Protein AF-A0A3E2HMZ3-F1 (afdb_monomer_lite)

Organism: Scytalidium lignicola (NCBI:txid5539)

Radius of gyration: 39.3 Å; chains: 1; bounding box: 116×123×116 Å

pLDDT: mean 74.9, std 21.47, range [23.38, 98.56]

Secondary structure (DSSP, 8-state):
--HHHHHHHHHHHTT------PPP-S---HHHHHHHHHHHHHHHHHHHHHHHHHHHHHHHHHHHHHHHHHHHHHHHHHHHHHHHHHHHHHHHHHHHHHHHHHHTPPPPPP----PPPPP----HHHHHHHHHHTTS-S--TT--HHHHHHHHHHHT-----SSS--SS-PPPGGG----S--SSHHHHHHHHHHHHHHHHHHHHHHHHHHHHT--SSHHHHHHHHHHHHHHHHHHHHHHHHHHT---HHHHHHHHHHHHHHHTT-HHHHHHHHHHHHH-S-----S-----TT-HHHHGGG-------GGGSS----SS-HHHHHHH-TT-SS-HHHHHHHHHHHHHTHHHHHHHHHHHTHHHH-TT--HHHHHHHHHHHHTSTT--SS-TTSHHHHHHHTTHHHHHHHHHHHHHHTT-SSHHHHHHHHHTT-SSTTSTT-PPPPEEEEE-TTT--HHHHHHTTTTT-EEPSSHHHHSSTT--EEEEPSSSTTEEEE-TT---TTSHHHHHTSEE---TGGGHHHHHH---GGG-EEEESS-TT-HHHHHHHHHHHHH-SSGGG----EEEEES-HHHHHHHHHHHHHHT-GGGEEEEET--GGGS-TTSGGGTTEEEEEE------TT-TTSS-PPP-------PPP--------------------------------EEEE-TT--EEEE-SHHHHHHHHHHHHHHHHHHHHHHTT-TT--EEEEEES---GGGTHHHHHHHHHSHHHHHHTEEE--GGGS-HHHHT---B--TTTTTT-HHHHHHSEEE-BTSTT-BPSEEEEEEEE-SSS--TTTGGGB-B-TTSPBPB-TTSPBPBTT------------SS-------------

Foldseek 3Di:
DDPVVVVVVVVVVVPPDDDDDDDDPPDDDPVVVVVVVVVVVVVVVVVVVVVVVVVVVVVVVVVVVVVVVVVVVVVVVVVVVVVVVVVVVVVVVVVVVVVCVVVVHDDDDDDDDDDDDDDDQDDLVVLLVLCVVVVHDSDDVPDDSVNSVVVSVVSPQDWDPFLATASQDADDPVLLAFDADDPDPVSLLSPLNSLVNLVSVVLVVLQVVLVVVDDPDPVSVVSVVVSVVVSVVCNVVRVCSRVVPDDPLLVRLSSQLSNCVVVVVNVSNVVSVCCQAPNPDDDDPDDDDDDPPCPVVVVVPPPDDDHRCVPPPPPPPFFDLLCSLVVDPPDPDDSVVVSVLLLQLLLCQVLQLQLCQQLLLCVVPVVDDLVNSSSQLCQQPPNPVHGPDDPPDPSNVSVVVSSVSSVVSSVVSCVVVVQPDPVSVVVCSVLVVVVCVVVPFQAFWFKKAFQQLVDALVVCCVPVLVQADEDPAPSQQSDAPHSHKYQDPQDHRMITHHPPDDCCPPPCNQQQRMDGDFPQNLCQLQQLLDELQLAEEEEQAQFLPPSVSSNLSSHLVNDPHSVPRPYAYEYEHQDQVRLVNNVVNCVSSVVVVRYDYPHNDHSLPDDLPPPVNLGNAEYEAEDKDQLAQPPPSHPSNHNNGHDRDDDDDDDDDDDDDDDDDDDDDDDDDDDPDPPPPPQFDWIQMPVRGTDRHNDPVVVVVVLVVLLVVLLSSLLSLLPNLNYFKYKHKYLDPDLSNALLSVLVNCVDPSCLVQVKDWQWLVNTDPSQSPQDAWADCVSNVNPPRSRSQKHFDHDSDSNSGTTMIMIMMGGDPPPPSPPVLVQFDADPVRHFDADPVGHGHGPPDDDPDDDDDDDDDDDDDDDDDDDDDDD

InterPro domains:
  IPR001678 SAM-dependent methyltransferase RsmB-F/NOP2-type domain [PS51686] (436-812)
  IPR004098 Prp18 [PF02840] (197-313)
  IPR014906 Pre-mRNA processing factor 4 (PRP4)-like [PF08799] (129-155)
  IPR023267 RNA (C5-cytosine) methyltransferase [PR02008] (508-522)
  IPR023267 RNA (C5-cytosine) methyltransferase [PR02008] (538-548)
  IPR023267 RNA (C5-cytosine) methyltransferase [PR02008] (617-629)
  IPR023267 RNA (C5-cytosine) methyltransferase [PR02008] (723-739)
  IPR023267 RNA (C5-cytosine) methyltransferase [PR02008] (794-811)
  IPR023267 RNA (C5-cytosine) methyltransferase [PTHR22807] (322-811)
  IPR029063 S-adenosyl-L-methionine-dependent methyltransferase superfamily [G3DSA:3.40.50.150] (517-816)
  IPR029063 S-adenosyl-L-methionine-dependent methyltransferase superfamily [SSF53335] (425-811)
  IPR036285 PRP4-like superfamily [G3DSA:4.10.280.110] (43-162)
  IPR036285 PRP4-like superfamily [SSF158230] (114-157)
  IPR048889 NSUN5/RCM1, N-terminal domain [PF21153] (337-421)
  IPR049560 SAM-dependent methyltransferase RsmB-F/NOP2-type, catalytic core [PF01189] (526-634)
  IPR049561 NOL1/NOP2/NSUN 5/7, ferredoxin-like domain [PF21148] (445-517)

Structure (mmCIF, N/CA/C/O backbone):
data_AF-A0A3E2HMZ3-F1
#
_entry.id   AF-A0A3E2HMZ3-F1
#
loop_
_atom_site.group_PDB
_atom_site.id
_atom_site.type_symbol
_atom_site.label_atom_id
_atom_site.label_alt_id
_atom_site.label_comp_id
_atom_site.label_asym_id
_atom_site.label_entity_id
_atom_site.label_seq_id
_atom_site.pdbx_PDB_ins_code
_atom_site.Cartn_x
_atom_site.Cartn_y
_atom_site.Cartn_z
_atom_site.occupancy
_atom_site.B_iso_or_equiv
_atom_site.auth_seq_id
_atom_site.auth_comp_id
_atom_site.auth_asym_id
_atom_site.auth_atom_id
_atom_site.pdbx_PDB_model_num
ATOM 1 N N . MET A 1 1 ? 37.370 13.901 -59.005 1.00 48.34 1 MET A N 1
ATOM 2 C CA . MET A 1 1 ? 36.101 13.240 -59.368 1.00 48.34 1 MET A CA 1
ATOM 3 C C . MET A 1 1 ? 35.381 14.142 -60.347 1.00 48.34 1 MET A C 1
ATOM 5 O O . MET A 1 1 ? 35.139 15.293 -60.016 1.00 48.34 1 MET A O 1
ATOM 9 N N . ASP A 1 2 ? 35.164 13.654 -61.565 1.00 56.53 2 ASP A N 1
ATOM 10 C CA . ASP A 1 2 ? 34.620 14.429 -62.680 1.00 56.53 2 ASP A CA 1
ATOM 11 C C . ASP A 1 2 ? 33.086 14.495 -62.596 1.00 56.53 2 ASP A C 1
ATOM 13 O O . ASP A 1 2 ? 32.382 13.501 -62.789 1.00 56.53 2 ASP A O 1
ATOM 17 N N . PHE A 1 3 ? 32.577 15.679 -62.264 1.00 50.09 3 PHE A N 1
ATOM 18 C CA . PHE A 1 3 ? 31.156 15.956 -62.051 1.00 50.09 3 PHE A CA 1
ATOM 19 C C . PHE A 1 3 ? 30.332 15.817 -63.348 1.00 50.09 3 PHE A C 1
ATOM 21 O O . PHE A 1 3 ? 29.139 15.512 -63.298 1.00 50.09 3 PHE A O 1
ATOM 28 N N . ALA A 1 4 ? 30.968 15.955 -64.519 1.00 62.38 4 ALA A N 1
ATOM 29 C CA . ALA A 1 4 ? 30.313 15.787 -65.817 1.00 62.38 4 ALA A CA 1
ATOM 30 C C . ALA A 1 4 ? 30.043 14.305 -66.146 1.00 62.38 4 ALA A C 1
ATOM 32 O O . ALA A 1 4 ? 29.013 13.960 -66.734 1.00 62.38 4 ALA A O 1
ATOM 33 N N . SER A 1 5 ? 30.923 13.407 -65.697 1.00 66.50 5 SER A N 1
ATOM 34 C CA . SER A 1 5 ? 30.760 11.950 -65.815 1.00 66.50 5 SER A CA 1
ATOM 35 C C . SER A 1 5 ? 29.602 11.419 -64.954 1.00 66.50 5 SER A C 1
ATOM 37 O O . SER A 1 5 ? 28.850 10.538 -65.371 1.00 66.50 5 SER A O 1
ATOM 39 N N . LEU A 1 6 ? 29.389 12.010 -63.774 1.00 64.81 6 LEU A N 1
ATOM 40 C CA . LEU A 1 6 ? 28.276 11.651 -62.888 1.00 64.81 6 LEU A CA 1
ATOM 41 C C . LEU A 1 6 ? 26.924 12.161 -63.405 1.00 64.81 6 LEU A C 1
ATOM 43 O O . LEU A 1 6 ? 25.954 11.404 -63.413 1.00 64.81 6 LEU A O 1
ATOM 47 N N . MET A 1 7 ? 26.869 13.390 -63.926 1.00 64.19 7 MET A N 1
ATOM 48 C CA . MET A 1 7 ? 25.637 13.941 -64.508 1.00 64.19 7 MET A CA 1
ATOM 49 C C . MET A 1 7 ? 25.238 13.244 -65.815 1.00 64.19 7 MET A C 1
ATOM 51 O O . MET A 1 7 ? 24.057 13.003 -66.052 1.00 64.19 7 MET A O 1
ATOM 55 N N . SER A 1 8 ? 26.200 12.844 -66.649 1.00 66.56 8 SER A N 1
ATOM 56 C CA . SER A 1 8 ? 25.906 12.066 -67.863 1.00 66.56 8 SER A CA 1
ATOM 57 C C . SER A 1 8 ? 25.425 10.641 -67.554 1.00 66.56 8 SER A C 1
ATOM 59 O O . SER A 1 8 ? 24.572 10.111 -68.275 1.00 66.56 8 SER A O 1
ATOM 61 N N . LYS A 1 9 ? 25.876 10.038 -66.445 1.00 67.12 9 LYS A N 1
ATOM 62 C CA . LYS A 1 9 ? 25.349 8.759 -65.935 1.00 67.12 9 LYS A CA 1
ATOM 63 C C . LYS A 1 9 ? 23.913 8.858 -65.414 1.00 67.12 9 LYS A C 1
ATOM 65 O O . LYS A 1 9 ? 23.125 7.951 -65.658 1.00 67.12 9 LYS A O 1
ATOM 70 N N . GLU A 1 10 ? 23.554 9.953 -64.750 1.00 62.41 10 GLU A N 1
ATOM 71 C CA . GLU A 1 10 ? 22.178 10.200 -64.287 1.00 62.41 10 GLU A CA 1
ATOM 72 C C . GLU A 1 10 ? 21.224 10.504 -65.459 1.00 62.41 10 GLU A C 1
ATOM 74 O O . GLU A 1 10 ? 20.136 9.935 -65.557 1.00 62.41 10 GLU A O 1
ATOM 79 N N . ILE A 1 11 ? 21.665 11.305 -66.437 1.00 59.69 11 ILE A N 1
ATOM 80 C CA . ILE A 1 11 ? 20.851 11.664 -67.613 1.00 59.69 11 ILE A CA 1
ATOM 81 C C . ILE A 1 11 ? 20.638 10.464 -68.556 1.00 59.69 11 ILE A C 1
ATOM 83 O O . ILE A 1 11 ? 19.575 10.340 -69.168 1.00 59.69 11 ILE A O 1
ATOM 87 N N . SER A 1 12 ? 21.611 9.552 -68.664 1.00 52.59 12 SER A N 1
ATOM 88 C CA . SER A 1 12 ? 21.464 8.315 -69.453 1.00 52.59 12 SER A CA 1
ATOM 89 C C . SER A 1 12 ? 20.554 7.283 -68.779 1.00 52.59 12 SER A C 1
ATOM 91 O O . SER A 1 12 ? 19.840 6.562 -69.477 1.00 52.59 12 SER A O 1
ATOM 93 N N . LYS A 1 13 ? 20.474 7.276 -67.441 1.00 54.62 13 LYS A N 1
ATOM 94 C CA . LYS A 1 13 ? 19.505 6.466 -66.683 1.00 54.62 13 LYS A CA 1
ATOM 95 C C . LYS A 1 13 ? 18.061 6.929 -66.895 1.00 54.62 13 LYS A C 1
ATOM 97 O O . LYS A 1 13 ? 17.168 6.095 -67.008 1.00 54.62 13 LYS A O 1
ATOM 102 N N . ALA A 1 14 ? 17.839 8.237 -67.035 1.00 47.16 14 ALA A N 1
ATOM 103 C CA . ALA A 1 14 ? 16.511 8.818 -67.250 1.00 47.16 14 ALA A CA 1
ATOM 104 C C . ALA A 1 14 ? 15.943 8.624 -68.677 1.00 47.16 14 ALA A C 1
ATOM 106 O O . ALA A 1 14 ? 14.769 8.907 -68.906 1.00 47.16 14 ALA A O 1
ATOM 107 N N . LYS A 1 15 ? 16.742 8.145 -69.645 1.00 42.34 15 LYS A N 1
ATOM 108 C CA . LYS A 1 15 ? 16.350 8.038 -71.068 1.00 42.34 15 LYS A CA 1
ATOM 109 C C . LYS A 1 15 ? 16.124 6.617 -71.599 1.00 42.34 15 LYS A C 1
ATOM 111 O O . LYS A 1 15 ? 15.937 6.454 -72.800 1.00 42.34 15 LYS A O 1
ATOM 116 N N . SER A 1 16 ? 16.074 5.596 -70.743 1.00 40.75 16 SER A N 1
ATOM 117 C CA . SER A 1 16 ? 15.786 4.216 -71.172 1.00 40.75 16 SER A CA 1
ATOM 118 C C . SER A 1 16 ? 14.432 3.728 -70.656 1.00 40.75 16 SER A C 1
ATOM 120 O O . SER A 1 16 ? 14.351 2.996 -69.682 1.00 40.75 16 SER A O 1
ATOM 122 N N . ASN A 1 17 ? 13.355 4.172 -71.307 1.00 39.38 17 ASN A N 1
ATOM 123 C CA . ASN A 1 17 ? 12.084 3.441 -71.365 1.00 39.38 17 ASN A CA 1
ATOM 124 C C . ASN A 1 17 ? 11.213 4.018 -72.487 1.00 39.38 17 ASN A C 1
ATOM 126 O O . ASN A 1 17 ? 10.280 4.785 -72.268 1.00 39.38 17 ASN A O 1
ATOM 130 N N . SER A 1 18 ? 11.535 3.640 -73.720 1.00 41.16 18 SER A N 1
ATOM 131 C CA . SER A 1 18 ? 10.601 3.732 -74.838 1.00 41.16 18 SER A CA 1
ATOM 132 C C . SER A 1 18 ? 10.729 2.465 -75.682 1.00 41.16 18 SER A C 1
ATOM 134 O O . SER A 1 18 ? 11.569 2.389 -76.577 1.00 41.16 18 SER A O 1
ATOM 136 N N . ALA A 1 19 ? 9.924 1.456 -75.349 1.00 36.97 19 ALA A N 1
ATOM 137 C CA . ALA A 1 19 ? 9.636 0.304 -76.200 1.00 36.97 19 ALA A CA 1
ATOM 138 C C . ALA A 1 19 ? 8.202 0.453 -76.761 1.00 36.97 19 ALA A C 1
ATOM 140 O O . ALA A 1 19 ? 7.404 1.197 -76.183 1.00 36.97 19 ALA A O 1
ATOM 141 N N . PRO A 1 20 ? 7.898 -0.154 -77.921 1.00 39.44 20 PRO A N 1
ATOM 142 C CA . PRO A 1 20 ? 6.905 0.354 -78.858 1.00 39.44 20 PRO A CA 1
ATOM 143 C C . PRO A 1 20 ? 5.467 0.082 -78.408 1.00 39.44 20 PRO A C 1
ATOM 145 O O . PRO A 1 20 ? 5.147 -0.955 -77.835 1.00 39.44 20 PRO A O 1
ATOM 148 N N . THR A 1 21 ? 4.596 1.039 -78.703 1.00 37.19 21 THR A N 1
ATOM 149 C CA . THR A 1 21 ? 3.154 0.990 -78.479 1.00 37.19 21 THR A CA 1
ATOM 150 C C . THR A 1 21 ? 2.460 0.104 -79.516 1.00 37.19 21 THR A C 1
ATOM 152 O O . THR A 1 21 ? 2.302 0.492 -80.671 1.00 37.19 21 THR A O 1
ATOM 155 N N . GLU A 1 22 ? 1.985 -1.064 -79.083 1.00 38.56 22 GLU A N 1
ATOM 156 C CA . GLU A 1 22 ? 0.895 -1.799 -79.740 1.00 38.56 22 GLU A CA 1
ATOM 157 C C . GLU A 1 22 ? -0.481 -1.277 -79.269 1.00 38.56 22 GLU A C 1
ATOM 159 O O . GLU A 1 22 ? -0.580 -0.662 -78.200 1.00 38.56 22 GLU A O 1
ATOM 164 N N . PRO A 1 23 ? -1.548 -1.422 -80.082 1.00 43.00 23 PRO A N 1
ATOM 165 C CA . PRO A 1 23 ? -2.722 -0.563 -79.997 1.00 43.00 23 PRO A CA 1
ATOM 166 C C . PRO A 1 23 ? -3.567 -0.848 -78.753 1.00 43.00 23 PRO A C 1
ATOM 168 O O . PRO A 1 23 ? -3.879 -1.986 -78.409 1.00 43.00 23 PRO A O 1
ATOM 171 N N . SER A 1 24 ? -3.975 0.231 -78.090 1.00 41.66 24 SER A N 1
ATOM 172 C CA . SER A 1 24 ? -4.767 0.202 -76.869 1.00 41.66 24 SER A CA 1
ATOM 173 C C . SER A 1 24 ? -6.170 -0.365 -77.108 1.00 41.66 24 SER A C 1
ATOM 175 O O . SER A 1 24 ? -6.988 0.194 -77.841 1.00 41.66 24 SER A O 1
ATOM 177 N N . ALA A 1 25 ? -6.490 -1.459 -76.412 1.00 47.75 25 ALA A N 1
ATOM 178 C CA . ALA A 1 25 ? -7.871 -1.869 -76.206 1.00 47.75 25 ALA A CA 1
ATOM 179 C C . ALA A 1 25 ? -8.581 -0.774 -75.391 1.00 47.75 25 ALA A C 1
ATOM 181 O O . ALA A 1 25 ? -8.245 -0.506 -74.237 1.00 47.75 25 ALA A O 1
ATOM 182 N N . LYS A 1 26 ? -9.542 -0.101 -76.026 1.00 51.38 26 LYS A N 1
ATOM 183 C CA . LYS A 1 26 ? -10.114 1.182 -75.591 1.00 51.38 26 LYS A CA 1
ATOM 184 C C . LYS A 1 26 ? -10.999 1.116 -74.332 1.00 51.38 26 LYS A C 1
ATOM 186 O O . LYS A 1 26 ? -11.501 2.154 -73.919 1.00 51.38 26 LYS A O 1
ATOM 191 N N . TYR A 1 27 ? -11.172 -0.046 -73.695 1.00 54.12 27 TYR A N 1
ATOM 192 C CA . TYR A 1 27 ? -11.953 -0.196 -72.458 1.00 54.12 27 TYR A CA 1
ATOM 193 C C . TYR A 1 27 ? -11.435 -1.377 -71.613 1.00 54.12 27 TYR A C 1
ATOM 195 O O . TYR A 1 27 ? -11.623 -2.527 -72.000 1.00 54.12 27 TYR A O 1
ATOM 203 N N . LYS A 1 28 ? -10.819 -1.110 -70.449 1.00 62.56 28 LYS A N 1
ATOM 204 C CA . LYS A 1 28 ? -10.557 -2.124 -69.403 1.00 62.56 28 LYS A CA 1
ATOM 205 C C . LYS A 1 28 ? -11.629 -2.029 -68.313 1.00 62.56 28 LYS A C 1
ATOM 207 O O . LYS A 1 28 ? -11.991 -0.924 -67.898 1.00 62.56 28 LYS A O 1
ATOM 212 N N . LYS A 1 29 ? -12.158 -3.167 -67.850 1.00 66.62 29 LYS A N 1
ATOM 213 C CA . LYS A 1 29 ? -13.166 -3.201 -66.774 1.00 66.62 29 LYS A CA 1
ATOM 214 C C . LYS A 1 29 ? -12.527 -2.772 -65.449 1.00 66.62 29 LYS A C 1
ATOM 216 O O . LYS A 1 29 ? -11.419 -3.190 -65.134 1.00 66.62 29 LYS A O 1
ATOM 221 N N . ARG A 1 30 ? -13.249 -1.989 -64.635 1.00 60.50 30 ARG A N 1
ATOM 222 C CA . ARG A 1 30 ? -12.787 -1.518 -63.308 1.00 60.50 30 ARG A CA 1
ATOM 223 C C . ARG A 1 30 ? -12.239 -2.643 -62.416 1.00 60.50 30 ARG A C 1
ATOM 225 O O . ARG A 1 30 ? -11.246 -2.422 -61.738 1.00 60.50 30 ARG A O 1
ATOM 232 N N . ALA A 1 31 ? -12.831 -3.837 -62.489 1.00 63.88 31 ALA A N 1
ATOM 233 C CA . ALA A 1 31 ? -12.403 -5.008 -61.725 1.00 63.88 31 ALA A CA 1
ATOM 234 C C . ALA A 1 31 ? -10.975 -5.483 -62.064 1.00 63.88 31 ALA A C 1
ATOM 236 O O . ALA A 1 31 ? -10.256 -5.930 -61.180 1.00 63.88 31 ALA A O 1
ATOM 237 N N . GLU A 1 32 ? -10.532 -5.351 -63.317 1.00 66.88 32 GLU A N 1
ATOM 238 C CA . GLU A 1 32 ? -9.192 -5.787 -63.742 1.00 66.88 32 GLU A CA 1
ATOM 239 C C . GLU A 1 32 ? -8.108 -4.798 -63.295 1.00 66.88 32 GLU A C 1
ATOM 241 O O . GLU A 1 32 ? -7.022 -5.204 -62.895 1.00 66.88 32 GLU A O 1
ATOM 246 N N . ILE A 1 33 ? -8.429 -3.499 -63.278 1.00 65.88 33 ILE A N 1
ATOM 247 C CA . ILE A 1 33 ? -7.534 -2.441 -62.779 1.00 65.88 33 ILE A CA 1
ATOM 248 C C . ILE A 1 33 ? -7.359 -2.555 -61.258 1.00 65.88 33 ILE A C 1
ATOM 250 O O . ILE A 1 33 ? -6.277 -2.308 -60.724 1.00 65.88 33 ILE A O 1
ATOM 254 N N . GLU A 1 34 ? -8.422 -2.926 -60.547 1.00 63.19 34 GLU A N 1
ATOM 255 C CA . GLU A 1 34 ? -8.390 -3.116 -59.098 1.00 63.19 34 GLU A CA 1
ATOM 256 C C . GLU A 1 34 ? -7.669 -4.415 -58.709 1.00 63.19 34 GLU A C 1
ATOM 258 O O . GLU A 1 34 ? -6.863 -4.402 -57.778 1.00 63.19 34 GLU A O 1
ATOM 263 N N . ALA A 1 35 ? -7.841 -5.490 -59.488 1.00 72.81 35 ALA A N 1
ATOM 264 C CA . ALA A 1 35 ? -7.084 -6.730 -59.332 1.00 72.81 35 ALA A CA 1
ATOM 265 C C . ALA A 1 35 ? -5.578 -6.539 -59.598 1.00 72.81 35 ALA A C 1
ATOM 267 O O . ALA A 1 35 ? -4.757 -7.031 -58.825 1.00 72.81 35 ALA A O 1
ATOM 268 N N . GLU A 1 36 ? -5.192 -5.770 -60.626 1.00 72.62 36 GLU A N 1
ATOM 269 C CA . GLU A 1 36 ? -3.784 -5.409 -60.867 1.00 72.62 36 GLU A CA 1
ATOM 270 C C . GLU A 1 36 ? -3.202 -4.598 -59.699 1.00 72.62 36 GLU A C 1
ATOM 272 O O . GLU A 1 36 ? -2.075 -4.849 -59.270 1.00 72.62 36 GLU A O 1
ATOM 277 N N . ARG A 1 37 ? -3.977 -3.665 -59.129 1.00 70.75 37 ARG A N 1
ATOM 278 C CA . ARG A 1 37 ? -3.538 -2.847 -57.989 1.00 70.75 37 ARG A CA 1
ATOM 279 C C . ARG A 1 37 ? -3.387 -3.677 -56.705 1.00 70.75 37 ARG A C 1
ATOM 281 O O . ARG A 1 37 ? -2.424 -3.479 -55.966 1.00 70.75 37 ARG A O 1
ATOM 288 N N . GLN A 1 38 ? -4.289 -4.629 -56.457 1.00 65.75 38 GLN A N 1
ATOM 289 C CA . GLN A 1 38 ? -4.195 -5.565 -55.329 1.00 65.75 38 GLN A CA 1
ATOM 290 C C . GLN A 1 38 ? -3.024 -6.541 -55.489 1.00 65.75 38 GLN A C 1
ATOM 292 O O . GLN A 1 38 ? -2.299 -6.790 -54.526 1.00 65.75 38 GLN A O 1
ATOM 297 N N . ALA A 1 39 ? -2.785 -7.045 -56.702 1.00 77.00 39 ALA A N 1
ATOM 298 C CA . ALA A 1 39 ? -1.649 -7.915 -56.988 1.00 77.00 39 ALA A CA 1
ATOM 299 C C . ALA A 1 39 ? -0.314 -7.188 -56.764 1.00 77.00 39 ALA A C 1
ATOM 301 O O . ALA A 1 39 ? 0.566 -7.733 -56.103 1.00 77.00 39 ALA A O 1
ATOM 302 N N . GLN A 1 40 ? -0.196 -5.938 -57.229 1.00 72.19 40 GLN A N 1
ATOM 303 C CA . GLN A 1 40 ? 0.989 -5.101 -57.002 1.00 72.19 40 GLN A CA 1
ATOM 304 C C . GLN A 1 40 ? 1.228 -4.822 -55.511 1.00 72.19 40 GLN A C 1
ATOM 306 O O . GLN A 1 40 ? 2.365 -4.890 -55.041 1.00 72.19 40 GLN A O 1
ATOM 311 N N . TYR A 1 41 ? 0.161 -4.576 -54.746 1.00 71.06 41 TYR A N 1
ATOM 312 C CA . TYR A 1 41 ? 0.246 -4.375 -53.300 1.00 71.06 41 TYR A CA 1
ATOM 313 C C . TYR A 1 41 ? 0.710 -5.640 -52.556 1.00 71.06 41 TYR A C 1
ATOM 315 O O . TYR A 1 41 ? 1.594 -5.571 -51.703 1.00 71.06 41 TYR A O 1
ATOM 323 N N . LEU A 1 42 ? 0.180 -6.811 -52.924 1.00 71.00 42 LEU A N 1
ATOM 324 C CA . LEU A 1 42 ? 0.572 -8.098 -52.338 1.00 71.00 42 LEU A CA 1
ATOM 325 C C . LEU A 1 42 ? 2.017 -8.479 -52.677 1.00 71.00 42 LEU A C 1
ATOM 327 O O . LEU A 1 42 ? 2.726 -9.020 -51.829 1.00 71.00 42 LEU A O 1
ATOM 331 N N . THR A 1 43 ? 2.481 -8.188 -53.896 1.00 73.69 43 THR A N 1
ATOM 332 C CA . THR A 1 43 ? 3.884 -8.417 -54.266 1.00 73.69 43 THR A CA 1
ATOM 333 C C . THR A 1 43 ? 4.836 -7.502 -53.503 1.00 73.69 43 THR A C 1
ATOM 335 O O . THR A 1 43 ? 5.906 -7.953 -53.095 1.00 73.69 43 THR A O 1
ATOM 338 N N . GLU A 1 44 ? 4.437 -6.253 -53.247 1.00 71.62 44 GLU A N 1
ATOM 339 C CA . GLU A 1 44 ? 5.245 -5.312 -52.470 1.00 71.62 44 GLU A CA 1
ATOM 340 C C . GLU A 1 44 ? 5.298 -5.705 -50.987 1.00 71.62 44 GLU A C 1
ATOM 342 O O . GLU A 1 44 ? 6.377 -5.700 -50.396 1.00 71.62 44 GLU A O 1
ATOM 347 N N . GLN A 1 45 ? 4.180 -6.153 -50.401 1.00 66.62 45 GLN A N 1
ATOM 348 C CA . GLN A 1 45 ? 4.176 -6.667 -49.027 1.00 66.62 45 GLN A CA 1
ATOM 349 C C . GLN A 1 45 ? 5.068 -7.900 -48.854 1.00 66.62 45 GLN A C 1
ATOM 351 O O . GLN A 1 45 ? 5.871 -7.935 -47.923 1.00 66.62 45 GLN A O 1
ATOM 356 N N . ARG A 1 46 ? 5.004 -8.876 -49.771 1.00 72.94 46 ARG A N 1
ATOM 357 C CA . ARG A 1 46 ? 5.884 -10.058 -49.709 1.00 72.94 46 ARG A CA 1
ATOM 358 C C . ARG A 1 46 ? 7.361 -9.688 -49.828 1.00 72.94 46 ARG A C 1
ATOM 360 O O . ARG A 1 46 ? 8.199 -10.328 -49.201 1.00 72.94 46 ARG A O 1
ATOM 367 N N . ARG A 1 47 ? 7.689 -8.654 -50.609 1.00 73.06 47 ARG A N 1
ATOM 368 C CA . ARG A 1 47 ? 9.065 -8.160 -50.748 1.00 73.06 47 ARG A CA 1
ATOM 369 C C . ARG A 1 47 ? 9.568 -7.523 -49.450 1.00 73.06 47 ARG A C 1
ATOM 371 O O . ARG A 1 47 ? 10.680 -7.822 -49.025 1.00 73.06 47 ARG A O 1
ATOM 378 N N . ILE A 1 48 ? 8.734 -6.711 -48.801 1.00 70.06 48 ILE A N 1
ATOM 379 C CA . ILE A 1 48 ? 9.042 -6.086 -47.505 1.00 70.06 48 ILE A CA 1
ATOM 380 C C . ILE A 1 48 ? 9.209 -7.149 -46.411 1.00 70.06 48 ILE A C 1
ATOM 382 O O . ILE A 1 48 ? 10.117 -7.059 -45.584 1.00 70.06 48 ILE A O 1
ATOM 386 N N . GLU A 1 49 ? 8.360 -8.175 -46.406 1.00 63.47 49 GLU A N 1
ATOM 387 C CA . GLU A 1 49 ? 8.409 -9.250 -45.415 1.00 63.47 49 GLU A CA 1
ATOM 388 C C . GLU A 1 49 ? 9.640 -10.151 -45.594 1.00 63.47 49 GLU A C 1
ATOM 390 O O . GLU A 1 49 ? 10.312 -10.470 -44.611 1.00 63.47 49 GLU A O 1
ATOM 395 N N . ALA A 1 50 ? 10.013 -10.462 -46.840 1.00 76.75 50 ALA A N 1
ATOM 396 C CA . ALA A 1 50 ? 11.250 -11.176 -47.153 1.00 76.75 50 ALA A CA 1
ATOM 397 C C . ALA A 1 50 ? 12.501 -10.383 -46.728 1.00 76.75 50 ALA A C 1
ATOM 399 O O . ALA A 1 50 ? 13.389 -10.941 -46.086 1.00 76.75 50 ALA A O 1
ATOM 400 N N . GLU A 1 51 ? 12.546 -9.071 -46.989 1.00 74.62 51 GLU A N 1
ATOM 401 C CA . GLU A 1 51 ? 13.661 -8.214 -46.556 1.00 74.62 51 GLU A CA 1
ATOM 402 C C . GLU A 1 51 ? 13.756 -8.133 -45.019 1.00 74.62 51 GLU A C 1
ATOM 404 O O . GLU A 1 51 ? 14.847 -8.087 -44.440 1.00 74.62 51 GLU A O 1
ATOM 409 N N . ARG A 1 52 ? 12.609 -8.160 -44.326 1.00 70.06 52 ARG A N 1
ATOM 410 C CA . ARG A 1 52 ? 12.547 -8.184 -42.859 1.00 70.06 52 ARG A CA 1
ATOM 411 C C . ARG A 1 52 ? 13.056 -9.509 -42.292 1.00 70.06 52 ARG A C 1
ATOM 413 O O . ARG A 1 52 ? 13.814 -9.490 -41.321 1.00 70.06 52 ARG A O 1
ATOM 420 N N . GLN A 1 53 ? 12.678 -10.638 -42.895 1.00 65.75 53 GLN A N 1
ATOM 421 C CA . GLN A 1 53 ? 13.169 -11.956 -42.488 1.00 65.75 53 GLN A CA 1
ATOM 422 C C . GLN A 1 53 ? 14.670 -12.114 -42.742 1.00 65.75 53 GLN A C 1
ATOM 424 O O . GLN A 1 53 ? 15.386 -12.623 -41.878 1.00 65.75 53 GLN A O 1
ATOM 429 N N . GLU A 1 54 ? 15.177 -11.605 -43.865 1.00 75.38 54 GLU A N 1
ATOM 430 C CA . GLU A 1 54 ? 16.606 -11.651 -44.170 1.00 75.38 54 GLU A CA 1
ATOM 431 C C . GLU A 1 54 ? 17.416 -10.824 -43.155 1.00 75.38 54 GLU A C 1
ATOM 433 O O . GLU A 1 54 ? 18.387 -11.324 -42.582 1.00 75.38 54 GLU A O 1
ATOM 438 N N . LYS A 1 55 ? 16.955 -9.615 -42.801 1.00 72.50 55 LYS A N 1
ATOM 439 C CA . LYS A 1 55 ? 17.573 -8.799 -41.737 1.00 72.50 55 LYS A CA 1
ATOM 440 C C . LYS A 1 55 ? 17.538 -9.479 -40.366 1.00 72.50 55 LYS A C 1
ATOM 442 O O . LYS A 1 55 ? 18.519 -9.401 -39.628 1.00 72.50 55 LYS A O 1
ATOM 447 N N . LEU A 1 56 ? 16.448 -10.170 -40.026 1.00 62.59 56 LEU A N 1
ATOM 448 C CA . LEU A 1 56 ? 16.338 -10.929 -38.775 1.00 62.59 56 LEU A CA 1
ATOM 449 C C . LEU A 1 56 ? 17.294 -12.130 -38.743 1.00 62.59 56 LEU A C 1
ATOM 451 O O . LEU A 1 56 ? 17.949 -12.349 -37.725 1.00 62.59 56 LEU A O 1
ATOM 455 N N . SER A 1 57 ? 17.438 -12.863 -39.851 1.00 72.50 57 SER A N 1
ATOM 456 C CA . SER A 1 57 ? 18.402 -13.970 -39.941 1.00 72.50 57 SER A CA 1
ATOM 457 C C . SER A 1 57 ? 19.856 -13.493 -39.858 1.00 72.50 57 SER A C 1
ATOM 459 O O . SER A 1 57 ? 20.670 -14.117 -39.180 1.00 72.50 57 SER A O 1
ATOM 461 N N . GLN A 1 58 ? 20.180 -12.345 -40.466 1.00 71.44 58 GLN A N 1
ATOM 462 C CA . GLN A 1 58 ? 21.517 -11.754 -40.379 1.00 71.44 58 GLN A CA 1
ATOM 463 C C . GLN A 1 58 ? 21.820 -11.241 -38.967 1.00 71.44 58 GLN A C 1
ATOM 465 O O . GLN A 1 58 ? 22.963 -11.336 -38.522 1.00 71.44 58 GLN A O 1
ATOM 470 N N . LYS A 1 59 ? 20.811 -10.727 -38.250 1.00 72.19 59 LYS A N 1
ATOM 471 C CA . LYS A 1 59 ? 20.950 -10.314 -36.849 1.00 72.19 59 LYS A CA 1
ATOM 472 C C . LYS A 1 59 ? 21.204 -11.516 -35.933 1.00 72.19 59 LYS A C 1
ATOM 474 O O . LYS A 1 59 ? 22.183 -11.486 -35.198 1.00 72.19 59 LYS A O 1
ATOM 479 N N . ARG A 1 60 ? 20.413 -12.591 -36.053 1.00 70.69 60 ARG A N 1
ATOM 480 C CA . ARG A 1 60 ? 20.608 -13.825 -35.266 1.00 70.69 60 ARG A CA 1
ATOM 481 C C . ARG A 1 60 ? 21.987 -14.441 -35.483 1.00 70.69 60 ARG A C 1
ATOM 483 O O . ARG A 1 60 ? 22.659 -14.769 -34.518 1.00 70.69 60 ARG A O 1
ATOM 490 N N . LYS A 1 61 ? 22.445 -14.507 -36.738 1.00 77.81 61 LYS A N 1
ATOM 491 C CA . LYS A 1 61 ? 23.773 -15.041 -37.059 1.00 77.81 61 LYS A CA 1
ATOM 492 C C . LYS A 1 61 ? 24.908 -14.221 -36.429 1.00 77.81 61 LYS A C 1
ATOM 494 O O . LYS A 1 61 ? 25.874 -14.790 -35.945 1.00 77.81 61 LYS A O 1
ATOM 499 N N . ARG A 1 62 ? 24.780 -12.887 -36.387 1.00 66.75 62 ARG A N 1
ATOM 500 C CA . ARG A 1 62 ? 25.765 -12.015 -35.718 1.00 66.75 62 ARG A CA 1
ATOM 501 C C . ARG A 1 62 ? 25.751 -12.167 -34.197 1.00 66.75 62 ARG A C 1
ATOM 503 O O . ARG A 1 62 ? 26.815 -12.129 -33.596 1.00 66.75 62 ARG A O 1
ATOM 510 N N . GLU A 1 63 ? 24.574 -12.337 -33.598 1.00 65.56 63 GLU A N 1
ATOM 511 C CA . GLU A 1 63 ? 24.432 -12.564 -32.153 1.00 65.56 63 GLU A CA 1
ATOM 512 C C . GLU A 1 63 ? 25.012 -13.926 -31.734 1.00 65.56 63 GLU A C 1
ATOM 514 O O . GLU A 1 63 ? 25.693 -14.007 -30.715 1.00 65.56 63 GLU A O 1
ATOM 519 N N . GLU A 1 64 ? 24.822 -14.974 -32.543 1.00 70.88 64 GLU A N 1
ATOM 520 C CA . GLU A 1 64 ? 25.436 -16.294 -32.325 1.00 70.88 64 GLU A CA 1
ATOM 521 C C . GLU A 1 64 ? 26.969 -16.246 -32.456 1.00 70.88 64 GLU A C 1
ATOM 523 O O . GLU A 1 64 ? 27.671 -16.711 -31.555 1.00 70.88 64 GLU A O 1
ATOM 528 N N . ASP A 1 65 ? 27.496 -15.610 -33.511 1.00 72.94 65 ASP A N 1
ATOM 529 C CA . ASP A 1 65 ? 28.945 -15.453 -33.720 1.00 72.94 65 ASP A CA 1
ATOM 530 C C . ASP A 1 65 ? 29.609 -14.645 -32.577 1.00 72.94 65 ASP A C 1
ATOM 532 O O . ASP A 1 65 ? 30.732 -14.939 -32.150 1.00 72.94 65 ASP A O 1
ATOM 536 N N . GLU A 1 66 ? 28.923 -13.624 -32.047 1.00 68.19 66 GLU A N 1
ATOM 537 C CA . GLU A 1 66 ? 29.414 -12.788 -30.942 1.00 68.19 66 GLU A CA 1
ATOM 538 C C . GLU A 1 66 ? 29.355 -13.517 -29.587 1.00 68.19 66 GLU A C 1
ATOM 540 O O . GLU A 1 66 ? 30.303 -13.428 -28.797 1.00 68.19 66 GLU A O 1
ATOM 545 N N . ALA A 1 67 ? 28.306 -14.311 -29.343 1.00 69.31 67 ALA A N 1
ATOM 546 C CA . ALA A 1 67 ? 28.187 -15.153 -28.153 1.00 69.31 67 ALA A CA 1
ATOM 547 C C . ALA A 1 67 ? 29.257 -16.259 -28.116 1.00 69.31 67 ALA A C 1
ATOM 549 O O . ALA A 1 67 ? 29.844 -16.527 -27.062 1.00 69.31 67 ALA A O 1
ATOM 550 N N . GLU A 1 68 ? 29.574 -16.871 -29.259 1.00 74.81 68 GLU A N 1
ATOM 551 C CA . GLU A 1 68 ? 30.633 -17.880 -29.345 1.00 74.81 68 GLU A CA 1
ATOM 552 C C . GLU A 1 68 ? 32.025 -17.261 -29.132 1.00 74.81 68 GLU A C 1
ATOM 554 O O . GLU A 1 68 ? 32.836 -17.788 -28.363 1.00 74.81 68 GLU A O 1
ATOM 559 N N . ALA A 1 69 ? 32.278 -16.070 -29.685 1.00 73.12 69 ALA A N 1
ATOM 560 C CA . ALA A 1 69 ? 33.509 -15.326 -29.421 1.00 73.12 69 ALA A CA 1
ATOM 561 C C . ALA A 1 69 ? 33.663 -14.926 -27.938 1.00 73.12 69 ALA A C 1
ATOM 563 O O . ALA A 1 69 ? 34.784 -14.931 -27.414 1.00 73.12 69 ALA A O 1
ATOM 564 N N . ALA A 1 70 ? 32.565 -14.599 -27.248 1.00 68.31 70 ALA A N 1
ATOM 565 C CA . ALA A 1 70 ? 32.568 -14.299 -25.816 1.00 68.31 70 ALA A CA 1
ATOM 566 C C . ALA A 1 70 ? 32.916 -15.537 -24.972 1.00 68.31 70 ALA A C 1
ATOM 568 O O . ALA A 1 70 ? 33.809 -15.458 -24.123 1.00 68.31 70 ALA A O 1
ATOM 569 N N . ARG A 1 71 ? 32.316 -16.698 -25.274 1.00 71.75 71 ARG A N 1
ATOM 570 C CA . ARG A 1 71 ? 32.620 -17.968 -24.589 1.00 71.75 71 ARG A CA 1
ATOM 571 C C . ARG A 1 71 ? 34.088 -18.371 -24.735 1.00 71.75 71 ARG A C 1
ATOM 573 O O . ARG A 1 71 ? 34.723 -18.738 -23.748 1.00 71.75 71 ARG A O 1
ATOM 580 N N . VAL A 1 72 ? 34.663 -18.224 -25.931 1.00 74.25 72 VAL A N 1
ATOM 581 C CA . VAL A 1 72 ? 36.085 -18.529 -26.181 1.00 74.25 72 VAL A CA 1
ATOM 582 C C . VAL A 1 72 ? 37.019 -17.586 -25.406 1.00 74.25 72 VAL A C 1
ATOM 584 O O . VAL A 1 72 ? 38.061 -18.013 -24.898 1.00 74.25 72 VAL A O 1
ATOM 587 N N . ARG A 1 73 ? 36.669 -16.298 -25.272 1.00 69.69 73 ARG A N 1
ATOM 588 C CA . ARG A 1 73 ? 37.452 -15.340 -24.466 1.00 69.69 73 ARG A CA 1
ATOM 589 C C . ARG A 1 73 ? 37.376 -15.653 -22.974 1.00 69.69 73 ARG A C 1
ATOM 591 O O . ARG A 1 73 ? 38.396 -15.549 -22.291 1.00 69.69 73 ARG A O 1
ATOM 598 N N . GLU A 1 74 ? 36.207 -16.048 -22.481 1.00 56.22 74 GLU A N 1
ATOM 599 C CA . GLU A 1 74 ? 35.995 -16.398 -21.076 1.00 56.22 74 GLU A CA 1
ATOM 600 C C . GLU A 1 74 ? 36.744 -17.682 -20.689 1.00 56.22 74 GLU A C 1
ATOM 602 O O . GLU A 1 74 ? 37.443 -17.710 -19.674 1.00 56.22 74 GLU A O 1
ATOM 607 N N . GLU A 1 75 ? 36.723 -18.704 -21.550 1.00 66.56 75 GLU A N 1
ATOM 608 C CA . GLU A 1 75 ? 37.472 -19.949 -21.343 1.00 66.56 75 GLU A CA 1
ATOM 609 C C . GLU A 1 75 ? 38.992 -19.710 -21.345 1.00 66.56 75 GLU A C 1
ATOM 611 O O . GLU A 1 75 ? 39.717 -20.216 -20.481 1.00 66.56 75 GLU A O 1
ATOM 616 N N . LYS A 1 76 ? 39.486 -18.848 -22.245 1.00 67.25 76 LYS A N 1
ATOM 617 C CA . LYS A 1 76 ? 40.901 -18.446 -22.276 1.00 67.25 76 LYS A CA 1
ATOM 618 C C . LYS A 1 76 ? 41.307 -17.667 -21.020 1.00 67.25 76 LYS A C 1
ATOM 620 O O . LYS A 1 76 ? 42.400 -17.887 -20.498 1.00 67.25 76 LYS A O 1
ATOM 625 N N . ARG A 1 77 ? 40.432 -16.789 -20.512 1.00 62.16 77 ARG A N 1
ATOM 626 C CA . ARG A 1 77 ? 40.661 -16.021 -19.276 1.00 62.16 77 ARG A CA 1
ATOM 627 C C . ARG A 1 77 ? 40.684 -16.930 -18.047 1.00 62.16 77 ARG A C 1
ATOM 629 O O . ARG A 1 77 ? 41.565 -16.778 -17.206 1.00 62.16 77 ARG A O 1
ATOM 636 N N . ARG A 1 78 ? 39.777 -17.908 -17.977 1.00 62.47 78 ARG A N 1
ATOM 637 C CA . ARG A 1 78 ? 39.728 -18.907 -16.901 1.00 62.47 78 ARG A CA 1
ATOM 638 C C . ARG A 1 78 ? 40.991 -19.770 -16.871 1.00 62.47 78 ARG A C 1
ATOM 640 O O . ARG A 1 78 ? 41.575 -19.941 -15.807 1.00 62.47 78 ARG A O 1
ATOM 647 N N . ARG A 1 79 ? 41.462 -20.230 -18.035 1.00 69.94 79 ARG A N 1
ATOM 648 C CA . ARG A 1 79 ? 42.685 -21.041 -18.145 1.00 69.94 79 ARG A CA 1
ATOM 649 C C . ARG A 1 79 ? 43.945 -20.271 -17.728 1.00 69.94 79 ARG A C 1
ATOM 651 O O . ARG A 1 79 ? 44.773 -20.813 -17.006 1.00 69.94 79 ARG A O 1
ATOM 658 N N . LEU A 1 80 ? 44.059 -18.998 -18.119 1.00 62.78 80 LEU A N 1
ATOM 659 C CA . LEU A 1 80 ? 45.161 -18.116 -17.701 1.00 62.78 80 LEU A CA 1
ATOM 660 C C . LEU A 1 80 ? 45.127 -17.802 -16.196 1.00 62.78 80 LEU A C 1
ATOM 662 O O . LEU A 1 80 ? 46.178 -17.736 -15.561 1.00 62.78 80 LEU A O 1
ATOM 666 N N . ALA A 1 81 ? 43.935 -17.628 -15.615 1.00 60.78 81 ALA A N 1
ATOM 667 C CA . ALA A 1 81 ? 43.777 -17.394 -14.180 1.00 60.78 81 ALA A CA 1
ATOM 668 C C . ALA A 1 81 ? 44.163 -18.629 -13.349 1.00 60.78 81 ALA A C 1
ATOM 670 O O . ALA A 1 81 ? 44.823 -18.498 -12.320 1.00 60.78 81 ALA A O 1
ATOM 671 N N . GLU A 1 82 ? 43.810 -19.828 -1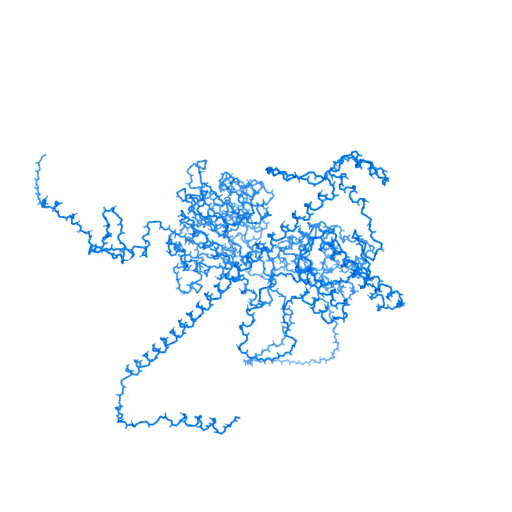3.816 1.00 60.91 82 GLU A N 1
ATOM 672 C CA . GLU A 1 82 ? 44.170 -21.092 -13.167 1.00 60.91 82 GLU A CA 1
ATOM 673 C C . GLU A 1 82 ? 45.685 -21.360 -13.239 1.00 60.91 82 GLU A C 1
ATOM 675 O O . GLU A 1 82 ? 46.301 -21.736 -12.241 1.00 60.91 82 GLU A O 1
ATOM 680 N N . GLU A 1 83 ? 46.315 -21.061 -14.379 1.00 63.22 83 GLU A N 1
ATOM 681 C CA . GLU A 1 83 ? 47.768 -21.171 -14.561 1.00 63.22 83 GLU A CA 1
ATOM 682 C C . GLU A 1 83 ? 48.543 -20.142 -13.712 1.00 63.22 83 GLU A C 1
ATOM 684 O O . GLU A 1 83 ? 49.549 -20.478 -13.084 1.00 63.22 83 GLU A O 1
ATOM 689 N N . SER A 1 84 ? 48.040 -18.906 -13.608 1.00 62.78 84 SER A N 1
ATOM 690 C CA . SER A 1 84 ? 48.622 -17.867 -12.746 1.00 62.78 84 SER A CA 1
ATOM 691 C C . SER A 1 84 ? 48.485 -18.193 -11.260 1.00 62.78 84 SER A C 1
ATOM 693 O O . SER A 1 84 ? 49.409 -17.929 -10.490 1.00 62.78 84 SER A O 1
ATOM 695 N N . ARG A 1 85 ? 47.346 -18.760 -10.843 1.00 63.25 85 ARG A N 1
ATOM 696 C CA . ARG A 1 85 ? 47.113 -19.155 -9.450 1.00 63.25 85 ARG A CA 1
ATOM 697 C C . ARG A 1 85 ? 48.055 -20.282 -9.038 1.00 63.25 85 ARG A C 1
ATOM 699 O O . ARG A 1 85 ? 48.699 -20.182 -8.000 1.00 63.25 85 ARG A O 1
ATOM 706 N N . ARG A 1 86 ? 48.219 -21.290 -9.897 1.00 64.88 86 ARG A N 1
ATOM 707 C CA . ARG A 1 86 ? 49.136 -22.410 -9.655 1.00 64.88 86 ARG A CA 1
ATOM 708 C C . ARG A 1 86 ? 50.595 -21.957 -9.544 1.00 64.88 86 ARG A C 1
ATOM 710 O O . ARG A 1 86 ? 51.313 -22.416 -8.664 1.00 64.88 86 ARG A O 1
ATOM 717 N N . ARG A 1 87 ? 51.017 -21.005 -10.382 1.00 66.56 87 ARG A N 1
ATOM 718 C CA . ARG A 1 87 ? 52.372 -20.436 -10.331 1.00 66.56 87 ARG A CA 1
ATOM 719 C C . ARG A 1 87 ? 52.630 -19.632 -9.052 1.00 66.56 87 ARG A C 1
ATOM 721 O O . ARG A 1 87 ? 53.742 -19.668 -8.534 1.00 66.56 87 ARG A O 1
ATOM 728 N N . ARG A 1 88 ? 51.613 -18.932 -8.539 1.00 64.69 88 ARG A N 1
ATOM 729 C CA . ARG A 1 88 ? 51.690 -18.186 -7.274 1.00 64.69 88 ARG A CA 1
ATOM 730 C C . ARG A 1 88 ? 51.740 -19.123 -6.065 1.00 64.69 88 ARG A C 1
ATOM 732 O O . ARG A 1 88 ? 52.578 -18.925 -5.196 1.00 64.69 88 ARG A O 1
ATOM 739 N N . GLU A 1 89 ? 50.926 -20.178 -6.061 1.00 58.03 89 GLU A N 1
ATOM 740 C CA . GLU A 1 89 ? 50.936 -21.208 -5.010 1.00 58.03 89 GLU A CA 1
ATOM 741 C C . GLU A 1 89 ? 52.275 -21.976 -4.972 1.00 58.03 89 GLU A C 1
ATOM 743 O O . GLU A 1 89 ? 52.778 -22.292 -3.894 1.00 58.03 89 GLU A O 1
ATOM 748 N N . GLU A 1 90 ? 52.906 -22.227 -6.126 1.00 63.88 90 GLU A N 1
ATOM 749 C CA . GLU A 1 90 ? 54.244 -22.837 -6.198 1.00 63.88 90 GLU A CA 1
ATOM 750 C C . GLU A 1 90 ? 55.353 -21.899 -5.685 1.00 63.88 90 GLU A C 1
ATOM 752 O O . GLU A 1 90 ? 56.236 -22.357 -4.958 1.00 63.88 90 GLU A O 1
ATOM 757 N N . GLN A 1 91 ? 55.285 -20.597 -5.995 1.00 60.47 91 GLN A N 1
ATOM 758 C CA . GLN A 1 91 ? 56.231 -19.591 -5.490 1.00 60.47 91 GLN A CA 1
ATOM 759 C C . GLN A 1 91 ? 56.099 -19.379 -3.978 1.00 60.47 91 GLN A C 1
ATOM 761 O O . GLN A 1 91 ? 57.105 -19.412 -3.271 1.00 60.47 91 GLN A O 1
ATOM 766 N N . GLU A 1 92 ? 54.875 -19.247 -3.462 1.00 60.28 92 GLU A N 1
ATOM 767 C CA . GLU A 1 92 ? 54.623 -19.094 -2.023 1.00 60.28 92 GLU A CA 1
ATOM 768 C C . GLU A 1 92 ? 55.069 -20.348 -1.244 1.00 60.28 92 GLU A C 1
ATOM 770 O O . GLU A 1 92 ? 55.699 -20.233 -0.192 1.00 60.28 92 GLU A O 1
ATOM 775 N N . ALA A 1 93 ? 54.869 -21.555 -1.791 1.00 62.75 93 ALA A N 1
ATOM 776 C CA . ALA A 1 93 ? 55.336 -22.800 -1.171 1.00 62.75 93 ALA A CA 1
ATOM 777 C C . ALA A 1 93 ? 56.871 -22.977 -1.195 1.00 62.75 93 ALA A C 1
ATOM 779 O O . ALA A 1 93 ? 57.433 -23.718 -0.376 1.00 62.75 93 ALA A O 1
ATOM 780 N N . GLU A 1 94 ? 57.567 -22.350 -2.145 1.00 65.25 94 GLU A N 1
ATOM 781 C CA . GLU A 1 94 ? 59.031 -22.353 -2.239 1.00 65.25 94 GLU A CA 1
ATOM 782 C C . GLU A 1 94 ? 59.655 -21.288 -1.318 1.00 65.25 94 GLU A C 1
ATOM 784 O O . GLU A 1 94 ? 60.641 -21.558 -0.619 1.00 65.25 94 GLU A O 1
ATOM 789 N N . GLU A 1 95 ? 59.025 -20.116 -1.216 1.00 62.28 95 GLU A N 1
ATOM 790 C CA . GLU A 1 95 ? 59.367 -19.066 -0.253 1.00 62.28 95 GLU A CA 1
ATOM 791 C C . GLU A 1 95 ? 59.132 -19.519 1.193 1.00 62.28 95 GLU A C 1
ATOM 793 O O . GLU A 1 95 ? 59.971 -19.297 2.070 1.00 62.28 95 GLU A O 1
ATOM 798 N N . GLU A 1 96 ? 58.048 -20.247 1.459 1.00 54.94 96 GLU A N 1
ATOM 799 C CA . GLU A 1 96 ? 57.782 -20.785 2.790 1.00 54.94 96 GLU A CA 1
ATOM 800 C C . GLU A 1 96 ? 58.775 -21.898 3.167 1.00 54.94 96 GLU A C 1
ATOM 802 O O . GLU A 1 96 ? 59.288 -21.923 4.293 1.00 54.94 96 GLU A O 1
ATOM 807 N N . ARG A 1 97 ? 59.151 -22.765 2.213 1.00 59.25 97 ARG A N 1
ATOM 808 C CA . ARG A 1 97 ? 60.204 -23.775 2.424 1.00 59.25 97 ARG A CA 1
ATOM 809 C C . ARG A 1 97 ? 61.565 -23.144 2.676 1.00 59.25 97 ARG A C 1
ATOM 811 O O . ARG A 1 97 ? 62.272 -23.562 3.592 1.00 59.25 97 ARG A O 1
ATOM 818 N N . THR A 1 98 ? 61.942 -22.120 1.917 1.00 62.28 98 THR A N 1
ATOM 819 C CA . THR A 1 98 ? 63.214 -21.412 2.131 1.00 62.28 98 THR A CA 1
ATOM 820 C C . THR A 1 98 ? 63.223 -20.634 3.450 1.00 62.28 98 THR A C 1
ATOM 822 O O . THR A 1 98 ? 64.239 -20.648 4.151 1.00 62.28 98 THR A O 1
ATOM 825 N N . ARG A 1 99 ? 62.090 -20.051 3.864 1.00 61.09 99 ARG A N 1
ATOM 826 C CA . ARG A 1 99 ? 61.927 -19.380 5.165 1.00 61.09 99 ARG A CA 1
ATOM 827 C C . ARG A 1 99 ? 62.059 -20.350 6.343 1.00 61.09 99 ARG A C 1
ATOM 829 O O . ARG A 1 99 ? 62.769 -20.035 7.297 1.00 61.09 99 ARG A O 1
ATOM 836 N N . ARG A 1 100 ? 61.467 -21.549 6.266 1.00 54.84 100 ARG A N 1
ATOM 837 C CA . ARG A 1 100 ? 61.592 -22.590 7.309 1.00 54.84 100 ARG A CA 1
ATOM 838 C C . ARG A 1 100 ? 62.997 -23.191 7.382 1.00 54.84 100 ARG A C 1
ATOM 840 O O . ARG A 1 100 ? 63.522 -23.374 8.480 1.00 54.84 100 ARG A O 1
ATOM 847 N N . LYS A 1 101 ? 63.664 -23.372 6.236 1.00 62.03 101 LYS A N 1
ATOM 848 C CA . LYS A 1 101 ? 65.069 -23.818 6.159 1.00 62.03 101 LYS A CA 1
ATOM 849 C C . LYS A 1 101 ? 66.041 -22.803 6.770 1.00 62.03 101 LYS A C 1
ATOM 851 O O . LYS A 1 101 ? 67.033 -23.193 7.378 1.00 62.03 101 LYS A O 1
ATOM 856 N N . ARG A 1 102 ? 65.734 -21.504 6.660 1.00 61.12 102 ARG A N 1
ATOM 857 C CA . ARG A 1 102 ? 66.502 -20.409 7.283 1.00 61.12 102 ARG A CA 1
ATOM 858 C C . ARG A 1 102 ? 66.324 -20.336 8.805 1.00 61.12 102 ARG A C 1
ATOM 860 O O . ARG A 1 102 ? 67.203 -19.817 9.483 1.00 61.12 102 ARG A O 1
ATOM 867 N N . LEU A 1 103 ? 65.209 -20.854 9.322 1.00 51.75 103 LEU A N 1
ATOM 868 C CA . LEU A 1 103 ? 64.850 -20.862 10.746 1.00 51.75 103 LEU A CA 1
ATOM 869 C C . LEU A 1 103 ? 65.129 -22.206 11.449 1.00 51.75 103 LEU A C 1
ATOM 871 O O . LEU A 1 103 ? 64.944 -22.297 12.657 1.00 51.75 103 LEU A O 1
ATOM 875 N N . GLY A 1 104 ? 65.606 -23.229 10.728 1.00 48.28 104 GLY A N 1
ATOM 876 C CA . GLY A 1 104 ? 66.028 -24.509 11.311 1.00 48.28 104 GLY A CA 1
ATOM 877 C C . GLY A 1 104 ? 64.889 -25.406 11.815 1.00 48.28 104 GLY A C 1
ATOM 878 O O . GLY A 1 104 ? 65.122 -26.216 12.709 1.00 48.28 104 GLY A O 1
ATOM 879 N N . LEU A 1 105 ? 63.673 -25.273 11.271 1.00 50.16 105 LEU A N 1
ATOM 880 C CA . LEU A 1 105 ? 62.520 -26.105 11.649 1.00 50.16 105 LEU A CA 1
ATOM 881 C C . LEU A 1 105 ? 62.323 -27.304 10.689 1.00 50.16 105 LEU A C 1
ATOM 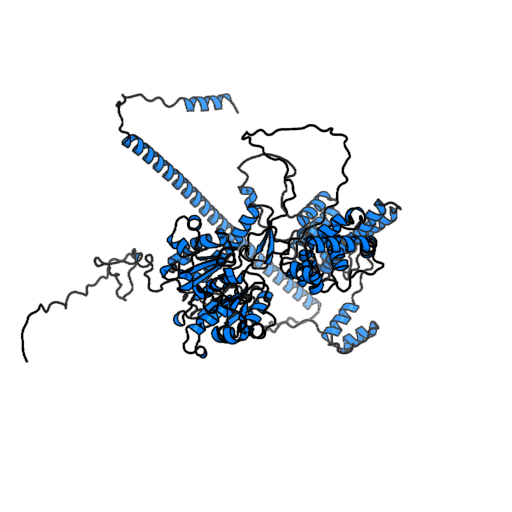883 O O . LEU A 1 105 ? 62.524 -27.131 9.486 1.00 50.16 105 LEU A O 1
ATOM 887 N N . PRO A 1 106 ? 61.906 -28.494 11.181 1.00 49.62 106 PRO A N 1
ATOM 888 C CA . PRO A 1 106 ? 61.633 -29.673 10.345 1.00 49.62 106 PRO A CA 1
ATOM 889 C C . PRO A 1 106 ? 60.406 -29.516 9.427 1.00 49.62 106 PRO A C 1
ATOM 891 O O . PRO A 1 106 ? 59.451 -28.818 9.772 1.00 49.62 106 PRO A O 1
ATOM 894 N N . ASP A 1 107 ? 60.413 -30.212 8.283 1.00 45.66 107 ASP A N 1
ATOM 895 C CA . ASP A 1 107 ? 59.329 -30.175 7.289 1.00 45.66 107 ASP A CA 1
ATOM 896 C C . ASP A 1 107 ? 58.057 -30.895 7.779 1.00 45.66 107 ASP A C 1
ATOM 898 O O . ASP A 1 107 ? 58.110 -31.999 8.323 1.00 45.66 107 ASP A O 1
ATOM 902 N N . LEU A 1 108 ? 56.899 -30.262 7.566 1.00 40.38 108 LEU A N 1
ATOM 903 C CA . LEU A 1 108 ? 55.591 -30.731 8.034 1.00 40.38 108 LEU A CA 1
ATOM 904 C C . LEU A 1 108 ? 54.902 -31.626 6.992 1.00 40.38 108 LEU A C 1
ATOM 906 O O . LEU A 1 108 ? 54.717 -31.230 5.840 1.00 40.38 108 LEU A O 1
ATOM 910 N N . ALA A 1 109 ? 54.492 -32.820 7.427 1.00 37.03 109 ALA A N 1
ATOM 911 C CA . ALA A 1 109 ? 53.597 -33.705 6.689 1.00 37.03 109 ALA A CA 1
ATOM 912 C C . ALA A 1 109 ? 52.151 -33.175 6.719 1.00 37.03 109 ALA A C 1
ATOM 914 O O . ALA A 1 109 ? 51.732 -32.540 7.686 1.00 37.03 109 ALA A O 1
ATOM 915 N N . LYS A 1 110 ? 51.403 -33.432 5.639 1.00 40.69 110 LYS A N 1
ATOM 916 C CA . LYS A 1 110 ? 49.991 -33.053 5.481 1.00 40.69 110 LYS A CA 1
ATOM 917 C C . LYS A 1 110 ? 49.086 -33.951 6.326 1.00 40.69 110 LYS A C 1
ATOM 919 O O . LYS A 1 110 ? 49.083 -35.154 6.094 1.00 40.69 110 LYS A O 1
ATOM 924 N N . GLU A 1 111 ? 48.253 -33.347 7.168 1.00 28.39 111 GLU A N 1
ATOM 925 C CA . GLU A 1 111 ? 47.013 -33.949 7.671 1.00 28.39 111 GLU A CA 1
ATOM 926 C C . GLU A 1 111 ? 45.858 -32.937 7.667 1.00 28.39 111 GLU A C 1
ATOM 928 O O . GLU A 1 111 ? 46.054 -31.733 7.497 1.00 28.39 111 GLU A O 1
ATOM 933 N N . GLU A 1 112 ? 44.658 -33.508 7.730 1.00 25.22 112 GLU A N 1
ATOM 934 C CA . GLU A 1 112 ? 43.361 -33.007 7.291 1.00 25.22 112 GLU A CA 1
ATOM 935 C C . GLU A 1 112 ? 42.754 -31.871 8.132 1.00 25.22 112 GLU A C 1
ATOM 937 O O . GLU A 1 112 ? 43.124 -31.588 9.266 1.00 25.22 112 GLU A O 1
ATOM 942 N N . SER A 1 113 ? 41.776 -31.230 7.496 1.00 34.66 113 SER A N 1
ATOM 943 C CA . SER A 1 113 ? 40.971 -30.079 7.900 1.00 34.66 113 SER A CA 1
ATOM 944 C C . SER A 1 113 ? 40.436 -30.086 9.337 1.00 34.66 113 SER A C 1
ATOM 946 O O . SER A 1 113 ? 39.699 -30.992 9.725 1.00 34.66 113 SER A O 1
ATOM 948 N N . GLN A 1 114 ? 40.663 -28.971 10.040 1.00 23.55 114 GLN A N 1
ATOM 949 C CA . GLN A 1 114 ? 39.863 -28.510 11.177 1.00 23.55 114 GLN A CA 1
ATOM 950 C C . GLN A 1 114 ? 39.520 -27.017 11.044 1.00 23.55 114 GLN A C 1
ATOM 952 O O . GLN A 1 114 ? 40.202 -26.251 10.368 1.00 23.55 114 GLN A O 1
ATOM 957 N N . GLU A 1 115 ? 38.387 -26.684 11.652 1.00 25.50 115 GLU A N 1
ATOM 958 C CA . GLU A 1 115 ? 37.554 -25.487 11.550 1.00 25.50 115 GLU A CA 1
ATOM 959 C C . GLU A 1 115 ? 38.296 -24.154 11.760 1.00 25.50 115 GLU A C 1
ATOM 961 O O . GLU A 1 115 ? 39.176 -24.028 12.610 1.00 25.50 115 GLU A O 1
ATOM 966 N N . VAL A 1 116 ? 37.905 -23.131 10.990 1.00 27.80 116 VAL A N 1
ATOM 967 C CA . VAL A 1 116 ? 38.446 -21.768 11.097 1.00 27.80 116 VAL A CA 1
ATOM 968 C C . VAL A 1 116 ? 37.870 -21.085 12.340 1.00 27.80 116 VAL A C 1
ATOM 970 O O . VAL A 1 116 ? 36.658 -20.906 12.458 1.00 27.80 116 VAL A O 1
ATOM 973 N N . ALA A 1 117 ? 38.771 -20.722 13.251 1.00 28.52 117 ALA A N 1
ATOM 974 C CA . ALA A 1 117 ? 38.518 -20.037 14.509 1.00 28.52 117 ALA A CA 1
ATOM 975 C C . ALA A 1 117 ? 38.112 -18.559 14.335 1.00 28.52 117 ALA A C 1
ATOM 977 O O . ALA A 1 117 ? 38.543 -17.877 13.407 1.00 28.52 117 ALA A O 1
ATOM 978 N N . GLU A 1 118 ? 37.314 -18.070 15.287 1.00 30.56 118 GLU A N 1
ATOM 979 C CA . GLU A 1 118 ? 37.053 -16.652 15.549 1.00 30.56 118 GLU A CA 1
ATOM 980 C C . GLU A 1 118 ? 38.328 -15.953 16.088 1.00 30.56 118 GLU A C 1
ATOM 982 O O . GLU A 1 118 ? 38.809 -16.291 17.168 1.00 30.56 118 GLU A O 1
ATOM 987 N N . GLU A 1 119 ? 38.858 -14.955 15.375 1.00 36.59 119 GLU A N 1
ATOM 988 C CA . GLU A 1 119 ? 39.851 -13.970 15.868 1.00 36.59 119 GLU A CA 1
ATOM 989 C C . GLU A 1 119 ? 39.083 -12.766 16.480 1.00 36.59 119 GLU A C 1
ATOM 991 O O . GLU A 1 119 ? 38.107 -12.304 15.890 1.00 36.59 119 GLU A O 1
ATOM 996 N N . ASP A 1 120 ? 39.341 -12.137 17.635 1.00 46.94 120 ASP A N 1
ATOM 997 C CA . ASP A 1 120 ? 40.416 -12.105 18.636 1.00 46.94 120 ASP A CA 1
ATOM 998 C C . ASP A 1 120 ? 39.812 -11.602 19.975 1.00 46.94 120 ASP A C 1
ATOM 1000 O O . ASP A 1 120 ? 39.314 -10.464 20.034 1.00 46.94 120 ASP A O 1
ATOM 1004 N N . ASP A 1 121 ? 39.891 -12.384 21.060 1.00 55.09 121 ASP A N 1
ATOM 1005 C CA . ASP A 1 121 ? 39.437 -11.999 22.412 1.00 55.09 121 ASP A CA 1
ATOM 1006 C C . ASP A 1 121 ? 40.652 -11.775 23.340 1.00 55.09 121 ASP A C 1
ATOM 1008 O O . ASP A 1 121 ? 41.368 -12.713 23.697 1.00 55.09 121 ASP A O 1
ATOM 1012 N N . ILE A 1 122 ? 40.939 -10.517 23.705 1.00 69.00 122 ILE A N 1
ATOM 1013 C CA . ILE A 1 122 ? 42.029 -10.189 24.645 1.00 69.00 122 ILE A CA 1
ATOM 1014 C C . ILE A 1 122 ? 41.549 -10.549 26.047 1.00 69.00 122 ILE A C 1
ATOM 1016 O O . ILE A 1 122 ? 40.581 -9.959 26.517 1.00 69.00 122 ILE A O 1
ATOM 1020 N N . LYS A 1 123 ? 42.252 -11.449 26.743 1.00 75.12 123 LYS A N 1
ATOM 1021 C CA . LYS A 1 123 ? 41.875 -11.887 28.096 1.00 75.12 123 LYS A CA 1
ATOM 1022 C C . LYS A 1 123 ? 41.726 -10.711 29.065 1.00 75.12 123 LYS A C 1
ATOM 1024 O O . LYS A 1 123 ? 42.477 -9.737 29.026 1.00 75.12 123 LYS A O 1
ATOM 1029 N N . ASP A 1 124 ? 40.763 -10.843 29.975 1.00 73.31 124 ASP A N 1
ATOM 1030 C CA . ASP A 1 124 ? 40.333 -9.767 30.872 1.00 73.31 124 ASP A CA 1
ATOM 1031 C C . ASP A 1 124 ? 41.462 -9.183 31.731 1.00 73.31 124 ASP A C 1
ATOM 1033 O O . ASP A 1 124 ? 41.526 -7.968 31.914 1.00 73.31 124 ASP A O 1
ATOM 1037 N N . ASP A 1 125 ? 42.392 -10.022 32.182 1.00 74.00 125 ASP A N 1
ATOM 1038 C CA . ASP A 1 125 ? 43.525 -9.604 33.011 1.00 74.00 125 ASP A CA 1
ATOM 1039 C C . ASP A 1 125 ? 44.467 -8.649 32.261 1.00 74.00 125 ASP A C 1
ATOM 1041 O O . ASP A 1 125 ? 44.862 -7.606 32.786 1.00 74.00 125 ASP A O 1
ATOM 1045 N N . GLU A 1 126 ? 44.739 -8.940 30.988 1.00 75.06 126 GLU A N 1
ATOM 1046 C CA . GLU A 1 126 ? 45.585 -8.114 30.125 1.00 75.06 126 GLU A CA 1
ATOM 1047 C C . GLU A 1 126 ? 44.874 -6.805 29.736 1.00 75.06 126 GLU A C 1
ATOM 1049 O O . GLU A 1 126 ? 45.477 -5.732 29.657 1.00 75.06 126 GLU A O 1
ATOM 1054 N N . LEU A 1 127 ? 43.554 -6.869 29.543 1.00 76.62 127 LEU A N 1
ATOM 1055 C CA . LEU A 1 127 ? 42.709 -5.708 29.268 1.00 76.62 127 LEU A CA 1
ATOM 1056 C C . LEU A 1 127 ? 42.642 -4.753 30.473 1.00 76.62 127 LEU A C 1
ATOM 1058 O O . LEU A 1 127 ? 42.642 -3.530 30.301 1.00 76.62 127 LEU A O 1
ATOM 1062 N N . PHE A 1 128 ? 42.621 -5.291 31.696 1.00 80.19 128 PHE A N 1
ATOM 1063 C CA . PHE A 1 128 ? 42.653 -4.502 32.926 1.00 80.19 128 PHE A CA 1
ATOM 1064 C C . PHE A 1 128 ? 43.988 -3.799 33.136 1.00 80.19 128 PHE A C 1
ATOM 1066 O O . PHE A 1 128 ? 43.988 -2.627 33.518 1.00 80.19 128 PHE A O 1
ATOM 1073 N N . GLU A 1 129 ? 45.108 -4.474 32.878 1.00 78.25 129 GLU A N 1
ATOM 1074 C CA . GLU A 1 129 ? 46.433 -3.857 32.970 1.00 78.25 129 GLU A CA 1
ATOM 1075 C C . GLU A 1 129 ? 46.575 -2.694 31.987 1.00 78.25 129 GLU A C 1
ATOM 1077 O O . GLU A 1 129 ? 46.989 -1.601 32.381 1.00 78.25 129 GLU A O 1
ATOM 1082 N N . LYS A 1 130 ? 46.137 -2.878 30.736 1.00 73.38 130 LYS A N 1
ATOM 1083 C CA . LYS A 1 130 ? 46.228 -1.832 29.709 1.00 73.38 130 LYS A CA 1
ATOM 1084 C C . LYS A 1 130 ? 45.282 -0.648 29.972 1.00 73.38 130 LYS A C 1
ATOM 1086 O O . LYS A 1 130 ? 45.669 0.495 29.739 1.00 73.38 130 LYS A O 1
ATOM 1091 N N . LEU A 1 131 ? 44.077 -0.875 30.510 1.00 78.31 131 LEU A N 1
ATOM 1092 C CA . LEU A 1 131 ? 43.175 0.212 30.937 1.00 78.31 131 LEU A CA 1
ATOM 1093 C C . LEU A 1 131 ? 43.721 0.978 32.152 1.00 78.31 131 LEU A C 1
ATOM 1095 O O . LEU A 1 131 ? 43.624 2.203 32.198 1.00 78.31 131 LEU A O 1
ATOM 1099 N N . ARG A 1 132 ? 44.350 0.273 33.104 1.00 79.31 132 ARG A N 1
ATOM 1100 C CA . ARG A 1 132 ? 44.983 0.884 34.282 1.00 79.31 132 ARG A CA 1
ATOM 1101 C C . ARG A 1 132 ? 46.207 1.720 33.896 1.00 79.31 132 ARG A C 1
ATOM 1103 O O . ARG A 1 132 ? 46.396 2.795 34.456 1.00 79.31 132 ARG A O 1
ATOM 1110 N N . ALA A 1 133 ? 46.990 1.268 32.914 1.00 74.62 133 ALA A N 1
ATOM 1111 C CA . ALA A 1 133 ? 48.113 2.022 32.355 1.00 74.62 133 ALA A CA 1
ATOM 1112 C C . ALA A 1 133 ? 47.671 3.317 31.645 1.00 74.62 133 ALA A C 1
ATOM 1114 O O . ALA A 1 133 ? 48.396 4.307 31.682 1.00 74.62 133 ALA A O 1
ATOM 1115 N N . MET A 1 134 ? 46.470 3.335 31.055 1.00 68.31 134 MET A N 1
ATOM 1116 C CA . MET A 1 134 ? 45.864 4.529 30.446 1.00 68.31 134 MET A CA 1
ATOM 1117 C C . MET A 1 134 ? 45.114 5.437 31.442 1.00 68.31 134 MET A C 1
ATOM 1119 O O . MET A 1 134 ? 44.523 6.429 31.026 1.00 68.31 134 MET A O 1
ATOM 1123 N N . GLY A 1 135 ? 45.126 5.130 32.747 1.00 69.62 135 GLY A N 1
ATOM 1124 C CA . GLY A 1 135 ? 44.469 5.948 33.778 1.00 69.62 135 GLY A CA 1
ATOM 1125 C C . GLY A 1 135 ? 42.936 5.873 33.779 1.00 69.62 135 GLY A C 1
ATOM 1126 O O . GLY A 1 135 ? 42.281 6.678 34.438 1.00 69.62 135 GLY A O 1
ATOM 1127 N N . GLU A 1 136 ? 42.360 4.903 33.069 1.00 76.75 136 GLU A N 1
ATOM 1128 C CA . GLU A 1 136 ? 40.917 4.723 32.907 1.00 76.75 136 GLU A CA 1
ATOM 1129 C C . GLU A 1 136 ? 40.372 3.648 33.869 1.00 76.75 136 GLU A C 1
ATOM 1131 O O . GLU A 1 136 ? 41.084 2.698 34.218 1.00 76.75 136 GLU A O 1
ATOM 1136 N N . PRO A 1 137 ? 39.097 3.727 34.307 1.00 78.56 137 PRO A N 1
ATOM 1137 C CA . PRO A 1 137 ? 38.511 2.724 35.193 1.00 78.56 137 PRO A CA 1
ATOM 1138 C C . PRO A 1 137 ? 38.562 1.326 34.563 1.00 78.56 137 PRO A C 1
ATOM 1140 O O . PRO A 1 137 ? 38.082 1.118 33.444 1.00 78.56 137 PRO A O 1
ATOM 1143 N N . THR A 1 138 ? 39.099 0.337 35.283 1.00 79.56 138 THR A N 1
ATOM 1144 C CA . THR A 1 138 ? 39.272 -1.031 34.757 1.00 79.56 138 THR A CA 1
ATOM 1145 C C . THR A 1 138 ? 37.939 -1.727 34.465 1.00 79.56 138 THR A C 1
ATOM 1147 O O . THR A 1 138 ? 37.870 -2.562 33.568 1.00 79.56 138 THR A O 1
ATOM 1150 N N . LYS A 1 139 ? 36.855 -1.355 35.160 1.00 78.19 139 LYS A N 1
ATOM 1151 C CA . LYS A 1 139 ? 35.501 -1.883 34.940 1.00 78.19 139 LYS A CA 1
ATOM 1152 C C . LYS A 1 139 ? 34.437 -0.825 35.241 1.00 78.19 139 LYS A C 1
ATOM 1154 O O . LYS A 1 139 ? 34.487 -0.197 36.296 1.00 78.19 139 LYS A O 1
ATOM 1159 N N . LEU A 1 140 ? 33.457 -0.667 34.350 1.00 82.44 140 LEU A N 1
ATOM 1160 C CA . LEU A 1 140 ? 32.249 0.135 34.592 1.00 82.44 140 LEU A CA 1
ATOM 1161 C C . LEU A 1 140 ? 31.086 -0.748 35.092 1.00 82.44 140 LEU A C 1
ATOM 1163 O O . LEU A 1 140 ? 31.049 -1.957 34.842 1.00 82.44 140 LEU A O 1
ATOM 1167 N N . PHE A 1 141 ? 30.133 -0.166 35.829 1.00 59.22 141 PHE A N 1
ATOM 1168 C CA . PHE A 1 141 ? 28.995 -0.910 36.388 1.00 59.22 141 PHE A CA 1
ATOM 1169 C C . PHE A 1 141 ? 28.133 -1.516 35.266 1.00 59.22 141 PHE A C 1
ATOM 1171 O O . PHE A 1 141 ? 27.661 -0.800 34.388 1.00 59.22 141 PHE A O 1
ATOM 1178 N N . GLY A 1 142 ? 27.951 -2.841 35.288 1.00 69.62 142 GLY A N 1
ATOM 1179 C CA . GLY A 1 142 ? 27.204 -3.581 34.262 1.00 69.62 142 GLY A CA 1
ATOM 1180 C C . GLY A 1 142 ? 27.949 -3.830 32.940 1.00 69.62 142 GLY A C 1
ATOM 1181 O O . GLY A 1 142 ? 27.346 -4.348 32.006 1.00 69.62 142 GLY A O 1
ATOM 1182 N N . GLU A 1 143 ? 29.241 -3.492 32.836 1.00 77.38 143 GLU A N 1
ATOM 1183 C CA . GLU A 1 143 ? 30.019 -3.623 31.593 1.00 77.38 143 GLU A CA 1
ATOM 1184 C C . GLU A 1 143 ? 30.496 -5.069 31.339 1.00 77.38 143 GLU A C 1
ATOM 1186 O O . GLU A 1 143 ? 31.283 -5.632 32.114 1.00 77.38 143 GLU A O 1
ATOM 1191 N N . SER A 1 144 ? 30.054 -5.652 30.218 1.00 76.44 144 SER A N 1
ATOM 1192 C CA . SER A 1 144 ? 30.490 -6.971 29.722 1.00 76.44 144 SER A CA 1
ATOM 1193 C C . SER A 1 144 ? 31.903 -6.946 29.115 1.00 76.44 144 SER A C 1
ATOM 1195 O O . SER A 1 144 ? 32.399 -5.889 28.723 1.00 76.44 144 SER A O 1
ATOM 1197 N N . HIS A 1 145 ? 32.547 -8.115 28.986 1.00 74.81 145 HIS A N 1
ATOM 1198 C CA . HIS A 1 145 ? 33.893 -8.257 28.401 1.00 74.81 145 HIS A CA 1
ATOM 1199 C C . HIS A 1 145 ? 34.005 -7.604 27.010 1.00 74.81 145 HIS A C 1
ATOM 1201 O O . HIS A 1 145 ? 34.836 -6.728 26.778 1.00 74.81 145 HIS A O 1
ATOM 1207 N N . LYS A 1 146 ? 33.051 -7.910 26.123 1.00 67.12 146 LYS A N 1
ATOM 1208 C CA . LYS A 1 146 ? 32.969 -7.357 24.762 1.00 67.12 146 LYS A CA 1
ATOM 1209 C C . LYS A 1 146 ? 32.791 -5.832 24.735 1.00 67.12 146 LYS A C 1
ATOM 1211 O O . LYS A 1 146 ? 33.299 -5.160 23.838 1.00 67.12 146 LYS A O 1
ATOM 1216 N N . GLN A 1 147 ? 32.077 -5.262 25.709 1.00 68.94 147 GLN A N 1
ATOM 1217 C CA . GLN A 1 147 ? 31.912 -3.807 25.839 1.00 68.94 147 GLN A CA 1
ATOM 1218 C C . GLN A 1 147 ? 33.196 -3.134 26.340 1.00 68.94 147 GLN A C 1
ATOM 1220 O O . GLN A 1 147 ? 33.581 -2.093 25.808 1.00 68.94 147 GLN A O 1
ATOM 1225 N N . ARG A 1 148 ? 33.901 -3.771 27.277 1.00 80.19 148 ARG A N 1
ATOM 1226 C CA . ARG A 1 148 ? 35.198 -3.317 27.791 1.00 80.19 148 ARG A CA 1
ATOM 1227 C C . ARG A 1 148 ? 36.284 -3.347 26.719 1.00 80.19 148 ARG A C 1
ATOM 1229 O O . ARG A 1 148 ? 37.028 -2.381 26.579 1.00 80.19 148 ARG A O 1
ATOM 1236 N N . LEU A 1 149 ? 36.315 -4.404 25.907 1.00 69.38 149 LEU A N 1
ATOM 1237 C CA . LEU A 1 149 ? 37.226 -4.542 24.770 1.00 69.38 149 LEU A CA 1
ATOM 1238 C C . LEU A 1 149 ? 36.989 -3.433 23.732 1.00 69.38 149 LEU A C 1
ATOM 1240 O O . LEU A 1 149 ? 37.932 -2.814 23.241 1.00 69.38 149 LEU A O 1
ATOM 1244 N N . ARG A 1 150 ? 35.718 -3.111 23.450 1.00 64.94 150 ARG A N 1
ATOM 1245 C CA . ARG A 1 150 ? 35.344 -1.975 22.590 1.00 64.94 150 ARG A CA 1
ATOM 1246 C C . ARG A 1 150 ? 35.764 -0.630 23.180 1.00 64.94 150 ARG A C 1
ATOM 1248 O O . ARG A 1 150 ? 36.249 0.218 22.436 1.00 64.94 150 ARG A O 1
ATOM 1255 N N . ARG A 1 151 ? 35.604 -0.426 24.492 1.00 75.19 151 ARG A N 1
ATOM 1256 C CA . ARG A 1 151 ? 36.040 0.800 25.178 1.00 75.19 151 ARG A CA 1
ATOM 1257 C C . ARG A 1 151 ? 37.556 0.965 25.115 1.00 75.19 151 ARG A C 1
ATOM 1259 O O . ARG A 1 151 ? 38.026 2.029 24.733 1.00 75.19 151 ARG A O 1
ATOM 1266 N N . PHE A 1 152 ? 38.302 -0.094 25.408 1.00 66.19 152 PHE A N 1
ATOM 1267 C CA . PHE A 1 152 ? 39.757 -0.108 25.307 1.00 66.19 152 PHE A CA 1
ATOM 1268 C C . PHE A 1 152 ? 40.247 0.233 23.893 1.00 66.19 152 PHE A C 1
ATOM 1270 O O . PHE A 1 152 ? 41.071 1.129 23.727 1.00 66.19 152 PHE A O 1
ATOM 1277 N N . ARG A 1 153 ? 39.672 -0.404 22.863 1.00 63.91 153 ARG A N 1
ATOM 1278 C CA . ARG A 1 153 ? 39.997 -0.109 21.457 1.00 63.91 153 ARG A CA 1
ATOM 1279 C C . ARG A 1 153 ? 39.677 1.339 21.077 1.00 63.91 153 ARG A C 1
ATOM 1281 O O . ARG A 1 153 ? 40.417 1.935 20.311 1.00 63.91 153 ARG A O 1
ATOM 1288 N N . LYS A 1 154 ? 38.610 1.920 21.634 1.00 58.88 154 LYS A N 1
ATOM 1289 C CA . LYS A 1 154 ? 38.217 3.318 21.394 1.00 58.88 154 LYS A CA 1
ATOM 1290 C C . LYS A 1 154 ? 39.149 4.332 22.072 1.00 58.88 154 LYS A C 1
ATOM 1292 O O . LYS A 1 154 ? 39.323 5.423 21.545 1.00 58.88 154 LYS A O 1
ATOM 1297 N N . LEU A 1 155 ? 39.730 3.975 23.218 1.00 60.50 155 LEU A N 1
ATOM 1298 C CA . LEU A 1 155 ? 40.662 4.819 23.976 1.00 60.50 155 LEU A CA 1
ATOM 1299 C C . LEU A 1 155 ? 42.086 4.811 23.393 1.00 60.50 155 LEU A C 1
ATOM 1301 O O . LEU A 1 155 ? 42.796 5.798 23.530 1.00 60.50 155 LEU A O 1
ATOM 1305 N N . GLY A 1 156 ? 42.490 3.733 22.710 1.00 52.69 156 GLY A N 1
ATOM 1306 C CA . GLY A 1 156 ? 43.814 3.605 22.085 1.00 52.69 156 GLY A CA 1
ATOM 1307 C C . GLY A 1 156 ? 43.989 4.324 20.738 1.00 52.69 156 GLY A C 1
ATOM 1308 O O . GLY A 1 156 ? 45.057 4.227 20.138 1.00 52.69 156 GLY A O 1
ATOM 1309 N N . ILE A 1 157 ? 42.964 5.019 20.236 1.00 56.97 157 ILE A N 1
ATOM 1310 C CA . ILE A 1 157 ? 43.018 5.720 18.948 1.00 56.97 157 ILE A CA 1
ATOM 1311 C C . ILE A 1 157 ? 43.596 7.123 19.160 1.00 56.97 157 ILE A C 1
ATOM 1313 O O . ILE A 1 157 ? 42.899 8.041 19.593 1.00 56.97 157 ILE A O 1
ATOM 1317 N N . VAL A 1 158 ? 44.876 7.300 18.831 1.00 54.28 158 VAL A N 1
ATOM 1318 C CA . VAL A 1 158 ? 45.503 8.624 18.735 1.00 54.28 158 VAL A CA 1
ATOM 1319 C C . VAL A 1 158 ? 44.983 9.299 17.464 1.00 54.28 158 VAL A C 1
ATOM 1321 O O . VAL A 1 158 ? 45.235 8.824 16.360 1.00 54.28 158 VAL A O 1
ATOM 1324 N N . MET A 1 159 ? 44.218 10.382 17.616 1.00 61.88 159 MET A N 1
ATOM 1325 C CA . MET A 1 159 ? 43.738 11.174 16.481 1.00 61.88 159 MET A CA 1
ATOM 1326 C C . MET A 1 159 ? 44.817 12.158 16.028 1.00 61.88 159 MET A C 1
ATOM 1328 O O . MET A 1 159 ? 45.527 12.739 16.849 1.00 61.88 159 MET A O 1
ATOM 1332 N N . THR A 1 160 ? 44.932 12.372 14.723 1.00 71.81 160 THR A N 1
ATOM 1333 C CA . THR A 1 160 ? 45.853 13.366 14.165 1.00 71.81 160 THR A CA 1
ATOM 1334 C C . THR A 1 160 ? 45.373 14.791 14.476 1.00 71.81 160 THR A C 1
ATOM 1336 O O . THR A 1 160 ? 44.174 15.071 14.496 1.00 71.81 160 THR A O 1
ATOM 1339 N N . ASN A 1 161 ? 46.308 15.726 14.680 1.00 66.75 161 ASN A N 1
ATOM 1340 C CA . ASN A 1 161 ? 46.023 17.147 14.949 1.00 66.75 161 ASN A CA 1
ATOM 1341 C C . ASN A 1 161 ? 45.795 17.970 13.656 1.00 66.75 161 ASN A C 1
ATOM 1343 O O . ASN A 1 161 ? 46.120 19.156 13.608 1.00 66.75 161 ASN A O 1
ATOM 1347 N N . GLY A 1 162 ? 45.306 17.335 12.585 1.00 71.75 162 GLY A N 1
ATOM 1348 C CA . GLY A 1 162 ? 45.056 17.978 11.289 1.00 71.75 162 GLY A CA 1
ATOM 1349 C C . GLY A 1 162 ? 43.734 18.764 11.236 1.00 71.75 162 GLY A C 1
ATOM 1350 O O . GLY A 1 162 ? 42.939 18.695 12.174 1.00 71.75 162 GLY A O 1
ATOM 1351 N N . PRO A 1 163 ? 43.445 19.480 10.127 1.00 80.31 163 PRO A N 1
ATOM 1352 C CA . PRO A 1 163 ? 42.213 20.261 9.967 1.00 80.31 163 PRO A CA 1
ATOM 1353 C C . PRO A 1 163 ? 40.933 19.420 10.080 1.00 80.31 163 PRO A C 1
ATOM 1355 O O . PRO A 1 163 ? 39.900 19.933 10.505 1.00 80.31 163 PRO A O 1
ATOM 1358 N N . ILE A 1 164 ? 41.011 18.136 9.715 1.00 84.81 164 ILE A N 1
ATOM 1359 C CA . ILE A 1 164 ? 40.007 17.113 10.012 1.00 84.81 164 ILE A CA 1
ATOM 1360 C C . ILE A 1 164 ? 40.713 16.021 10.831 1.00 84.81 164 ILE A C 1
ATOM 1362 O O . ILE A 1 164 ? 41.585 15.338 10.290 1.00 84.81 164 ILE A O 1
ATOM 1366 N N . PRO A 1 165 ? 40.375 15.843 12.121 1.00 81.19 165 PRO A N 1
ATOM 1367 C CA . PRO A 1 165 ? 40.990 14.812 12.951 1.00 81.19 165 PRO A CA 1
ATOM 1368 C C . PRO A 1 165 ? 40.653 13.409 12.445 1.00 81.19 165 PRO A C 1
ATOM 1370 O O . PRO A 1 165 ? 39.473 13.063 12.325 1.00 81.19 165 PRO A O 1
ATOM 1373 N N . THR A 1 166 ? 41.675 12.582 12.215 1.00 81.12 166 THR A N 1
ATOM 1374 C CA . THR A 1 166 ? 41.506 11.198 11.751 1.00 81.12 166 THR A CA 1
ATOM 1375 C C . THR A 1 166 ? 42.294 10.194 12.585 1.00 81.12 166 THR A C 1
ATOM 1377 O O . THR A 1 166 ? 43.318 10.541 13.169 1.00 81.12 166 THR A O 1
ATOM 1380 N N . SER A 1 167 ? 41.815 8.950 12.656 1.00 79.06 167 SER A N 1
ATOM 1381 C CA . SER A 1 167 ? 42.531 7.817 13.255 1.00 79.06 167 SER A CA 1
ATOM 1382 C C . SER A 1 167 ? 43.534 7.144 12.312 1.00 79.06 167 SER A C 1
ATOM 1384 O O . SER A 1 167 ? 44.200 6.193 12.715 1.00 79.06 167 SER A O 1
ATOM 1386 N N . LEU A 1 168 ? 43.603 7.573 11.048 1.00 82.06 168 LEU A N 1
ATOM 1387 C CA . LEU A 1 168 ? 44.532 7.030 10.059 1.00 82.06 168 LEU A CA 1
ATOM 1388 C C . LEU A 1 168 ? 45.937 7.609 10.249 1.00 82.06 168 LEU A C 1
ATOM 1390 O O . LEU A 1 168 ? 46.111 8.814 10.429 1.00 82.06 168 LEU A O 1
ATOM 1394 N N . GLU A 1 169 ? 46.952 6.751 10.148 1.00 83.25 169 GLU A N 1
ATOM 1395 C CA . GLU A 1 169 ? 48.351 7.176 10.143 1.00 83.25 169 GLU A CA 1
ATOM 1396 C C . GLU A 1 169 ? 48.684 7.845 8.799 1.00 83.25 169 GLU A C 1
ATOM 1398 O O . GLU A 1 169 ? 48.725 7.183 7.756 1.00 83.25 169 GLU A O 1
ATOM 1403 N N . LEU A 1 170 ? 48.901 9.163 8.827 1.00 85.31 170 LEU A N 1
ATOM 1404 C CA . LEU A 1 170 ? 49.216 9.955 7.637 1.00 85.31 170 LEU A CA 1
ATOM 1405 C C . LEU A 1 170 ? 50.590 9.579 7.066 1.00 85.31 170 LEU A C 1
ATOM 1407 O O . LEU A 1 170 ? 51.496 9.190 7.801 1.00 85.31 170 LEU A O 1
ATOM 1411 N N . VAL A 1 171 ? 50.733 9.694 5.749 1.00 88.62 171 VAL A N 1
ATOM 1412 C CA . VAL A 1 171 ? 51.974 9.416 5.015 1.00 88.62 171 VAL A CA 1
ATOM 1413 C C . VAL A 1 171 ? 52.720 10.714 4.697 1.00 88.62 171 VAL A C 1
ATOM 1415 O O . VAL A 1 171 ? 52.122 11.789 4.625 1.00 88.62 171 VAL A O 1
ATOM 1418 N N . GLU A 1 172 ? 54.037 10.620 4.509 1.00 83.62 172 GLU A N 1
ATOM 1419 C CA . GLU A 1 172 ? 54.871 11.762 4.117 1.00 83.62 172 GLU A CA 1
ATOM 1420 C C . GLU A 1 172 ? 54.582 12.212 2.676 1.00 83.62 172 GLU A C 1
ATOM 1422 O O . GLU A 1 172 ? 54.097 11.439 1.854 1.00 83.62 172 GLU A O 1
ATOM 1427 N N . GLU A 1 173 ? 54.929 13.457 2.335 1.00 81.56 173 GLU A N 1
ATOM 1428 C CA . GLU A 1 173 ? 54.632 14.076 1.029 1.00 81.56 173 GLU A CA 1
ATOM 1429 C C . GLU A 1 173 ? 55.132 13.269 -0.173 1.00 81.56 173 GLU A C 1
ATOM 1431 O O . GLU A 1 173 ? 54.416 13.119 -1.163 1.00 81.56 173 GLU A O 1
ATOM 1436 N N . LYS A 1 174 ? 56.318 12.666 -0.054 1.00 81.00 174 LYS A N 1
ATOM 1437 C CA . LYS A 1 174 ? 56.901 11.798 -1.089 1.00 81.00 174 LYS A CA 1
ATOM 1438 C C . LYS A 1 174 ? 56.043 10.558 -1.395 1.00 81.00 174 LYS A C 1
ATOM 1440 O O . LYS A 1 174 ? 56.095 10.048 -2.510 1.00 81.00 174 LYS A O 1
ATOM 1445 N N . ASP A 1 175 ? 55.237 10.127 -0.426 1.00 84.75 175 ASP A N 1
ATOM 1446 C CA . ASP A 1 175 ? 54.425 8.911 -0.456 1.00 84.75 175 ASP A CA 1
ATOM 1447 C C . ASP A 1 175 ? 52.924 9.214 -0.649 1.00 84.75 175 ASP A C 1
ATOM 1449 O O . ASP A 1 175 ? 52.108 8.297 -0.721 1.00 84.75 175 ASP A O 1
ATOM 1453 N N . MET A 1 176 ? 52.525 10.489 -0.779 1.00 86.06 176 MET A N 1
ATOM 1454 C CA . MET A 1 176 ? 51.125 10.889 -1.012 1.00 86.06 176 MET A CA 1
ATOM 1455 C C . MET A 1 176 ? 50.648 10.665 -2.455 1.00 86.06 176 MET A C 1
ATOM 1457 O O . MET A 1 176 ? 49.466 10.858 -2.751 1.00 86.06 176 MET A O 1
ATOM 1461 N N . LYS A 1 177 ? 51.548 10.309 -3.378 1.00 87.44 177 LYS A N 1
ATOM 1462 C CA . LYS A 1 177 ? 51.224 10.192 -4.801 1.00 87.44 177 LYS A CA 1
ATOM 1463 C C . LYS A 1 177 ? 50.333 8.979 -5.074 1.00 87.44 177 LYS A C 1
ATOM 1465 O O . LYS A 1 177 ? 50.688 7.853 -4.733 1.00 87.44 177 LYS A O 1
ATOM 1470 N N . VAL A 1 178 ? 49.201 9.216 -5.734 1.00 87.00 178 VAL A N 1
ATOM 1471 C CA . VAL A 1 178 ? 48.219 8.176 -6.057 1.00 87.00 178 VAL A CA 1
ATOM 1472 C C . VAL A 1 178 ? 48.319 7.796 -7.537 1.00 87.00 178 VAL A C 1
ATOM 1474 O O . VAL A 1 178 ? 48.186 8.652 -8.409 1.00 87.00 178 VAL A O 1
ATOM 1477 N N . ASP A 1 179 ? 48.527 6.507 -7.832 1.00 77.56 179 ASP A N 1
ATOM 1478 C CA . ASP A 1 179 ? 48.743 6.029 -9.207 1.00 77.56 179 ASP A CA 1
ATOM 1479 C C . ASP A 1 179 ? 47.551 5.264 -9.806 1.00 77.56 179 ASP A C 1
ATOM 1481 O O . ASP A 1 179 ? 47.022 5.677 -10.844 1.00 77.56 179 ASP A O 1
ATOM 1485 N N . LYS A 1 180 ? 47.147 4.134 -9.213 1.00 77.12 180 LYS A N 1
ATOM 1486 C CA . LYS A 1 180 ? 46.015 3.299 -9.655 1.00 77.12 180 LYS A CA 1
ATOM 1487 C C . LYS A 1 180 ? 45.309 2.682 -8.449 1.00 77.12 180 LYS A C 1
ATOM 1489 O O . LYS A 1 180 ? 45.914 2.555 -7.390 1.00 77.12 180 LYS A O 1
ATOM 1494 N N . MET A 1 181 ? 44.055 2.281 -8.644 1.00 79.69 181 MET A N 1
ATOM 1495 C CA . MET A 1 181 ? 43.263 1.558 -7.651 1.00 79.69 181 MET A CA 1
ATOM 1496 C C . MET A 1 181 ? 43.896 0.180 -7.354 1.00 79.69 181 MET A C 1
ATOM 1498 O O . MET A 1 181 ? 44.069 -0.602 -8.292 1.00 79.69 181 MET A O 1
ATOM 1502 N N . PRO A 1 182 ? 44.272 -0.123 -6.098 1.00 82.31 182 PRO A N 1
ATOM 1503 C CA . PRO A 1 182 ? 44.775 -1.442 -5.709 1.00 82.31 182 PRO A CA 1
ATOM 1504 C C . PRO A 1 182 ? 43.648 -2.484 -5.649 1.00 82.31 182 PRO A C 1
ATOM 1506 O O . PRO A 1 182 ? 42.544 -2.175 -5.201 1.00 82.31 182 PRO A O 1
ATOM 1509 N N . GLU A 1 183 ? 43.930 -3.721 -6.070 1.00 74.06 183 GLU A N 1
ATOM 1510 C CA . GLU A 1 183 ? 42.975 -4.847 -6.014 1.00 74.06 183 GLU A CA 1
ATOM 1511 C C . GLU A 1 183 ? 43.021 -5.596 -4.665 1.00 74.06 183 GLU A C 1
ATOM 1513 O O . GLU A 1 183 ? 42.125 -6.373 -4.341 1.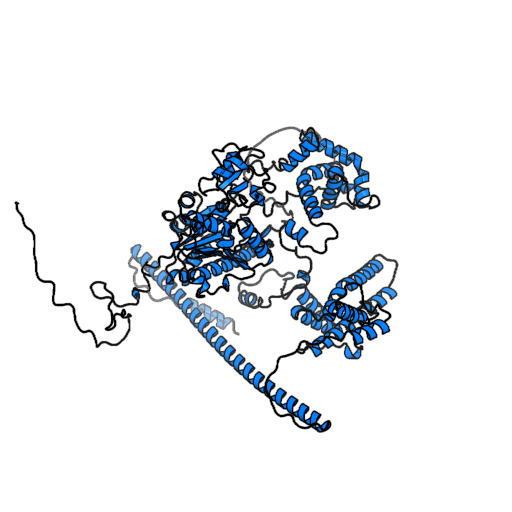00 74.06 183 GLU A O 1
ATOM 1518 N N . ASP A 1 184 ? 44.060 -5.364 -3.861 1.00 82.75 184 ASP A N 1
ATOM 1519 C CA . ASP A 1 184 ? 44.318 -6.025 -2.588 1.00 82.75 184 ASP A CA 1
ATOM 1520 C C . ASP A 1 184 ? 43.869 -5.190 -1.373 1.00 82.75 184 ASP A C 1
ATOM 1522 O O . ASP A 1 184 ? 43.862 -3.957 -1.371 1.00 82.75 184 ASP A O 1
ATOM 1526 N N . VAL A 1 185 ? 43.498 -5.883 -0.292 1.00 78.56 185 VAL A N 1
ATOM 1527 C CA . VAL A 1 185 ? 42.955 -5.258 0.928 1.00 78.56 185 VAL A CA 1
ATOM 1528 C C . VAL A 1 185 ? 43.996 -4.378 1.635 1.00 78.56 185 VAL A C 1
ATOM 1530 O O . VAL A 1 185 ? 43.640 -3.355 2.224 1.00 78.56 185 VAL A O 1
ATOM 1533 N N . GLU A 1 186 ? 45.278 -4.744 1.579 1.00 78.94 186 GLU A N 1
ATOM 1534 C CA . GLU A 1 186 ? 46.371 -3.966 2.177 1.00 78.94 186 GLU A CA 1
ATOM 1535 C C . GLU A 1 186 ? 46.683 -2.709 1.357 1.00 78.94 186 GLU A C 1
ATOM 1537 O O . GLU A 1 186 ? 46.747 -1.612 1.921 1.00 78.94 186 GLU A O 1
ATOM 1542 N N . GLY A 1 187 ? 46.755 -2.831 0.030 1.00 83.31 187 GLY A N 1
ATOM 1543 C CA . GLY A 1 187 ? 46.882 -1.711 -0.895 1.00 83.31 187 GLY A CA 1
ATOM 1544 C C . GLY A 1 187 ? 45.743 -0.701 -0.756 1.00 83.31 187 GLY A C 1
ATOM 1545 O O . GLY A 1 187 ? 45.991 0.503 -0.696 1.00 83.31 187 GLY A O 1
ATOM 1546 N N . ARG A 1 188 ? 44.496 -1.159 -0.594 1.00 86.62 188 ARG A N 1
ATOM 1547 C CA . ARG A 1 188 ? 43.339 -0.272 -0.371 1.00 86.62 188 ARG A CA 1
ATOM 1548 C C . ARG A 1 188 ? 43.427 0.497 0.953 1.00 86.62 188 ARG A C 1
ATOM 1550 O O . ARG A 1 188 ? 43.129 1.690 0.994 1.00 86.62 188 ARG A O 1
ATOM 1557 N N . LYS A 1 189 ? 43.889 -0.148 2.032 1.00 85.50 189 LYS A N 1
ATOM 1558 C CA . LYS A 1 189 ? 44.149 0.532 3.317 1.00 85.50 189 LYS A CA 1
ATOM 1559 C C . LYS A 1 189 ? 45.251 1.582 3.185 1.00 85.50 189 LYS A C 1
ATOM 1561 O O . LYS A 1 189 ? 45.138 2.659 3.768 1.00 85.50 189 LYS A O 1
ATOM 1566 N N . TYR A 1 190 ? 46.298 1.295 2.413 1.00 89.50 190 TYR A N 1
ATOM 1567 C CA . TYR A 1 190 ? 47.359 2.259 2.135 1.00 89.50 190 TYR A CA 1
ATOM 1568 C C . TYR A 1 190 ? 46.852 3.444 1.299 1.00 89.50 190 TYR A C 1
ATOM 1570 O O . TYR A 1 190 ? 47.099 4.592 1.663 1.00 89.50 190 TYR A O 1
ATOM 1578 N N . LEU A 1 191 ? 46.039 3.188 0.271 1.00 89.69 191 LEU A N 1
ATOM 1579 C CA . LEU A 1 191 ? 45.396 4.221 -0.542 1.00 89.69 191 LEU A CA 1
ATOM 1580 C C . LEU A 1 191 ? 44.572 5.200 0.311 1.00 89.69 191 LEU A C 1
ATOM 1582 O O . LEU A 1 191 ? 44.667 6.412 0.126 1.00 89.69 191 LEU A O 1
ATOM 1586 N N . PHE A 1 192 ? 43.806 4.711 1.290 1.00 91.81 192 PHE A N 1
ATOM 1587 C CA . PHE A 1 192 ? 43.059 5.582 2.207 1.00 91.81 192 PHE A CA 1
ATOM 1588 C C . PHE A 1 192 ? 43.959 6.493 3.039 1.00 91.81 192 PHE A C 1
ATOM 1590 O O . PHE A 1 192 ? 43.618 7.657 3.255 1.00 91.81 192 PHE A O 1
ATOM 1597 N N . ARG A 1 193 ? 45.135 6.008 3.453 1.00 91.06 193 ARG A N 1
ATOM 1598 C CA . ARG A 1 193 ? 46.139 6.835 4.134 1.00 91.06 193 ARG A CA 1
ATOM 1599 C C . ARG A 1 193 ? 46.708 7.901 3.197 1.00 91.06 193 ARG A C 1
ATOM 1601 O O . ARG A 1 193 ? 46.846 9.049 3.619 1.00 91.06 193 ARG A O 1
ATOM 1608 N N . GLN A 1 194 ? 46.975 7.566 1.933 1.00 91.69 194 GLN A N 1
ATOM 1609 C CA . GLN A 1 194 ? 47.440 8.525 0.921 1.00 91.69 194 GLN A CA 1
ATOM 1610 C C . GLN A 1 194 ? 46.395 9.622 0.651 1.00 91.69 194 GLN A C 1
ATOM 1612 O O . GLN A 1 194 ? 46.721 10.808 0.711 1.00 91.69 194 GLN A O 1
ATOM 1617 N N . LEU A 1 195 ? 45.126 9.246 0.446 1.00 92.00 195 LEU A N 1
ATOM 1618 C CA . LEU A 1 195 ? 44.019 10.183 0.211 1.00 92.00 195 LEU A CA 1
ATOM 1619 C C . LEU A 1 195 ? 43.765 11.091 1.423 1.00 92.00 195 LEU A C 1
ATOM 1621 O O . LEU A 1 195 ? 43.668 12.310 1.269 1.00 92.00 195 LEU A O 1
ATOM 1625 N N . ALA A 1 196 ? 43.710 10.525 2.634 1.00 90.62 196 ALA A N 1
ATOM 1626 C CA . ALA A 1 196 ? 43.543 11.301 3.862 1.00 90.62 196 ALA A CA 1
ATOM 1627 C C . ALA A 1 196 ? 44.693 12.301 4.068 1.00 90.62 196 ALA A C 1
ATOM 1629 O O . ALA A 1 196 ? 44.450 13.439 4.473 1.00 90.62 196 ALA A O 1
ATOM 1630 N N . SER A 1 197 ? 45.929 11.912 3.740 1.00 90.56 197 SER A N 1
ATOM 1631 C CA . SER A 1 197 ? 47.112 12.782 3.840 1.00 90.56 197 SER A CA 1
ATOM 1632 C C . SER A 1 197 ? 47.074 13.918 2.822 1.00 90.56 197 SER A C 1
ATOM 1634 O O . SER A 1 197 ? 47.267 15.075 3.195 1.00 90.56 197 SER A O 1
ATOM 1636 N N . TYR A 1 198 ? 46.719 13.618 1.570 1.00 92.25 198 TYR A N 1
ATOM 1637 C CA . TYR A 1 198 ? 46.587 14.620 0.516 1.00 92.25 198 TYR A CA 1
ATOM 1638 C C . TYR A 1 198 ? 45.513 15.667 0.842 1.00 92.25 198 TYR A C 1
ATOM 1640 O O . TYR A 1 198 ? 45.783 16.867 0.800 1.00 92.25 198 TYR A O 1
ATOM 1648 N N . PHE A 1 199 ? 44.308 15.244 1.239 1.00 92.44 199 PHE A N 1
ATOM 1649 C CA . PHE A 1 199 ? 43.244 16.188 1.600 1.00 92.44 199 PHE A CA 1
ATOM 1650 C C . PHE A 1 199 ? 43.579 16.996 2.856 1.00 92.44 199 PHE A C 1
ATOM 1652 O O . PHE A 1 199 ? 43.273 18.185 2.917 1.00 92.44 199 PHE A O 1
ATOM 1659 N N . THR A 1 200 ? 44.246 16.383 3.836 1.00 90.44 200 THR A N 1
ATOM 1660 C CA . THR A 1 200 ? 44.737 17.081 5.034 1.00 90.44 200 THR A CA 1
ATOM 1661 C C . THR A 1 200 ? 45.718 18.194 4.663 1.00 90.44 200 THR A C 1
ATOM 1663 O O . THR A 1 200 ? 45.574 19.313 5.156 1.00 90.44 200 THR A O 1
ATOM 1666 N N . MET A 1 201 ? 46.667 17.915 3.763 1.00 91.62 201 MET A N 1
ATOM 1667 C CA . MET A 1 201 ? 47.630 18.895 3.254 1.00 91.62 201 MET A CA 1
ATOM 1668 C C . MET A 1 201 ? 46.926 20.047 2.523 1.00 91.62 201 MET A C 1
ATOM 1670 O O . MET A 1 201 ? 47.119 21.206 2.884 1.00 91.62 201 MET A O 1
ATOM 1674 N N . VAL A 1 202 ? 46.046 19.739 1.563 1.00 90.75 202 VAL A N 1
ATOM 1675 C CA . VAL A 1 202 ? 45.320 20.751 0.773 1.00 90.75 202 VAL A CA 1
ATOM 1676 C C . VAL A 1 202 ? 44.454 21.651 1.662 1.00 90.75 202 VAL A C 1
ATOM 1678 O O . VAL A 1 202 ? 44.449 22.870 1.492 1.00 90.75 202 VAL A O 1
ATOM 1681 N N . LEU A 1 203 ? 43.743 21.082 2.641 1.00 90.25 203 LEU A N 1
ATOM 1682 C CA . LEU A 1 203 ? 42.911 21.856 3.569 1.00 90.25 203 LEU A CA 1
ATOM 1683 C C . LEU A 1 203 ? 43.747 22.755 4.490 1.00 90.25 203 LEU A C 1
ATOM 1685 O O . LEU A 1 203 ? 43.330 23.878 4.778 1.00 90.25 203 LEU A O 1
ATOM 1689 N N . ALA A 1 204 ? 44.913 22.284 4.940 1.00 89.50 204 ALA A N 1
ATOM 1690 C CA . ALA A 1 204 ? 45.824 23.073 5.765 1.00 89.50 204 ALA A CA 1
ATOM 1691 C C . ALA A 1 204 ? 46.437 24.241 4.974 1.00 89.50 204 ALA A C 1
ATOM 1693 O O . ALA A 1 204 ? 46.504 25.364 5.476 1.00 89.50 204 ALA A O 1
ATOM 1694 N N . GLU A 1 205 ? 46.833 24.006 3.720 1.00 89.44 205 GLU A N 1
ATOM 1695 C CA . GLU A 1 205 ? 47.343 25.055 2.833 1.00 89.44 205 GLU A CA 1
ATOM 1696 C C . GLU A 1 205 ? 46.267 26.082 2.474 1.00 89.44 205 GLU A C 1
ATOM 1698 O O . GLU A 1 205 ? 46.539 27.285 2.496 1.00 89.44 205 GLU A O 1
ATOM 1703 N N . TRP A 1 206 ? 45.037 25.636 2.202 1.00 90.88 206 TRP A N 1
ATOM 1704 C CA . TRP A 1 206 ? 43.919 26.531 1.907 1.00 90.88 206 TRP A CA 1
ATOM 1705 C C . TRP A 1 206 ? 43.571 27.424 3.103 1.00 90.88 206 TRP A C 1
ATOM 1707 O O . TRP A 1 206 ? 43.396 28.634 2.946 1.00 90.88 206 TRP A O 1
ATOM 1717 N N . GLU A 1 207 ? 43.542 26.860 4.312 1.00 89.50 207 GLU A N 1
ATOM 1718 C CA . GLU A 1 207 ? 43.346 27.626 5.544 1.00 89.50 207 GLU A CA 1
ATOM 1719 C C . GLU A 1 207 ? 44.474 28.639 5.778 1.00 89.50 207 GLU A C 1
ATOM 1721 O O . GLU A 1 207 ? 44.202 29.810 6.051 1.00 89.50 207 GLU A O 1
ATOM 1726 N N . ALA A 1 208 ? 45.735 28.231 5.605 1.00 89.81 208 ALA A N 1
ATOM 1727 C CA . ALA A 1 208 ? 46.880 29.125 5.747 1.00 89.81 208 ALA A CA 1
ATOM 1728 C C . ALA A 1 208 ? 46.883 30.252 4.697 1.00 89.81 208 ALA A C 1
ATOM 1730 O O . ALA A 1 208 ? 47.273 31.382 5.005 1.00 89.81 208 ALA A O 1
ATOM 1731 N N . ALA A 1 209 ? 46.447 29.973 3.465 1.00 89.50 209 ALA A N 1
ATOM 1732 C CA . ALA A 1 209 ? 46.301 30.972 2.410 1.00 89.50 209 ALA A CA 1
ATOM 1733 C C . ALA A 1 209 ? 45.200 31.992 2.746 1.00 89.50 209 ALA A C 1
ATOM 1735 O O . ALA A 1 209 ? 45.438 33.198 2.671 1.00 89.50 209 ALA A O 1
ATOM 1736 N N . LEU A 1 210 ? 44.033 31.528 3.205 1.00 87.75 210 LEU A N 1
ATOM 1737 C CA . LEU A 1 210 ? 42.932 32.409 3.603 1.00 87.75 210 LEU A CA 1
ATOM 1738 C C . LEU A 1 210 ? 43.263 33.256 4.837 1.00 87.75 210 LEU A C 1
ATOM 1740 O O . LEU A 1 210 ? 42.846 34.412 4.903 1.00 87.75 210 LEU A O 1
ATOM 1744 N N . GLU A 1 211 ? 44.033 32.730 5.793 1.00 85.75 211 GLU A N 1
ATOM 1745 C CA . GLU A 1 211 ? 44.464 33.505 6.963 1.00 85.75 211 GLU A CA 1
ATOM 1746 C C . GLU A 1 211 ? 45.478 34.598 6.575 1.00 85.75 211 GLU A C 1
ATOM 1748 O O . GLU A 1 211 ? 45.423 35.704 7.112 1.00 85.75 211 GLU A O 1
ATOM 1753 N N . LYS A 1 212 ? 46.347 34.350 5.580 1.00 86.19 212 LYS A N 1
ATOM 1754 C CA . LYS A 1 212 ? 47.245 35.377 5.010 1.00 86.19 212 LYS A CA 1
ATOM 1755 C C . LYS A 1 212 ? 46.490 36.462 4.236 1.00 86.19 212 LYS A C 1
ATOM 1757 O O . LYS A 1 212 ? 46.906 37.619 4.244 1.00 86.19 212 LYS A O 1
ATOM 1762 N N . GLU A 1 213 ? 45.391 36.108 3.573 1.00 80.25 213 GLU A N 1
ATOM 1763 C CA . GLU A 1 213 ? 44.560 37.027 2.778 1.00 80.25 213 GLU A CA 1
ATOM 1764 C C . GLU A 1 213 ? 43.394 37.651 3.563 1.00 80.25 213 GLU A C 1
ATOM 1766 O O . GLU A 1 213 ? 42.556 38.364 2.997 1.00 80.25 213 GLU A O 1
ATOM 1771 N N . LYS A 1 214 ? 43.338 37.415 4.876 1.00 80.25 214 LYS A N 1
ATOM 1772 C CA . LYS A 1 214 ? 42.255 37.856 5.752 1.00 80.25 214 LYS A CA 1
ATOM 1773 C C . LYS A 1 214 ? 42.123 39.374 5.753 1.00 80.25 214 LYS A C 1
ATOM 1775 O O . LYS A 1 214 ? 43.007 40.112 6.187 1.00 80.25 214 LYS A O 1
ATOM 1780 N N . ARG A 1 215 ? 40.974 39.853 5.280 1.00 81.00 215 ARG A N 1
ATOM 1781 C CA . ARG A 1 215 ? 40.590 41.271 5.279 1.00 81.00 215 ARG A CA 1
ATOM 1782 C C . ARG A 1 215 ? 39.205 41.402 5.891 1.00 81.00 215 ARG A C 1
ATOM 1784 O O . ARG A 1 215 ? 38.389 40.495 5.773 1.00 81.00 215 ARG A O 1
ATOM 1791 N N . ASP A 1 216 ? 38.892 42.544 6.496 1.00 76.69 216 ASP A N 1
ATOM 1792 C CA . ASP A 1 216 ? 37.550 42.785 7.045 1.00 76.69 216 ASP A CA 1
ATOM 1793 C C . ASP A 1 216 ? 36.551 43.174 5.939 1.00 76.69 216 ASP A C 1
ATOM 1795 O O . ASP A 1 216 ? 36.005 44.273 5.895 1.00 76.69 216 ASP A O 1
ATOM 1799 N N . THR A 1 217 ? 36.354 42.272 4.977 1.00 85.62 217 THR A N 1
ATOM 1800 C CA . THR A 1 217 ? 35.402 42.422 3.873 1.00 85.62 217 THR A CA 1
ATOM 1801 C C . THR A 1 217 ? 34.395 41.281 3.887 1.00 85.62 217 THR A C 1
ATOM 1803 O O . THR A 1 217 ? 34.668 40.180 4.371 1.00 85.62 217 THR A O 1
ATOM 1806 N N . PHE A 1 218 ? 33.211 41.526 3.321 1.00 73.00 218 PHE A N 1
ATOM 1807 C CA . PHE A 1 218 ? 32.185 40.491 3.169 1.00 73.00 218 PHE A CA 1
ATOM 1808 C C . PHE A 1 218 ? 32.696 39.293 2.351 1.00 73.00 218 PHE A C 1
ATOM 1810 O O . PHE A 1 218 ? 32.428 38.153 2.711 1.00 73.00 218 PHE A O 1
ATOM 1817 N N . ALA A 1 219 ? 33.493 39.547 1.307 1.00 73.25 219 ALA A N 1
ATOM 1818 C CA . ALA A 1 219 ? 34.075 38.505 0.464 1.00 73.25 219 ALA A CA 1
ATOM 1819 C C . ALA A 1 219 ? 35.061 37.606 1.230 1.00 73.25 219 ALA A C 1
ATOM 1821 O O . ALA A 1 219 ? 34.989 36.388 1.110 1.00 73.25 219 ALA A O 1
ATOM 1822 N N . SER A 1 220 ? 35.930 38.185 2.068 1.00 78.81 220 SER A N 1
ATOM 1823 C CA . SER A 1 220 ? 36.884 37.413 2.879 1.00 78.81 220 SER A CA 1
ATOM 1824 C C . SER A 1 220 ? 36.170 36.575 3.951 1.00 78.81 220 SER A C 1
ATOM 1826 O O . SER A 1 220 ? 36.502 35.407 4.139 1.00 78.81 220 SER A O 1
ATOM 1828 N N . LYS A 1 221 ? 35.110 37.114 4.576 1.00 79.50 221 LYS A N 1
ATOM 1829 C CA . LYS A 1 221 ? 34.249 36.357 5.507 1.00 79.50 221 LYS A CA 1
ATOM 1830 C C . LYS A 1 221 ? 33.496 35.220 4.809 1.00 79.50 221 LYS A C 1
ATOM 1832 O O . LYS A 1 221 ? 33.418 34.125 5.354 1.00 79.50 221 LYS A O 1
ATOM 1837 N N . ALA A 1 222 ? 32.965 35.459 3.609 1.00 79.06 222 ALA A N 1
ATOM 1838 C CA . ALA A 1 222 ? 32.285 34.434 2.820 1.00 79.06 222 ALA A CA 1
ATOM 1839 C C . ALA A 1 222 ? 33.242 33.308 2.392 1.00 79.06 222 ALA A C 1
ATOM 1841 O O . ALA A 1 222 ? 32.895 32.139 2.536 1.00 79.06 222 ALA A O 1
ATOM 1842 N N . ALA A 1 223 ? 34.456 33.646 1.945 1.00 81.56 223 ALA A N 1
ATOM 1843 C CA . ALA A 1 223 ? 35.483 32.670 1.578 1.00 81.56 223 ALA A CA 1
ATOM 1844 C C . ALA A 1 223 ? 35.926 31.813 2.776 1.00 81.56 223 ALA A C 1
ATOM 1846 O O . ALA A 1 223 ? 36.031 30.594 2.657 1.00 81.56 223 ALA A O 1
ATOM 1847 N N . TYR A 1 224 ? 36.113 32.427 3.950 1.00 85.31 224 TYR A N 1
ATOM 1848 C CA . TYR A 1 224 ? 36.438 31.697 5.178 1.00 85.31 224 TYR A CA 1
ATOM 1849 C C . TYR A 1 224 ? 35.299 30.762 5.610 1.00 85.31 224 TYR A C 1
ATOM 1851 O O . TYR A 1 224 ? 35.538 29.598 5.920 1.00 85.31 224 TYR A O 1
ATOM 1859 N N . ASN A 1 225 ? 34.047 31.231 5.556 1.00 81.75 225 ASN A N 1
ATOM 1860 C CA . ASN A 1 225 ? 32.880 30.398 5.858 1.00 81.75 225 ASN A CA 1
ATOM 1861 C C . ASN A 1 225 ? 32.738 29.217 4.882 1.00 81.75 225 ASN A C 1
ATOM 1863 O O . ASN A 1 225 ? 32.413 28.116 5.317 1.00 81.75 225 ASN A O 1
ATOM 1867 N N . ALA A 1 226 ? 33.015 29.418 3.588 1.00 81.69 226 ALA A N 1
ATOM 1868 C CA . ALA A 1 226 ? 32.998 28.346 2.591 1.00 81.69 226 ALA A CA 1
ATOM 1869 C C . ALA A 1 226 ? 34.072 27.279 2.870 1.00 81.69 226 ALA A C 1
ATOM 1871 O O . ALA A 1 226 ? 33.810 26.086 2.713 1.00 81.69 226 ALA A O 1
ATOM 1872 N N . MET A 1 227 ? 35.257 27.686 3.339 1.00 88.75 227 MET A N 1
ATOM 1873 C CA . MET A 1 227 ? 36.311 26.760 3.768 1.00 88.75 227 MET A CA 1
ATOM 1874 C C . MET A 1 227 ? 35.895 25.952 5.004 1.00 88.75 227 MET A C 1
ATOM 1876 O O . MET A 1 227 ? 36.021 24.727 4.997 1.00 88.75 227 MET A O 1
ATOM 1880 N N . VAL A 1 228 ? 35.326 26.601 6.028 1.00 83.62 228 VAL A N 1
ATOM 1881 C CA . VAL A 1 228 ? 34.817 25.912 7.231 1.00 83.62 228 VAL A CA 1
ATOM 1882 C C . VAL A 1 228 ? 33.727 24.903 6.863 1.00 83.62 228 VAL A C 1
ATOM 1884 O O . VAL A 1 228 ? 33.802 23.744 7.265 1.00 83.62 228 VAL A O 1
ATOM 1887 N N . GLN A 1 229 ? 32.767 25.305 6.028 1.00 82.12 229 GLN A N 1
ATOM 1888 C CA . GLN A 1 229 ? 31.709 24.418 5.545 1.00 82.12 229 GLN A CA 1
ATOM 1889 C C . GLN A 1 229 ? 32.269 23.237 4.734 1.00 82.12 229 GLN A C 1
ATOM 1891 O O . GLN A 1 229 ? 31.798 22.110 4.868 1.00 82.12 229 GLN A O 1
ATOM 1896 N N . SER A 1 230 ? 33.306 23.463 3.923 1.00 83.88 230 SER A N 1
ATOM 1897 C CA . SER A 1 230 ? 33.957 22.396 3.152 1.00 83.88 230 SER A CA 1
ATOM 1898 C C . SER A 1 230 ? 34.636 21.363 4.060 1.00 83.88 230 SER A C 1
ATOM 1900 O O . SER A 1 230 ? 34.519 20.166 3.809 1.00 83.88 230 SER A O 1
ATOM 1902 N N . LYS A 1 231 ? 35.273 21.793 5.161 1.00 84.25 231 LYS A N 1
ATOM 1903 C CA . LYS A 1 231 ? 35.834 20.879 6.174 1.00 84.25 231 LYS A CA 1
ATOM 1904 C C . LYS A 1 231 ? 34.754 20.019 6.836 1.00 84.25 231 LYS A C 1
ATOM 1906 O O . LYS A 1 231 ? 34.929 18.807 6.982 1.00 84.25 231 LYS A O 1
ATOM 1911 N N . GLU A 1 232 ? 33.627 20.627 7.207 1.00 77.62 232 GLU A N 1
ATOM 1912 C CA . GLU A 1 232 ? 32.486 19.906 7.786 1.00 77.62 232 GLU A CA 1
ATOM 1913 C C . GLU A 1 232 ? 31.930 18.867 6.799 1.00 77.62 232 GLU A C 1
ATOM 1915 O O . GLU A 1 232 ? 31.771 17.700 7.159 1.00 77.62 232 GLU A O 1
ATOM 1920 N N . ASN A 1 233 ? 31.746 19.251 5.533 1.00 82.06 233 ASN A N 1
ATOM 1921 C CA . ASN A 1 233 ? 31.236 18.371 4.478 1.00 82.06 233 ASN A CA 1
ATOM 1922 C C . ASN A 1 233 ? 32.192 17.219 4.123 1.00 82.06 233 ASN A C 1
ATOM 1924 O O . ASN A 1 233 ? 31.737 16.150 3.724 1.00 82.06 233 ASN A O 1
ATOM 1928 N N . MET A 1 234 ? 33.507 17.403 4.279 1.00 84.50 234 MET A N 1
ATOM 1929 C CA . MET A 1 234 ? 34.504 16.352 4.032 1.00 84.50 234 MET A CA 1
ATOM 1930 C C . MET A 1 234 ? 34.706 15.404 5.222 1.00 84.50 234 MET A C 1
ATOM 1932 O O . MET A 1 234 ? 35.248 14.312 5.052 1.00 84.50 234 MET A O 1
ATOM 1936 N N . THR A 1 235 ? 34.247 15.763 6.423 1.00 83.88 235 THR A N 1
ATOM 1937 C CA . THR A 1 235 ? 34.421 14.930 7.627 1.00 83.88 235 THR A CA 1
ATOM 1938 C C . THR A 1 235 ? 33.826 13.513 7.482 1.00 83.88 235 THR A C 1
ATOM 1940 O O . THR A 1 235 ? 34.502 12.554 7.864 1.00 83.88 235 THR A O 1
ATOM 1943 N N . PRO A 1 236 ? 32.624 13.307 6.901 1.00 83.69 236 PRO A N 1
ATOM 1944 C CA . PRO A 1 236 ? 32.081 11.968 6.653 1.00 83.69 236 PRO A CA 1
ATOM 1945 C C . PRO A 1 236 ? 32.954 11.100 5.739 1.00 83.69 236 PRO A C 1
ATOM 1947 O O . PRO A 1 236 ? 33.050 9.894 5.960 1.00 83.69 236 PRO A O 1
ATOM 1950 N N . LEU A 1 237 ? 33.627 11.698 4.750 1.00 84.81 237 LEU A N 1
ATOM 1951 C CA . LEU A 1 237 ? 34.528 10.974 3.851 1.00 84.81 237 LEU A CA 1
ATOM 1952 C C . LEU A 1 237 ? 35.735 10.409 4.616 1.00 84.81 237 LEU A C 1
ATOM 1954 O O . LEU A 1 237 ? 36.078 9.243 4.445 1.00 84.81 237 LEU A O 1
ATOM 1958 N N . PHE A 1 238 ? 36.306 11.185 5.542 1.00 84.88 238 PHE A N 1
ATOM 1959 C CA . PHE A 1 238 ? 37.375 10.706 6.425 1.00 84.88 238 PHE A CA 1
ATOM 1960 C C . PHE A 1 238 ? 36.909 9.545 7.318 1.00 84.88 238 PHE A C 1
ATOM 1962 O O . PHE A 1 238 ? 37.645 8.580 7.493 1.00 84.88 238 PHE A O 1
ATOM 1969 N N . ARG A 1 239 ? 35.662 9.562 7.813 1.00 85.25 239 ARG A N 1
ATOM 1970 C CA . ARG A 1 239 ? 35.093 8.422 8.565 1.00 85.25 239 ARG A CA 1
ATOM 1971 C C . ARG A 1 239 ? 34.926 7.166 7.706 1.00 85.25 239 ARG A C 1
ATOM 1973 O O . ARG A 1 239 ? 35.120 6.052 8.199 1.00 85.25 239 ARG A O 1
ATOM 1980 N N . LYS A 1 240 ? 34.593 7.325 6.423 1.00 83.44 240 LYS A N 1
ATOM 1981 C CA . LYS A 1 240 ? 34.546 6.207 5.468 1.00 83.44 240 LYS A CA 1
ATOM 1982 C C . LYS A 1 240 ? 35.941 5.643 5.184 1.00 83.44 240 LYS A C 1
ATOM 1984 O O . LYS A 1 240 ? 36.094 4.428 5.141 1.00 83.44 240 LYS A O 1
ATOM 1989 N N . PHE A 1 241 ? 36.971 6.487 5.104 1.00 87.88 241 PHE A N 1
ATOM 1990 C CA . PHE A 1 241 ? 38.361 6.025 5.006 1.00 87.88 241 PHE A CA 1
ATOM 1991 C C . PHE A 1 241 ? 38.816 5.246 6.252 1.00 87.88 241 PHE A C 1
ATOM 1993 O O . PHE A 1 241 ? 39.495 4.232 6.119 1.00 87.88 241 PHE A O 1
ATOM 2000 N N . GLU A 1 242 ? 38.415 5.673 7.455 1.00 82.12 242 GLU A N 1
ATOM 2001 C CA . GLU A 1 242 ? 38.731 4.977 8.717 1.00 82.12 242 GLU A CA 1
ATOM 2002 C C . GLU A 1 242 ? 38.070 3.596 8.826 1.00 82.12 242 GLU A C 1
ATOM 2004 O O . GLU A 1 242 ? 38.669 2.655 9.343 1.00 82.12 242 GLU A O 1
ATOM 2009 N N . SER A 1 243 ? 36.825 3.480 8.359 1.00 80.88 243 SER A N 1
ATOM 2010 C CA . SER A 1 243 ? 36.044 2.236 8.411 1.00 80.88 243 SER A CA 1
ATOM 2011 C C . SER A 1 243 ? 36.298 1.302 7.226 1.00 80.88 243 SER A C 1
ATOM 2013 O O . SER A 1 243 ? 35.993 0.115 7.318 1.00 80.88 243 SER A O 1
ATOM 2015 N N . GLY A 1 244 ? 36.854 1.821 6.128 1.00 80.38 244 GLY A N 1
ATOM 2016 C CA . GLY A 1 244 ? 37.021 1.102 4.867 1.00 80.38 244 GLY A CA 1
ATOM 2017 C C . GLY A 1 244 ? 35.717 0.883 4.087 1.00 80.38 244 GLY A C 1
ATOM 2018 O O . GLY A 1 244 ? 35.740 0.191 3.072 1.00 80.38 244 GLY A O 1
ATOM 2019 N N . ASP A 1 245 ? 34.605 1.472 4.537 1.00 78.50 245 ASP A N 1
ATOM 2020 C CA . ASP A 1 245 ? 33.259 1.324 3.969 1.00 78.50 245 ASP A CA 1
ATOM 2021 C C . ASP A 1 245 ? 32.975 2.425 2.932 1.00 78.50 245 ASP A C 1
ATOM 2023 O O . ASP A 1 245 ? 32.255 3.403 3.170 1.00 78.50 245 ASP A O 1
ATOM 2027 N N . ILE A 1 246 ? 33.631 2.310 1.776 1.00 81.69 246 ILE A N 1
ATOM 2028 C CA . ILE A 1 246 ? 33.418 3.183 0.617 1.00 81.69 246 ILE A CA 1
ATOM 2029 C C . ILE A 1 246 ? 33.242 2.334 -0.639 1.00 81.69 246 ILE A C 1
ATOM 2031 O O . ILE A 1 246 ? 34.032 1.425 -0.882 1.00 81.69 246 ILE A O 1
ATOM 2035 N N . ASP A 1 247 ? 32.208 2.639 -1.420 1.00 79.62 247 ASP A N 1
ATOM 2036 C CA . ASP A 1 247 ? 31.897 1.942 -2.667 1.00 79.62 247 ASP A CA 1
ATOM 2037 C C . ASP A 1 247 ? 32.925 2.266 -3.761 1.00 79.62 247 ASP A C 1
ATOM 2039 O O . ASP A 1 247 ? 33.395 3.405 -3.875 1.00 79.62 247 ASP A O 1
ATOM 2043 N N . ASP A 1 248 ? 33.256 1.267 -4.579 1.00 78.50 248 ASP A N 1
ATOM 2044 C CA . ASP A 1 248 ? 34.243 1.399 -5.655 1.00 78.50 248 ASP A CA 1
ATOM 2045 C C . ASP A 1 248 ? 33.811 2.423 -6.711 1.00 78.50 248 ASP A C 1
ATOM 2047 O O . ASP A 1 248 ? 34.658 3.150 -7.228 1.00 78.50 248 ASP A O 1
ATOM 2051 N N . GLY A 1 249 ? 32.502 2.575 -6.945 1.00 75.75 249 GLY A N 1
ATOM 2052 C CA . GLY A 1 249 ? 31.945 3.567 -7.864 1.00 75.75 249 GLY A CA 1
ATOM 2053 C C . GLY A 1 249 ? 32.152 5.018 -7.420 1.00 75.75 249 GLY A C 1
ATOM 2054 O O . GLY A 1 249 ? 32.128 5.920 -8.253 1.00 75.75 249 GLY A O 1
ATOM 2055 N N . VAL A 1 250 ? 32.411 5.262 -6.131 1.00 81.12 250 VAL A N 1
ATOM 2056 C CA . VAL A 1 250 ? 32.776 6.591 -5.601 1.00 81.12 250 VAL A CA 1
ATOM 2057 C C . VAL A 1 250 ? 34.289 6.722 -5.451 1.00 81.12 250 VAL A C 1
ATOM 2059 O O . VAL A 1 250 ? 34.858 7.780 -5.724 1.00 81.12 250 VAL A O 1
ATOM 2062 N N . LEU A 1 251 ? 34.956 5.652 -5.018 1.00 85.12 251 LEU A N 1
ATOM 2063 C CA . LEU A 1 251 ? 36.389 5.661 -4.750 1.00 85.12 251 LEU A CA 1
ATOM 2064 C C . LEU A 1 251 ? 37.223 5.831 -6.027 1.00 85.12 251 LEU A C 1
ATOM 2066 O O . LEU A 1 251 ? 38.182 6.601 -6.014 1.00 85.12 251 LEU A O 1
ATOM 2070 N N . GLU A 1 252 ? 36.849 5.178 -7.129 1.00 83.81 252 GLU A N 1
ATOM 2071 C CA . GLU A 1 252 ? 37.578 5.271 -8.400 1.00 83.81 252 GLU A CA 1
ATOM 2072 C C . GLU A 1 252 ? 37.590 6.710 -8.969 1.00 83.81 252 GLU A C 1
ATOM 2074 O O . GLU A 1 252 ? 38.683 7.240 -9.200 1.00 83.81 252 GLU A O 1
ATOM 2079 N N . PRO A 1 253 ? 36.454 7.431 -9.079 1.00 84.50 253 PRO A N 1
ATOM 2080 C CA . PRO A 1 253 ? 36.467 8.841 -9.473 1.00 84.50 253 PRO A CA 1
ATOM 2081 C C . PRO A 1 253 ? 37.243 9.746 -8.509 1.00 84.50 253 PRO A C 1
ATOM 2083 O O . PRO A 1 253 ? 37.936 10.659 -8.953 1.00 84.50 253 PRO A O 1
ATOM 2086 N N . VAL A 1 254 ? 37.172 9.509 -7.193 1.00 88.25 254 VAL A N 1
ATOM 2087 C CA . VAL A 1 254 ? 37.943 10.294 -6.208 1.00 88.25 254 VAL A CA 1
ATOM 2088 C C . VAL A 1 254 ? 39.449 10.127 -6.436 1.00 88.25 254 VAL A C 1
ATOM 2090 O O . VAL A 1 254 ? 40.191 11.112 -6.387 1.00 88.25 254 VAL A O 1
ATOM 2093 N N . VAL A 1 255 ? 39.902 8.909 -6.744 1.00 90.62 255 VAL A N 1
ATOM 2094 C CA . VAL A 1 255 ? 41.295 8.621 -7.111 1.00 90.62 255 VAL A CA 1
ATOM 2095 C C . VAL A 1 255 ? 41.686 9.332 -8.410 1.00 90.62 255 VAL A C 1
ATOM 2097 O O . VAL A 1 255 ? 42.757 9.941 -8.464 1.00 90.62 255 VAL A O 1
ATOM 2100 N N . GLU A 1 256 ? 40.825 9.322 -9.433 1.00 87.75 256 GLU A N 1
ATOM 2101 C CA . GLU A 1 256 ? 41.064 10.050 -10.689 1.00 87.75 256 GLU A CA 1
ATOM 2102 C C . GLU A 1 256 ? 41.221 11.560 -10.465 1.00 87.75 256 GLU A C 1
ATOM 2104 O O . GLU A 1 256 ? 42.162 12.165 -10.986 1.00 87.75 256 GLU A O 1
ATOM 2109 N N . ILE A 1 257 ? 40.335 12.161 -9.662 1.00 90.12 257 ILE A N 1
ATOM 2110 C CA . ILE A 1 257 ? 40.355 13.593 -9.336 1.00 90.12 257 ILE A CA 1
ATOM 2111 C C . ILE A 1 257 ? 41.658 13.957 -8.621 1.00 90.12 257 ILE A C 1
ATOM 2113 O O . ILE A 1 257 ? 42.340 14.901 -9.027 1.00 90.12 257 ILE A O 1
ATOM 2117 N N . VAL A 1 258 ? 42.028 13.201 -7.580 1.00 92.19 258 VAL A N 1
ATOM 2118 C CA . VAL A 1 258 ? 43.248 13.457 -6.799 1.00 92.19 258 VAL A CA 1
ATOM 2119 C C . VAL A 1 258 ? 44.492 13.301 -7.667 1.00 92.19 258 VAL A C 1
ATOM 2121 O O . VAL A 1 258 ? 45.360 14.172 -7.647 1.00 92.19 258 VAL A O 1
ATOM 2124 N N . LYS A 1 259 ? 44.565 12.252 -8.489 1.00 91.88 259 LYS A N 1
ATOM 2125 C CA . LYS A 1 259 ? 45.692 12.041 -9.402 1.00 91.88 259 LYS A CA 1
ATOM 2126 C C . LYS A 1 259 ? 45.826 13.173 -10.421 1.00 91.88 259 LYS A C 1
ATOM 2128 O O . LYS A 1 259 ? 46.916 13.712 -10.611 1.00 91.88 259 LYS A O 1
ATOM 2133 N N . ALA A 1 260 ? 44.725 13.568 -11.059 1.00 88.81 260 ALA A N 1
ATOM 2134 C CA . ALA A 1 260 ? 44.726 14.667 -12.018 1.00 88.81 260 ALA A CA 1
ATOM 2135 C C . ALA A 1 260 ? 45.121 15.999 -11.355 1.00 88.81 260 ALA A C 1
ATOM 2137 O O . ALA A 1 260 ? 45.891 16.768 -11.932 1.00 88.81 260 ALA A O 1
ATOM 2138 N N . ALA A 1 261 ? 44.678 16.246 -10.119 1.00 89.94 261 ALA A N 1
ATOM 2139 C CA . ALA A 1 261 ? 45.083 17.415 -9.342 1.00 89.94 261 ALA A CA 1
ATOM 2140 C C . ALA A 1 261 ? 46.582 17.390 -8.976 1.00 89.94 261 ALA A C 1
ATOM 2142 O O . ALA A 1 261 ? 47.261 18.404 -9.139 1.00 89.94 261 ALA A O 1
ATOM 2143 N N . GLN A 1 262 ? 47.126 16.238 -8.561 1.00 89.19 262 GLN A N 1
ATOM 2144 C CA . GLN A 1 262 ? 48.560 16.050 -8.281 1.00 89.19 262 GLN A CA 1
ATOM 2145 C C . GLN A 1 262 ? 49.433 16.282 -9.528 1.00 89.19 262 GLN A C 1
ATOM 2147 O O . GLN A 1 262 ? 50.519 16.855 -9.436 1.00 89.19 262 GLN A O 1
ATOM 2152 N N . GLU A 1 263 ? 48.939 15.910 -10.710 1.00 91.12 263 GLU A N 1
ATOM 2153 C CA . GLU A 1 263 ? 49.594 16.149 -12.004 1.00 91.12 263 GLU A CA 1
ATOM 2154 C C . GLU A 1 263 ? 49.342 17.562 -12.572 1.00 91.12 263 GLU A C 1
ATOM 2156 O O . GLU A 1 263 ? 49.781 17.870 -13.681 1.00 91.12 263 GLU A O 1
ATOM 2161 N N . ARG A 1 264 ? 48.657 18.439 -11.821 1.00 89.69 264 ARG A N 1
ATOM 2162 C CA . ARG A 1 264 ? 48.261 19.805 -12.224 1.00 89.69 264 ARG A CA 1
ATOM 2163 C C . ARG A 1 264 ? 47.347 19.855 -13.457 1.00 89.69 264 ARG A C 1
ATOM 2165 O O . ARG A 1 264 ? 47.246 20.887 -14.123 1.00 89.69 264 ARG A O 1
ATOM 2172 N N . ARG A 1 265 ? 46.642 18.761 -13.749 1.00 89.25 265 ARG A N 1
ATOM 2173 C CA . ARG A 1 265 ? 45.626 18.643 -14.805 1.00 89.25 265 ARG A CA 1
ATOM 2174 C C . ARG A 1 265 ? 44.240 18.966 -14.246 1.00 89.25 265 ARG A C 1
ATOM 2176 O O . ARG A 1 265 ? 43.370 18.109 -14.137 1.00 89.25 265 ARG A O 1
ATOM 2183 N N . TYR A 1 266 ? 44.026 20.228 -13.879 1.00 83.44 266 TYR A N 1
ATOM 2184 C CA . TYR A 1 266 ? 42.799 20.649 -13.186 1.00 83.44 266 TYR A CA 1
ATOM 2185 C C . TYR A 1 266 ? 41.524 20.521 -14.029 1.00 83.44 266 TYR A C 1
ATOM 2187 O O . TYR A 1 266 ? 40.447 20.342 -13.471 1.00 83.44 266 TYR A O 1
ATOM 2195 N N . VAL A 1 267 ? 41.634 20.581 -15.360 1.00 77.81 267 VAL A N 1
ATOM 2196 C CA . VAL A 1 267 ? 40.493 20.359 -16.265 1.00 77.81 267 VAL A CA 1
ATOM 2197 C C . VAL A 1 267 ? 40.023 18.908 -16.184 1.00 77.81 267 VAL A C 1
ATOM 2199 O O . VAL A 1 267 ? 38.830 18.666 -16.037 1.00 77.81 267 VAL A O 1
ATOM 2202 N N . ASP A 1 268 ? 40.959 17.960 -16.182 1.00 79.31 268 ASP A N 1
ATOM 2203 C CA . ASP A 1 268 ? 40.657 16.531 -16.072 1.00 79.31 268 ASP A CA 1
ATOM 2204 C C . ASP A 1 268 ? 40.161 16.175 -14.662 1.00 79.31 268 ASP A C 1
ATOM 2206 O O . ASP A 1 268 ? 39.259 15.355 -14.503 1.00 79.31 268 ASP A O 1
ATOM 2210 N N . ALA A 1 269 ? 40.692 16.845 -13.632 1.00 83.12 269 ALA A N 1
ATOM 2211 C CA . ALA A 1 269 ? 40.183 16.735 -12.265 1.00 83.12 269 ALA A CA 1
ATOM 2212 C C . ALA A 1 269 ? 38.738 17.256 -12.158 1.00 83.12 269 ALA A C 1
ATOM 2214 O O . ALA A 1 269 ? 37.898 16.634 -11.512 1.00 83.12 269 ALA A O 1
ATOM 2215 N N . ASN A 1 270 ? 38.428 18.372 -12.825 1.00 78.62 270 ASN A N 1
ATOM 2216 C CA . ASN A 1 270 ? 37.073 18.910 -12.881 1.00 78.62 270 ASN A CA 1
ATOM 2217 C C . ASN A 1 270 ? 36.128 18.004 -13.685 1.00 78.62 270 ASN A C 1
ATOM 2219 O O . ASN A 1 270 ? 34.981 17.834 -13.290 1.00 78.62 270 ASN A O 1
ATOM 2223 N N . ASP A 1 271 ? 36.594 17.385 -14.770 1.00 75.25 271 ASP A N 1
ATOM 2224 C CA . ASP A 1 271 ? 35.814 16.397 -15.524 1.00 75.25 271 ASP A CA 1
ATOM 2225 C C . ASP A 1 271 ? 35.490 15.157 -14.675 1.00 75.25 271 ASP A C 1
ATOM 2227 O O . ASP A 1 271 ? 34.342 14.721 -14.629 1.00 75.25 271 ASP A O 1
ATOM 2231 N N . GLY A 1 272 ? 36.463 14.642 -13.914 1.00 76.62 272 GLY A N 1
ATOM 2232 C CA . GLY A 1 272 ? 36.229 13.591 -12.918 1.00 76.62 272 GLY A CA 1
ATOM 2233 C C . GLY A 1 272 ? 35.210 14.008 -11.850 1.00 76.62 272 GLY A C 1
ATOM 2234 O O . GLY A 1 272 ? 34.307 13.238 -11.526 1.00 76.62 272 GLY A O 1
ATOM 2235 N N . TYR A 1 273 ? 35.291 15.250 -11.359 1.00 77.75 273 TYR A N 1
ATOM 2236 C CA . TYR A 1 273 ? 34.315 15.820 -10.424 1.00 77.75 273 TYR A CA 1
ATOM 2237 C C . TYR A 1 273 ? 32.909 15.923 -11.031 1.00 77.75 273 TYR A C 1
ATOM 2239 O O . TYR A 1 273 ? 31.936 15.566 -10.368 1.00 77.75 273 TYR A O 1
ATOM 2247 N N . LEU A 1 274 ? 32.781 16.361 -12.287 1.00 74.69 274 LEU A N 1
ATOM 2248 C CA . LEU A 1 274 ? 31.500 16.440 -12.993 1.00 74.69 274 LEU A CA 1
ATOM 2249 C C . LEU A 1 274 ? 30.920 15.049 -13.257 1.00 74.69 274 LEU A C 1
ATOM 2251 O O . LEU A 1 274 ? 29.729 14.847 -13.038 1.00 74.69 274 LEU A O 1
ATOM 2255 N N . ARG A 1 275 ? 31.750 14.072 -13.643 1.00 71.69 275 ARG A N 1
ATOM 2256 C CA . ARG A 1 275 ? 31.341 12.668 -13.797 1.00 71.69 275 ARG A CA 1
ATOM 2257 C C . ARG A 1 275 ? 30.850 12.075 -12.478 1.00 71.69 275 ARG A C 1
ATOM 2259 O O . ARG A 1 275 ? 29.805 11.434 -12.470 1.00 71.69 275 ARG A O 1
ATOM 2266 N N . LEU A 1 276 ? 31.553 12.332 -11.375 1.00 73.88 276 LEU A N 1
ATOM 2267 C CA . LEU A 1 276 ? 31.143 11.909 -10.034 1.00 73.88 276 LEU A CA 1
ATOM 2268 C C . LEU A 1 276 ? 29.855 12.618 -9.574 1.00 73.88 276 LEU A C 1
ATOM 2270 O O . LEU A 1 276 ? 29.003 12.007 -8.935 1.00 73.88 276 LEU A O 1
ATOM 2274 N N . SER A 1 277 ? 29.691 13.900 -9.902 1.00 62.53 277 SER A N 1
ATOM 2275 C CA . SER A 1 277 ? 28.558 14.715 -9.440 1.00 62.53 277 SER A CA 1
ATOM 2276 C C . SER A 1 277 ? 27.282 14.498 -10.254 1.00 62.53 277 SER A C 1
ATOM 2278 O O . SER A 1 277 ? 26.204 14.451 -9.672 1.00 62.53 277 SER A O 1
ATOM 2280 N N . ILE A 1 278 ? 27.395 14.362 -11.578 1.00 52.75 278 ILE A N 1
ATOM 2281 C CA . ILE A 1 278 ? 26.280 14.433 -12.543 1.00 52.75 278 ILE A CA 1
ATOM 2282 C C . ILE A 1 278 ? 26.114 13.113 -13.331 1.00 52.75 278 ILE A C 1
ATOM 2284 O O . ILE A 1 278 ? 25.068 12.878 -13.930 1.00 52.75 278 ILE A O 1
ATOM 2288 N N . GLY A 1 279 ? 27.107 12.215 -13.316 1.00 57.78 279 GLY A N 1
ATOM 2289 C CA . GLY A 1 279 ? 27.125 10.995 -14.135 1.00 57.78 279 GLY A CA 1
ATOM 2290 C C . GLY A 1 279 ? 27.544 11.242 -15.596 1.00 57.78 279 GLY A C 1
ATOM 2291 O O . GLY A 1 279 ? 27.745 12.377 -16.023 1.00 57.78 279 GLY A O 1
ATOM 2292 N N . LYS A 1 280 ? 27.684 10.174 -16.403 1.00 44.88 280 LYS A N 1
ATOM 22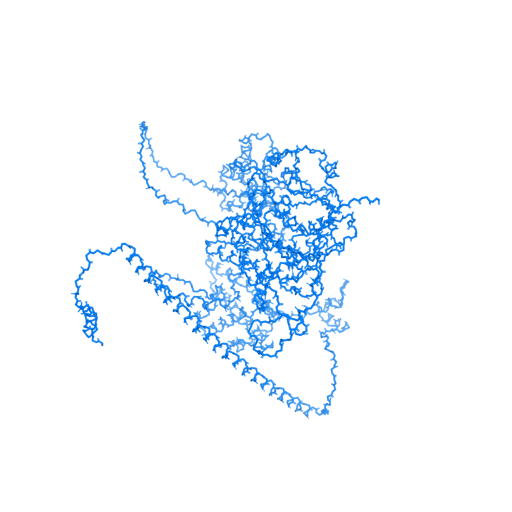93 C CA . LYS A 1 280 ? 28.079 10.228 -17.837 1.00 44.88 280 LYS A CA 1
ATOM 2294 C C . LYS A 1 280 ? 26.950 10.704 -18.777 1.00 44.88 280 LYS A C 1
ATOM 2296 O O . LYS A 1 280 ? 26.830 10.228 -19.904 1.00 44.88 280 LYS A O 1
ATOM 2301 N N . ALA A 1 281 ? 26.108 11.635 -18.339 1.00 40.03 281 ALA A N 1
ATOM 2302 C CA . ALA A 1 281 ? 25.072 12.225 -19.180 1.00 40.03 281 ALA A CA 1
ATOM 2303 C C . ALA A 1 281 ? 25.635 13.446 -19.927 1.00 40.03 281 ALA A C 1
ATOM 2305 O O . ALA A 1 281 ? 25.906 14.485 -19.329 1.00 40.03 281 ALA A O 1
ATOM 2306 N N . ALA A 1 282 ? 25.808 13.343 -21.247 1.00 34.38 282 ALA A N 1
ATOM 2307 C CA . ALA A 1 282 ? 26.117 14.507 -22.074 1.00 34.38 282 ALA A CA 1
ATOM 2308 C C . ALA A 1 282 ? 24.880 15.419 -22.168 1.00 34.38 282 ALA A C 1
ATOM 2310 O O . ALA A 1 282 ? 23.886 15.052 -22.798 1.00 34.38 282 ALA A O 1
ATOM 2311 N N . TRP A 1 283 ? 24.941 16.612 -21.570 1.00 33.50 283 TRP A N 1
ATOM 2312 C CA . TRP A 1 283 ? 23.943 17.666 -21.783 1.00 33.50 283 TRP A CA 1
ATOM 2313 C C . TRP A 1 283 ? 24.361 18.591 -22.936 1.00 33.50 283 TRP A C 1
ATOM 2315 O O . TRP A 1 283 ? 25.529 18.979 -23.020 1.00 33.50 283 TRP A O 1
ATOM 2325 N N . PRO A 1 284 ? 23.433 18.989 -23.826 1.00 30.75 284 PRO A N 1
ATOM 2326 C CA . PRO A 1 284 ? 23.747 19.881 -24.927 1.00 30.75 284 PRO A CA 1
ATOM 2327 C C . PRO A 1 284 ? 23.763 21.328 -24.428 1.00 30.75 284 PRO A C 1
ATOM 2329 O O . PRO A 1 284 ? 22.717 21.933 -24.194 1.00 30.75 284 PRO A O 1
ATOM 2332 N N . ILE A 1 285 ? 24.946 21.930 -24.335 1.00 29.08 285 ILE A N 1
ATOM 2333 C CA . ILE A 1 285 ? 25.046 23.391 -24.333 1.00 29.08 285 ILE A CA 1
ATOM 2334 C C . ILE A 1 285 ? 24.888 23.844 -25.789 1.00 29.08 285 ILE A C 1
ATOM 2336 O O . ILE A 1 285 ? 25.838 23.865 -26.563 1.00 29.08 285 ILE A O 1
ATOM 2340 N N . GLY A 1 286 ? 23.638 24.139 -26.154 1.00 37.16 286 GLY A N 1
ATOM 2341 C CA . GLY A 1 286 ? 23.245 24.998 -27.271 1.00 37.16 286 GLY A CA 1
ATOM 2342 C C . GLY A 1 286 ? 23.767 24.652 -28.667 1.00 37.16 286 GLY A C 1
ATOM 2343 O O . GLY A 1 286 ? 24.656 25.338 -29.150 1.00 37.16 286 GLY A O 1
ATOM 2344 N N . VAL A 1 287 ? 23.113 23.726 -29.381 1.00 27.23 287 VAL A N 1
ATOM 2345 C CA . VAL A 1 287 ? 23.001 23.766 -30.856 1.00 27.23 287 VAL A CA 1
ATOM 2346 C C . VAL A 1 287 ? 21.660 23.151 -31.269 1.00 27.23 287 VAL A C 1
ATOM 2348 O O . VAL A 1 287 ? 21.365 21.998 -30.961 1.00 27.23 287 VAL A O 1
ATOM 2351 N N . THR A 1 288 ? 20.827 23.923 -31.964 1.00 35.75 288 THR A N 1
ATOM 2352 C CA . THR A 1 288 ? 19.615 23.443 -32.633 1.00 35.75 288 THR A CA 1
ATOM 2353 C C . THR A 1 288 ? 19.978 22.712 -33.934 1.00 35.75 288 THR A C 1
ATOM 2355 O O . THR A 1 288 ? 20.743 23.227 -34.740 1.00 35.75 288 THR A O 1
ATOM 2358 N N . MET A 1 289 ? 19.350 21.547 -34.150 1.00 27.81 289 MET A N 1
ATOM 2359 C CA . MET A 1 289 ? 19.269 20.758 -35.398 1.00 27.81 289 MET A CA 1
ATOM 2360 C C . MET A 1 289 ? 20.514 19.996 -35.888 1.00 27.81 289 MET A C 1
ATOM 2362 O O . MET A 1 289 ? 21.354 20.613 -36.523 1.00 27.81 289 MET A O 1
ATOM 2366 N N . VAL A 1 290 ? 20.502 18.646 -35.812 1.00 30.81 290 VAL A N 1
ATOM 2367 C CA . VAL A 1 290 ? 20.871 17.727 -36.927 1.00 30.81 290 VAL A CA 1
ATOM 2368 C C . VAL A 1 290 ? 20.266 16.309 -36.725 1.00 30.81 290 VAL A C 1
ATOM 2370 O O . VAL A 1 290 ? 20.423 15.718 -35.668 1.00 30.81 290 VAL A O 1
ATOM 2373 N N . GLY A 1 291 ? 19.623 15.751 -37.767 1.00 29.08 291 GLY A N 1
ATOM 2374 C CA . GLY A 1 291 ? 19.761 14.344 -38.212 1.00 29.08 291 GLY A CA 1
ATOM 2375 C C . GLY A 1 291 ? 19.101 13.166 -37.460 1.00 29.08 291 GLY A C 1
ATOM 2376 O O . GLY A 1 291 ? 19.568 12.707 -36.431 1.00 29.08 291 GLY A O 1
ATOM 2377 N N . ILE A 1 292 ? 18.132 12.514 -38.114 1.00 32.44 292 ILE A N 1
ATOM 2378 C CA . ILE A 1 292 ? 17.369 11.308 -37.701 1.00 32.44 292 ILE A CA 1
ATOM 2379 C C . ILE A 1 292 ? 18.197 9.999 -37.520 1.00 32.44 292 ILE A C 1
ATOM 2381 O O . ILE A 1 292 ? 17.629 8.970 -37.148 1.00 32.44 292 ILE A O 1
ATOM 2385 N N . HIS A 1 293 ? 19.519 10.001 -37.736 1.00 37.22 293 HIS A N 1
ATOM 2386 C CA . HIS A 1 293 ? 20.341 8.775 -37.821 1.00 37.22 293 HIS A CA 1
ATOM 2387 C C . HIS A 1 293 ? 21.274 8.471 -36.633 1.00 37.22 293 HIS A C 1
ATOM 2389 O O . HIS A 1 293 ? 22.074 7.547 -36.721 1.00 37.22 293 HIS A O 1
ATOM 2395 N N . GLU A 1 294 ? 21.131 9.148 -35.493 1.00 31.58 294 GLU A N 1
ATOM 2396 C CA . GLU A 1 294 ? 21.981 8.908 -34.310 1.00 31.58 294 GLU A CA 1
ATOM 2397 C C . GLU A 1 294 ? 21.241 8.232 -33.135 1.00 31.58 294 GLU A C 1
ATOM 2399 O O . GLU A 1 294 ? 21.607 8.369 -31.971 1.00 31.58 294 GLU A O 1
ATOM 2404 N N . ARG A 1 295 ? 20.172 7.473 -33.420 1.00 38.25 295 ARG A N 1
ATOM 2405 C CA . ARG A 1 295 ? 19.439 6.708 -32.389 1.00 38.25 295 ARG A CA 1
ATOM 2406 C C . ARG A 1 295 ? 20.189 5.464 -31.900 1.00 38.25 295 ARG A C 1
ATOM 2408 O O . ARG A 1 295 ? 20.033 5.083 -30.749 1.00 38.25 295 ARG A O 1
ATOM 2415 N N . SER A 1 296 ? 21.077 4.900 -32.714 1.00 33.44 296 SER A N 1
ATOM 2416 C CA . SER A 1 296 ? 21.779 3.648 -32.394 1.00 33.44 296 SER A CA 1
ATOM 2417 C C . SER A 1 296 ? 22.958 3.816 -31.423 1.00 33.44 296 SER A C 1
ATOM 2419 O O . SER A 1 296 ? 23.400 2.839 -30.826 1.00 33.44 296 SER A O 1
ATOM 2421 N N . ALA A 1 297 ? 23.488 5.037 -31.268 1.00 27.70 297 ALA A N 1
ATOM 2422 C CA . ALA A 1 297 ? 24.578 5.334 -30.330 1.00 27.70 297 ALA A CA 1
ATOM 2423 C C . ALA A 1 297 ? 24.067 5.722 -28.929 1.00 27.70 297 ALA A C 1
ATOM 2425 O O . ALA A 1 297 ? 24.799 5.586 -27.953 1.00 27.70 297 ALA A O 1
ATOM 2426 N N . ARG A 1 298 ? 22.797 6.144 -28.821 1.00 37.34 298 ARG A N 1
ATOM 2427 C CA . ARG A 1 298 ? 22.137 6.502 -27.554 1.00 37.34 298 ARG A CA 1
ATOM 2428 C C . ARG A 1 298 ? 21.731 5.277 -26.727 1.00 37.34 298 ARG A C 1
ATOM 2430 O O . ARG A 1 298 ? 21.821 5.324 -25.508 1.00 37.34 298 ARG A O 1
ATOM 2437 N N . GLU A 1 299 ? 21.374 4.168 -27.375 1.00 34.12 299 GLU A N 1
ATOM 2438 C CA . GLU A 1 299 ? 21.028 2.908 -26.691 1.00 34.12 299 GLU A CA 1
ATOM 2439 C C . GLU A 1 299 ? 22.245 2.175 -26.093 1.00 34.12 299 GLU A C 1
ATOM 2441 O O . GLU A 1 299 ? 22.084 1.395 -25.162 1.00 34.12 299 GLU A O 1
ATOM 2446 N N . LYS A 1 300 ? 23.475 2.445 -26.559 1.00 34.81 300 LYS A N 1
ATOM 2447 C CA . LYS A 1 300 ? 24.700 1.779 -26.061 1.00 34.81 300 LYS A CA 1
ATOM 2448 C C . LYS A 1 300 ? 25.382 2.470 -24.869 1.00 34.81 300 LYS A C 1
ATOM 2450 O O . LYS A 1 300 ? 26.466 2.052 -24.476 1.00 34.81 300 LYS A O 1
ATOM 2455 N N . LEU A 1 301 ? 24.785 3.520 -24.298 1.00 35.31 301 LEU A N 1
ATOM 2456 C CA . LEU A 1 301 ? 25.397 4.326 -23.225 1.00 35.31 301 LEU A CA 1
ATOM 2457 C C . LEU A 1 301 ? 24.716 4.188 -21.851 1.00 35.31 301 LEU A C 1
ATOM 2459 O O . LEU A 1 301 ? 25.131 4.859 -20.911 1.00 35.31 301 LEU A O 1
ATOM 2463 N N . HIS A 1 302 ? 23.724 3.306 -21.705 1.00 36.50 302 HIS A N 1
ATOM 2464 C CA . HIS A 1 302 ? 22.957 3.133 -20.460 1.00 36.50 302 HIS A CA 1
ATOM 2465 C C . HIS A 1 302 ? 23.373 1.924 -19.600 1.00 36.50 302 HIS A C 1
ATOM 2467 O O . HIS A 1 302 ? 22.612 1.489 -18.744 1.00 36.50 302 HIS A O 1
ATOM 2473 N N . GLU A 1 303 ? 24.592 1.404 -19.766 1.00 32.06 303 GLU A N 1
ATOM 2474 C CA . GLU A 1 303 ? 25.096 0.254 -18.994 1.00 32.06 303 GLU A CA 1
ATOM 2475 C C . GLU A 1 303 ? 26.170 0.653 -17.963 1.00 32.06 303 GLU A C 1
ATOM 2477 O O . GLU A 1 303 ? 27.248 0.071 -17.873 1.00 32.06 303 GLU A O 1
ATOM 2482 N N . SER A 1 304 ? 25.891 1.685 -17.166 1.00 33.25 304 SER A N 1
ATOM 2483 C CA . SER A 1 304 ? 26.585 1.886 -15.888 1.00 33.25 304 SER A CA 1
ATOM 2484 C C . SER A 1 304 ? 25.608 2.455 -14.868 1.00 33.25 304 SER A C 1
ATOM 2486 O O . SER A 1 304 ? 25.569 3.653 -14.592 1.00 33.25 304 SER A O 1
ATOM 2488 N N . ASP A 1 305 ? 24.771 1.558 -14.370 1.00 40.91 305 ASP A N 1
ATOM 2489 C CA . ASP A 1 305 ? 23.860 1.770 -13.260 1.00 40.91 305 ASP A CA 1
ATOM 2490 C C . ASP A 1 305 ? 24.683 1.801 -11.958 1.00 40.91 305 ASP A C 1
ATOM 2492 O O . ASP A 1 305 ? 25.182 0.753 -11.539 1.00 40.91 305 ASP A O 1
ATOM 2496 N N . LYS A 1 306 ? 24.926 3.006 -11.402 1.00 39.94 306 LYS A N 1
ATOM 2497 C CA . LYS A 1 306 ? 25.110 3.335 -9.962 1.00 39.94 306 LYS A CA 1
ATOM 2498 C C . LYS A 1 306 ? 25.763 4.714 -9.732 1.00 39.94 306 LYS A C 1
ATOM 2500 O O . LYS A 1 306 ? 26.874 4.965 -10.179 1.00 39.94 306 LYS A O 1
ATOM 2505 N N . GLY A 1 307 ? 25.080 5.541 -8.928 1.00 41.62 307 GLY A N 1
ATOM 2506 C CA . GLY A 1 307 ? 25.657 6.530 -8.001 1.00 41.62 307 GLY A CA 1
ATOM 2507 C C . GLY A 1 307 ? 26.249 7.820 -8.582 1.00 41.62 307 GLY A C 1
ATOM 2508 O O . GLY A 1 307 ? 27.457 7.917 -8.753 1.00 41.62 307 GLY A O 1
ATOM 2509 N N . HIS A 1 308 ? 25.427 8.859 -8.768 1.00 45.38 308 HIS A N 1
ATOM 2510 C CA . HIS A 1 308 ? 25.906 10.245 -8.881 1.00 45.38 308 HIS A CA 1
ATOM 2511 C C . HIS A 1 308 ? 25.799 10.963 -7.521 1.00 45.38 308 HIS A C 1
ATOM 2513 O O . HIS A 1 308 ? 24.824 10.779 -6.797 1.00 45.38 308 HIS A O 1
ATOM 2519 N N . VAL A 1 309 ? 26.772 11.810 -7.169 1.00 44.75 309 VAL A N 1
ATOM 2520 C CA . VAL A 1 309 ? 26.847 12.515 -5.868 1.00 44.75 309 VAL A CA 1
ATOM 2521 C C . VAL A 1 309 ? 25.776 13.605 -5.705 1.00 44.75 309 VAL A C 1
ATOM 2523 O O . VAL A 1 309 ? 25.366 13.885 -4.583 1.00 44.75 309 VAL A O 1
ATOM 2526 N N . MET A 1 310 ? 25.205 14.146 -6.791 1.00 37.12 310 MET A N 1
ATOM 2527 C CA . MET A 1 310 ? 23.970 14.958 -6.707 1.00 37.12 310 MET A CA 1
ATOM 2528 C C . MET A 1 310 ? 22.738 14.132 -6.292 1.00 37.12 310 MET A C 1
ATOM 2530 O O . MET A 1 310 ? 21.679 14.694 -6.046 1.00 37.12 310 MET A O 1
ATOM 2534 N N . GLY A 1 311 ? 22.884 12.804 -6.192 1.00 35.53 311 GLY A N 1
ATOM 2535 C CA . GLY A 1 311 ? 21.902 11.900 -5.603 1.00 35.53 311 GLY A CA 1
ATOM 2536 C C . GLY A 1 311 ? 21.863 11.943 -4.068 1.00 35.53 311 GLY A C 1
ATOM 2537 O O . GLY A 1 311 ? 20.906 11.444 -3.479 1.00 35.53 311 GLY A O 1
ATOM 2538 N N . ASP A 1 312 ? 22.889 12.545 -3.447 1.00 35.12 312 ASP A N 1
ATOM 2539 C CA . ASP A 1 312 ? 23.071 12.674 -1.993 1.00 35.12 312 ASP A CA 1
ATOM 2540 C C . ASP A 1 312 ? 22.791 14.101 -1.459 1.00 35.12 312 ASP A C 1
ATOM 2542 O O . ASP A 1 312 ? 22.850 14.329 -0.246 1.00 35.12 312 ASP A O 1
ATOM 2546 N N . GLU A 1 313 ? 22.384 15.067 -2.304 1.00 28.38 313 GLU A N 1
ATOM 2547 C CA . GLU A 1 313 ? 21.420 16.066 -1.805 1.00 28.38 313 GLU A CA 1
ATOM 2548 C C . GLU A 1 313 ? 20.195 15.288 -1.310 1.00 28.38 313 GLU A C 1
ATOM 2550 O O . GLU A 1 313 ? 19.946 14.199 -1.825 1.00 28.38 313 GLU A O 1
ATOM 2555 N N . PRO A 1 314 ? 19.417 15.752 -0.313 1.00 32.44 314 PRO A N 1
ATOM 2556 C CA . PRO A 1 314 ? 18.225 15.030 0.090 1.00 32.44 314 PRO A CA 1
ATOM 2557 C C . PRO A 1 314 ? 17.208 15.106 -1.056 1.00 32.44 314 PRO A C 1
ATOM 2559 O O . PRO A 1 314 ? 16.240 15.862 -0.983 1.00 32.44 314 PRO A O 1
ATOM 2562 N N . HIS A 1 315 ? 17.379 14.285 -2.096 1.00 33.59 315 HIS A N 1
ATOM 2563 C CA . HIS A 1 315 ? 16.282 13.707 -2.824 1.00 33.59 315 HIS A CA 1
ATOM 2564 C C . HIS A 1 315 ? 15.351 13.215 -1.743 1.00 33.59 315 HIS A C 1
ATOM 2566 O O . HIS A 1 315 ? 15.702 12.355 -0.932 1.00 33.59 315 HIS A O 1
ATOM 2572 N N . ASN A 1 316 ? 14.232 13.934 -1.661 1.00 37.56 316 ASN A N 1
ATOM 2573 C CA . ASN A 1 316 ? 13.065 13.637 -0.869 1.00 37.56 316 ASN A CA 1
ATOM 2574 C C . ASN A 1 316 ? 13.105 12.183 -0.420 1.00 37.56 316 ASN A C 1
ATOM 2576 O O . ASN A 1 316 ? 12.813 11.301 -1.224 1.00 37.56 316 ASN A O 1
ATOM 2580 N N . ALA A 1 317 ? 13.483 11.945 0.842 1.00 32.78 317 ALA A N 1
ATOM 2581 C CA . ALA A 1 317 ? 13.288 10.643 1.453 1.00 32.78 317 ALA A CA 1
ATOM 2582 C C . ALA A 1 317 ? 11.862 10.219 1.079 1.00 32.78 317 ALA A C 1
ATOM 2584 O O . ALA A 1 317 ? 10.909 10.948 1.370 1.00 32.78 317 ALA A O 1
ATOM 2585 N N . GLY A 1 318 ? 11.741 9.149 0.296 1.00 38.81 318 GLY A N 1
ATOM 2586 C CA . GLY A 1 318 ? 10.468 8.711 -0.257 1.00 38.81 318 GLY A CA 1
ATOM 2587 C C . GLY A 1 318 ? 9.435 8.435 0.843 1.00 38.81 318 GLY A C 1
ATOM 2588 O O . GLY A 1 318 ? 9.750 8.312 2.030 1.00 38.81 318 GLY A O 1
ATOM 2589 N N . GLY A 1 319 ? 8.175 8.336 0.438 1.00 46.09 319 GLY A N 1
ATOM 2590 C CA . GLY A 1 319 ? 7.012 8.092 1.289 1.00 46.09 319 GLY A CA 1
ATOM 2591 C C . GLY A 1 319 ? 6.136 9.318 1.584 1.00 46.09 319 GLY A C 1
ATOM 2592 O O . GLY A 1 319 ? 6.542 10.473 1.433 1.00 46.09 319 GLY A O 1
ATOM 2593 N N . SER A 1 320 ? 4.905 9.048 2.036 1.00 54.41 320 SER A N 1
ATOM 2594 C CA . SER A 1 320 ? 3.938 10.064 2.485 1.00 54.41 320 SER A CA 1
ATOM 2595 C C . SER A 1 320 ? 4.562 11.050 3.482 1.00 54.41 320 SER A C 1
ATOM 2597 O O . SER A 1 320 ? 5.543 10.716 4.149 1.00 54.41 320 SER A O 1
ATOM 2599 N N . LEU A 1 321 ? 3.976 12.242 3.680 1.00 65.88 321 LEU A N 1
ATOM 2600 C CA . LEU A 1 321 ? 4.426 13.182 4.728 1.00 65.88 321 LEU A CA 1
ATOM 2601 C C . LEU A 1 321 ? 4.631 12.471 6.079 1.00 65.88 321 LEU A C 1
ATOM 2603 O O . LEU A 1 321 ? 5.582 12.756 6.804 1.00 65.88 321 LEU A O 1
ATOM 2607 N N . LYS A 1 322 ? 3.757 11.507 6.395 1.00 62.19 322 LYS A N 1
ATOM 2608 C CA . LYS A 1 322 ? 3.876 10.668 7.587 1.00 62.19 322 LYS A CA 1
ATOM 2609 C C . LYS A 1 322 ? 5.152 9.830 7.536 1.00 62.19 322 LYS A C 1
ATOM 2611 O O . LYS A 1 322 ? 5.934 9.889 8.472 1.00 62.19 322 LYS A O 1
ATOM 2616 N N . SER A 1 323 ? 5.411 9.108 6.449 1.00 61.34 323 SER A N 1
ATOM 2617 C CA . SER A 1 323 ? 6.677 8.385 6.287 1.00 61.34 323 SER A CA 1
ATOM 2618 C C . SER A 1 323 ? 7.877 9.321 6.442 1.00 61.34 323 SER A C 1
ATOM 2620 O O . SER A 1 323 ? 8.709 9.076 7.301 1.00 61.34 323 SER A O 1
ATOM 2622 N N . ARG A 1 324 ? 7.915 10.456 5.732 1.00 68.00 324 ARG A N 1
ATOM 2623 C CA . ARG A 1 324 ? 9.030 11.426 5.766 1.00 68.00 324 ARG A CA 1
ATOM 2624 C C . ARG A 1 324 ? 9.342 11.956 7.158 1.00 68.00 324 ARG A C 1
ATOM 2626 O O . ARG A 1 324 ? 10.503 12.156 7.505 1.00 68.00 324 ARG A O 1
ATOM 2633 N N . VAL A 1 325 ? 8.304 12.240 7.938 1.00 73.31 325 VAL A N 1
ATOM 2634 C CA . VAL A 1 325 ? 8.470 12.761 9.295 1.00 73.31 325 VAL A CA 1
ATOM 2635 C C . VAL A 1 325 ? 8.879 11.646 10.256 1.00 73.31 325 VAL A C 1
ATOM 2637 O O . VAL A 1 325 ? 9.727 11.871 11.110 1.00 73.31 325 VAL A O 1
ATOM 2640 N N . PHE A 1 326 ? 8.316 10.444 10.127 1.00 71.94 326 PHE A N 1
ATOM 2641 C CA . PHE A 1 326 ? 8.574 9.343 11.060 1.00 71.94 326 PHE A CA 1
ATOM 2642 C C . PHE A 1 326 ? 9.801 8.482 10.701 1.00 71.94 326 PHE A C 1
ATOM 2644 O O . PHE A 1 326 ? 10.304 7.773 11.569 1.00 71.94 326 PHE A O 1
ATOM 2651 N N . SER A 1 327 ? 10.307 8.546 9.466 1.00 64.94 327 SER A N 1
ATOM 2652 C CA . SER A 1 327 ? 11.493 7.809 9.003 1.00 64.94 327 SER A CA 1
ATOM 2653 C C . SER A 1 327 ? 12.808 8.523 9.320 1.00 64.94 327 SER A C 1
ATOM 2655 O O . SER A 1 327 ? 13.849 7.872 9.442 1.00 64.94 327 SER A O 1
ATOM 2657 N N . LYS A 1 328 ? 12.775 9.848 9.509 1.00 71.25 328 LYS A N 1
ATOM 2658 C CA . LYS A 1 328 ? 13.947 10.642 9.889 1.00 71.25 328 LYS A CA 1
ATOM 2659 C C . LYS A 1 328 ? 14.311 10.421 11.356 1.00 71.25 328 LYS A C 1
ATOM 2661 O O . LYS A 1 328 ? 13.653 10.925 12.266 1.00 71.25 328 LYS A O 1
ATOM 2666 N N . LYS A 1 329 ? 15.389 9.665 11.575 1.00 64.44 329 LYS A N 1
ATOM 2667 C CA . LYS A 1 329 ? 15.920 9.325 12.908 1.00 64.44 329 LYS A CA 1
ATOM 2668 C C . LYS A 1 329 ? 16.695 10.474 13.572 1.00 64.44 329 LYS A C 1
ATOM 2670 O O . LYS A 1 329 ? 16.989 10.394 14.759 1.00 64.44 329 LYS A O 1
ATOM 2675 N N . ASP A 1 330 ? 17.015 11.525 12.824 1.00 73.25 330 ASP A N 1
ATOM 2676 C CA . ASP A 1 330 ? 17.850 12.670 13.209 1.00 73.25 330 ASP A CA 1
ATOM 2677 C C . ASP A 1 330 ? 17.048 13.939 13.570 1.00 73.25 330 ASP A C 1
ATOM 2679 O O . ASP A 1 330 ? 17.620 14.998 13.843 1.00 73.25 330 ASP A O 1
ATOM 2683 N N . LEU A 1 331 ? 15.714 13.860 13.606 1.00 74.94 331 LEU A N 1
ATOM 2684 C CA . LEU A 1 331 ? 14.871 15.003 13.955 1.00 74.94 331 LEU A CA 1
ATOM 2685 C C . LEU A 1 331 ? 15.077 15.438 15.414 1.00 74.94 331 LEU A C 1
ATOM 2687 O O . LEU A 1 331 ? 14.841 14.685 16.355 1.00 74.94 331 LEU A O 1
ATOM 2691 N N . LYS A 1 332 ? 15.434 16.716 15.603 1.00 78.31 332 LYS A N 1
ATOM 2692 C CA . LYS A 1 332 ? 15.563 17.346 16.933 1.00 78.31 332 LYS A CA 1
ATOM 2693 C C . LYS A 1 332 ? 14.239 17.409 17.706 1.00 78.31 332 LYS A C 1
ATOM 2695 O O . LYS A 1 332 ? 14.249 17.499 18.931 1.00 78.31 332 LYS A O 1
ATOM 2700 N N . SER A 1 333 ? 13.105 17.420 17.005 1.00 80.31 333 SER A N 1
ATOM 2701 C CA . SER A 1 333 ? 11.760 17.471 17.593 1.00 80.31 333 SER A CA 1
ATOM 2702 C C . SER A 1 333 ? 11.016 16.161 17.360 1.00 80.31 333 SER A C 1
ATOM 2704 O O . SER A 1 333 ? 11.280 15.455 16.392 1.00 80.31 333 SER A O 1
ATOM 2706 N N . GLN A 1 334 ? 10.059 15.851 18.238 1.00 82.81 334 GLN A N 1
ATOM 2707 C CA . GLN A 1 334 ? 9.288 14.611 18.156 1.00 82.81 334 GLN A CA 1
ATOM 2708 C C . GLN A 1 334 ? 8.534 14.521 16.814 1.00 82.81 334 GLN A C 1
ATOM 2710 O O . GLN A 1 334 ? 7.729 15.415 16.527 1.00 82.81 334 GLN A O 1
ATOM 2715 N N . PRO A 1 335 ? 8.715 13.447 16.019 1.00 80.75 335 PRO A N 1
ATOM 2716 C CA . PRO A 1 335 ? 8.068 13.284 14.715 1.00 80.75 335 PRO A CA 1
ATOM 2717 C C . PRO A 1 335 ? 6.551 13.508 14.737 1.00 80.75 335 PRO A C 1
ATOM 2719 O O . PRO A 1 335 ? 6.007 14.244 13.917 1.00 80.75 335 PRO A O 1
ATOM 2722 N N . ALA A 1 336 ? 5.859 12.963 15.741 1.00 76.75 336 ALA A N 1
ATOM 2723 C CA . ALA A 1 336 ? 4.414 13.133 15.881 1.00 76.75 336 ALA A CA 1
ATOM 2724 C C . ALA A 1 336 ? 3.986 14.606 16.024 1.00 76.75 336 ALA A C 1
ATOM 2726 O O . ALA A 1 336 ? 2.934 14.988 15.516 1.00 76.75 336 ALA A O 1
ATOM 2727 N N . GLN A 1 337 ? 4.802 15.441 16.678 1.00 81.44 337 GLN A N 1
ATOM 2728 C CA . GLN A 1 337 ? 4.519 16.869 16.843 1.00 81.44 337 GLN A CA 1
ATOM 2729 C C . GLN A 1 337 ? 4.707 17.631 15.531 1.00 81.44 337 GLN A C 1
ATOM 2731 O O . GLN A 1 337 ? 3.867 18.457 15.191 1.00 81.44 337 GLN A O 1
ATOM 2736 N N . ILE A 1 338 ? 5.767 17.323 14.776 1.00 83.25 338 ILE A N 1
ATOM 2737 C CA . ILE A 1 338 ? 6.019 17.927 13.459 1.00 83.25 338 ILE A CA 1
ATOM 2738 C C . ILE A 1 338 ? 4.887 17.568 12.497 1.00 83.25 338 ILE A C 1
ATOM 2740 O O . ILE A 1 338 ? 4.331 18.445 11.842 1.00 83.25 338 ILE A O 1
ATOM 2744 N N . TYR A 1 339 ? 4.517 16.287 12.441 1.00 81.06 339 TYR A N 1
ATOM 2745 C CA . TYR A 1 339 ? 3.456 15.818 11.559 1.00 81.06 339 TYR A CA 1
ATOM 2746 C C . TYR A 1 339 ? 2.117 16.491 11.884 1.00 81.06 339 TYR A C 1
ATOM 2748 O O . TYR A 1 339 ? 1.460 17.017 10.987 1.00 81.06 339 TYR A O 1
ATOM 2756 N N . ALA A 1 340 ? 1.744 16.539 13.168 1.00 82.25 340 ALA A N 1
ATOM 2757 C CA . ALA A 1 340 ? 0.532 17.221 13.608 1.00 82.25 340 ALA A CA 1
ATOM 2758 C C . ALA A 1 340 ? 0.555 18.715 13.254 1.00 82.25 340 ALA A C 1
ATOM 2760 O O . ALA A 1 340 ? -0.425 19.225 12.724 1.00 82.25 340 ALA A O 1
ATOM 2761 N N . LEU A 1 341 ? 1.676 19.405 13.487 1.00 85.38 341 LEU A N 1
ATOM 2762 C CA . LEU A 1 341 ? 1.810 20.830 13.186 1.00 85.38 341 LEU A CA 1
ATOM 2763 C C . LEU A 1 341 ? 1.631 21.126 11.695 1.00 85.38 341 LEU A C 1
ATOM 2765 O O . LEU A 1 341 ? 0.915 22.061 11.341 1.00 85.38 341 LEU A O 1
ATOM 2769 N N . VAL A 1 342 ? 2.258 20.334 10.823 1.00 84.62 342 VAL A N 1
ATOM 2770 C CA . VAL A 1 342 ? 2.140 20.513 9.371 1.00 84.62 342 VAL A CA 1
ATOM 2771 C C . VAL A 1 342 ? 0.698 20.280 8.923 1.00 84.62 342 VAL A C 1
ATOM 2773 O O . VAL A 1 342 ? 0.137 21.133 8.244 1.00 84.62 342 VAL A O 1
ATOM 2776 N N . ILE A 1 343 ? 0.070 19.182 9.355 1.00 81.44 343 ILE A N 1
ATOM 2777 C CA . ILE A 1 343 ? -1.316 18.865 8.986 1.00 81.44 343 ILE A CA 1
ATOM 2778 C C . ILE A 1 343 ? -2.291 19.937 9.482 1.00 81.44 343 ILE A C 1
ATOM 2780 O O . ILE A 1 343 ? -3.133 20.391 8.710 1.00 81.44 343 ILE A O 1
ATOM 2784 N N . GLU A 1 344 ? -2.177 20.370 10.738 1.00 85.38 344 GLU A N 1
ATOM 2785 C CA . GLU A 1 344 ? -3.035 21.427 11.278 1.00 85.38 344 GLU A CA 1
ATOM 2786 C C . GLU A 1 344 ? -2.800 22.758 10.551 1.00 85.38 344 GLU A C 1
ATOM 2788 O O . GLU A 1 344 ? -3.754 23.403 10.125 1.00 85.38 344 GLU A O 1
ATOM 2793 N N . THR A 1 345 ? -1.548 23.135 10.278 1.00 89.12 345 THR A N 1
ATOM 2794 C CA . THR A 1 345 ? -1.253 24.357 9.509 1.00 89.12 345 THR A CA 1
ATOM 2795 C C . THR A 1 345 ? -1.862 24.306 8.104 1.00 89.12 345 THR A C 1
ATOM 2797 O O . THR A 1 345 ? -2.414 25.307 7.650 1.00 89.12 345 THR A O 1
ATOM 2800 N N . CYS A 1 346 ? -1.806 23.152 7.429 1.00 86.06 346 CYS A N 1
ATOM 2801 C CA . CYS A 1 346 ? -2.406 22.953 6.110 1.00 86.06 346 CYS A CA 1
ATOM 2802 C C . CYS A 1 346 ? -3.929 23.124 6.140 1.00 86.06 346 CYS A C 1
ATOM 2804 O O . CYS A 1 346 ? -4.451 23.876 5.318 1.00 86.06 346 CYS A O 1
ATOM 2806 N N . LYS A 1 347 ? -4.629 22.506 7.107 1.00 83.75 347 LYS A N 1
ATOM 2807 C CA . LYS A 1 347 ? -6.087 22.674 7.283 1.00 83.75 347 LYS A CA 1
ATOM 2808 C C . LYS A 1 347 ? -6.450 24.154 7.398 1.00 83.75 347 LYS A C 1
ATOM 2810 O O . LYS A 1 347 ? -7.237 24.680 6.631 1.00 83.75 347 LYS A O 1
ATOM 2815 N N . TRP A 1 348 ? -5.769 24.872 8.284 1.00 90.25 348 TRP A N 1
ATOM 2816 C CA . TRP A 1 348 ? -6.057 26.283 8.533 1.00 90.25 348 TRP A CA 1
ATOM 2817 C C . TRP A 1 348 ? -5.509 27.241 7.466 1.00 90.25 348 TRP A C 1
ATOM 2819 O O . TRP A 1 348 ? -5.741 28.450 7.565 1.00 90.25 348 TRP A O 1
ATOM 2829 N N . SER A 1 349 ? -4.776 26.753 6.460 1.00 90.19 349 SER A N 1
ATOM 2830 C CA . SER A 1 349 ? -3.962 27.595 5.578 1.00 90.19 349 SER A CA 1
ATOM 2831 C C . SER A 1 349 ? -4.777 28.638 4.813 1.00 90.19 349 SER A C 1
ATOM 2833 O O . SER A 1 349 ? -4.327 29.774 4.695 1.00 90.19 349 SER A O 1
ATOM 2835 N N . LEU A 1 350 ? -6.009 28.324 4.393 1.00 87.69 350 LEU A N 1
ATOM 2836 C CA . LEU A 1 350 ? -6.896 29.270 3.707 1.00 87.69 350 LEU A CA 1
ATOM 2837 C C . LEU A 1 350 ? -7.266 30.468 4.600 1.00 87.69 350 LEU A C 1
ATOM 2839 O O . LEU A 1 350 ? -7.218 31.624 4.174 1.00 87.69 350 LEU A O 1
ATOM 2843 N N . ILE A 1 351 ? -7.614 30.195 5.861 1.00 91.94 351 ILE A N 1
ATOM 2844 C CA . ILE A 1 351 ? -7.962 31.221 6.853 1.00 91.94 351 ILE A CA 1
ATOM 2845 C C . ILE A 1 351 ? -6.710 32.003 7.254 1.00 91.94 351 ILE A C 1
ATOM 2847 O O . ILE A 1 351 ? -6.738 33.230 7.342 1.00 91.94 351 ILE A O 1
ATOM 2851 N N . LEU A 1 352 ? -5.598 31.308 7.490 1.00 93.94 352 LEU A N 1
ATOM 2852 C CA . LEU A 1 352 ? -4.344 31.927 7.907 1.00 93.94 352 LEU A CA 1
ATOM 2853 C C . LEU A 1 352 ? -3.761 32.810 6.804 1.00 93.94 352 LEU A C 1
ATOM 2855 O O . LEU A 1 352 ? -3.314 33.914 7.106 1.00 93.94 352 LEU A O 1
ATOM 2859 N N . LYS A 1 353 ? -3.842 32.391 5.537 1.00 93.62 353 LYS A N 1
ATOM 2860 C CA . LYS A 1 353 ? -3.496 33.206 4.367 1.00 93.62 353 LYS A CA 1
ATOM 2861 C C . LYS A 1 353 ? -4.225 34.544 4.394 1.00 93.62 353 LYS A C 1
ATOM 2863 O O . LYS A 1 353 ? -3.587 35.592 4.361 1.00 93.62 353 LYS A O 1
ATOM 2868 N N . GLU A 1 354 ? -5.550 34.511 4.525 1.00 93.19 354 GLU A N 1
ATOM 2869 C CA . GLU A 1 354 ? -6.392 35.709 4.595 1.00 93.19 354 GLU A CA 1
ATOM 2870 C C . GLU A 1 354 ? -5.983 36.629 5.757 1.00 93.19 354 GLU A C 1
ATOM 2872 O O . GLU A 1 354 ? -5.913 37.851 5.602 1.00 93.19 354 GLU A O 1
ATOM 2877 N N . VAL A 1 355 ? -5.686 36.058 6.927 1.00 95.69 355 VAL A N 1
ATOM 2878 C CA . VAL A 1 355 ? -5.234 36.818 8.101 1.00 95.69 355 VAL A CA 1
ATOM 2879 C C . VAL A 1 355 ? -3.870 37.461 7.862 1.00 95.69 355 VAL A C 1
ATOM 2881 O O . VAL A 1 355 ? -3.695 38.639 8.165 1.00 95.69 355 VAL A O 1
ATOM 2884 N N . ILE A 1 356 ? -2.918 36.720 7.296 1.00 95.12 356 ILE A N 1
ATOM 2885 C CA . ILE A 1 356 ? -1.549 37.179 7.028 1.00 95.12 356 ILE A CA 1
ATOM 2886 C C . ILE A 1 356 ? -1.541 38.295 5.978 1.00 95.12 356 ILE A C 1
ATOM 2888 O O . ILE A 1 356 ? -0.887 39.320 6.176 1.00 95.12 356 ILE A O 1
ATOM 2892 N N . GLU A 1 357 ? -2.307 38.137 4.897 1.00 94.00 357 GLU A N 1
ATOM 2893 C CA . GLU A 1 357 ? -2.426 39.120 3.811 1.00 94.00 357 GLU A CA 1
ATOM 2894 C C . GLU A 1 357 ? -3.136 40.406 4.252 1.00 94.00 357 GLU A C 1
ATOM 2896 O O . GLU A 1 357 ? -2.824 41.503 3.777 1.00 94.00 357 GLU A O 1
ATOM 2901 N N . ASN A 1 358 ? -4.100 40.301 5.169 1.00 93.56 358 ASN A N 1
ATOM 2902 C CA . ASN A 1 358 ? -4.792 41.469 5.712 1.00 93.56 358 ASN A CA 1
ATOM 2903 C C . ASN A 1 358 ? -4.012 42.150 6.838 1.00 93.56 358 ASN A C 1
ATOM 2905 O O . ASN A 1 358 ? -4.087 43.371 6.969 1.00 93.56 358 ASN A O 1
ATOM 2909 N N . ALA A 1 359 ? -3.218 41.397 7.600 1.00 93.56 359 ALA A N 1
ATOM 2910 C CA . ALA A 1 359 ? -2.288 41.955 8.577 1.00 93.56 359 ALA A CA 1
ATOM 2911 C C . ALA A 1 359 ? -1.022 42.553 7.926 1.00 93.56 359 ALA A C 1
ATOM 2913 O O . ALA A 1 359 ? -0.306 43.307 8.589 1.00 93.56 359 ALA A O 1
ATOM 2914 N N . ASP A 1 360 ? -0.772 42.239 6.647 1.00 91.69 360 ASP A N 1
ATOM 2915 C CA . ASP A 1 360 ? 0.331 42.745 5.815 1.00 91.69 360 ASP A CA 1
ATOM 2916 C C . ASP A 1 360 ? 1.727 42.465 6.414 1.00 91.69 360 ASP A C 1
ATOM 2918 O O . ASP A 1 360 ? 2.682 43.221 6.235 1.00 91.69 360 ASP A O 1
ATOM 2922 N N . ILE A 1 361 ? 1.863 41.363 7.164 1.00 91.81 361 ILE A N 1
ATOM 2923 C CA . ILE A 1 361 ? 3.089 41.076 7.930 1.00 91.81 361 ILE A CA 1
ATOM 2924 C C . ILE A 1 361 ? 4.275 40.679 7.045 1.00 91.81 361 ILE A C 1
ATOM 2926 O O . ILE A 1 361 ? 5.412 40.955 7.415 1.00 91.81 361 ILE A O 1
ATOM 2930 N N . LEU A 1 362 ? 4.033 40.097 5.865 1.00 89.00 362 LEU A N 1
ATOM 2931 C CA . LEU A 1 362 ? 5.094 39.696 4.930 1.00 89.00 362 LEU A CA 1
ATOM 2932 C C . LEU A 1 362 ? 5.868 40.897 4.379 1.00 89.00 362 LEU A C 1
ATOM 2934 O O . LEU A 1 362 ? 7.073 40.819 4.159 1.00 89.00 362 LEU A O 1
ATOM 2938 N N . ARG A 1 363 ? 5.194 42.037 4.198 1.00 89.56 363 ARG A N 1
ATOM 2939 C CA . ARG A 1 363 ? 5.845 43.283 3.781 1.00 89.56 363 ARG A CA 1
ATOM 2940 C C . ARG A 1 363 ? 6.593 43.950 4.937 1.00 89.56 363 ARG A C 1
ATOM 2942 O O . ARG A 1 363 ? 7.622 44.588 4.724 1.00 89.56 363 ARG A O 1
ATOM 2949 N N . LEU A 1 364 ? 6.060 43.831 6.154 1.00 87.88 364 LEU A N 1
ATOM 2950 C CA . LEU A 1 364 ? 6.589 44.488 7.352 1.00 87.88 364 LEU A CA 1
ATOM 2951 C C . LEU A 1 364 ? 7.793 43.748 7.955 1.00 87.88 364 LEU A C 1
ATOM 2953 O O . LEU A 1 364 ? 8.692 44.387 8.497 1.00 87.88 364 LEU A O 1
ATOM 2957 N N . GLU A 1 365 ? 7.837 42.421 7.846 1.00 90.25 365 GLU A N 1
ATOM 2958 C CA . GLU A 1 365 ? 8.866 41.572 8.446 1.00 90.25 365 GLU A CA 1
ATOM 2959 C C . GLU A 1 365 ? 9.619 40.787 7.361 1.00 90.25 365 GLU A C 1
ATOM 2961 O O . GLU A 1 365 ? 9.275 39.657 7.031 1.00 90.25 365 GLU A O 1
ATOM 2966 N N . ARG A 1 366 ? 10.721 41.354 6.851 1.00 83.94 366 ARG A N 1
ATOM 2967 C CA . ARG A 1 366 ? 11.537 40.754 5.769 1.00 83.94 366 ARG A CA 1
ATOM 2968 C C . ARG A 1 366 ? 12.119 39.366 6.078 1.00 83.94 366 ARG A C 1
ATOM 2970 O O . ARG A 1 366 ? 12.606 38.699 5.177 1.00 83.94 366 ARG A O 1
ATOM 2977 N N . LYS A 1 367 ? 12.125 38.954 7.350 1.00 85.69 367 LYS A N 1
ATOM 2978 C CA . LYS A 1 367 ? 12.623 37.643 7.799 1.00 85.69 367 LYS A CA 1
ATOM 2979 C C . LYS A 1 367 ? 11.586 36.523 7.645 1.00 85.69 367 LYS A C 1
ATOM 2981 O O . LYS A 1 367 ? 11.930 35.365 7.853 1.00 85.69 367 LYS A O 1
ATOM 2986 N N . LEU A 1 368 ? 10.328 36.856 7.349 1.00 87.69 368 LEU A N 1
ATOM 2987 C CA . LEU A 1 368 ? 9.250 35.884 7.204 1.00 87.69 368 LEU A CA 1
ATOM 2988 C C . LEU A 1 368 ? 9.068 35.509 5.733 1.00 87.69 368 LEU A C 1
ATOM 2990 O O . LEU A 1 368 ? 8.794 36.367 4.899 1.00 87.69 368 LEU A O 1
ATOM 2994 N N . SER A 1 369 ? 9.167 34.216 5.432 1.00 90.31 369 SER A N 1
ATOM 2995 C CA . SER A 1 369 ? 8.669 33.662 4.172 1.00 90.31 369 SER A CA 1
ATOM 2996 C C . SER A 1 369 ? 7.169 33.343 4.280 1.00 90.31 369 SER A C 1
ATOM 2998 O O . SER A 1 369 ? 6.667 33.173 5.399 1.00 90.31 369 SER A O 1
ATOM 3000 N N . PRO A 1 370 ? 6.438 33.208 3.156 1.00 89.06 370 PRO A N 1
ATOM 3001 C CA . PRO A 1 370 ? 5.035 32.787 3.158 1.00 89.06 370 PRO A CA 1
ATOM 3002 C C . PRO A 1 370 ? 4.787 31.514 3.978 1.00 89.06 370 PRO A C 1
ATOM 3004 O O . PRO A 1 370 ? 3.958 31.515 4.888 1.00 89.06 370 PRO A O 1
ATOM 3007 N N . THR A 1 371 ? 5.580 30.465 3.752 1.00 89.50 371 THR A N 1
ATOM 3008 C CA . THR A 1 371 ? 5.469 29.185 4.468 1.00 89.50 371 THR A CA 1
ATOM 3009 C C . THR A 1 371 ? 5.759 29.327 5.962 1.00 89.50 371 THR A C 1
ATOM 3011 O O . THR A 1 371 ? 5.010 28.822 6.797 1.00 89.50 371 THR A O 1
ATOM 3014 N N . LEU A 1 372 ? 6.817 30.062 6.323 1.00 90.56 372 LEU A N 1
ATOM 3015 C CA . LEU A 1 372 ? 7.182 30.277 7.724 1.00 90.56 372 LEU A CA 1
ATOM 3016 C C . LEU A 1 372 ? 6.125 31.112 8.460 1.00 90.56 372 LEU A C 1
ATOM 3018 O O . LEU A 1 372 ? 5.836 30.858 9.628 1.00 90.56 372 LEU A O 1
ATOM 3022 N N . SER A 1 373 ? 5.526 32.090 7.777 1.00 92.44 373 SER A N 1
ATOM 3023 C CA . SER A 1 373 ? 4.468 32.923 8.345 1.00 92.44 373 SER A CA 1
ATOM 3024 C C . SER A 1 373 ? 3.209 32.117 8.668 1.00 92.44 373 SER A C 1
ATOM 3026 O O . SER A 1 373 ? 2.657 32.300 9.748 1.00 92.44 373 SER A O 1
ATOM 3028 N N . LEU A 1 374 ? 2.805 31.172 7.810 1.00 92.56 374 LEU A N 1
ATOM 3029 C CA . LEU A 1 374 ? 1.670 30.283 8.079 1.00 92.56 374 LEU A CA 1
ATOM 3030 C C . LEU A 1 374 ? 1.884 29.465 9.351 1.00 92.56 374 LEU A C 1
ATOM 3032 O O . LEU A 1 374 ? 1.030 29.476 10.234 1.00 92.56 374 LEU A O 1
ATOM 3036 N N . LEU A 1 375 ? 3.041 28.813 9.467 1.00 92.19 375 LEU A N 1
ATOM 3037 C CA . LEU A 1 375 ? 3.354 27.938 10.595 1.00 92.19 375 LEU A CA 1
ATOM 3038 C C . LEU A 1 375 ? 3.439 28.714 11.919 1.00 92.19 375 LEU A C 1
ATOM 3040 O O . LEU A 1 375 ? 2.855 28.312 12.923 1.00 92.19 375 LEU A O 1
ATOM 3044 N N . LEU A 1 376 ? 4.109 29.872 11.923 1.00 93.44 376 LEU A N 1
ATOM 3045 C CA . LEU A 1 376 ? 4.233 30.684 13.136 1.00 93.44 376 LEU A CA 1
ATOM 3046 C C . LEU A 1 376 ? 2.914 31.363 13.535 1.00 93.44 376 LEU A C 1
ATOM 3048 O O . LEU A 1 376 ? 2.639 31.504 14.726 1.00 93.44 376 LEU A O 1
ATOM 3052 N N . VAL A 1 377 ? 2.094 31.795 12.570 1.00 94.69 377 VAL A N 1
ATOM 3053 C CA . VAL A 1 377 ? 0.783 32.403 12.855 1.00 94.69 377 VAL A CA 1
ATOM 3054 C C . VAL A 1 377 ? -0.231 31.345 13.293 1.00 94.69 377 VAL A C 1
ATOM 3056 O O . VAL A 1 377 ? -1.022 31.629 14.192 1.00 94.69 377 VAL A O 1
ATOM 3059 N N . HIS A 1 378 ? -0.171 30.127 12.740 1.00 94.56 378 HIS A N 1
ATOM 3060 C CA . HIS A 1 378 ? -0.919 28.976 13.250 1.00 94.56 378 HIS A CA 1
ATOM 3061 C C . HIS A 1 378 ? -0.619 28.761 14.737 1.00 94.56 378 HIS A C 1
ATOM 3063 O O . HIS A 1 378 ? -1.527 28.822 15.567 1.00 94.56 378 HIS A O 1
ATOM 3069 N N . ASP A 1 379 ? 0.655 28.589 15.094 1.00 92.75 379 ASP A N 1
ATOM 3070 C CA . ASP A 1 379 ? 1.042 28.370 16.487 1.00 92.75 379 ASP A CA 1
ATOM 3071 C C . ASP A 1 379 ? 0.645 29.538 17.390 1.00 92.75 379 ASP A C 1
ATOM 3073 O O . ASP A 1 379 ? 0.176 29.328 18.506 1.00 92.75 379 ASP A O 1
ATOM 3077 N N . PHE A 1 380 ? 0.783 30.775 16.910 1.00 94.88 380 PHE A N 1
ATOM 3078 C CA . PHE A 1 380 ? 0.401 31.963 17.666 1.00 94.88 380 PHE A CA 1
ATOM 3079 C C . PHE A 1 380 ? -1.107 32.040 17.961 1.00 94.88 380 PHE A C 1
ATOM 3081 O O . PHE A 1 380 ? -1.488 32.402 19.074 1.00 94.88 380 PHE A O 1
ATOM 3088 N N . LEU A 1 381 ? -1.965 31.728 16.982 1.00 93.56 381 LEU A N 1
ATOM 3089 C CA . LEU A 1 381 ? -3.418 31.914 17.095 1.00 93.56 381 LEU A CA 1
ATOM 3090 C C . LEU A 1 381 ? -4.168 30.677 17.605 1.00 93.56 381 LEU A C 1
ATOM 3092 O O . LEU A 1 381 ? -5.222 30.823 18.226 1.00 93.56 381 LEU A O 1
ATOM 3096 N N . LEU A 1 382 ? -3.675 29.473 17.304 1.00 91.56 382 LEU A N 1
ATOM 3097 C CA . LEU A 1 382 ? -4.441 28.227 17.425 1.00 91.56 382 LEU A CA 1
ATOM 3098 C C . LEU A 1 382 ? -3.818 27.220 18.396 1.00 91.56 382 LEU A C 1
ATOM 3100 O O . LEU A 1 382 ? -4.559 26.463 19.037 1.00 91.56 382 LEU A O 1
ATOM 3104 N N . ALA A 1 383 ? -2.489 27.209 18.550 1.00 88.50 383 ALA A N 1
ATOM 3105 C CA . ALA A 1 383 ? -1.828 26.286 19.467 1.00 88.50 383 ALA A CA 1
ATOM 3106 C C . ALA A 1 383 ? -1.982 26.736 20.928 1.00 88.50 383 ALA A C 1
ATOM 3108 O O . ALA A 1 383 ? -1.748 27.888 21.287 1.00 88.50 383 ALA A O 1
ATOM 3109 N N . LYS A 1 384 ? -2.298 25.789 21.823 1.00 84.38 384 LYS A N 1
ATOM 3110 C CA . LYS A 1 384 ? -2.521 26.068 23.259 1.00 84.38 384 LYS A CA 1
ATOM 3111 C C . LYS A 1 384 ? -1.324 26.728 23.958 1.00 84.38 384 LYS A C 1
ATOM 3113 O O . LYS A 1 384 ? -1.512 27.411 24.957 1.00 84.38 384 LYS A O 1
ATOM 3118 N N . ARG A 1 385 ? -0.102 26.466 23.482 1.00 83.19 385 ARG A N 1
ATOM 3119 C CA . ARG A 1 385 ? 1.153 26.966 24.072 1.00 83.19 385 ARG A CA 1
ATOM 3120 C C . ARG A 1 385 ? 1.780 28.117 23.275 1.00 83.19 385 ARG A C 1
ATOM 3122 O O . ARG A 1 385 ? 2.852 28.579 23.657 1.00 83.19 385 ARG A O 1
ATOM 3129 N N . GLY A 1 386 ? 1.125 28.592 22.213 1.00 86.69 386 GLY A N 1
ATOM 3130 C CA . GLY A 1 386 ? 1.702 29.589 21.317 1.00 86.69 386 GLY A CA 1
ATOM 3131 C C . GLY A 1 386 ? 2.895 29.051 20.517 1.00 86.69 386 GLY A C 1
ATOM 3132 O O . GLY A 1 386 ? 3.117 27.844 20.429 1.00 86.69 386 GLY A O 1
ATOM 3133 N N . ILE A 1 387 ? 3.699 29.972 19.980 1.00 89.62 387 ILE A N 1
ATOM 3134 C CA . ILE A 1 387 ? 4.936 29.668 19.246 1.00 89.62 387 ILE A CA 1
ATOM 3135 C C . ILE A 1 387 ? 5.952 28.992 20.178 1.00 89.62 387 ILE A C 1
ATOM 3137 O O . ILE A 1 387 ? 6.343 29.569 21.195 1.00 89.62 387 ILE A O 1
ATOM 3141 N N . ALA A 1 388 ? 6.438 27.807 19.791 1.00 85.38 388 ALA A N 1
ATOM 3142 C CA . ALA A 1 388 ? 7.378 27.005 20.586 1.00 85.38 388 ALA A CA 1
ATOM 3143 C C . ALA A 1 388 ? 8.756 27.666 20.810 1.00 85.38 388 ALA A C 1
ATOM 3145 O O . ALA A 1 388 ? 9.480 27.303 21.737 1.00 85.38 388 ALA A O 1
ATOM 3146 N N . LEU A 1 389 ? 9.131 28.637 19.972 1.00 87.75 389 LEU A N 1
ATOM 3147 C CA . LEU A 1 389 ? 10.394 29.367 20.083 1.00 87.75 389 LEU A CA 1
ATOM 3148 C C . LEU A 1 389 ? 10.463 30.215 21.374 1.00 87.75 389 LEU A C 1
ATOM 3150 O O . LEU A 1 389 ? 9.444 30.766 21.808 1.00 87.75 389 LEU A O 1
ATOM 3154 N N . PRO A 1 390 ? 11.662 30.400 21.963 1.00 87.19 390 PRO A N 1
ATOM 3155 C CA . PRO A 1 390 ? 11.861 31.311 23.091 1.00 87.19 390 PRO A CA 1
ATOM 3156 C C . PRO A 1 390 ? 11.402 32.740 22.774 1.00 87.19 390 PRO A C 1
ATOM 3158 O O . PRO A 1 390 ? 11.529 33.194 21.639 1.00 87.19 390 PRO A O 1
ATOM 3161 N N . ALA A 1 391 ? 10.927 33.485 23.777 1.00 85.69 391 ALA A N 1
ATOM 3162 C CA . ALA A 1 391 ? 10.476 34.876 23.603 1.00 85.69 391 ALA A CA 1
ATOM 3163 C C . ALA A 1 391 ? 11.582 35.819 23.081 1.00 85.69 391 ALA A C 1
ATOM 3165 O O . ALA A 1 391 ? 11.296 36.796 22.393 1.00 85.69 391 ALA A O 1
ATOM 3166 N N . SER A 1 392 ? 12.849 35.499 23.364 1.00 85.56 392 SER A N 1
ATOM 3167 C CA . SER A 1 392 ? 14.028 36.208 22.854 1.00 85.56 392 SER A CA 1
ATOM 3168 C C . SER A 1 392 ? 14.354 35.899 21.387 1.00 85.56 392 SER A C 1
ATOM 3170 O O . SER A 1 392 ? 15.209 36.556 20.794 1.00 85.56 392 SER A O 1
ATOM 3172 N N . HIS A 1 393 ? 13.707 34.898 20.784 1.00 90.50 393 HIS A N 1
ATOM 3173 C CA . HIS A 1 393 ? 14.001 34.470 19.425 1.00 90.50 393 HIS A CA 1
ATOM 3174 C C . HIS A 1 393 ? 13.375 35.419 18.396 1.00 90.50 393 HIS A C 1
ATOM 3176 O O . HIS A 1 393 ? 12.157 35.600 18.357 1.00 90.50 393 HIS A O 1
ATOM 3182 N N . GLY A 1 394 ? 14.195 35.948 17.482 1.00 88.62 394 GLY A N 1
ATOM 3183 C CA . GLY A 1 394 ? 13.780 36.993 16.539 1.00 88.62 394 GLY A CA 1
ATOM 3184 C C . GLY A 1 394 ? 12.545 36.658 15.690 1.00 88.62 394 GLY A C 1
ATOM 3185 O O . GLY A 1 394 ? 11.727 37.540 15.457 1.00 88.62 394 GLY A O 1
ATOM 3186 N N . LEU A 1 395 ? 12.361 35.396 15.279 1.00 90.31 395 LEU A N 1
ATOM 3187 C CA . LEU A 1 395 ? 11.164 34.966 14.531 1.00 90.31 395 LEU A CA 1
ATOM 3188 C C . LEU A 1 395 ? 9.868 35.077 15.348 1.00 90.31 395 LEU A C 1
ATOM 3190 O O . LEU A 1 395 ? 8.841 35.495 14.819 1.00 90.31 395 LEU A O 1
ATOM 3194 N N . ARG A 1 396 ? 9.913 34.741 16.643 1.00 92.38 396 ARG A N 1
ATOM 3195 C CA . ARG A 1 396 ? 8.759 34.880 17.535 1.00 92.38 396 ARG A CA 1
ATOM 3196 C C . ARG A 1 396 ? 8.448 36.352 17.772 1.00 92.38 396 ARG A C 1
ATOM 3198 O O . ARG A 1 396 ? 7.298 36.761 17.634 1.00 92.38 396 ARG A O 1
ATOM 3205 N N . THR A 1 397 ? 9.478 37.155 18.036 1.00 91.00 397 THR A N 1
ATOM 3206 C CA . THR A 1 397 ? 9.338 38.606 18.203 1.00 91.00 397 THR A CA 1
ATOM 3207 C C . THR A 1 397 ? 8.714 39.267 16.968 1.00 91.00 397 THR A C 1
ATOM 3209 O O . THR A 1 397 ? 7.869 40.150 17.117 1.00 91.00 397 THR A O 1
ATOM 3212 N N . SER A 1 398 ? 9.078 38.826 15.757 1.00 92.00 398 SER A N 1
ATOM 3213 C CA . SER A 1 398 ? 8.489 39.322 14.505 1.00 92.00 398 SER A CA 1
ATOM 3214 C C . SER A 1 398 ? 6.978 39.088 14.422 1.00 92.00 398 SER A C 1
ATOM 3216 O O . SER A 1 398 ? 6.273 39.965 13.939 1.00 92.00 398 SER A O 1
ATOM 3218 N N . ILE A 1 399 ? 6.448 37.972 14.934 1.00 94.19 399 ILE A N 1
ATOM 3219 C CA . ILE A 1 399 ? 4.994 37.732 14.980 1.00 94.19 399 ILE A CA 1
ATOM 3220 C C . ILE A 1 399 ? 4.333 38.506 16.125 1.00 94.19 399 ILE A C 1
ATOM 3222 O O . ILE A 1 399 ? 3.328 39.189 15.920 1.00 94.19 399 ILE A O 1
ATOM 3226 N N . GLU A 1 400 ? 4.913 38.458 17.328 1.00 93.31 400 GLU A N 1
ATOM 3227 C CA . GLU A 1 400 ? 4.338 39.089 18.523 1.00 93.31 400 GLU A CA 1
ATOM 3228 C C . GLU A 1 400 ? 4.235 40.618 18.404 1.00 93.31 400 GLU A C 1
ATOM 3230 O O . GLU A 1 400 ? 3.305 41.214 18.955 1.00 93.31 400 GLU A O 1
ATOM 3235 N N . ARG A 1 401 ? 5.117 41.261 17.624 1.00 93.44 401 ARG A N 1
ATOM 3236 C CA . ARG A 1 401 ? 5.026 42.696 17.295 1.00 93.44 401 ARG A CA 1
ATOM 3237 C C . ARG A 1 401 ? 3.701 43.062 16.616 1.00 93.44 401 ARG A C 1
ATOM 3239 O O . ARG A 1 401 ? 3.194 44.162 16.823 1.00 93.44 401 ARG A O 1
ATOM 3246 N N . HIS A 1 402 ? 3.110 42.135 15.860 1.00 94.56 402 HIS A N 1
ATOM 3247 C CA . HIS A 1 402 ? 1.852 42.331 15.128 1.00 94.56 402 HIS A CA 1
ATOM 3248 C C . HIS A 1 402 ? 0.654 41.624 15.783 1.00 94.56 402 HIS A C 1
ATOM 3250 O O . HIS A 1 402 ? -0.411 41.535 15.169 1.00 94.56 402 HIS A O 1
ATOM 3256 N N . LYS A 1 403 ? 0.773 41.177 17.046 1.00 93.88 403 LYS A N 1
ATOM 3257 C CA . LYS A 1 403 ? -0.255 40.389 17.762 1.00 93.88 403 LYS A CA 1
ATOM 3258 C C . LYS A 1 403 ? -1.670 40.967 17.687 1.00 93.88 403 LYS A C 1
ATOM 3260 O O . LYS A 1 403 ? -2.627 40.244 17.427 1.00 93.88 403 LYS A O 1
ATOM 3265 N N . ALA A 1 404 ? -1.811 42.280 17.878 1.00 93.62 404 ALA A N 1
ATOM 3266 C CA . ALA A 1 404 ? -3.113 42.944 17.881 1.00 93.62 404 ALA A CA 1
ATOM 3267 C C . ALA A 1 404 ? -3.773 42.913 16.493 1.00 93.62 404 ALA A C 1
ATOM 3269 O O . ALA A 1 404 ? -4.978 42.698 16.387 1.00 93.62 404 ALA A O 1
ATOM 3270 N N . ARG A 1 405 ? -2.975 43.072 15.426 1.00 94.38 405 ARG A N 1
ATOM 3271 C CA . ARG A 1 405 ? -3.454 43.019 14.037 1.00 94.38 405 ARG A CA 1
ATOM 3272 C C . ARG A 1 405 ? -3.882 41.606 13.662 1.00 94.38 405 ARG A C 1
ATOM 3274 O O . ARG A 1 405 ? -4.974 41.429 13.136 1.00 94.38 405 ARG A O 1
ATOM 3281 N N . LEU A 1 406 ? -3.058 40.614 13.998 1.00 95.94 406 LEU A N 1
ATOM 3282 C CA . LEU A 1 406 ? -3.344 39.206 13.721 1.00 95.94 406 LEU A CA 1
ATOM 3283 C C . LEU A 1 406 ? -4.626 38.738 14.423 1.00 95.94 406 LEU A C 1
ATOM 3285 O O . LEU A 1 406 ? -5.490 38.152 13.777 1.00 95.94 406 LEU A O 1
ATOM 3289 N N . HIS A 1 407 ? -4.815 39.067 15.706 1.00 96.00 407 HIS A N 1
ATOM 3290 C CA . HIS A 1 407 ? -6.057 38.735 16.416 1.00 96.00 407 HIS A CA 1
ATOM 3291 C C . HIS A 1 407 ? -7.291 39.442 15.837 1.00 96.00 407 HIS A C 1
ATOM 3293 O O . HIS A 1 407 ? -8.359 38.829 15.736 1.00 96.00 407 HIS A O 1
ATOM 3299 N N . ALA A 1 408 ? -7.164 40.712 15.443 1.00 95.56 408 ALA A N 1
ATOM 3300 C CA . ALA A 1 408 ? -8.265 41.456 14.838 1.00 95.56 408 ALA A CA 1
ATOM 3301 C C . ALA A 1 408 ? -8.676 40.855 13.485 1.00 95.56 408 ALA A C 1
ATOM 3303 O O . ALA A 1 408 ? -9.862 40.612 13.259 1.00 95.56 408 ALA A O 1
ATOM 3304 N N . GLU A 1 409 ? -7.715 40.560 12.607 1.00 96.75 409 GLU A N 1
ATOM 3305 C CA . GLU A 1 409 ? -7.997 39.958 11.300 1.00 96.75 409 GLU A CA 1
ATOM 3306 C C . GLU A 1 409 ? -8.523 38.527 11.415 1.00 96.75 409 GLU A C 1
ATOM 3308 O O . GLU A 1 409 ? -9.467 38.173 10.710 1.00 96.75 409 GLU A O 1
ATOM 3313 N N . PHE A 1 410 ? -8.020 37.732 12.362 1.00 95.94 410 PHE A N 1
ATOM 3314 C CA . PHE A 1 410 ? -8.556 36.397 12.637 1.00 95.94 410 PHE A CA 1
ATOM 3315 C C . PHE A 1 410 ? -10.004 36.445 13.148 1.00 95.94 410 PHE A C 1
ATOM 3317 O O . PHE A 1 410 ? -10.860 35.677 12.706 1.00 95.94 410 PHE A O 1
ATOM 3324 N N . THR A 1 411 ? -10.326 37.414 14.011 1.00 94.69 411 THR A N 1
ATOM 3325 C CA . THR A 1 411 ? -11.705 37.632 14.475 1.00 94.69 411 THR A CA 1
ATOM 3326 C C . THR A 1 411 ? -12.628 38.011 13.317 1.00 94.69 411 THR A C 1
ATOM 3328 O O . THR A 1 411 ? -13.728 37.466 13.201 1.00 94.69 411 THR A O 1
ATOM 3331 N N . LYS A 1 412 ? -12.180 38.891 12.414 1.00 94.25 412 LYS A N 1
ATOM 3332 C CA . LYS A 1 412 ? -12.938 39.244 11.205 1.00 94.25 412 LYS A CA 1
ATOM 3333 C C . LYS A 1 412 ? -13.117 38.040 10.275 1.00 94.25 412 LYS A C 1
ATOM 3335 O O . LYS A 1 412 ? -14.219 37.842 9.768 1.00 94.25 412 LYS A O 1
ATOM 3340 N N . ALA A 1 413 ? -12.082 37.219 10.090 1.00 91.81 413 ALA A N 1
ATOM 3341 C CA . ALA A 1 413 ? -12.135 36.010 9.266 1.00 91.81 413 ALA A CA 1
ATOM 3342 C C . ALA A 1 413 ? -13.170 34.998 9.791 1.00 91.81 413 ALA A C 1
ATOM 3344 O O . ALA A 1 413 ? -13.916 34.409 9.002 1.00 91.81 413 ALA A O 1
ATOM 3345 N N . ARG A 1 414 ? -13.282 34.856 11.120 1.00 93.81 414 ARG A N 1
ATOM 3346 C CA . ARG A 1 414 ? -14.314 34.044 11.785 1.00 93.81 414 ARG A CA 1
ATOM 3347 C C . ARG A 1 414 ? -15.728 34.591 11.566 1.00 93.81 414 ARG A C 1
ATOM 3349 O O . ARG A 1 414 ? -16.630 33.837 11.204 1.00 93.81 414 ARG A O 1
ATOM 3356 N N . ILE A 1 415 ? -15.923 35.899 11.760 1.00 91.25 415 ILE A N 1
ATOM 3357 C CA . ILE A 1 415 ? -17.234 36.555 11.597 1.00 91.25 415 ILE A CA 1
ATOM 3358 C C . ILE A 1 415 ? -17.707 36.483 10.139 1.00 91.25 415 ILE A C 1
ATOM 3360 O O . ILE A 1 415 ? -18.877 36.188 9.899 1.00 91.25 415 ILE A O 1
ATOM 3364 N N . ARG A 1 416 ? -16.808 36.668 9.160 1.00 89.44 416 ARG A N 1
ATOM 3365 C CA . ARG A 1 416 ? -17.117 36.508 7.724 1.00 89.44 416 ARG A CA 1
ATOM 3366 C C . ARG A 1 416 ? -17.699 35.130 7.398 1.00 89.44 416 ARG A C 1
ATOM 3368 O O . ARG A 1 416 ? -18.593 35.026 6.566 1.00 89.44 416 ARG A O 1
ATOM 3375 N N . ARG A 1 417 ? -17.243 34.093 8.104 1.00 88.12 417 ARG A N 1
ATOM 3376 C CA . ARG A 1 417 ? -17.712 32.701 7.976 1.00 88.12 417 ARG A CA 1
ATOM 3377 C C . ARG A 1 417 ? -18.918 32.374 8.864 1.00 88.12 417 ARG A C 1
ATOM 3379 O O . ARG A 1 417 ? -19.304 31.212 8.960 1.00 88.12 417 ARG A O 1
ATOM 3386 N N . LYS A 1 418 ? -19.512 33.383 9.513 1.00 89.50 418 LYS A N 1
ATOM 3387 C CA . LYS A 1 418 ? -20.682 33.274 10.402 1.00 89.50 418 LYS A CA 1
ATOM 3388 C C . LYS A 1 418 ? -20.502 32.269 11.552 1.00 89.50 418 LYS A C 1
ATOM 3390 O O . LYS A 1 418 ? -21.477 31.703 12.032 1.00 89.50 418 LYS A O 1
ATOM 3395 N N . GLN A 1 419 ? -19.267 32.057 12.010 1.00 89.56 419 GLN A N 1
ATOM 3396 C CA . GLN A 1 419 ? -18.985 31.137 13.115 1.00 89.56 419 GLN A CA 1
ATOM 3397 C C . GLN A 1 419 ? -19.078 31.865 14.458 1.00 89.56 419 GLN A C 1
ATOM 3399 O O . GLN A 1 419 ? -18.428 32.894 14.656 1.00 89.56 419 GLN A O 1
ATOM 3404 N N . SER A 1 420 ? -19.875 31.336 15.389 1.00 85.44 420 SER A N 1
ATOM 3405 C CA . SER A 1 420 ? -20.200 31.979 16.674 1.00 85.44 420 SER A CA 1
ATOM 3406 C C . SER A 1 420 ? -19.059 31.932 17.696 1.00 85.44 420 SER A C 1
ATOM 3408 O O . SER A 1 420 ? -18.899 32.885 18.462 1.00 85.44 420 SER A O 1
ATOM 3410 N N . SER A 1 421 ? -18.199 30.912 17.645 1.00 91.50 421 SER A N 1
ATOM 3411 C CA . SER A 1 421 ? -17.025 30.749 18.516 1.00 91.50 421 SER A CA 1
ATOM 3412 C C . SER A 1 421 ? -15.803 30.207 17.762 1.00 91.50 421 SER A C 1
ATOM 3414 O O . SER A 1 421 ? -15.887 29.861 16.580 1.00 91.50 421 SER A O 1
ATOM 3416 N N . LEU A 1 422 ? -14.645 30.165 18.433 1.00 87.69 422 LEU A N 1
ATOM 3417 C CA . LEU A 1 422 ? -13.439 29.529 17.891 1.00 87.69 422 LEU A CA 1
ATOM 3418 C C . LEU A 1 422 ? -13.626 28.012 17.769 1.00 87.69 422 LEU A C 1
ATOM 3420 O O . LEU A 1 422 ? -13.144 27.411 16.819 1.00 87.69 422 LEU A O 1
ATOM 3424 N N . GLU A 1 423 ? -14.348 27.403 18.704 1.00 87.06 423 GLU A N 1
ATOM 3425 C CA . GLU A 1 423 ? -14.679 25.979 18.711 1.00 87.06 423 GLU A CA 1
ATOM 3426 C C . GLU A 1 423 ? -15.577 25.625 17.523 1.00 87.06 423 GLU A C 1
ATOM 3428 O O . GLU A 1 423 ? -15.304 24.654 16.827 1.00 87.06 423 GLU A O 1
ATOM 3433 N N . ALA A 1 424 ? -16.582 26.455 17.224 1.00 83.44 424 ALA A N 1
ATOM 3434 C CA . ALA A 1 424 ? -17.419 26.283 16.038 1.00 83.44 424 ALA A CA 1
ATOM 3435 C C . ALA A 1 424 ? -16.599 26.405 14.743 1.00 83.44 424 ALA A C 1
ATOM 3437 O O . ALA A 1 424 ? -16.764 25.605 13.827 1.00 83.44 424 ALA A O 1
ATOM 3438 N N . LEU A 1 425 ? -15.660 27.360 14.690 1.00 86.19 425 LEU A N 1
ATOM 3439 C CA . LEU A 1 425 ? -14.749 27.495 13.552 1.00 86.19 425 LEU A CA 1
ATOM 3440 C C . LEU A 1 425 ? -13.812 26.285 13.419 1.00 86.19 425 LEU A C 1
ATOM 3442 O O . LEU A 1 425 ? -13.598 25.828 12.305 1.00 86.19 425 LEU A O 1
ATOM 3446 N N . LYS A 1 426 ? -13.295 25.739 14.528 1.00 85.19 426 LYS A N 1
ATOM 3447 C CA . LYS A 1 426 ? -12.476 24.514 14.532 1.00 85.19 426 LYS A CA 1
ATOM 3448 C C . LYS A 1 426 ? -13.231 23.333 13.947 1.00 85.19 426 LYS A C 1
ATOM 3450 O O . LYS A 1 426 ? -12.723 22.705 13.029 1.00 85.19 426 LYS A O 1
ATOM 3455 N N . VAL A 1 427 ? -14.454 23.095 14.416 1.00 78.50 427 VAL A N 1
ATOM 3456 C CA . VAL A 1 427 ? -15.314 22.036 13.874 1.00 78.50 427 VAL A CA 1
ATOM 3457 C C . VAL A 1 427 ? -15.585 22.274 12.388 1.00 78.50 427 VAL A C 1
ATOM 3459 O O . VAL A 1 427 ? -15.487 21.349 11.599 1.00 78.50 427 VAL A O 1
ATOM 3462 N N . TRP A 1 428 ? -15.841 23.515 11.969 1.00 80.50 428 TRP A N 1
ATOM 3463 C CA . TRP A 1 428 ? -16.087 23.851 10.563 1.00 80.50 428 TRP A CA 1
ATOM 3464 C C . TRP A 1 428 ? -14.880 23.576 9.637 1.00 80.50 428 TRP A C 1
ATOM 3466 O O . TRP A 1 428 ? -15.064 23.083 8.521 1.00 80.50 428 TRP A O 1
ATOM 3476 N N . VAL A 1 429 ? -13.661 23.861 10.111 1.00 80.00 429 VAL A N 1
ATOM 3477 C CA . VAL A 1 429 ? -12.378 23.555 9.443 1.00 80.00 429 VAL A CA 1
ATOM 3478 C C . VAL A 1 429 ? -12.114 22.043 9.429 1.00 80.00 429 VAL A C 1
ATOM 3480 O O . VAL A 1 429 ? -11.824 21.469 8.384 1.00 80.00 429 VAL A O 1
ATOM 3483 N N . GLU A 1 430 ? -12.280 21.358 10.565 1.00 72.62 430 GLU A N 1
ATOM 3484 C CA . GLU A 1 430 ? -12.128 19.896 10.679 1.00 72.62 430 GLU A CA 1
ATOM 3485 C C . GLU A 1 430 ? -13.130 19.139 9.803 1.00 72.62 430 GLU A C 1
ATOM 3487 O O . GLU A 1 430 ? -12.804 18.119 9.197 1.00 72.62 430 GLU A O 1
ATOM 3492 N N . GLU A 1 431 ? -14.342 19.672 9.682 1.00 64.44 431 GLU A N 1
ATOM 3493 C CA . GLU A 1 431 ? -15.365 19.192 8.768 1.00 64.44 431 GLU A CA 1
ATOM 3494 C C . GLU A 1 431 ? -15.063 19.537 7.311 1.00 64.44 431 GLU A C 1
ATOM 3496 O O . GLU A 1 431 ? -15.919 19.256 6.484 1.00 64.44 431 GLU A O 1
ATOM 3501 N N . GLY A 1 432 ? -13.915 20.138 6.974 1.00 63.59 432 GLY A N 1
ATOM 3502 C CA . GLY A 1 432 ? -13.445 20.400 5.612 1.00 63.59 432 GLY A CA 1
ATOM 3503 C C . GLY A 1 432 ? -14.390 21.266 4.780 1.00 63.59 432 GLY A C 1
ATOM 3504 O O . GLY A 1 432 ? -14.482 21.070 3.567 1.00 63.59 432 GLY A O 1
ATOM 3505 N N . ARG A 1 433 ? -15.164 22.154 5.422 1.00 60.59 433 ARG A N 1
ATOM 3506 C CA . ARG A 1 433 ? -16.147 23.027 4.752 1.00 60.59 433 ARG A CA 1
ATOM 3507 C C . ARG A 1 433 ? -15.519 24.268 4.111 1.00 60.59 433 ARG A C 1
ATOM 3509 O O . ARG A 1 433 ? -16.206 25.008 3.416 1.00 60.59 433 ARG A O 1
ATOM 3516 N N . GLU A 1 434 ? -14.230 24.495 4.335 1.00 54.56 434 GLU A N 1
ATOM 3517 C CA . GLU A 1 434 ? -13.487 25.639 3.799 1.00 54.56 434 GLU A CA 1
ATOM 3518 C C . GLU A 1 434 ? -13.001 25.444 2.364 1.00 54.56 434 GLU A C 1
ATOM 3520 O O . GLU A 1 434 ? -12.940 26.411 1.612 1.00 54.56 434 GLU A O 1
ATOM 3525 N N . ASN A 1 435 ? -12.772 24.188 1.972 1.00 47.59 435 ASN A N 1
ATOM 3526 C CA . ASN A 1 435 ? -12.388 23.780 0.618 1.00 47.59 435 ASN A CA 1
ATOM 3527 C C . ASN A 1 435 ? -13.610 23.547 -0.289 1.00 47.59 435 ASN A C 1
ATOM 3529 O O . ASN A 1 435 ? -13.481 23.067 -1.408 1.00 47.59 435 ASN A O 1
ATOM 3533 N N . ALA A 1 436 ? -14.812 23.903 0.179 1.00 44.91 436 ALA A N 1
ATOM 3534 C CA . ALA A 1 436 ? -16.075 23.718 -0.536 1.00 44.91 436 ALA A CA 1
ATOM 3535 C C . ALA A 1 436 ? -16.272 24.678 -1.730 1.00 44.91 436 ALA A C 1
ATOM 3537 O O . ALA A 1 436 ? -17.391 24.807 -2.224 1.00 44.91 436 ALA A O 1
ATOM 3538 N N . SER A 1 437 ? -15.219 25.364 -2.199 1.00 38.78 437 SER A N 1
ATOM 3539 C CA . SER A 1 437 ? -15.238 25.968 -3.536 1.00 38.78 437 SER A CA 1
ATOM 3540 C C . SER A 1 437 ? -15.285 24.906 -4.641 1.00 38.78 437 SER A C 1
ATOM 3542 O O . SER A 1 437 ? -15.821 25.209 -5.700 1.00 38.78 437 SER A O 1
ATOM 3544 N N . ASP A 1 438 ? -14.859 23.666 -4.361 1.00 37.34 438 ASP A N 1
ATOM 3545 C CA . ASP A 1 438 ? -15.215 22.481 -5.155 1.00 37.34 438 ASP A CA 1
ATOM 3546 C C . ASP A 1 438 ? -16.443 21.799 -4.540 1.00 37.34 438 ASP A C 1
ATOM 3548 O O . ASP A 1 438 ? -16.382 20.786 -3.846 1.00 37.34 438 ASP A O 1
ATOM 3552 N N . ALA A 1 439 ? -17.605 22.411 -4.756 1.00 35.81 439 ALA A N 1
ATOM 3553 C CA . ALA A 1 439 ? -18.900 21.932 -4.279 1.00 35.81 439 ALA A CA 1
ATOM 3554 C C . ALA A 1 439 ? -19.447 20.709 -5.060 1.00 35.81 439 ALA A C 1
ATOM 3556 O O . ALA A 1 439 ? -20.652 20.459 -5.008 1.00 35.81 439 ALA A O 1
ATOM 3557 N N . SER A 1 440 ? -18.616 19.963 -5.801 1.00 43.12 440 SER A N 1
ATOM 3558 C CA . SER A 1 440 ? -19.073 18.901 -6.715 1.00 43.12 440 SER A CA 1
ATOM 3559 C C . SER A 1 440 ? -18.809 17.460 -6.262 1.00 43.12 440 SER A C 1
ATOM 3561 O O . SER A 1 440 ? -19.484 16.570 -6.773 1.00 43.12 440 SER A O 1
ATOM 3563 N N . GLU A 1 441 ? -17.918 17.185 -5.302 1.00 55.06 441 GLU A N 1
ATOM 3564 C CA . GLU A 1 441 ? -17.607 15.798 -4.910 1.00 55.06 441 GLU A CA 1
ATOM 3565 C C . GLU A 1 441 ? -18.140 15.443 -3.517 1.00 55.06 441 GLU A C 1
ATOM 3567 O O . GLU A 1 441 ? -17.661 15.911 -2.481 1.00 55.06 441 GLU A O 1
ATOM 3572 N N . ALA A 1 442 ? -19.159 14.577 -3.482 1.00 64.31 442 ALA A N 1
ATOM 3573 C CA . ALA A 1 442 ? -19.678 14.027 -2.236 1.00 64.31 442 ALA A CA 1
ATOM 3574 C C . ALA A 1 442 ? -18.563 13.265 -1.488 1.00 64.31 442 ALA A C 1
ATOM 3576 O O . ALA A 1 442 ? -17.864 12.450 -2.103 1.00 64.31 442 ALA A O 1
ATOM 3577 N N . PRO A 1 443 ? -18.403 13.484 -0.170 1.00 75.12 443 PRO A N 1
ATOM 3578 C CA . PRO A 1 443 ? -17.268 12.989 0.597 1.00 75.12 443 PRO A CA 1
ATOM 3579 C C . PRO A 1 443 ? -17.180 11.458 0.560 1.00 75.12 443 PRO A C 1
ATOM 3581 O O . PRO A 1 443 ? -18.193 10.759 0.518 1.00 75.12 443 PRO A O 1
ATOM 3584 N N . TYR A 1 444 ? -15.952 10.944 0.569 1.00 83.56 444 TYR A N 1
ATOM 3585 C CA . TYR A 1 444 ? -15.679 9.516 0.446 1.00 83.56 444 TYR A CA 1
ATOM 3586 C C . TYR A 1 444 ? -16.183 8.724 1.666 1.00 83.56 444 TYR A C 1
ATOM 3588 O O . TYR A 1 444 ? -15.869 9.125 2.789 1.00 83.56 444 TYR A O 1
ATOM 3596 N N . PRO A 1 445 ? -16.952 7.631 1.508 1.00 90.50 445 PRO A N 1
ATOM 3597 C CA . PRO A 1 445 ? -17.438 6.864 2.652 1.00 90.50 445 PRO A CA 1
ATOM 3598 C C . PRO A 1 445 ? -16.306 6.081 3.334 1.00 90.50 445 PRO A C 1
ATOM 3600 O O . PRO A 1 445 ? -15.274 5.770 2.740 1.00 90.50 445 PRO A O 1
ATOM 3603 N N . ARG A 1 446 ? -16.499 5.727 4.607 1.00 91.31 446 ARG A N 1
ATOM 3604 C CA . ARG A 1 446 ? -15.596 4.825 5.330 1.00 91.31 446 ARG A CA 1
ATOM 3605 C C . ARG A 1 446 ? -16.090 3.392 5.177 1.00 91.31 446 ARG A C 1
ATOM 3607 O O . ARG A 1 446 ? -17.059 3.016 5.832 1.00 91.31 446 ARG A O 1
ATOM 3614 N N . TRP A 1 447 ? -15.410 2.612 4.344 1.00 95.44 447 TRP A N 1
ATOM 3615 C CA . TRP A 1 447 ? -15.664 1.179 4.202 1.00 95.44 447 TRP A CA 1
ATOM 3616 C C . TRP A 1 447 ? -15.049 0.370 5.345 1.00 95.44 447 TRP A C 1
ATOM 3618 O O . TRP A 1 447 ? -13.923 0.629 5.786 1.00 95.44 447 TRP A O 1
ATOM 3628 N N . ILE A 1 448 ? -15.819 -0.597 5.836 1.00 97.75 448 ILE A N 1
ATOM 3629 C CA . ILE A 1 448 ? -15.487 -1.446 6.974 1.00 97.75 448 ILE A CA 1
ATOM 3630 C C . ILE A 1 448 ? -15.930 -2.867 6.644 1.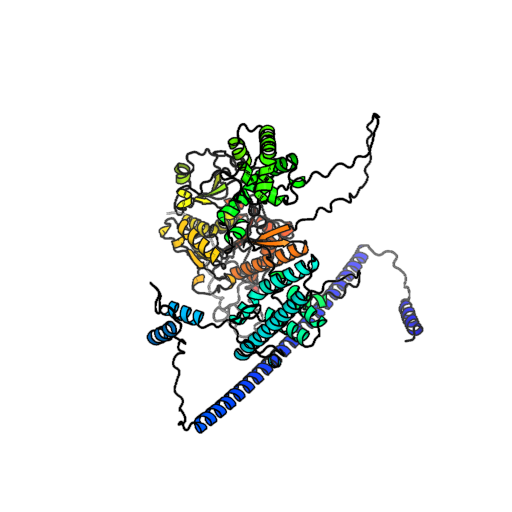00 97.75 448 ILE A C 1
ATOM 3632 O O . ILE A 1 448 ? -17.119 -3.126 6.461 1.00 97.75 448 ILE A O 1
ATOM 3636 N N . ARG A 1 449 ? -14.978 -3.795 6.596 1.00 98.00 449 ARG A N 1
ATOM 3637 C CA . ARG A 1 449 ? -15.254 -5.225 6.497 1.00 98.00 449 ARG A CA 1
ATOM 3638 C C . ARG A 1 449 ? -15.439 -5.794 7.899 1.00 98.00 449 ARG A C 1
ATOM 3640 O O . ARG A 1 449 ? -14.567 -5.629 8.753 1.00 98.00 449 ARG A O 1
ATOM 3647 N N . VAL A 1 450 ? -16.555 -6.472 8.131 1.00 98.12 450 VAL A N 1
ATOM 3648 C CA . VAL A 1 450 ? -16.761 -7.290 9.327 1.00 98.12 450 VAL A CA 1
ATOM 3649 C C . VAL A 1 450 ? -15.956 -8.576 9.166 1.00 98.12 450 VAL A C 1
ATOM 3651 O O . VAL A 1 450 ? -16.044 -9.259 8.144 1.00 98.12 450 VAL A O 1
ATOM 3654 N N . ASN A 1 451 ? -15.119 -8.877 10.153 1.00 97.44 451 ASN A N 1
ATOM 3655 C CA . ASN A 1 451 ? -14.252 -10.043 10.130 1.00 97.44 451 ASN A CA 1
ATOM 3656 C C . ASN A 1 451 ? -15.010 -11.280 10.626 1.00 97.44 451 ASN A C 1
ATOM 3658 O O . ASN A 1 451 ? -15.176 -11.472 11.832 1.00 97.44 451 ASN A O 1
ATOM 3662 N N . THR A 1 452 ? -15.422 -12.136 9.691 1.00 95.50 452 THR A N 1
ATOM 3663 C CA . THR A 1 452 ? -16.183 -13.359 9.983 1.00 95.50 452 THR A CA 1
ATOM 3664 C C . THR A 1 452 ? -15.400 -14.416 10.759 1.00 95.50 452 THR A C 1
ATOM 3666 O O . THR A 1 452 ? -16.001 -15.343 11.286 1.00 95.50 452 THR A O 1
ATOM 3669 N N . LEU A 1 453 ? -14.075 -14.271 10.883 1.00 93.75 453 LEU A N 1
ATOM 3670 C CA . LEU A 1 453 ? -13.249 -15.139 11.729 1.00 93.75 453 LEU A CA 1
ATOM 3671 C C . LEU A 1 453 ? -13.431 -14.858 13.228 1.00 93.75 453 LEU A C 1
ATOM 3673 O O . LEU A 1 453 ? -13.053 -15.681 14.055 1.00 93.75 453 LEU A O 1
ATOM 3677 N N . GLN A 1 454 ? -13.962 -13.685 13.590 1.00 95.00 454 GLN A N 1
ATOM 3678 C CA . GLN A 1 454 ? -14.063 -13.247 14.987 1.00 95.00 454 GLN A CA 1
ATOM 3679 C C . GLN A 1 454 ? -15.445 -12.737 15.402 1.00 95.00 454 GLN A C 1
ATOM 3681 O O . GLN A 1 454 ? -15.695 -12.551 16.594 1.00 95.00 454 GLN A O 1
ATOM 3686 N N . SER A 1 455 ? -16.328 -12.439 14.451 1.00 95.75 455 SER A N 1
ATOM 3687 C CA . SER A 1 455 ? -17.682 -11.951 14.717 1.00 95.75 455 SER A CA 1
ATOM 3688 C C . SER A 1 455 ? -18.594 -12.192 13.510 1.00 95.75 455 SER A C 1
ATOM 3690 O O . SER A 1 455 ? -18.170 -12.777 12.522 1.00 95.75 455 SER A O 1
ATOM 3692 N N . SER A 1 456 ? -19.838 -11.725 13.568 1.00 95.56 456 SER A N 1
ATOM 3693 C CA . SER A 1 456 ? -20.792 -11.751 12.459 1.00 95.56 456 SER A CA 1
ATOM 3694 C C . SER A 1 456 ? -21.276 -10.340 12.125 1.00 95.56 456 SER A C 1
ATOM 3696 O O . SER A 1 456 ? -21.126 -9.408 12.924 1.00 95.56 456 SER A O 1
ATOM 3698 N N . LEU A 1 457 ? -21.844 -10.156 10.929 1.00 94.50 457 LEU A N 1
ATOM 3699 C CA . LEU A 1 457 ? -22.442 -8.875 10.549 1.00 94.50 457 LEU A CA 1
ATOM 3700 C C . LEU A 1 457 ? -23.580 -8.515 11.509 1.00 94.50 457 LEU A C 1
ATOM 3702 O O . LEU A 1 457 ? -23.664 -7.374 11.952 1.00 94.50 457 LEU A O 1
ATOM 3706 N N . GLU A 1 458 ? -24.410 -9.492 11.858 1.00 96.25 458 GLU A N 1
ATOM 3707 C CA . GLU A 1 458 ? -25.532 -9.365 12.781 1.00 96.25 458 GLU A CA 1
ATOM 3708 C C . GLU A 1 458 ? -25.066 -8.877 14.158 1.00 96.25 458 GLU A C 1
ATOM 3710 O O . GLU A 1 458 ? -25.545 -7.846 14.630 1.00 96.25 458 GLU A O 1
ATOM 3715 N N . ASP A 1 459 ? -24.049 -9.518 14.744 1.00 97.06 459 ASP A N 1
ATOM 3716 C CA . ASP A 1 459 ? -23.503 -9.105 16.043 1.00 97.06 459 ASP A CA 1
ATOM 3717 C C . ASP A 1 459 ? -22.971 -7.670 16.003 1.00 97.06 459 ASP A C 1
ATOM 3719 O O . ASP A 1 459 ? -23.159 -6.895 16.944 1.00 97.06 459 ASP A O 1
ATOM 3723 N N . GLN A 1 460 ? -22.282 -7.290 14.922 1.00 97.50 460 GLN A N 1
ATOM 3724 C CA . GLN A 1 460 ? -21.738 -5.939 14.793 1.00 97.50 460 GLN A CA 1
ATOM 3725 C C . GLN A 1 460 ? -22.835 -4.891 14.577 1.00 97.50 460 GLN A C 1
ATOM 3727 O O . GLN A 1 460 ? -22.695 -3.767 15.066 1.00 97.50 460 GLN A O 1
ATOM 3732 N N . LEU A 1 461 ? -23.928 -5.242 13.893 1.00 96.25 461 LEU A N 1
ATOM 3733 C CA . LEU A 1 461 ? -25.104 -4.380 13.762 1.00 96.25 461 LEU A CA 1
ATOM 3734 C C . LEU A 1 461 ? -25.787 -4.152 15.116 1.00 96.25 461 LEU A C 1
ATOM 3736 O O . LEU A 1 461 ? -26.133 -3.013 15.425 1.00 96.25 461 LEU A O 1
ATOM 3740 N N . ASP A 1 462 ? -25.892 -5.189 15.946 1.00 96.25 462 ASP A N 1
ATOM 3741 C CA . ASP A 1 462 ? -26.529 -5.113 17.266 1.00 96.25 462 ASP A CA 1
ATOM 3742 C C . ASP A 1 462 ? -25.638 -4.470 18.341 1.00 96.25 462 ASP A C 1
ATOM 3744 O O . ASP A 1 462 ? -26.131 -3.984 19.361 1.00 96.25 462 ASP A O 1
ATOM 3748 N N . THR A 1 463 ? -24.321 -4.424 18.122 1.00 95.75 463 THR A N 1
ATOM 3749 C CA . THR A 1 463 ? -23.351 -3.853 19.069 1.00 95.75 463 THR A CA 1
ATOM 3750 C C . THR A 1 463 ? -22.754 -2.546 18.546 1.00 95.75 463 THR A C 1
ATOM 3752 O O . THR A 1 463 ? -23.260 -1.461 18.846 1.00 95.75 463 THR A O 1
ATOM 3755 N N . THR A 1 464 ? -21.691 -2.635 17.747 1.00 94.88 464 THR A N 1
ATOM 3756 C CA . THR A 1 464 ? -20.886 -1.524 17.215 1.00 94.88 464 THR A CA 1
ATOM 3757 C C . THR A 1 464 ? -21.717 -0.482 16.482 1.00 94.88 464 THR A C 1
ATOM 3759 O O . THR A 1 464 ? -21.476 0.719 16.629 1.00 94.88 464 THR A O 1
ATOM 3762 N N . PHE A 1 465 ? -22.705 -0.937 15.713 1.00 95.94 465 PHE A N 1
ATOM 3763 C CA . PHE A 1 465 ? -23.535 -0.089 14.865 1.00 95.94 465 PHE A CA 1
ATOM 3764 C C . PHE A 1 465 ? -24.977 0.066 15.367 1.00 95.94 465 PHE A C 1
ATOM 3766 O O . PHE A 1 465 ? -25.802 0.624 14.652 1.00 95.94 465 PHE A O 1
ATOM 3773 N N . SER A 1 466 ? -25.272 -0.316 16.611 1.00 94.56 466 SER A N 1
ATOM 3774 C CA . SER A 1 466 ? -26.620 -0.221 17.206 1.00 94.56 466 SER A CA 1
ATOM 3775 C C . SER A 1 466 ? -27.232 1.185 17.163 1.00 94.56 466 SER A C 1
ATOM 3777 O O . SER A 1 466 ? -28.446 1.349 17.095 1.00 94.56 466 SER A O 1
ATOM 3779 N N . GLY A 1 467 ? -26.389 2.222 17.191 1.00 92.44 467 GLY A N 1
ATOM 3780 C CA . GLY A 1 467 ? -26.797 3.624 17.093 1.00 92.44 467 GLY A CA 1
ATOM 3781 C C . GLY A 1 467 ? -26.891 4.183 15.668 1.00 92.44 467 GLY A C 1
ATOM 3782 O O . GLY A 1 467 ? -26.973 5.406 15.531 1.00 92.44 467 GLY A O 1
ATOM 3783 N N . PHE A 1 468 ? -26.800 3.340 14.635 1.00 95.06 468 PHE A N 1
ATOM 3784 C CA . PHE A 1 468 ? -26.852 3.739 13.230 1.00 95.06 468 PHE A CA 1
ATOM 3785 C C . PHE A 1 468 ? -28.172 3.317 12.588 1.00 95.06 468 PHE A C 1
ATOM 3787 O O . PHE A 1 468 ? -28.643 2.196 12.769 1.00 95.06 468 PHE A O 1
ATOM 3794 N N . GLU A 1 469 ? -28.739 4.199 11.772 1.00 95.62 469 GLU A N 1
ATOM 3795 C CA . GLU A 1 469 ? -29.915 3.882 10.962 1.00 95.62 469 GLU A CA 1
ATOM 3796 C C . GLU A 1 469 ? -29.491 3.363 9.582 1.00 95.62 469 GLU A C 1
ATOM 3798 O O . GLU A 1 469 ? -28.479 3.787 9.017 1.00 95.62 469 GLU A O 1
ATOM 3803 N N . ARG A 1 470 ? -30.261 2.430 9.013 1.00 95.69 470 ARG A N 1
ATOM 3804 C CA . ARG A 1 470 ? -29.930 1.843 7.708 1.00 95.69 470 ARG A CA 1
ATOM 3805 C C . ARG A 1 470 ? -30.133 2.852 6.577 1.00 95.69 470 ARG A C 1
ATOM 3807 O O . ARG A 1 470 ? -31.224 3.384 6.395 1.00 95.69 470 ARG A O 1
ATOM 3814 N N . ALA A 1 471 ? -29.092 3.042 5.777 1.00 94.19 471 ALA A N 1
ATOM 3815 C CA . ALA A 1 471 ? -29.131 3.767 4.516 1.00 94.19 471 ALA A CA 1
ATOM 3816 C C . ALA A 1 471 ? -29.644 2.876 3.376 1.00 94.19 471 ALA A C 1
ATOM 3818 O O . ALA A 1 471 ? -29.318 1.690 3.306 1.00 94.19 471 ALA A O 1
ATOM 3819 N N . ALA A 1 472 ? -30.389 3.468 2.440 1.00 90.50 472 ALA A N 1
ATOM 3820 C CA . ALA A 1 472 ? -30.833 2.782 1.227 1.00 90.50 472 ALA A CA 1
ATOM 3821 C C . ALA A 1 472 ? -29.729 2.736 0.158 1.00 90.50 472 ALA A C 1
ATOM 3823 O O . ALA A 1 472 ? -29.681 1.814 -0.659 1.00 90.50 472 ALA A O 1
ATOM 3824 N N . SER A 1 473 ? -28.834 3.726 0.157 1.00 91.12 473 SER A N 1
ATOM 3825 C CA . SER A 1 473 ? -27.765 3.866 -0.824 1.00 91.12 473 SER A CA 1
ATOM 3826 C C . SER A 1 473 ? -26.455 4.345 -0.197 1.00 91.12 473 SER A C 1
ATOM 3828 O O . SER A 1 473 ? -26.439 5.004 0.842 1.00 91.12 473 SER A O 1
ATOM 3830 N N . VAL A 1 474 ? -25.334 4.084 -0.882 1.00 91.12 474 VAL A N 1
ATOM 3831 C CA . VAL A 1 474 ? -24.016 4.617 -0.489 1.00 91.12 474 VAL A CA 1
ATOM 3832 C C . VAL A 1 474 ? -24.034 6.150 -0.432 1.00 91.12 474 VAL A C 1
ATOM 3834 O O . VAL A 1 474 ? -23.341 6.746 0.387 1.00 91.12 474 VAL A O 1
ATOM 3837 N N . LYS A 1 475 ? -24.846 6.816 -1.263 1.00 88.88 475 LYS A N 1
ATOM 3838 C CA . LYS A 1 475 ? -24.949 8.284 -1.277 1.00 88.88 475 LYS A CA 1
ATOM 3839 C C . LYS A 1 475 ? -25.404 8.843 0.070 1.00 88.88 475 LYS A C 1
ATOM 3841 O O . LYS A 1 475 ? -24.914 9.892 0.477 1.00 88.88 475 LYS A O 1
ATOM 3846 N N . ASP A 1 476 ? -26.261 8.120 0.785 1.00 89.94 476 ASP A N 1
ATOM 3847 C CA . ASP A 1 476 ? -26.823 8.582 2.056 1.00 89.94 476 ASP A CA 1
ATOM 3848 C C . ASP A 1 476 ? -25.760 8.626 3.166 1.00 89.94 476 ASP A C 1
ATOM 3850 O O . ASP A 1 476 ? -25.776 9.515 4.015 1.00 89.94 476 ASP A O 1
ATOM 3854 N N . VAL A 1 477 ? -24.778 7.715 3.128 1.00 90.06 477 VAL A N 1
ATOM 3855 C CA . VAL A 1 477 ? -23.651 7.705 4.079 1.00 90.06 477 VAL A CA 1
ATOM 3856 C C . VAL A 1 477 ? -22.515 8.644 3.667 1.00 90.06 477 VAL A C 1
ATOM 3858 O O . VAL A 1 477 ? -21.643 8.954 4.477 1.00 90.06 477 VAL A O 1
ATOM 3861 N N . ARG A 1 478 ? -22.543 9.185 2.443 1.00 87.44 478 ARG A N 1
ATOM 3862 C CA . ARG A 1 478 ? -21.613 10.218 1.947 1.00 87.44 478 ARG A CA 1
ATOM 3863 C C . ARG A 1 478 ? -22.024 11.620 2.405 1.00 87.44 478 ARG A C 1
ATOM 3865 O O . ARG A 1 478 ? -21.859 12.605 1.694 1.00 87.44 478 ARG A O 1
ATOM 3872 N N . VAL A 1 479 ? -22.536 11.723 3.628 1.00 82.69 479 VAL A N 1
ATOM 3873 C CA . VAL A 1 479 ? -22.890 12.982 4.288 1.00 82.69 479 VAL A CA 1
ATOM 3874 C C . VAL A 1 479 ? -22.131 13.059 5.604 1.00 82.69 479 VAL A C 1
ATOM 3876 O O . VAL A 1 479 ? -22.305 12.209 6.481 1.00 82.69 479 VAL A O 1
ATOM 3879 N N . ARG A 1 480 ? -21.279 14.082 5.752 1.00 78.50 480 ARG A N 1
ATOM 3880 C CA . ARG A 1 480 ? -20.438 14.270 6.945 1.00 78.50 480 ARG A CA 1
ATOM 3881 C C . ARG A 1 480 ? -21.303 14.336 8.208 1.00 78.50 480 ARG A C 1
ATOM 3883 O O . ARG A 1 480 ? -22.203 15.162 8.305 1.00 78.50 480 ARG A O 1
ATOM 3890 N N . GLY A 1 481 ? -20.996 13.471 9.174 1.00 72.12 481 GLY A N 1
ATOM 3891 C CA . GLY A 1 481 ? -21.653 13.436 10.484 1.00 72.12 481 GLY A CA 1
ATOM 3892 C C . GLY A 1 481 ? -22.990 12.689 10.519 1.00 72.12 481 GLY A C 1
ATOM 3893 O O . GLY A 1 481 ? -23.593 12.602 11.587 1.00 72.12 481 GLY A O 1
ATOM 3894 N N . SER A 1 482 ? -23.445 12.122 9.396 1.00 84.38 482 SER A N 1
ATOM 3895 C CA . SER A 1 482 ? -24.625 11.253 9.388 1.00 84.38 482 SER A CA 1
ATOM 3896 C C . SER A 1 482 ? -24.356 9.968 10.181 1.00 84.38 482 SER A C 1
ATOM 3898 O O . SER A 1 482 ? -23.308 9.338 10.035 1.00 84.38 482 SER A O 1
ATOM 3900 N N . LYS A 1 483 ? -25.307 9.564 11.031 1.00 90.56 483 LYS A N 1
ATOM 3901 C CA . LYS A 1 483 ? -25.295 8.263 11.723 1.00 90.56 483 LYS A CA 1
ATOM 3902 C C . LYS A 1 483 ? -26.036 7.209 10.904 1.00 90.56 483 LYS A C 1
ATOM 3904 O O . LYS A 1 483 ? -26.917 6.518 11.404 1.00 90.56 483 LYS A O 1
ATOM 3909 N N . LEU A 1 484 ? -25.702 7.144 9.622 1.00 94.44 484 LEU A N 1
ATOM 3910 C CA . LEU A 1 484 ? -26.259 6.171 8.698 1.00 94.44 484 LEU A CA 1
ATOM 3911 C C . LEU A 1 484 ? -25.236 5.072 8.415 1.00 94.44 484 LEU A C 1
ATOM 3913 O O . LEU A 1 484 ? -24.031 5.335 8.371 1.00 94.44 484 LEU A O 1
ATOM 3917 N N . ILE A 1 485 ? -25.730 3.854 8.217 1.00 96.50 485 ILE A N 1
ATOM 3918 C CA . ILE A 1 485 ? -24.939 2.694 7.814 1.00 96.50 485 ILE A CA 1
ATOM 3919 C C . ILE A 1 485 ? -25.521 2.079 6.547 1.00 96.50 485 ILE A C 1
ATOM 3921 O O . ILE A 1 485 ? -26.704 1.753 6.477 1.00 96.50 485 ILE A O 1
ATOM 3925 N N . TYR A 1 486 ? -24.679 1.908 5.537 1.00 96.81 486 TYR A N 1
ATOM 3926 C CA . TYR A 1 486 ? -25.024 1.206 4.309 1.00 96.81 486 TYR A CA 1
ATOM 3927 C C . TYR A 1 486 ? -24.406 -0.189 4.346 1.00 96.81 486 TYR A C 1
ATOM 3929 O O . TYR A 1 486 ? -23.206 -0.315 4.572 1.00 96.81 486 TYR A O 1
ATOM 3937 N N . ILE A 1 487 ? -25.211 -1.225 4.124 1.00 96.81 487 ILE A N 1
ATOM 3938 C CA . ILE A 1 487 ? -24.729 -2.604 3.973 1.00 96.81 487 ILE A CA 1
ATOM 3939 C C . ILE A 1 487 ? -24.533 -2.854 2.484 1.00 96.81 487 ILE A C 1
ATOM 3941 O O . ILE A 1 487 ? -25.440 -2.604 1.685 1.00 96.81 487 ILE A O 1
ATOM 3945 N N . ASP A 1 488 ? -23.348 -3.322 2.110 1.00 96.00 488 ASP A N 1
ATOM 3946 C CA . ASP A 1 488 ? -23.023 -3.506 0.711 1.00 96.00 488 ASP A CA 1
ATOM 3947 C C . ASP A 1 488 ? -23.794 -4.664 0.073 1.00 96.00 488 ASP A C 1
ATOM 3949 O O . ASP A 1 488 ? -24.000 -5.719 0.668 1.00 96.00 488 ASP A O 1
ATOM 3953 N N . LYS A 1 489 ? -24.208 -4.462 -1.180 1.00 93.00 489 LYS A N 1
ATOM 3954 C CA . LYS A 1 489 ? -24.938 -5.472 -1.960 1.00 93.00 489 LYS A CA 1
ATOM 3955 C C . LYS A 1 489 ? -24.033 -6.394 -2.780 1.00 93.00 489 LYS A C 1
ATOM 3957 O O . LYS A 1 489 ? -24.510 -7.416 -3.264 1.00 93.00 489 LYS A O 1
ATOM 3962 N N . ASN A 1 490 ? -22.782 -5.994 -3.027 1.00 93.88 490 ASN A N 1
ATOM 3963 C CA . ASN A 1 490 ? -21.858 -6.721 -3.899 1.00 93.88 490 ASN A CA 1
ATOM 3964 C C . ASN A 1 490 ? -20.904 -7.596 -3.084 1.00 93.88 490 ASN A C 1
ATOM 3966 O O . ASN A 1 490 ? -20.659 -8.735 -3.460 1.00 93.88 490 ASN A O 1
ATOM 3970 N N . ILE A 1 491 ? -20.373 -7.067 -1.986 1.00 95.50 491 ILE A N 1
ATOM 3971 C CA . ILE A 1 491 ? -19.434 -7.743 -1.100 1.00 95.50 491 ILE A CA 1
ATOM 3972 C C . ILE A 1 491 ? -20.158 -8.095 0.203 1.00 95.50 491 ILE A C 1
ATOM 3974 O O . ILE A 1 491 ? -20.659 -7.194 0.880 1.00 95.50 491 ILE A O 1
ATOM 3978 N N . PRO A 1 492 ? -20.223 -9.382 0.582 1.00 92.75 492 PRO A N 1
ATOM 3979 C CA . PRO A 1 492 ? -20.831 -9.780 1.844 1.00 92.75 492 PRO A CA 1
ATOM 3980 C C . PRO A 1 492 ? -20.038 -9.223 3.033 1.00 92.75 492 PRO A C 1
ATOM 3982 O O . PRO A 1 492 ? -18.825 -9.037 2.954 1.00 92.75 492 PRO A O 1
ATOM 3985 N N . ASN A 1 493 ? -20.722 -8.988 4.156 1.00 95.69 493 ASN A N 1
ATOM 3986 C CA . ASN A 1 493 ? -20.110 -8.535 5.415 1.00 95.69 493 ASN A CA 1
ATOM 3987 C C . ASN A 1 493 ? -19.353 -7.197 5.314 1.00 95.69 493 ASN A C 1
ATOM 3989 O O . ASN A 1 493 ? -18.501 -6.893 6.148 1.00 95.69 493 ASN A O 1
ATOM 3993 N N . LEU A 1 494 ? -19.660 -6.380 4.306 1.00 97.88 494 LEU A N 1
ATOM 3994 C CA . LEU A 1 494 ? -19.061 -5.068 4.105 1.00 97.88 494 LEU A CA 1
ATOM 3995 C C . LEU A 1 494 ? -20.089 -3.972 4.385 1.00 97.88 494 LEU A C 1
ATOM 3997 O O . LEU A 1 494 ? -21.218 -4.017 3.894 1.00 97.88 494 LEU A O 1
ATOM 4001 N N . VAL A 1 495 ? -19.688 -2.965 5.156 1.00 97.62 495 VAL A N 1
ATOM 4002 C CA . VAL A 1 495 ? -20.528 -1.811 5.489 1.00 97.62 495 VAL A CA 1
ATOM 4003 C C . VAL A 1 495 ? -19.807 -0.499 5.192 1.00 97.62 495 VAL A C 1
ATOM 4005 O O . VAL A 1 495 ? -18.578 -0.425 5.225 1.00 97.62 495 VAL A O 1
ATOM 4008 N N . ALA A 1 496 ? -20.573 0.552 4.916 1.00 96.25 496 ALA A N 1
ATOM 4009 C CA . ALA A 1 496 ? -20.086 1.916 4.771 1.00 96.25 496 ALA A CA 1
ATOM 4010 C C . ALA A 1 496 ? -20.761 2.848 5.775 1.00 96.25 496 ALA A C 1
ATOM 4012 O O . ALA A 1 496 ? -21.972 2.783 5.988 1.00 96.25 496 ALA A O 1
ATOM 4013 N N . ILE A 1 497 ? -19.970 3.756 6.344 1.00 94.44 497 ILE A N 1
ATOM 4014 C CA . ILE A 1 497 ? -20.436 4.831 7.227 1.00 94.44 497 ILE A CA 1
ATOM 4015 C C . ILE A 1 497 ? -19.856 6.181 6.787 1.00 94.44 497 ILE A C 1
ATOM 4017 O O . ILE A 1 497 ? -18.973 6.253 5.928 1.00 94.44 497 ILE A O 1
ATOM 4021 N N . SER A 1 498 ? -20.323 7.265 7.407 1.00 89.62 498 SER A N 1
ATOM 4022 C CA . SER A 1 498 ? -19.801 8.610 7.148 1.00 89.62 498 SER A CA 1
ATOM 4023 C C . SER A 1 498 ? -18.293 8.736 7.460 1.00 89.62 498 SER A C 1
ATOM 4025 O O . SER A 1 498 ? -17.836 8.244 8.495 1.00 89.62 498 SER A O 1
ATOM 4027 N N . PRO A 1 499 ? -17.514 9.465 6.632 1.00 77.69 499 PRO A N 1
ATOM 4028 C CA . PRO A 1 499 ? -16.047 9.529 6.706 1.00 77.69 499 PRO A CA 1
ATOM 4029 C C . PRO A 1 499 ? -15.460 9.982 8.042 1.00 77.69 499 PRO A C 1
ATOM 4031 O O . PRO A 1 499 ? -14.338 9.596 8.370 1.00 77.69 499 PRO A O 1
ATOM 4034 N N . ASN A 1 500 ? -16.190 10.820 8.781 1.00 72.19 500 ASN A N 1
ATOM 4035 C CA . ASN A 1 500 ? -15.694 11.490 9.987 1.00 72.19 500 ASN A CA 1
ATOM 4036 C C . ASN A 1 500 ? -15.926 10.675 11.269 1.00 72.19 500 ASN A C 1
ATOM 4038 O O . ASN A 1 500 ? -15.580 11.131 12.358 1.00 72.19 500 ASN A O 1
ATOM 4042 N N . ILE A 1 501 ? -16.537 9.494 11.164 1.00 82.88 501 ILE A N 1
ATOM 4043 C CA . ILE A 1 501 ? -16.754 8.622 12.314 1.00 82.88 501 ILE A CA 1
ATOM 4044 C C . ILE A 1 501 ? -15.498 7.772 12.520 1.00 82.88 501 ILE A C 1
ATOM 4046 O O . ILE A 1 501 ? -15.191 6.881 11.731 1.00 82.88 501 ILE A O 1
ATOM 4050 N N . ASP A 1 502 ? -14.764 8.062 13.593 1.00 81.94 502 ASP A N 1
ATOM 4051 C CA . ASP A 1 502 ? -13.557 7.329 13.970 1.00 81.94 502 ASP A CA 1
ATOM 4052 C C . ASP A 1 502 ? -13.898 6.125 14.860 1.00 81.94 502 ASP A C 1
ATOM 4054 O O . ASP A 1 502 ? -14.216 6.281 16.042 1.00 81.94 502 ASP A O 1
ATOM 4058 N N . LEU A 1 503 ? -13.789 4.917 14.301 1.00 88.56 503 LEU A N 1
ATOM 4059 C CA . LEU A 1 503 ? -13.934 3.667 15.055 1.00 88.56 503 LEU A CA 1
ATOM 4060 C C . LEU A 1 503 ? -12.593 3.056 15.488 1.00 88.56 503 LEU A C 1
ATOM 4062 O O . LEU A 1 503 ? -12.596 2.035 16.171 1.00 88.56 503 LEU A O 1
ATOM 4066 N N . THR A 1 504 ? -11.446 3.682 15.193 1.00 86.50 504 THR A N 1
ATOM 4067 C CA . THR A 1 504 ? -10.116 3.109 15.506 1.00 86.50 504 THR A CA 1
ATOM 4068 C C . THR A 1 504 ? -9.870 2.901 17.002 1.00 86.50 504 THR A C 1
ATOM 4070 O O . THR A 1 504 ? -9.025 2.108 17.415 1.00 86.50 504 THR A O 1
ATOM 4073 N N . LYS A 1 505 ? -10.603 3.626 17.853 1.00 86.94 505 LYS A N 1
ATOM 4074 C CA . LYS A 1 505 ? -10.474 3.549 19.316 1.00 86.94 505 LYS A CA 1
ATOM 4075 C C . LYS A 1 505 ? -11.414 2.529 19.952 1.00 86.94 505 LYS A C 1
ATOM 4077 O O . LYS A 1 505 ? -11.248 2.246 21.144 1.00 86.94 505 LYS A O 1
ATOM 4082 N N . THR A 1 506 ? -12.371 2.008 19.189 1.00 92.69 506 THR A N 1
ATOM 4083 C CA . THR A 1 506 ? -13.388 1.068 19.668 1.00 92.69 506 THR A CA 1
ATOM 4084 C C . THR A 1 506 ? -12.793 -0.322 19.895 1.00 92.69 506 THR A C 1
ATOM 4086 O O . THR A 1 506 ? -11.764 -0.666 19.312 1.00 92.69 506 THR A O 1
ATOM 4089 N N . GLU A 1 507 ? -13.409 -1.108 20.782 1.00 95.81 507 GLU A N 1
ATOM 4090 C CA . GLU A 1 507 ? -12.993 -2.495 21.034 1.00 95.81 507 GLU A CA 1
ATOM 4091 C C . GLU A 1 507 ? -13.023 -3.358 19.762 1.00 95.81 507 GLU A C 1
ATOM 4093 O O . GLU A 1 507 ? -11.983 -3.944 19.480 1.00 95.81 507 GLU A O 1
ATOM 4098 N N . PRO A 1 508 ? -14.088 -3.351 18.935 1.00 96.06 508 PRO A N 1
ATOM 4099 C CA . PRO A 1 508 ? -14.175 -4.195 17.743 1.00 96.06 508 PRO A CA 1
ATOM 4100 C C . PRO A 1 508 ? -13.029 -3.989 16.751 1.00 96.06 508 PRO A C 1
ATOM 4102 O O . PRO A 1 508 ? -12.555 -4.939 16.136 1.00 96.06 508 PRO A O 1
ATOM 4105 N N . TYR A 1 509 ? -12.552 -2.751 16.598 1.00 94.44 509 TYR A N 1
ATOM 4106 C CA . TYR A 1 509 ? -11.392 -2.467 15.752 1.00 94.44 509 TYR A CA 1
ATOM 4107 C C . TYR A 1 509 ? -10.092 -2.972 16.391 1.00 94.44 509 TYR A C 1
ATOM 4109 O O . TYR A 1 509 ? -9.249 -3.564 15.723 1.00 94.44 509 TYR A O 1
ATOM 4117 N N . LYS A 1 510 ? -9.921 -2.749 17.700 1.00 93.44 510 LYS A N 1
ATOM 4118 C CA . LYS A 1 510 ? -8.715 -3.143 18.444 1.00 93.44 510 LYS A CA 1
ATOM 4119 C C . LYS A 1 510 ? -8.564 -4.646 18.617 1.00 93.44 510 LYS A C 1
ATOM 4121 O O . LYS A 1 510 ? -7.440 -5.087 18.826 1.00 93.44 510 LYS A O 1
ATOM 4126 N N . THR A 1 511 ? -9.664 -5.391 18.604 1.00 94.81 511 THR A N 1
ATOM 4127 C CA . THR A 1 511 ? -9.651 -6.851 18.710 1.00 94.81 511 THR A CA 1
ATOM 4128 C C . THR A 1 511 ? -9.660 -7.543 17.356 1.00 94.81 511 THR A C 1
ATOM 4130 O O . THR A 1 511 ? -9.330 -8.715 17.320 1.00 94.81 511 THR A O 1
ATOM 4133 N N . GLY A 1 512 ? -9.920 -6.818 16.259 1.00 95.12 512 GLY A N 1
ATOM 4134 C CA . GLY A 1 512 ? -9.887 -7.357 14.896 1.00 95.12 512 GLY A CA 1
ATOM 4135 C C . GLY A 1 512 ? -11.233 -7.861 14.371 1.00 95.12 512 GLY A C 1
ATOM 4136 O O . GLY A 1 512 ? -11.280 -8.442 13.288 1.00 95.12 512 GLY A O 1
ATOM 4137 N N . LYS A 1 513 ? -12.338 -7.598 15.082 1.00 97.50 513 LYS A N 1
ATOM 4138 C CA . LYS A 1 513 ? -13.715 -7.915 14.654 1.00 97.50 513 LYS A CA 1
ATOM 4139 C C . LYS A 1 513 ? -14.177 -7.073 13.465 1.00 97.50 513 LYS A C 1
ATOM 4141 O O . LYS A 1 513 ? -15.019 -7.514 12.686 1.00 97.50 513 LYS A O 1
ATOM 4146 N N . ILE A 1 514 ? -13.634 -5.864 13.315 1.00 97.62 514 ILE A N 1
ATOM 4147 C CA . ILE A 1 514 ? -13.844 -5.011 12.141 1.00 97.62 514 ILE A CA 1
ATOM 4148 C C . ILE A 1 514 ? -12.507 -4.553 11.564 1.00 97.62 514 ILE A C 1
ATOM 4150 O O . ILE A 1 514 ? -11.574 -4.232 12.299 1.00 97.62 514 ILE A O 1
ATOM 4154 N N . ILE A 1 515 ? -12.429 -4.488 10.238 1.00 96.31 515 ILE A N 1
ATOM 4155 C CA . ILE A 1 515 ? -11.221 -4.130 9.495 1.00 96.31 515 ILE A CA 1
ATOM 4156 C C . ILE A 1 515 ? -11.563 -2.997 8.531 1.00 96.31 515 ILE A C 1
ATOM 4158 O O . ILE A 1 515 ? -12.514 -3.079 7.755 1.00 96.31 515 ILE A O 1
ATOM 4162 N N . PHE A 1 516 ? -10.781 -1.920 8.561 1.00 94.12 516 PHE A N 1
ATOM 4163 C CA . PHE A 1 516 ? -10.911 -0.849 7.576 1.00 94.12 516 PHE A CA 1
ATOM 4164 C C . PHE A 1 516 ? -10.284 -1.287 6.259 1.00 94.12 516 PHE A C 1
ATOM 4166 O O . PHE A 1 516 ? -9.063 -1.375 6.125 1.00 94.12 516 PHE A O 1
ATOM 4173 N N . GLN A 1 517 ? -11.143 -1.556 5.285 1.00 94.19 517 GLN A N 1
ATOM 4174 C CA . GLN A 1 517 ? -10.752 -1.997 3.960 1.00 94.19 517 GLN A CA 1
ATOM 4175 C C . GLN A 1 517 ? -11.702 -1.383 2.951 1.00 94.19 517 GLN A C 1
ATOM 4177 O O . GLN A 1 517 ? -12.918 -1.436 3.125 1.00 94.19 517 GLN A O 1
ATOM 4182 N N . ASP A 1 518 ? -11.130 -0.792 1.908 1.00 94.00 518 ASP A N 1
ATOM 4183 C CA . ASP A 1 518 ? -11.916 -0.240 0.820 1.00 94.00 518 ASP A CA 1
ATOM 4184 C C . ASP A 1 518 ? -12.788 -1.307 0.153 1.00 94.00 518 ASP A C 1
ATOM 4186 O O . ASP A 1 518 ? -12.361 -2.460 0.023 1.00 94.00 518 ASP A O 1
ATOM 4190 N N . LYS A 1 519 ? -13.975 -0.924 -0.330 1.00 95.88 519 LYS A N 1
ATOM 4191 C CA . LYS A 1 519 ? -14.839 -1.841 -1.075 1.00 95.88 519 LYS A CA 1
ATOM 4192 C C . LYS A 1 519 ? -14.120 -2.449 -2.277 1.00 95.88 519 LYS A C 1
ATOM 4194 O O . LYS A 1 519 ? -14.178 -3.665 -2.441 1.00 95.88 519 LYS A O 1
ATOM 4199 N N . ALA A 1 520 ? -13.407 -1.653 -3.073 1.00 95.81 520 ALA A N 1
ATOM 4200 C CA . ALA A 1 520 ? -12.721 -2.180 -4.251 1.00 95.81 520 ALA A CA 1
ATOM 4201 C C . ALA A 1 520 ? -11.551 -3.108 -3.872 1.00 95.81 520 ALA A C 1
ATOM 4203 O O . ALA A 1 520 ? -11.331 -4.136 -4.505 1.00 95.81 520 ALA A O 1
ATOM 4204 N N . SER A 1 521 ? -10.885 -2.834 -2.744 1.00 95.56 521 SER A N 1
ATOM 4205 C CA . SER A 1 521 ? -9.839 -3.700 -2.175 1.00 95.56 521 SER A CA 1
ATOM 4206 C C . SER A 1 521 ? -10.358 -5.077 -1.727 1.00 95.56 521 SER A C 1
ATOM 4208 O O . SER A 1 521 ? -9.565 -5.991 -1.494 1.00 95.56 521 SER A O 1
ATOM 4210 N N . CYS A 1 522 ? -11.678 -5.250 -1.590 1.00 97.88 522 CYS A N 1
ATOM 4211 C CA . CYS A 1 522 ? -12.304 -6.538 -1.291 1.00 97.88 522 CYS A CA 1
ATOM 4212 C C . CYS A 1 522 ? -12.519 -7.406 -2.542 1.00 97.88 522 CYS A C 1
ATOM 4214 O O . CYS A 1 522 ? -12.708 -8.615 -2.401 1.00 97.88 522 CYS A O 1
ATOM 4216 N N . PHE A 1 523 ? -12.481 -6.821 -3.746 1.00 98.31 523 PHE A N 1
ATOM 4217 C CA . PHE A 1 523 ? -12.812 -7.516 -4.993 1.00 98.31 523 PHE A CA 1
ATOM 4218 C C . PHE A 1 523 ? -11.879 -8.694 -5.307 1.00 98.31 523 PHE A C 1
ATOM 4220 O O . PHE A 1 523 ? -12.403 -9.736 -5.680 1.00 98.31 523 PHE A O 1
ATOM 4227 N N . PRO A 1 524 ? -10.544 -8.619 -5.126 1.00 98.25 524 PRO A N 1
ATOM 4228 C CA . PRO A 1 524 ? -9.648 -9.697 -5.564 1.00 98.25 524 PRO A CA 1
ATOM 4229 C C . PRO A 1 524 ? -9.836 -11.008 -4.805 1.00 98.25 524 PRO A C 1
ATOM 4231 O O . PRO A 1 524 ? -9.871 -12.070 -5.419 1.00 98.25 524 PRO A O 1
ATOM 4234 N N . ALA A 1 525 ? -10.007 -10.938 -3.482 1.00 97.62 525 ALA A N 1
ATOM 4235 C CA . ALA A 1 525 ? -10.261 -12.119 -2.659 1.00 97.62 525 ALA A CA 1
ATOM 4236 C C . ALA A 1 525 ? -11.662 -12.694 -2.917 1.00 97.62 525 ALA A C 1
ATOM 4238 O O . ALA A 1 525 ? -11.820 -13.907 -3.006 1.00 97.62 525 ALA A O 1
ATOM 4239 N N . TYR A 1 526 ? -12.666 -11.825 -3.088 1.00 97.25 526 TYR A N 1
ATOM 4240 C CA . TYR A 1 526 ? -14.034 -12.262 -3.359 1.00 97.25 526 TYR A CA 1
ATOM 4241 C C . TYR A 1 526 ? -14.205 -12.826 -4.777 1.00 97.25 526 TYR A C 1
ATOM 4243 O O . TYR A 1 526 ? -14.929 -13.792 -4.955 1.00 97.25 526 TYR A O 1
ATOM 4251 N N . LEU A 1 527 ? -13.517 -12.268 -5.779 1.00 98.06 527 LEU A N 1
ATOM 4252 C CA . LEU A 1 527 ? -13.498 -12.794 -7.147 1.00 98.06 527 LEU A CA 1
ATOM 4253 C C . LEU A 1 527 ? -12.751 -14.129 -7.236 1.00 98.06 527 LEU A C 1
ATOM 4255 O O . LEU A 1 527 ? -13.144 -14.977 -8.032 1.00 98.06 527 LEU A O 1
ATOM 4259 N N . LEU A 1 528 ? -11.682 -14.303 -6.446 1.00 97.44 528 LEU A N 1
ATOM 4260 C CA . LEU A 1 528 ? -10.916 -15.551 -6.415 1.00 97.44 528 LEU A CA 1
ATOM 4261 C C . LEU A 1 528 ? -11.774 -16.710 -5.908 1.00 97.44 528 LEU A C 1
ATOM 4263 O O . LEU A 1 528 ? -11.654 -17.814 -6.435 1.00 97.44 528 LEU A O 1
ATOM 4267 N N . ASP A 1 529 ? -12.615 -16.432 -4.904 1.00 94.75 529 ASP A N 1
ATOM 4268 C CA . ASP A 1 529 ? -13.552 -17.369 -4.278 1.00 94.75 529 ASP A CA 1
ATOM 4269 C C . ASP A 1 529 ? -12.964 -18.787 -4.141 1.00 94.75 529 ASP A C 1
ATOM 4271 O O . ASP A 1 529 ? -13.431 -19.730 -4.797 1.00 94.75 529 ASP A O 1
ATOM 4275 N N . PRO A 1 530 ? -11.850 -18.940 -3.395 1.00 90.88 530 PRO A N 1
ATOM 4276 C CA . PRO A 1 530 ? -11.192 -20.228 -3.283 1.00 90.88 530 PRO A CA 1
ATOM 4277 C C . PRO A 1 530 ? -12.089 -21.190 -2.502 1.00 90.88 530 PRO A C 1
ATOM 4279 O O . PRO A 1 530 ? -12.529 -20.899 -1.388 1.00 90.88 530 PRO A O 1
ATOM 4282 N N . LEU A 1 531 ? -12.355 -22.344 -3.106 1.00 87.94 531 LEU A N 1
ATOM 4283 C CA . LEU A 1 531 ? -13.136 -23.421 -2.514 1.00 87.94 531 LEU A CA 1
ATOM 4284 C C . LEU A 1 531 ? -12.189 -24.463 -1.898 1.00 87.94 531 LEU A C 1
ATOM 4286 O O . LEU A 1 531 ? -11.045 -24.578 -2.340 1.00 87.94 531 LEU A O 1
ATOM 4290 N N . PRO A 1 532 ? -12.636 -25.285 -0.931 1.00 84.12 532 PRO A N 1
ATOM 4291 C CA . PRO A 1 532 ? -11.777 -26.296 -0.307 1.00 84.12 532 PRO A CA 1
ATOM 4292 C C . PRO A 1 532 ? -11.080 -27.247 -1.298 1.00 84.12 532 PRO A C 1
ATOM 4294 O O . PRO A 1 532 ? -9.962 -27.697 -1.039 1.00 84.12 532 PRO A O 1
ATOM 4297 N N . GLN A 1 533 ? -11.708 -27.539 -2.443 1.00 83.75 533 GLN A N 1
ATOM 4298 C CA . GLN A 1 533 ? -11.141 -28.367 -3.515 1.00 83.75 533 GLN A CA 1
ATOM 4299 C C . GLN A 1 533 ? -10.088 -27.664 -4.385 1.00 83.75 533 GLN A C 1
ATOM 4301 O O . GLN A 1 533 ? -9.373 -28.342 -5.121 1.00 83.75 533 GLN A O 1
ATOM 4306 N N . ASP A 1 534 ? -9.989 -26.334 -4.320 1.00 88.56 534 ASP A N 1
ATOM 4307 C CA . ASP A 1 534 ? -8.958 -25.572 -5.029 1.00 88.56 534 ASP A CA 1
ATOM 4308 C C . ASP A 1 534 ? -7.596 -25.670 -4.325 1.00 88.56 534 ASP A C 1
ATOM 4310 O O . ASP A 1 534 ? -6.609 -25.167 -4.841 1.00 88.56 534 ASP A O 1
ATOM 4314 N N . GLY A 1 535 ? -7.503 -26.339 -3.173 1.00 91.62 535 GLY A N 1
ATOM 4315 C CA . GLY A 1 535 ? -6.232 -26.545 -2.486 1.00 91.62 535 GLY A CA 1
ATOM 4316 C C . GLY A 1 535 ? -5.701 -25.281 -1.809 1.00 91.62 535 GLY A C 1
ATOM 4317 O O . GLY A 1 535 ? -6.466 -24.421 -1.373 1.00 91.62 535 GLY A O 1
ATOM 4318 N N . ASP A 1 536 ? -4.383 -25.214 -1.661 1.00 96.62 536 ASP A N 1
ATOM 4319 C CA . ASP A 1 536 ? -3.698 -24.128 -0.964 1.00 96.62 536 ASP A CA 1
ATOM 4320 C C . ASP A 1 536 ? -3.674 -22.845 -1.810 1.00 96.62 536 ASP A C 1
ATOM 4322 O O . ASP A 1 536 ? -3.863 -22.858 -3.033 1.00 96.62 536 ASP A O 1
ATOM 4326 N N . ILE A 1 537 ? -3.450 -21.716 -1.142 1.00 98.12 537 ILE A N 1
ATOM 4327 C CA . ILE A 1 537 ? -3.568 -20.385 -1.724 1.00 98.12 537 ILE A CA 1
ATOM 4328 C C . ILE A 1 537 ? -2.233 -19.665 -1.594 1.00 98.12 537 ILE A C 1
ATOM 4330 O O . ILE A 1 537 ? -1.581 -19.740 -0.554 1.00 98.12 537 ILE A O 1
ATOM 4334 N N . ILE A 1 538 ? -1.829 -18.931 -2.626 1.00 98.50 538 ILE A N 1
ATOM 4335 C CA . ILE A 1 538 ? -0.734 -17.961 -2.527 1.00 98.50 538 ILE A CA 1
ATOM 4336 C C . ILE A 1 538 ? -1.295 -16.545 -2.609 1.00 98.50 538 ILE A C 1
ATOM 4338 O O . ILE A 1 538 ? -2.070 -16.232 -3.505 1.00 98.50 538 ILE A O 1
ATOM 4342 N N . ASP A 1 539 ? -0.851 -15.681 -1.705 1.00 98.25 539 ASP A N 1
ATOM 4343 C CA . ASP A 1 539 ? -0.962 -14.229 -1.820 1.00 98.25 539 ASP A CA 1
ATOM 4344 C C . ASP A 1 539 ? 0.460 -13.691 -2.076 1.00 98.25 539 ASP A C 1
ATOM 4346 O O . ASP A 1 539 ? 1.352 -13.844 -1.239 1.00 98.25 539 ASP A O 1
ATOM 4350 N N . SER A 1 540 ? 0.717 -13.155 -3.273 1.00 94.75 540 SER A N 1
ATOM 4351 C CA . SER A 1 540 ? 2.087 -12.883 -3.744 1.00 94.75 540 SER A CA 1
ATOM 4352 C C . SER A 1 540 ? 2.716 -11.603 -3.188 1.00 94.75 540 SER A C 1
ATOM 4354 O O . SER A 1 540 ? 3.938 -11.454 -3.241 1.00 94.75 540 SER A O 1
ATOM 4356 N N . CYS A 1 541 ? 1.898 -10.646 -2.743 1.00 91.50 541 CYS A N 1
ATOM 4357 C CA . CYS A 1 541 ? 2.305 -9.305 -2.306 1.00 91.50 541 CYS A CA 1
ATOM 4358 C C . CYS A 1 541 ? 1.377 -8.845 -1.170 1.00 91.50 541 CYS A C 1
ATOM 4360 O O . CYS A 1 541 ? 0.514 -7.986 -1.329 1.00 91.50 541 CYS A O 1
ATOM 4362 N N . SER A 1 542 ? 1.517 -9.486 -0.015 1.00 90.38 542 SER A N 1
ATOM 4363 C CA . SER A 1 542 ? 0.437 -9.595 0.962 1.00 90.38 542 SER A CA 1
ATOM 4364 C C . SER A 1 542 ? 0.273 -8.402 1.897 1.00 90.38 542 SER A C 1
ATOM 4366 O O . SER A 1 542 ? -0.810 -8.209 2.456 1.00 90.38 542 SER A O 1
ATOM 4368 N N . ALA A 1 543 ? 1.307 -7.590 2.144 1.00 84.75 543 ALA A N 1
ATOM 4369 C CA . ALA A 1 543 ? 1.177 -6.532 3.141 1.00 84.75 543 ALA A CA 1
ATOM 4370 C C . ALA A 1 543 ? 0.274 -5.382 2.658 1.00 84.75 543 ALA A C 1
ATOM 4372 O O . ALA A 1 543 ? 0.365 -4.971 1.506 1.00 84.75 543 ALA A O 1
ATOM 4373 N N . PRO A 1 544 ? -0.540 -4.771 3.539 1.00 87.50 544 PRO A N 1
ATOM 4374 C CA . PRO A 1 544 ? -0.548 -4.939 4.994 1.00 87.50 544 PRO A CA 1
ATOM 4375 C C . PRO A 1 544 ? -1.362 -6.137 5.517 1.00 87.50 544 PRO A C 1
ATOM 4377 O O . PRO A 1 544 ? -1.451 -6.281 6.727 1.00 87.50 544 PRO A O 1
ATOM 4380 N N . GLY A 1 545 ? -1.950 -6.984 4.665 1.00 91.81 545 GLY A N 1
ATOM 4381 C CA . GLY A 1 545 ? -2.676 -8.203 5.067 1.00 91.81 545 GLY A CA 1
ATOM 4382 C C . GLY A 1 545 ? -4.195 -8.149 4.900 1.00 91.81 545 GLY A C 1
ATOM 4383 O O . GLY A 1 545 ? -4.897 -9.105 5.226 1.00 91.81 545 GLY A O 1
ATOM 4384 N N . ASN A 1 546 ? -4.739 -7.048 4.376 1.00 94.69 546 ASN A N 1
ATOM 4385 C CA . ASN A 1 546 ? -6.187 -6.890 4.198 1.00 94.69 546 ASN A CA 1
ATOM 4386 C C . ASN A 1 546 ? -6.788 -7.939 3.248 1.00 94.69 546 ASN A C 1
ATOM 4388 O O . ASN A 1 546 ? -7.876 -8.445 3.514 1.00 94.69 546 ASN A O 1
ATOM 4392 N N . LYS A 1 547 ? -6.090 -8.271 2.154 1.00 96.88 547 LYS A N 1
ATOM 4393 C CA . LYS A 1 547 ? -6.533 -9.282 1.182 1.00 96.88 547 LYS A CA 1
ATOM 4394 C C . LYS A 1 547 ? -6.293 -10.698 1.703 1.00 96.88 547 LYS A C 1
ATOM 4396 O O . LYS A 1 547 ? -7.216 -11.502 1.670 1.00 96.88 547 LYS A O 1
ATOM 4401 N N . THR A 1 548 ? -5.134 -10.950 2.310 1.00 97.75 548 THR A N 1
ATOM 4402 C CA . THR A 1 548 ? -4.785 -12.222 2.964 1.00 97.75 548 THR A CA 1
ATOM 4403 C C . THR A 1 548 ? -5.813 -12.639 4.019 1.00 97.75 548 THR A C 1
ATOM 4405 O O . THR A 1 548 ? -6.346 -13.744 3.986 1.00 97.75 548 THR A O 1
ATOM 4408 N N . THR A 1 549 ? -6.165 -11.729 4.931 1.00 97.50 549 THR A N 1
ATOM 4409 C CA . THR A 1 549 ? -7.171 -11.994 5.978 1.00 97.50 549 THR A CA 1
ATOM 4410 C C . THR A 1 549 ? -8.584 -12.128 5.405 1.00 97.50 549 THR A C 1
ATOM 4412 O O . THR A 1 549 ? -9.426 -12.802 5.992 1.00 97.50 549 THR A O 1
ATOM 4415 N N . HIS A 1 550 ? -8.861 -11.512 4.250 1.00 98.00 550 HIS A N 1
ATOM 4416 C CA . HIS A 1 550 ? -10.128 -11.691 3.547 1.00 98.00 550 HIS A CA 1
ATOM 4417 C C . HIS A 1 550 ? -10.204 -13.059 2.851 1.00 98.00 550 HIS A C 1
ATOM 4419 O O . HIS A 1 550 ? -11.248 -13.695 2.926 1.00 98.00 550 HIS A O 1
ATOM 4425 N N . ILE A 1 551 ? -9.107 -13.560 2.266 1.00 97.12 551 ILE A N 1
ATOM 4426 C CA . ILE A 1 551 ? -9.024 -14.941 1.754 1.00 97.12 551 ILE A CA 1
ATOM 4427 C C . ILE A 1 551 ? -9.343 -15.934 2.875 1.00 97.12 551 ILE A C 1
ATOM 4429 O O . ILE A 1 551 ? -10.174 -16.816 2.682 1.00 97.12 551 ILE A O 1
ATOM 4433 N N . ALA A 1 552 ? -8.731 -15.768 4.053 1.00 95.69 552 ALA A N 1
ATOM 4434 C CA . ALA A 1 552 ? -8.995 -16.639 5.198 1.00 95.69 552 ALA A CA 1
ATOM 4435 C C . ALA A 1 552 ? -10.484 -16.656 5.576 1.00 95.69 552 ALA A C 1
ATOM 4437 O O . ALA A 1 552 ? -11.070 -17.725 5.721 1.00 95.69 552 ALA A O 1
ATOM 4438 N N . ALA A 1 553 ? -11.113 -15.478 5.647 1.00 94.50 553 ALA A N 1
ATOM 4439 C CA . ALA A 1 553 ? -12.545 -15.350 5.897 1.00 94.50 553 ALA A CA 1
ATOM 4440 C C . ALA A 1 553 ? -13.404 -16.066 4.833 1.00 94.50 553 ALA A C 1
ATOM 4442 O O . ALA A 1 553 ? -14.357 -16.760 5.193 1.00 94.50 553 ALA A O 1
ATOM 4443 N N . VAL A 1 554 ? -13.056 -15.947 3.544 1.00 92.81 554 VAL A N 1
ATOM 4444 C CA . VAL A 1 554 ? -13.761 -16.625 2.440 1.00 92.81 554 VAL A CA 1
ATOM 4445 C C . VAL A 1 554 ? -13.629 -18.147 2.547 1.00 92.81 554 VAL A C 1
ATOM 4447 O O . VAL A 1 554 ? -14.641 -18.840 2.502 1.00 92.81 554 VAL A O 1
ATOM 4450 N N . LEU A 1 555 ? -12.420 -18.669 2.779 1.00 90.25 555 LEU A N 1
ATOM 4451 C CA . LEU A 1 555 ? -12.179 -20.111 2.931 1.00 90.25 555 LEU A CA 1
ATOM 4452 C C . LEU A 1 555 ? -13.005 -20.716 4.061 1.00 90.25 555 LEU A C 1
ATOM 4454 O O . LEU A 1 555 ? -13.676 -21.729 3.878 1.00 90.25 555 LEU A O 1
ATOM 4458 N N . THR A 1 556 ? -12.988 -20.072 5.229 1.00 87.44 556 THR A N 1
ATOM 4459 C CA . THR A 1 556 ? -13.769 -20.540 6.379 1.00 87.44 556 THR A CA 1
ATOM 4460 C C . THR A 1 556 ? -15.271 -20.422 6.152 1.00 87.44 556 THR A C 1
ATOM 4462 O O . THR A 1 556 ? -16.016 -21.234 6.685 1.00 87.44 556 THR A O 1
ATOM 4465 N N . GLY A 1 557 ? -15.720 -19.457 5.340 1.00 85.81 557 GLY A N 1
ATOM 4466 C CA . GLY A 1 557 ? -17.132 -19.278 5.003 1.00 85.81 557 GLY A CA 1
ATOM 4467 C C . GLY A 1 557 ? -17.701 -20.389 4.115 1.00 85.81 557 GLY A C 1
ATOM 4468 O O . GLY A 1 557 ? -18.910 -20.608 4.127 1.00 85.81 557 GLY A O 1
ATOM 4469 N N . HIS A 1 558 ? -16.844 -21.106 3.381 1.00 83.25 558 HIS A N 1
ATOM 4470 C CA . HIS A 1 558 ? -17.226 -22.284 2.590 1.00 83.25 558 HIS A CA 1
ATOM 4471 C C . HIS A 1 558 ? -17.164 -23.595 3.377 1.00 83.25 558 HIS A C 1
ATOM 4473 O O . HIS A 1 558 ? -17.682 -24.610 2.909 1.00 83.25 558 HIS A O 1
ATOM 4479 N N . SER A 1 559 ? -16.545 -23.596 4.561 1.00 75.94 559 SER A N 1
ATOM 4480 C CA . SER A 1 559 ? -16.509 -24.771 5.429 1.00 75.94 559 SER A CA 1
ATOM 4481 C C . SER A 1 559 ? -17.726 -24.791 6.350 1.00 75.94 559 SER A C 1
ATOM 4483 O O . SER A 1 559 ? -18.003 -23.812 7.040 1.00 75.94 559 SER A O 1
ATOM 4485 N N . ALA A 1 560 ? -18.434 -25.921 6.406 1.00 66.31 560 ALA A N 1
ATOM 4486 C CA . ALA A 1 560 ? -19.499 -26.121 7.393 1.00 66.31 560 ALA A CA 1
ATOM 4487 C C . ALA A 1 560 ? -18.940 -26.134 8.828 1.00 66.31 560 ALA A C 1
ATOM 4489 O O . ALA A 1 560 ? -19.602 -25.664 9.751 1.00 66.31 560 ALA A O 1
ATOM 4490 N N . GLU A 1 561 ? -17.703 -26.615 8.988 1.00 70.69 561 GLU A N 1
ATOM 4491 C CA . GLU A 1 561 ? -16.936 -26.560 10.230 1.00 70.69 561 GLU A CA 1
ATOM 4492 C C . GLU A 1 561 ? -15.624 -25.795 9.980 1.00 70.69 561 GLU A C 1
ATOM 4494 O O . GLU A 1 561 ? -14.667 -26.346 9.426 1.00 70.69 561 GLU A O 1
ATOM 4499 N N . PRO A 1 562 ? -15.550 -24.496 10.331 1.00 65.56 562 PRO A N 1
ATOM 4500 C CA . PRO A 1 562 ? -14.365 -23.667 10.093 1.00 65.56 562 PRO A CA 1
ATOM 4501 C C . PRO A 1 562 ? -13.080 -24.245 10.692 1.00 65.56 562 PRO A C 1
ATOM 4503 O O . PRO A 1 562 ? -11.994 -24.061 10.139 1.00 65.56 562 PRO A O 1
ATOM 4506 N N . ASP A 1 563 ? -13.198 -24.976 11.802 1.00 66.44 563 ASP A N 1
ATOM 4507 C CA . ASP A 1 563 ? -12.057 -25.573 12.482 1.00 66.44 563 ASP A CA 1
ATOM 4508 C C . ASP A 1 563 ? -11.423 -26.756 11.746 1.00 66.44 563 ASP A C 1
ATOM 4510 O O . ASP A 1 563 ? -10.248 -27.042 11.999 1.00 66.44 563 ASP A O 1
ATOM 4514 N N . GLU A 1 564 ? -12.147 -27.358 10.803 1.00 70.81 564 GLU A N 1
ATOM 4515 C CA . GLU A 1 564 ? -11.690 -28.468 9.963 1.00 70.81 564 GLU A CA 1
ATOM 4516 C C . GLU A 1 564 ? -11.065 -28.007 8.636 1.00 70.81 564 GLU A C 1
ATOM 4518 O O . GLU A 1 564 ? -10.574 -28.833 7.868 1.00 70.81 564 GLU A O 1
ATOM 4523 N N . CYS A 1 565 ? -11.042 -26.697 8.353 1.00 76.81 565 CYS A N 1
ATOM 4524 C CA . CYS A 1 565 ? -10.370 -26.171 7.166 1.00 76.81 565 CYS A CA 1
ATOM 4525 C C . CYS A 1 565 ? -8.852 -26.403 7.268 1.00 76.81 565 CYS A C 1
ATOM 4527 O O . CYS A 1 565 ? -8.171 -25.797 8.099 1.00 76.81 565 CYS A O 1
ATOM 4529 N N . ASP A 1 566 ? -8.336 -27.273 6.399 1.00 83.69 566 ASP A N 1
ATOM 4530 C CA . ASP A 1 566 ? -6.944 -27.730 6.329 1.00 83.69 566 ASP A CA 1
ATOM 4531 C C . ASP A 1 566 ? -6.121 -27.002 5.250 1.00 83.69 566 ASP A C 1
ATOM 4533 O O . ASP A 1 566 ? -4.976 -27.370 4.982 1.00 83.69 566 ASP A O 1
ATOM 4537 N N . ARG A 1 567 ? -6.704 -25.987 4.604 1.00 91.25 567 ARG A N 1
ATOM 4538 C CA . ARG A 1 567 ? -6.072 -25.216 3.525 1.00 91.25 567 ARG A CA 1
ATOM 4539 C C . ARG A 1 567 ? -5.168 -24.130 4.090 1.00 91.25 567 ARG A C 1
ATOM 4541 O O . ARG A 1 567 ? -5.508 -23.471 5.074 1.00 91.25 567 ARG A O 1
ATOM 4548 N N . ILE A 1 568 ? -4.028 -23.928 3.437 1.00 95.06 568 ILE A N 1
ATOM 4549 C CA . ILE A 1 568 ? -3.011 -22.965 3.859 1.00 95.06 568 ILE A CA 1
ATOM 4550 C C . ILE A 1 568 ? -2.924 -21.808 2.864 1.00 95.06 568 ILE A C 1
ATOM 4552 O O . ILE A 1 568 ? -2.978 -21.990 1.651 1.00 95.06 568 ILE A O 1
ATOM 4556 N N . ILE A 1 569 ? -2.738 -20.605 3.397 1.00 97.62 569 ILE A N 1
ATOM 4557 C CA . ILE A 1 569 ? -2.457 -19.371 2.674 1.00 97.62 569 ILE A CA 1
ATOM 4558 C C . ILE A 1 569 ? -0.974 -19.051 2.851 1.00 97.62 569 ILE A C 1
ATOM 4560 O O . ILE A 1 569 ? -0.518 -18.724 3.946 1.00 97.62 569 ILE A O 1
ATOM 4564 N N . HIS A 1 570 ? -0.209 -19.116 1.772 1.00 98.00 570 HIS A N 1
ATOM 4565 C CA . HIS A 1 570 ? 1.178 -18.679 1.718 1.00 98.00 570 HIS A CA 1
ATOM 4566 C C . HIS A 1 570 ? 1.227 -17.191 1.355 1.00 98.00 570 HIS A C 1
ATOM 4568 O O . HIS A 1 570 ? 0.989 -16.823 0.207 1.00 98.00 570 HIS A O 1
ATOM 4574 N N . ALA A 1 571 ? 1.538 -16.343 2.331 1.00 98.00 571 ALA A N 1
ATOM 4575 C CA . ALA A 1 571 ? 1.550 -14.892 2.181 1.00 98.00 571 ALA A CA 1
ATOM 4576 C C . ALA A 1 571 ? 2.988 -14.368 2.045 1.00 98.00 571 ALA A C 1
ATOM 4578 O O . ALA A 1 571 ? 3.782 -14.487 2.984 1.00 98.00 571 ALA A O 1
ATOM 4579 N N . PHE A 1 572 ? 3.328 -13.803 0.887 1.00 97.44 572 PHE A N 1
ATOM 4580 C CA . PHE A 1 572 ? 4.661 -13.278 0.578 1.00 97.44 572 PHE A CA 1
ATOM 4581 C C . PHE A 1 572 ? 4.717 -11.764 0.738 1.00 97.44 572 PHE A C 1
ATOM 4583 O O . PHE A 1 572 ? 3.845 -11.037 0.273 1.00 97.44 572 PHE A O 1
ATOM 4590 N N . GLU A 1 573 ? 5.786 -11.269 1.355 1.00 93.25 573 GLU A N 1
ATOM 4591 C CA . GLU A 1 573 ? 6.072 -9.838 1.396 1.00 93.25 573 GLU A CA 1
ATOM 4592 C C . GLU A 1 573 ? 7.582 -9.611 1.394 1.00 93.25 573 GLU A C 1
ATOM 4594 O O . GLU A 1 573 ? 8.269 -9.934 2.364 1.00 93.25 573 GLU A O 1
ATOM 4599 N N . LYS A 1 574 ? 8.096 -9.005 0.322 1.00 90.81 574 LYS A N 1
ATOM 4600 C CA . LYS A 1 574 ? 9.531 -8.773 0.120 1.00 90.81 574 LYS A CA 1
ATOM 4601 C C . LYS A 1 574 ? 10.100 -7.726 1.077 1.00 90.81 574 LYS A C 1
ATOM 4603 O O . LYS A 1 574 ? 11.261 -7.818 1.486 1.00 90.81 574 LYS A O 1
ATOM 4608 N N . ASN A 1 575 ? 9.320 -6.711 1.446 1.00 86.00 575 ASN A N 1
ATOM 4609 C CA . ASN A 1 575 ? 9.774 -5.656 2.342 1.00 86.00 575 ASN A CA 1
ATOM 4610 C C . ASN A 1 575 ? 9.602 -6.077 3.808 1.00 86.00 575 ASN A C 1
ATOM 4612 O O . ASN A 1 575 ? 8.490 -6.182 4.318 1.00 86.00 575 ASN A O 1
ATOM 4616 N N . LYS A 1 576 ? 10.715 -6.226 4.534 1.00 86.56 576 LYS A N 1
ATOM 4617 C CA . LYS A 1 576 ? 10.706 -6.653 5.946 1.00 86.56 576 LYS A CA 1
ATOM 4618 C C . LYS A 1 576 ? 9.836 -5.771 6.856 1.00 86.56 576 LYS A C 1
ATOM 4620 O O . LYS A 1 576 ? 9.130 -6.295 7.709 1.00 86.56 576 LYS A O 1
ATOM 4625 N N . GLY A 1 577 ? 9.833 -4.450 6.658 1.00 80.69 577 GLY A N 1
ATOM 4626 C CA . GLY A 1 577 ? 9.015 -3.535 7.464 1.00 80.69 577 GLY A CA 1
ATOM 4627 C C . GLY A 1 577 ? 7.515 -3.662 7.178 1.00 80.69 577 GLY A C 1
ATOM 4628 O O . GLY A 1 577 ? 6.691 -3.611 8.096 1.00 80.69 577 GLY A O 1
ATOM 4629 N N . ARG A 1 578 ? 7.142 -3.887 5.912 1.00 81.19 578 ARG A N 1
ATOM 4630 C CA . ARG A 1 578 ? 5.758 -4.208 5.534 1.00 81.19 578 ARG A CA 1
ATOM 4631 C C . ARG A 1 578 ? 5.347 -5.593 6.051 1.00 81.19 578 ARG A C 1
ATOM 4633 O O . ARG A 1 578 ? 4.227 -5.739 6.539 1.00 81.19 578 ARG A O 1
ATOM 4640 N N . ALA A 1 579 ? 6.261 -6.563 6.045 1.00 89.06 579 ALA A N 1
ATOM 4641 C CA . ALA A 1 579 ? 6.028 -7.919 6.539 1.00 89.06 579 ALA A CA 1
ATOM 4642 C C . ALA A 1 579 ? 5.721 -7.957 8.049 1.00 89.06 579 ALA A C 1
ATOM 4644 O O . ALA A 1 579 ? 4.846 -8.705 8.480 1.00 89.06 579 ALA A O 1
ATOM 4645 N N . GLU A 1 580 ? 6.346 -7.091 8.856 1.00 89.50 580 GLU A N 1
ATOM 4646 C CA . GLU A 1 580 ? 5.982 -6.934 10.274 1.00 89.50 580 GLU A CA 1
ATOM 4647 C C . GLU A 1 580 ? 4.540 -6.435 10.456 1.00 89.50 580 GLU A C 1
ATOM 4649 O O . GLU A 1 580 ? 3.853 -6.815 11.406 1.00 89.50 580 GLU A O 1
ATOM 4654 N N . THR A 1 581 ? 4.079 -5.552 9.565 1.00 88.06 581 THR A N 1
ATOM 4655 C CA . THR A 1 581 ? 2.695 -5.057 9.582 1.00 88.06 581 THR A CA 1
ATOM 4656 C C . THR A 1 581 ? 1.733 -6.170 9.185 1.00 88.06 581 THR A C 1
ATOM 4658 O O . THR A 1 581 ? 0.745 -6.377 9.883 1.00 88.06 581 THR A O 1
ATOM 4661 N N . LEU A 1 582 ? 2.061 -6.926 8.133 1.00 92.25 582 LEU A N 1
ATOM 4662 C CA . LEU A 1 582 ? 1.321 -8.117 7.718 1.00 92.25 582 LEU A CA 1
ATOM 4663 C C . LEU A 1 582 ? 1.164 -9.112 8.874 1.00 92.25 582 LEU A C 1
ATOM 4665 O O . LEU A 1 582 ? 0.043 -9.504 9.183 1.00 92.25 582 LEU A O 1
ATOM 4669 N N . ALA A 1 583 ? 2.257 -9.453 9.563 1.00 95.19 583 ALA A N 1
ATOM 4670 C CA . ALA A 1 583 ? 2.224 -10.371 10.699 1.00 95.19 583 ALA A CA 1
ATOM 4671 C C . ALA A 1 583 ? 1.274 -9.888 11.807 1.00 95.19 583 ALA A C 1
ATOM 4673 O O . ALA A 1 583 ? 0.443 -10.651 12.295 1.00 95.19 583 ALA A O 1
ATOM 4674 N N . LYS A 1 584 ? 1.332 -8.594 12.155 1.00 93.44 584 LYS A N 1
ATOM 4675 C CA . LYS A 1 584 ? 0.423 -7.988 13.143 1.00 93.44 584 LYS A CA 1
ATOM 4676 C C . LYS A 1 584 ? -1.038 -8.051 12.705 1.00 93.44 584 LYS A C 1
ATOM 4678 O O . LYS A 1 584 ? -1.894 -8.310 13.543 1.00 93.44 584 LYS A O 1
ATOM 4683 N N . MET A 1 585 ? -1.330 -7.797 11.430 1.00 93.38 585 MET A N 1
ATOM 4684 C CA . MET A 1 585 ? -2.705 -7.812 10.919 1.00 93.38 585 MET A CA 1
ATOM 4685 C C . MET A 1 585 ? -3.274 -9.228 10.834 1.00 93.38 585 MET A C 1
ATOM 4687 O O . MET A 1 585 ? -4.437 -9.422 11.168 1.00 93.38 585 MET A O 1
ATOM 4691 N N . VAL A 1 586 ? -2.462 -10.216 10.453 1.00 96.56 586 VAL A N 1
ATOM 4692 C CA . VAL A 1 586 ? -2.841 -11.640 10.446 1.00 96.56 586 VAL A CA 1
ATOM 4693 C C . VAL A 1 586 ? -3.140 -12.129 11.866 1.00 96.56 586 VAL A C 1
ATOM 4695 O O . VAL A 1 586 ? -4.182 -12.749 12.083 1.00 96.56 586 VAL A O 1
ATOM 4698 N N . HIS A 1 587 ? -2.292 -11.770 12.838 1.00 96.25 587 HIS A N 1
ATOM 4699 C CA . HIS A 1 587 ? -2.541 -12.027 14.259 1.00 96.25 587 HIS A CA 1
ATOM 4700 C C . HIS A 1 587 ? -3.844 -11.384 14.730 1.00 96.25 587 HIS A C 1
ATOM 4702 O O . HIS A 1 587 ? -4.735 -12.056 15.245 1.00 96.25 587 HIS A O 1
ATOM 4708 N N . LEU A 1 588 ? -3.983 -10.076 14.495 1.00 94.56 588 LEU A N 1
ATOM 4709 C CA . LEU A 1 588 ? -5.139 -9.301 14.927 1.00 94.56 588 LEU A CA 1
ATOM 4710 C C . LEU A 1 588 ? -6.442 -9.815 14.312 1.00 94.56 588 LEU A C 1
ATOM 4712 O O . LEU A 1 588 ? -7.452 -9.838 14.997 1.00 94.56 588 LEU A O 1
ATOM 4716 N N . ALA A 1 589 ? -6.431 -10.233 13.046 1.00 95.25 589 ALA A N 1
ATOM 4717 C CA . ALA A 1 589 ? -7.603 -10.781 12.370 1.00 95.25 589 ALA A CA 1
ATOM 4718 C C . ALA A 1 589 ? -7.922 -12.230 12.777 1.00 95.25 589 ALA A C 1
ATOM 4720 O O . ALA A 1 589 ? -8.991 -12.729 12.430 1.00 95.25 589 ALA A O 1
ATOM 4721 N N . GLY A 1 590 ? -7.035 -12.909 13.513 1.00 95.06 590 GLY A N 1
ATOM 4722 C CA . GLY A 1 590 ? -7.207 -14.308 13.907 1.00 95.06 590 GLY A CA 1
ATOM 4723 C C . GLY A 1 590 ? -7.019 -15.307 12.762 1.00 95.06 590 GLY A C 1
ATOM 4724 O O . GLY A 1 590 ? -7.512 -16.426 12.855 1.00 95.06 590 GLY A O 1
ATOM 4725 N N . SER A 1 591 ? -6.325 -14.934 11.679 1.00 95.00 591 SER A N 1
ATOM 4726 C CA . SER A 1 591 ? -6.123 -15.817 10.519 1.00 95.00 591 SER A CA 1
ATOM 4727 C C . SER A 1 591 ? -4.817 -16.621 10.562 1.00 95.00 591 SER A C 1
ATOM 4729 O O . SER A 1 591 ? -4.497 -17.317 9.598 1.00 95.00 591 SER A O 1
ATOM 4731 N N . GLU A 1 592 ? -4.058 -16.552 11.663 1.00 94.38 592 GLU A N 1
ATOM 4732 C CA . GLU A 1 592 ? -2.748 -17.211 11.825 1.00 94.38 592 GLU A CA 1
ATOM 4733 C C . GLU A 1 592 ? -2.794 -18.719 11.587 1.00 94.38 592 GLU A C 1
ATOM 4735 O O . GLU A 1 592 ? -1.887 -19.261 10.964 1.00 94.38 592 GLU A O 1
ATOM 4740 N N . LYS A 1 593 ? -3.872 -19.385 12.021 1.00 91.81 593 LYS A N 1
ATOM 4741 C CA . LYS A 1 593 ? -4.060 -20.837 11.864 1.00 91.81 593 LYS A CA 1
ATOM 4742 C C . LYS A 1 593 ? -3.933 -21.294 10.406 1.00 91.81 593 LYS A C 1
ATOM 4744 O O . LYS A 1 593 ? -3.417 -22.378 10.158 1.00 91.81 593 LYS A O 1
ATOM 4749 N N . TRP A 1 594 ? -4.367 -20.461 9.462 1.00 93.88 594 TRP A N 1
ATOM 4750 C CA . TRP A 1 594 ? -4.361 -20.765 8.030 1.00 93.88 594 TRP A CA 1
ATOM 4751 C C . TRP A 1 594 ? -3.280 -20.009 7.261 1.00 93.88 594 TRP A C 1
ATOM 4753 O O . TRP A 1 594 ? -3.181 -20.187 6.056 1.00 93.88 594 TRP A O 1
ATOM 4763 N N . THR A 1 595 ? -2.481 -19.148 7.901 1.00 96.69 595 THR A N 1
ATOM 4764 C CA . THR A 1 595 ? -1.560 -18.249 7.186 1.00 96.69 595 THR A CA 1
ATOM 4765 C C . THR A 1 595 ? -0.102 -18.574 7.491 1.00 96.69 595 THR A C 1
ATOM 4767 O O . THR A 1 595 ? 0.369 -18.395 8.611 1.00 96.69 595 THR A O 1
ATOM 4770 N N . VAL A 1 596 ? 0.651 -18.964 6.463 1.00 97.12 596 VAL A N 1
ATOM 4771 C CA . VAL A 1 596 ? 2.111 -19.099 6.502 1.00 97.12 596 VAL A CA 1
ATOM 4772 C C . VAL A 1 596 ? 2.743 -17.840 5.917 1.00 97.12 596 VAL A C 1
ATOM 4774 O O . VAL A 1 596 ? 2.564 -17.529 4.741 1.00 97.12 596 VAL A O 1
ATOM 4777 N N . LEU A 1 597 ? 3.501 -17.121 6.744 1.00 96.81 597 LEU A N 1
ATOM 4778 C CA . LEU A 1 597 ? 4.150 -15.862 6.375 1.00 96.81 597 LEU A CA 1
ATOM 4779 C C . LEU A 1 597 ? 5.561 -16.099 5.820 1.00 96.81 597 LEU A C 1
ATOM 4781 O O . LEU A 1 597 ? 6.439 -16.558 6.549 1.00 96.81 597 LEU A O 1
ATOM 4785 N N . HIS A 1 598 ? 5.807 -15.686 4.577 1.00 96.00 598 HIS A N 1
ATOM 4786 C CA . HIS A 1 598 ? 7.133 -15.664 3.945 1.00 96.00 598 HIS A CA 1
ATOM 4787 C C . HIS A 1 598 ? 7.710 -14.241 4.014 1.00 96.00 598 HIS A C 1
ATOM 4789 O O . HIS A 1 598 ? 7.681 -13.468 3.053 1.00 96.00 598 HIS A O 1
ATOM 4795 N N . GLN A 1 599 ? 8.157 -13.849 5.211 1.00 92.00 599 GLN A N 1
ATOM 4796 C CA . GLN A 1 599 ? 8.587 -12.476 5.505 1.00 92.00 599 GLN A CA 1
ATOM 4797 C C . GLN A 1 599 ? 9.956 -12.153 4.895 1.00 92.00 599 GLN A C 1
ATOM 4799 O O . GLN A 1 599 ? 10.962 -12.788 5.205 1.00 92.00 599 GLN A O 1
ATOM 4804 N N . GLY A 1 600 ? 10.024 -11.091 4.096 1.00 90.81 600 GLY A N 1
ATOM 4805 C CA . GLY A 1 600 ? 11.239 -10.686 3.392 1.00 90.81 600 GLY A CA 1
ATOM 4806 C C . GLY A 1 600 ? 11.570 -11.554 2.174 1.00 90.81 600 GLY A C 1
ATOM 4807 O O . GLY A 1 600 ? 12.667 -11.421 1.628 1.00 90.81 600 GLY A O 1
ATOM 4808 N N . GLU A 1 601 ? 10.662 -12.442 1.763 1.00 93.19 601 GLU A N 1
ATOM 4809 C CA . GLU A 1 601 ? 10.843 -13.317 0.607 1.00 93.19 601 GLU A CA 1
ATOM 4810 C C . GLU A 1 601 ? 10.226 -12.703 -0.653 1.00 93.19 601 GLU A C 1
ATOM 4812 O O . GLU A 1 601 ? 9.182 -12.054 -0.616 1.00 93.19 601 GLU A O 1
ATOM 4817 N N . ASP A 1 602 ? 10.896 -12.910 -1.784 1.00 93.31 602 ASP A N 1
ATOM 4818 C CA . ASP A 1 602 ? 10.436 -12.460 -3.095 1.00 93.31 602 ASP A CA 1
ATOM 4819 C C . ASP A 1 602 ? 9.647 -13.592 -3.761 1.00 93.31 602 ASP A C 1
ATOM 4821 O O . ASP A 1 602 ? 10.207 -14.666 -3.998 1.00 93.31 602 ASP A O 1
ATOM 4825 N N . PHE A 1 603 ? 8.367 -13.360 -4.067 1.00 96.81 603 PHE A N 1
ATOM 4826 C CA . PHE A 1 603 ? 7.503 -14.362 -4.696 1.00 96.81 603 PHE A CA 1
ATOM 4827 C C . PHE A 1 603 ? 8.088 -14.894 -6.011 1.00 96.81 603 PHE A C 1
ATOM 4829 O O . PHE A 1 603 ? 8.009 -16.092 -6.256 1.00 96.81 603 PHE A O 1
ATOM 4836 N N . LEU A 1 604 ? 8.775 -14.062 -6.805 1.00 95.75 604 LEU A N 1
ATOM 4837 C CA . LEU A 1 604 ? 9.393 -14.498 -8.067 1.00 95.75 604 LEU A CA 1
ATOM 4838 C C . LEU A 1 604 ? 10.498 -15.552 -7.871 1.00 95.75 604 LEU A C 1
ATOM 4840 O O . LEU A 1 604 ? 10.870 -16.250 -8.816 1.00 95.75 604 LEU A O 1
ATOM 4844 N N . LYS A 1 605 ? 11.033 -15.676 -6.649 1.00 95.75 605 LYS A N 1
ATOM 4845 C CA . LYS A 1 605 ? 12.032 -16.688 -6.275 1.00 95.75 605 LYS A CA 1
ATOM 4846 C C . LYS A 1 605 ? 11.410 -17.970 -5.723 1.00 95.75 605 LYS A C 1
ATOM 4848 O O . LYS A 1 605 ? 12.135 -18.951 -5.548 1.00 95.75 605 LYS A O 1
ATOM 4853 N N . ALA A 1 606 ? 10.107 -17.987 -5.439 1.00 94.81 606 ALA A N 1
ATOM 4854 C CA . ALA A 1 606 ? 9.415 -19.208 -5.054 1.00 94.81 606 ALA A CA 1
ATOM 4855 C C . ALA A 1 606 ? 9.449 -20.181 -6.238 1.00 94.81 606 ALA A C 1
ATOM 4857 O O . ALA A 1 606 ? 9.093 -19.826 -7.353 1.00 94.81 606 ALA A O 1
ATOM 4858 N N . ARG A 1 607 ? 9.915 -21.416 -6.034 1.00 95.31 607 ARG A N 1
ATOM 4859 C CA . ARG A 1 607 ? 9.952 -22.396 -7.126 1.00 95.31 607 ARG A CA 1
ATOM 4860 C C . ARG A 1 607 ? 8.590 -23.079 -7.220 1.00 95.31 607 ARG A C 1
ATOM 4862 O O . ARG A 1 607 ? 8.230 -23.755 -6.259 1.00 95.31 607 ARG A O 1
ATOM 4869 N N . PRO A 1 608 ? 7.853 -22.967 -8.339 1.00 93.75 608 PRO A N 1
ATOM 4870 C CA . PRO A 1 608 ? 6.497 -23.513 -8.438 1.00 93.75 608 PRO A CA 1
ATOM 4871 C C . PRO A 1 608 ? 6.402 -25.031 -8.207 1.00 93.75 608 PRO A C 1
ATOM 4873 O O . PRO A 1 608 ? 5.376 -25.515 -7.738 1.00 93.75 608 PRO A O 1
ATOM 4876 N N . ASP A 1 609 ? 7.481 -25.767 -8.491 1.00 92.62 609 ASP A N 1
ATOM 4877 C CA . ASP A 1 609 ? 7.565 -27.225 -8.328 1.00 92.62 609 ASP A CA 1
ATOM 4878 C C . ASP A 1 609 ? 8.013 -27.670 -6.920 1.00 92.62 609 ASP A C 1
ATOM 4880 O O . ASP A 1 609 ? 8.148 -28.869 -6.662 1.00 92.62 609 ASP A O 1
ATOM 4884 N N . ASP A 1 610 ? 8.271 -26.739 -5.991 1.00 94.25 610 ASP A N 1
ATOM 4885 C CA . ASP A 1 610 ? 8.615 -27.104 -4.614 1.00 94.25 610 ASP A CA 1
ATOM 4886 C C . ASP A 1 610 ? 7.467 -27.887 -3.959 1.00 94.25 610 ASP A C 1
ATOM 4888 O O . ASP A 1 610 ? 6.294 -27.520 -4.045 1.00 94.25 610 ASP A O 1
ATOM 4892 N N . ALA A 1 611 ? 7.814 -28.931 -3.199 1.00 92.56 611 ALA A N 1
ATOM 4893 C CA . ALA A 1 611 ? 6.839 -29.817 -2.558 1.00 92.56 611 ALA A CA 1
ATOM 4894 C C . ALA A 1 611 ? 5.833 -29.083 -1.649 1.00 92.56 611 ALA A C 1
ATOM 4896 O O . ALA A 1 611 ? 4.705 -29.549 -1.498 1.00 92.56 611 ALA A O 1
ATOM 4897 N N . LYS A 1 612 ? 6.223 -27.934 -1.077 1.00 93.94 612 LYS A N 1
ATOM 4898 C CA . LYS A 1 612 ? 5.348 -27.081 -0.257 1.00 93.94 612 LYS A CA 1
ATOM 4899 C C . LYS A 1 612 ? 4.241 -26.378 -1.047 1.00 93.94 612 LYS A C 1
ATOM 4901 O O . LYS A 1 612 ? 3.253 -26.004 -0.440 1.00 93.94 612 LYS A O 1
ATOM 4906 N N . TYR A 1 613 ? 4.382 -26.221 -2.364 1.00 95.50 613 TYR A N 1
ATOM 4907 C CA . TYR A 1 613 ? 3.384 -25.565 -3.217 1.00 95.50 613 TYR A CA 1
ATOM 4908 C C . TYR A 1 613 ? 2.644 -26.535 -4.142 1.00 95.50 613 TYR A C 1
ATOM 4910 O O . TYR A 1 613 ? 1.828 -26.112 -4.957 1.00 95.50 613 TYR A O 1
ATOM 4918 N N . ARG A 1 614 ? 2.892 -27.846 -4.017 1.00 92.56 614 ARG A N 1
ATOM 4919 C CA . ARG A 1 614 ? 2.304 -28.877 -4.892 1.00 92.56 614 ARG A CA 1
ATOM 4920 C C . ARG A 1 614 ? 0.770 -28.858 -4.926 1.00 92.56 614 ARG A C 1
ATOM 4922 O O . ARG A 1 614 ? 0.184 -29.294 -5.908 1.00 92.56 614 ARG A O 1
ATOM 4929 N N . ASN A 1 615 ? 0.154 -28.386 -3.843 1.00 92.81 615 ASN A N 1
ATOM 4930 C CA . ASN A 1 615 ? -1.291 -28.323 -3.651 1.00 92.81 615 ASN A CA 1
ATOM 4931 C C . ASN A 1 615 ? -1.853 -26.913 -3.876 1.00 92.81 615 ASN A C 1
ATOM 4933 O O . ASN A 1 615 ? -3.043 -26.716 -3.657 1.00 92.81 615 ASN A O 1
ATOM 4937 N N . VAL A 1 616 ? -1.035 -25.935 -4.283 1.00 96.81 616 VAL A N 1
ATOM 4938 C CA . VAL A 1 616 ? -1.512 -24.570 -4.527 1.00 96.81 616 VAL A CA 1
ATOM 4939 C C . VAL A 1 616 ? -2.348 -24.552 -5.799 1.00 96.81 616 VAL A C 1
ATOM 4941 O O . VAL A 1 616 ? -1.803 -24.671 -6.900 1.00 96.81 616 VAL A O 1
ATOM 4944 N N . GLY A 1 617 ? -3.663 -24.399 -5.651 1.00 95.81 617 GLY A N 1
ATOM 4945 C CA . GLY A 1 617 ? -4.587 -24.320 -6.780 1.00 95.81 617 GLY A CA 1
ATOM 4946 C C . GLY A 1 617 ? -5.184 -22.931 -7.015 1.00 95.81 617 GLY A C 1
ATOM 4947 O O . GLY A 1 617 ? -5.744 -22.696 -8.090 1.00 95.81 617 GLY A O 1
ATOM 4948 N N . ALA A 1 618 ? -5.002 -21.985 -6.089 1.00 97.62 618 ALA A N 1
ATOM 4949 C CA . ALA A 1 618 ? -5.455 -20.605 -6.246 1.00 97.62 618 ALA A CA 1
ATOM 4950 C C . ALA A 1 618 ? -4.357 -19.583 -5.901 1.00 97.62 618 ALA A C 1
ATOM 4952 O O . ALA A 1 618 ? -3.595 -19.775 -4.955 1.00 97.62 618 ALA A O 1
ATOM 4953 N N . LEU A 1 619 ? -4.269 -18.479 -6.651 1.00 98.50 619 LEU A N 1
ATOM 4954 C CA . LEU A 1 619 ? -3.333 -17.387 -6.357 1.00 98.50 619 LEU A CA 1
ATOM 4955 C C . LEU A 1 619 ? -4.013 -16.014 -6.433 1.00 98.50 619 LEU A C 1
ATOM 4957 O O . LEU A 1 619 ? -4.789 -15.747 -7.346 1.00 98.50 619 LEU A O 1
ATOM 4961 N N . LEU A 1 620 ? -3.679 -15.129 -5.500 1.00 98.56 620 LEU A N 1
ATOM 4962 C CA . LEU A 1 620 ? -4.017 -13.711 -5.524 1.00 98.56 620 LEU A CA 1
ATOM 4963 C C . LEU A 1 620 ? -2.742 -12.910 -5.788 1.00 98.56 620 LEU A C 1
ATOM 4965 O O . LEU A 1 620 ? -1.771 -13.001 -5.035 1.00 98.56 620 LEU A O 1
ATOM 4969 N N . LEU A 1 621 ? -2.770 -12.110 -6.849 1.00 97.81 621 LEU A N 1
ATOM 4970 C CA . LEU A 1 621 ? -1.684 -11.247 -7.283 1.00 97.81 621 LEU A CA 1
ATOM 4971 C C . LEU A 1 621 ? -2.108 -9.784 -7.155 1.00 97.81 621 LEU A C 1
ATOM 4973 O O . LEU A 1 621 ? -2.893 -9.286 -7.957 1.00 97.81 621 LEU A O 1
ATOM 4977 N N . ASP A 1 622 ? -1.561 -9.096 -6.159 1.00 95.44 622 ASP A N 1
ATOM 4978 C CA . ASP A 1 622 ? -1.772 -7.661 -5.921 1.00 95.44 622 ASP A CA 1
ATOM 4979 C C . ASP A 1 622 ? -0.419 -6.929 -5.897 1.00 95.44 622 ASP A C 1
ATOM 4981 O O . ASP A 1 622 ? 0.045 -6.506 -4.837 1.00 95.44 622 ASP A O 1
ATOM 4985 N N . PRO A 1 623 ? 0.295 -6.888 -7.036 1.00 92.12 623 PRO A N 1
ATOM 4986 C CA . PRO A 1 623 ? 1.632 -6.316 -7.102 1.00 92.12 623 PRO A CA 1
ATOM 4987 C C . PRO A 1 623 ? 1.634 -4.804 -6.893 1.00 92.12 623 PRO A C 1
ATOM 4989 O O . PRO A 1 623 ? 0.620 -4.120 -7.032 1.00 92.12 623 PRO A O 1
ATOM 4992 N N . SER A 1 624 ? 2.831 -4.272 -6.664 1.00 85.38 624 SER A N 1
ATOM 4993 C CA . SER A 1 624 ? 3.080 -2.837 -6.679 1.00 85.38 624 SER A CA 1
ATOM 4994 C C . SER A 1 624 ? 2.576 -2.194 -7.978 1.00 85.38 624 SER A C 1
ATOM 4996 O O . SER A 1 624 ? 2.913 -2.618 -9.088 1.00 85.38 624 SER A O 1
ATOM 4998 N N . CYS A 1 625 ? 1.764 -1.155 -7.814 1.00 86.31 625 CYS A N 1
ATOM 4999 C CA . CYS A 1 625 ? 1.150 -0.355 -8.870 1.00 86.31 625 CYS A CA 1
ATOM 5000 C C . CYS A 1 625 ? 1.422 1.130 -8.644 1.00 86.31 625 CYS A C 1
ATOM 5002 O O . CYS A 1 625 ? 1.868 1.534 -7.571 1.00 86.31 625 CYS A O 1
ATOM 5004 N N . SER A 1 626 ? 1.104 1.964 -9.633 1.00 78.25 626 SER A N 1
ATOM 5005 C CA . SER A 1 626 ? 1.291 3.420 -9.561 1.00 78.25 626 SER A CA 1
ATOM 5006 C C . SER A 1 626 ? 0.573 4.131 -8.408 1.00 78.25 626 SER A C 1
ATOM 5008 O O . SER A 1 626 ? 0.833 5.311 -8.201 1.00 78.25 626 SER A O 1
ATOM 5010 N N . GLY A 1 627 ? -0.338 3.479 -7.674 1.00 75.56 627 GLY A N 1
ATOM 5011 C CA . GLY A 1 627 ? -1.077 4.101 -6.569 1.00 75.56 627 GLY A CA 1
ATOM 5012 C C . GLY A 1 627 ? -2.125 5.130 -7.007 1.00 75.56 627 GLY A C 1
ATOM 5013 O O . GLY A 1 627 ? -2.783 5.727 -6.155 1.00 75.56 627 GLY A O 1
ATOM 5014 N N . SER A 1 628 ? -2.294 5.331 -8.317 1.00 73.94 628 SER A N 1
ATOM 5015 C CA . SER A 1 628 ? -3.042 6.444 -8.918 1.00 73.94 628 SER A CA 1
ATOM 5016 C C . SER A 1 628 ? -4.542 6.452 -8.610 1.00 73.94 628 SER A C 1
ATOM 5018 O O . SER A 1 628 ? -5.169 7.505 -8.662 1.00 73.94 628 SER A O 1
ATOM 5020 N N . GLY A 1 629 ? -5.123 5.305 -8.257 1.00 76.69 629 GLY A N 1
ATOM 5021 C CA . GLY A 1 629 ? -6.522 5.185 -7.858 1.00 76.69 629 GLY A CA 1
ATOM 5022 C C . GLY A 1 629 ? -6.780 5.360 -6.358 1.00 76.69 629 GLY A C 1
ATOM 5023 O O . GLY A 1 629 ? -7.943 5.388 -5.947 1.00 76.69 629 GLY A O 1
ATOM 5024 N N . ILE A 1 630 ? -5.747 5.463 -5.508 1.00 73.44 630 ILE A N 1
ATOM 5025 C CA . ILE A 1 630 ? -5.939 5.513 -4.051 1.00 73.44 630 ILE A CA 1
ATOM 5026 C C . ILE A 1 630 ? -6.398 6.898 -3.590 1.00 73.44 630 ILE A C 1
ATOM 5028 O O . ILE A 1 630 ? -5.672 7.890 -3.642 1.00 73.44 630 ILE A O 1
ATOM 5032 N N . ILE A 1 631 ? -7.586 6.939 -2.991 1.00 65.69 631 ILE A N 1
ATOM 5033 C CA . ILE A 1 631 ? -8.166 8.169 -2.454 1.00 65.69 631 ILE A CA 1
ATOM 5034 C C . ILE A 1 631 ? -7.421 8.612 -1.196 1.00 65.69 631 ILE A C 1
ATOM 5036 O O . ILE A 1 631 ? -7.309 7.880 -0.213 1.00 65.69 631 ILE A O 1
ATOM 5040 N N . GLY A 1 632 ? -6.959 9.862 -1.200 1.00 55.91 632 GLY A N 1
ATOM 5041 C CA . GLY A 1 632 ? -6.368 10.498 -0.025 1.00 55.91 632 GLY A CA 1
ATOM 5042 C C . GLY A 1 632 ? -4.952 10.035 0.325 1.00 55.91 632 GLY A C 1
ATOM 5043 O O . GLY A 1 632 ? -4.456 10.423 1.382 1.00 55.91 632 GLY A O 1
ATOM 5044 N N . ARG A 1 633 ? -4.294 9.254 -0.544 1.00 50.84 633 ARG A N 1
ATOM 5045 C CA . ARG A 1 633 ? -2.884 8.859 -0.384 1.00 50.84 633 ARG A CA 1
ATOM 5046 C C . ARG A 1 633 ? -1.942 10.067 -0.397 1.00 50.84 633 ARG A C 1
ATOM 5048 O O . ARG A 1 633 ? -1.023 10.123 0.420 1.00 50.84 633 ARG A O 1
ATOM 5055 N N . ASP A 1 634 ? -2.277 11.053 -1.229 1.00 46.41 634 ASP A N 1
ATOM 5056 C CA . ASP A 1 634 ? -1.502 12.280 -1.444 1.00 46.41 634 ASP A CA 1
ATOM 5057 C C . ASP A 1 634 ? -2.234 13.567 -1.041 1.00 46.41 634 ASP A C 1
ATOM 5059 O O . ASP A 1 634 ? -1.682 14.659 -1.165 1.00 46.41 634 ASP A O 1
ATOM 5063 N N . ASN A 1 635 ? -3.440 13.474 -0.468 1.00 47.53 635 ASN A N 1
ATOM 5064 C CA . ASN A 1 635 ? -4.181 14.663 -0.041 1.00 47.53 635 ASN A CA 1
ATOM 5065 C C . ASN A 1 635 ? -3.660 15.180 1.307 1.00 47.53 635 ASN A C 1
ATOM 5067 O O . ASN A 1 635 ? -4.332 15.112 2.340 1.00 47.53 635 ASN A O 1
ATOM 5071 N N . MET A 1 636 ? -2.456 15.757 1.294 1.00 54.53 636 MET A N 1
ATOM 5072 C CA . MET A 1 636 ? -2.177 16.887 2.173 1.00 54.53 636 MET A CA 1
ATOM 5073 C C . MET A 1 636 ? -3.296 17.914 1.923 1.00 54.53 636 MET A C 1
ATOM 5075 O O . MET A 1 636 ? -3.566 18.215 0.759 1.00 54.53 636 MET A O 1
ATOM 5079 N N . PRO A 1 637 ? -3.982 18.435 2.962 1.00 63.03 637 PRO A N 1
ATOM 5080 C CA . PRO A 1 637 ? -4.917 19.532 2.751 1.00 63.03 637 PRO A CA 1
ATOM 5081 C C . PRO A 1 637 ? -4.200 20.630 1.953 1.00 63.03 637 PRO A C 1
ATOM 5083 O O . PRO A 1 637 ? -3.032 20.900 2.265 1.00 63.03 637 PRO A O 1
ATOM 5086 N N . PRO A 1 638 ? -4.837 21.217 0.926 1.00 63.88 638 PRO A N 1
ATOM 5087 C CA . PRO A 1 638 ? -4.172 22.167 0.046 1.00 63.88 638 PRO A CA 1
ATOM 5088 C C . PRO A 1 638 ? -3.496 23.257 0.876 1.00 63.88 638 PRO A C 1
ATOM 5090 O O . PRO A 1 638 ? -4.088 23.814 1.801 1.00 63.88 638 PRO A O 1
ATOM 5093 N N . LEU A 1 639 ? -2.224 23.528 0.582 1.00 79.25 639 LEU A N 1
ATOM 5094 C CA . LEU A 1 639 ? -1.461 24.542 1.295 1.00 79.25 639 LEU A CA 1
ATOM 5095 C C . LEU A 1 639 ? -1.624 25.888 0.585 1.00 79.25 639 LEU A C 1
ATOM 5097 O O . LEU A 1 639 ? -0.970 26.167 -0.417 1.00 79.25 639 LEU A O 1
ATOM 5101 N N . HIS A 1 640 ? -2.480 26.751 1.126 1.00 84.00 640 HIS A N 1
ATOM 5102 C CA . HIS A 1 640 ? -2.711 28.081 0.571 1.00 84.00 640 HIS A CA 1
ATOM 5103 C C . HIS A 1 640 ? -1.652 29.077 1.062 1.00 84.00 640 HIS A C 1
ATOM 5105 O O . HIS A 1 640 ? -1.711 29.554 2.196 1.00 84.00 640 HIS A O 1
ATOM 5111 N N . LEU A 1 641 ? -0.684 29.422 0.207 1.00 86.50 641 LEU A N 1
ATOM 5112 C CA . LEU A 1 641 ? 0.392 30.355 0.560 1.00 86.50 641 LEU A CA 1
ATOM 5113 C C . LEU A 1 641 ? -0.051 31.833 0.477 1.00 86.50 641 LEU A C 1
ATOM 5115 O O . LEU A 1 641 ? -0.705 32.223 -0.493 1.00 86.50 641 LEU A O 1
ATOM 5119 N N . PRO A 1 642 ? 0.311 32.680 1.462 1.00 87.31 642 PRO A N 1
ATOM 5120 C CA . PRO A 1 642 ? 0.044 34.117 1.424 1.00 87.31 642 PRO A CA 1
ATOM 5121 C C . PRO A 1 642 ? 0.949 34.877 0.452 1.00 87.31 642 PRO A C 1
ATOM 5123 O O . PRO A 1 642 ? 2.153 34.629 0.382 1.00 87.31 642 PRO A O 1
ATOM 5126 N N . VAL A 1 643 ? 0.369 35.857 -0.247 1.00 86.19 643 VAL A N 1
ATOM 5127 C CA . VAL A 1 643 ? 1.059 36.680 -1.252 1.00 86.19 643 VAL A CA 1
ATOM 5128 C C . VAL A 1 643 ? 1.262 38.117 -0.742 1.00 86.19 643 VAL A C 1
ATOM 5130 O O . VAL A 1 643 ? 0.335 38.709 -0.180 1.00 86.19 643 VAL A O 1
ATOM 5133 N N . PRO A 1 644 ? 2.445 38.734 -0.933 1.00 75.69 644 PRO A N 1
ATOM 5134 C CA . PRO A 1 644 ? 2.652 40.146 -0.616 1.00 75.69 644 PRO A CA 1
ATOM 5135 C C . PRO A 1 644 ? 1.779 41.053 -1.497 1.00 75.69 644 PRO A C 1
ATOM 5137 O O . PRO A 1 644 ? 1.753 40.910 -2.719 1.00 75.69 644 PRO A O 1
ATOM 5140 N N . LYS A 1 645 ? 1.100 42.043 -0.906 1.00 71.00 645 LYS A N 1
ATOM 5141 C CA . LYS A 1 645 ? 0.390 43.077 -1.677 1.00 71.00 645 LYS A CA 1
ATOM 5142 C C . LYS A 1 645 ? 1.420 44.013 -2.325 1.00 71.00 645 LYS A C 1
ATOM 5144 O O . LYS A 1 645 ? 1.963 44.891 -1.656 1.00 71.00 645 LYS A O 1
ATOM 5149 N N . ASN A 1 646 ? 1.709 43.826 -3.615 1.00 47.72 646 ASN A N 1
ATOM 5150 C CA . ASN A 1 646 ? 2.560 44.747 -4.373 1.00 47.72 646 ASN A CA 1
ATOM 5151 C C . ASN A 1 646 ? 1.901 46.133 -4.443 1.00 47.72 646 ASN A C 1
ATOM 5153 O O . ASN A 1 646 ? 0.713 46.261 -4.739 1.00 47.72 646 ASN A O 1
ATOM 5157 N N . GLY A 1 647 ? 2.674 47.175 -4.130 1.00 39.59 647 GLY A N 1
ATOM 5158 C CA . GLY A 1 647 ? 2.203 48.556 -4.129 1.00 39.59 647 GLY A CA 1
ATOM 5159 C C . GLY A 1 647 ? 1.692 48.976 -5.506 1.00 39.59 647 GLY A C 1
ATOM 5160 O O . GLY A 1 647 ? 2.391 48.833 -6.507 1.00 39.59 647 GLY A O 1
ATOM 5161 N N . ALA A 1 648 ? 0.477 49.517 -5.542 1.00 30.94 648 ALA A N 1
ATOM 5162 C CA . ALA A 1 648 ? -0.069 50.189 -6.708 1.00 30.94 648 ALA A CA 1
ATOM 5163 C C . ALA A 1 648 ? 0.866 51.335 -7.136 1.00 30.94 648 ALA A C 1
ATOM 5165 O O . ALA A 1 648 ? 1.063 52.295 -6.389 1.00 30.94 648 ALA A O 1
ATOM 5166 N N . ILE A 1 649 ? 1.424 51.246 -8.345 1.00 31.48 649 ILE A N 1
ATOM 5167 C CA . ILE A 1 649 ? 2.022 52.396 -9.021 1.00 31.48 649 ILE A CA 1
ATOM 5168 C C . ILE A 1 649 ? 0.869 53.275 -9.503 1.00 31.48 649 ILE A C 1
ATOM 5170 O O . ILE A 1 649 ? 0.050 52.878 -10.330 1.00 31.48 649 ILE A O 1
ATOM 5174 N N . SER A 1 650 ? 0.801 54.479 -8.948 1.00 31.47 650 SER A N 1
ATOM 5175 C CA . SER A 1 650 ? -0.105 55.541 -9.357 1.00 31.47 650 SER A CA 1
ATOM 5176 C C . SER A 1 650 ? 0.138 55.938 -10.815 1.00 31.47 650 SER A C 1
ATOM 5178 O O . SER A 1 650 ? 1.199 56.472 -11.137 1.00 31.47 650 SER A O 1
ATOM 5180 N N . THR A 1 651 ? -0.869 55.789 -11.672 1.00 27.41 651 THR A N 1
ATOM 5181 C CA . THR A 1 651 ? -1.020 56.632 -12.864 1.00 27.41 651 THR A CA 1
ATOM 5182 C C . THR A 1 651 ? -2.424 57.225 -12.895 1.00 27.41 651 THR A C 1
ATOM 5184 O O . THR A 1 651 ? -3.387 56.676 -12.364 1.00 27.41 651 THR A O 1
ATOM 5187 N N . ALA A 1 652 ? -2.474 58.462 -13.366 1.00 28.02 652 ALA A N 1
ATOM 5188 C CA . ALA A 1 652 ? -3.450 59.467 -13.007 1.00 28.02 652 ALA A CA 1
ATOM 5189 C C . ALA A 1 652 ? -4.745 59.421 -13.837 1.00 28.02 652 ALA A C 1
ATOM 5191 O O . ALA A 1 652 ? -4.741 59.016 -14.990 1.00 28.02 652 ALA A O 1
ATOM 5192 N N . LYS A 1 653 ? -5.813 59.964 -13.231 1.00 28.89 653 LYS A N 1
ATOM 5193 C CA . LYS A 1 653 ? -6.991 60.622 -13.839 1.00 28.89 653 LYS A CA 1
ATOM 5194 C C . LYS A 1 653 ? -7.628 59.949 -15.070 1.00 28.89 653 LYS A C 1
ATOM 5196 O O . LYS A 1 653 ? -7.238 60.207 -16.200 1.00 28.89 653 LYS A O 1
ATOM 5201 N N . GLY A 1 654 ? -8.763 59.284 -14.847 1.00 24.41 654 GLY A N 1
ATOM 5202 C CA . GLY A 1 654 ? -9.793 59.059 -15.866 1.00 24.41 654 GLY A CA 1
ATOM 5203 C C . GLY A 1 654 ? -11.091 59.779 -15.493 1.00 24.41 654 GLY A C 1
ATOM 5204 O O . GLY A 1 654 ? -11.715 59.454 -14.484 1.00 24.41 654 GLY A O 1
ATOM 5205 N N . SER A 1 655 ? -11.478 60.780 -16.283 1.00 24.56 655 SER A N 1
ATOM 5206 C CA . SER A 1 655 ? -12.788 61.430 -16.231 1.00 24.56 655 SER A CA 1
ATOM 5207 C C . SER A 1 655 ? -13.911 60.476 -16.647 1.00 24.56 655 SER A C 1
ATOM 5209 O O . SER A 1 655 ? -13.717 59.593 -17.477 1.00 24.56 655 SER A O 1
ATOM 5211 N N . LYS A 1 656 ? -15.110 60.728 -16.111 1.00 26.97 656 LYS A N 1
ATOM 5212 C CA . LYS A 1 656 ? -16.394 60.114 -16.485 1.00 26.97 656 LYS A CA 1
ATOM 5213 C C . LYS A 1 656 ? -16.614 60.053 -18.006 1.00 26.97 656 LYS A C 1
ATOM 5215 O O . LYS A 1 656 ? -16.394 61.045 -18.694 1.00 26.97 656 LYS A O 1
ATOM 5220 N N . GLY A 1 657 ? -17.186 58.948 -18.484 1.00 24.80 657 GLY A N 1
ATOM 5221 C CA . GLY A 1 657 ? -17.714 58.796 -19.842 1.00 24.80 657 GLY A CA 1
ATOM 5222 C C . GLY A 1 657 ? -18.486 57.486 -19.981 1.00 24.80 657 GLY A C 1
ATOM 5223 O O . GLY A 1 657 ? -18.059 56.464 -19.471 1.00 24.80 657 GLY A O 1
ATOM 5224 N N . ASN A 1 658 ? -19.661 57.547 -20.592 1.00 23.55 658 ASN A N 1
ATOM 5225 C CA . ASN A 1 658 ? -20.765 56.602 -20.468 1.00 23.55 658 ASN A CA 1
ATOM 5226 C C . ASN A 1 658 ? -20.848 55.629 -21.668 1.00 23.55 658 ASN A C 1
ATOM 5228 O O . ASN A 1 658 ? -20.412 55.962 -22.766 1.00 23.55 658 ASN A O 1
ATOM 5232 N N . THR A 1 659 ? -21.615 54.548 -21.481 1.00 24.05 659 THR A N 1
ATOM 5233 C CA . THR A 1 659 ? -22.418 53.802 -22.483 1.00 24.05 659 THR A CA 1
ATOM 5234 C C . THR A 1 659 ? -21.799 52.828 -23.511 1.00 24.05 659 THR A C 1
ATOM 5236 O O . THR A 1 659 ? -21.065 53.216 -24.407 1.00 24.05 659 THR A O 1
ATOM 5239 N N . ARG A 1 660 ? -22.399 51.618 -23.484 1.00 23.94 660 ARG A N 1
ATOM 5240 C CA . ARG A 1 660 ? -23.031 50.822 -24.573 1.00 23.94 660 ARG A CA 1
ATOM 5241 C C . ARG A 1 660 ? -22.382 49.493 -25.001 1.00 23.94 660 ARG A C 1
ATOM 5243 O O . ARG A 1 660 ? -21.266 49.424 -25.487 1.00 23.94 660 ARG A O 1
ATOM 5250 N N . ARG A 1 661 ? -23.228 48.457 -24.873 1.00 28.14 661 ARG A N 1
ATOM 5251 C CA . ARG A 1 661 ? -23.208 47.137 -25.521 1.00 28.14 661 ARG A CA 1
ATOM 5252 C C . ARG A 1 661 ? -22.946 47.234 -27.030 1.00 28.14 661 ARG A C 1
ATOM 5254 O O . ARG A 1 661 ? -23.597 48.047 -27.682 1.00 28.14 661 ARG A O 1
ATOM 5261 N N . ASN A 1 662 ? -22.173 46.291 -27.570 1.00 23.78 662 ASN A N 1
ATOM 5262 C CA . ASN A 1 662 ? -22.594 45.513 -28.737 1.00 23.78 662 ASN A CA 1
ATOM 5263 C C . ASN A 1 662 ? -21.839 44.181 -28.857 1.00 23.78 662 ASN A C 1
ATOM 5265 O O . ASN A 1 662 ? -20.735 44.024 -28.350 1.00 23.78 662 ASN A O 1
ATOM 5269 N N . ASN A 1 663 ? -22.545 43.235 -29.468 1.00 26.69 663 ASN A N 1
ATOM 5270 C CA . ASN A 1 663 ? -22.244 41.820 -29.659 1.00 26.69 663 ASN A CA 1
ATOM 5271 C C . ASN A 1 663 ? -21.301 41.582 -30.859 1.00 26.69 663 ASN A C 1
ATOM 5273 O O . ASN A 1 663 ? -21.109 42.498 -31.652 1.00 26.69 663 ASN A O 1
ATOM 5277 N N . SER A 1 664 ? -20.865 40.319 -31.000 1.00 24.70 664 SER A N 1
ATOM 5278 C CA . SER A 1 664 ? -20.105 39.664 -32.092 1.00 24.70 664 SER A CA 1
ATOM 5279 C C . SER A 1 664 ? -18.628 40.045 -32.241 1.00 24.70 664 SER A C 1
ATOM 5281 O O . SER A 1 664 ? -18.324 41.176 -32.590 1.00 24.70 664 SER A O 1
ATOM 5283 N N . ASP A 1 665 ? -17.707 39.092 -32.072 1.00 25.69 665 ASP A N 1
ATOM 5284 C CA . ASP A 1 665 ? -17.289 38.214 -33.174 1.00 25.69 665 ASP A CA 1
ATOM 5285 C C . ASP A 1 665 ? -16.413 37.051 -32.667 1.00 25.69 665 ASP A C 1
ATOM 5287 O O . ASP A 1 665 ? -15.747 37.152 -31.634 1.00 25.69 665 ASP A O 1
ATOM 5291 N N . GLN A 1 666 ? -16.448 35.932 -33.389 1.00 30.73 666 GLN A N 1
ATOM 5292 C CA . GLN A 1 666 ? -15.543 34.800 -33.213 1.00 30.73 666 GLN A CA 1
ATOM 5293 C C . GLN A 1 666 ? -14.134 35.208 -33.657 1.00 30.73 666 GLN A C 1
ATOM 5295 O O . GLN A 1 666 ? -13.940 35.697 -34.765 1.00 30.73 666 GLN A O 1
ATOM 5300 N N . GLY A 1 667 ? -13.131 34.973 -32.813 1.00 23.89 667 GLY A N 1
ATOM 5301 C CA . GLY A 1 667 ? -11.757 35.341 -33.133 1.00 23.89 667 GLY A CA 1
ATOM 5302 C C . GLY A 1 667 ? -10.755 34.734 -32.166 1.00 23.89 667 GLY A C 1
ATOM 5303 O O . GLY A 1 667 ? -10.531 35.245 -31.077 1.00 23.89 667 GLY A O 1
ATOM 5304 N N . ASN A 1 668 ? -10.174 33.626 -32.608 1.00 33.12 668 ASN A N 1
ATOM 5305 C CA . ASN A 1 668 ? -8.968 32.965 -32.127 1.00 33.12 668 ASN A CA 1
ATOM 5306 C C . ASN A 1 668 ? -7.959 33.926 -31.449 1.00 33.12 668 ASN A C 1
ATOM 5308 O O . ASN A 1 668 ? -7.244 34.657 -32.132 1.00 33.12 668 ASN A O 1
ATOM 5312 N N . HIS A 1 669 ? -7.860 33.885 -30.117 1.00 25.25 669 HIS A N 1
ATOM 5313 C CA . HIS A 1 669 ? -6.774 34.520 -29.370 1.00 25.25 669 HIS A CA 1
ATOM 5314 C C . HIS A 1 669 ? -6.076 33.486 -28.488 1.00 25.25 669 HIS A C 1
ATOM 5316 O O . HIS A 1 669 ? -6.560 33.103 -27.427 1.00 25.25 669 HIS A O 1
ATOM 5322 N N . LYS A 1 670 ? -4.893 33.068 -28.950 1.00 29.86 670 LYS A N 1
ATOM 5323 C CA . LYS A 1 670 ? -3.832 32.504 -28.116 1.00 29.86 670 LYS A CA 1
ATOM 5324 C C . LYS A 1 670 ? -3.506 33.513 -27.010 1.00 29.86 670 LYS A C 1
ATOM 5326 O O . LYS A 1 670 ? -2.925 34.560 -27.297 1.00 29.86 670 LYS A O 1
ATOM 5331 N N . SER A 1 671 ? -3.867 33.208 -25.769 1.00 23.38 671 SER A N 1
ATOM 5332 C CA . SER A 1 671 ? -3.347 33.902 -24.594 1.00 23.38 671 SER A CA 1
ATOM 5333 C C . SER A 1 671 ? -1.955 33.356 -24.284 1.00 23.38 671 SER A C 1
ATOM 5335 O O . SER A 1 671 ? -1.799 32.301 -23.679 1.00 23.38 671 SER A O 1
ATOM 5337 N N . ALA A 1 672 ? -0.933 34.079 -24.740 1.00 30.02 672 ALA A N 1
ATOM 5338 C CA . ALA A 1 672 ? 0.395 34.010 -24.154 1.00 30.02 672 ALA A CA 1
ATOM 5339 C C . ALA A 1 672 ? 0.316 34.673 -22.771 1.00 30.02 672 ALA A C 1
ATOM 5341 O O . ALA A 1 672 ? 0.123 35.886 -22.683 1.00 30.02 672 ALA A O 1
ATOM 5342 N N . GLY A 1 673 ? 0.380 33.874 -21.708 1.00 30.00 673 GLY A N 1
ATOM 5343 C CA . GLY A 1 673 ? 0.311 34.387 -20.342 1.00 30.00 673 GLY A CA 1
ATOM 5344 C C . GLY A 1 673 ? -0.072 33.353 -19.292 1.00 30.00 673 GLY A C 1
ATOM 5345 O O . GLY A 1 673 ? -0.922 33.660 -18.471 1.00 30.00 673 GLY A O 1
ATOM 5346 N N . GLU A 1 674 ? 0.539 32.166 -19.308 1.00 27.17 674 GLU A N 1
ATOM 5347 C CA . GLU A 1 674 ? 0.516 31.220 -18.179 1.00 27.17 674 GLU A CA 1
ATOM 5348 C C . GLU A 1 674 ? 1.869 30.493 -18.082 1.00 27.17 674 GLU A C 1
ATOM 5350 O O . GLU A 1 674 ? 1.943 29.275 -18.160 1.00 27.17 674 GLU A O 1
ATOM 5355 N N . ASP A 1 675 ? 2.957 31.245 -17.896 1.00 24.28 675 ASP A N 1
ATOM 5356 C CA . ASP A 1 675 ? 4.167 30.698 -17.264 1.00 24.28 675 ASP A CA 1
ATOM 5357 C C . ASP A 1 675 ? 4.020 30.882 -15.745 1.00 24.28 675 ASP A C 1
ATOM 5359 O O . ASP A 1 675 ? 4.700 31.685 -15.105 1.00 24.28 675 ASP A O 1
ATOM 5363 N N . LEU A 1 676 ? 3.039 30.185 -15.167 1.00 30.38 676 LEU A N 1
ATOM 5364 C CA . LEU A 1 676 ? 3.117 29.780 -13.769 1.00 30.38 676 LEU A CA 1
ATOM 5365 C C . LEU A 1 676 ? 3.941 28.496 -13.776 1.00 30.38 676 LEU A C 1
ATOM 5367 O O . LEU A 1 676 ? 3.565 27.544 -14.456 1.00 30.38 676 LEU A O 1
ATOM 5371 N N . GLU A 1 677 ? 5.072 28.503 -13.070 1.00 32.78 677 GLU A N 1
ATOM 5372 C CA . GLU A 1 677 ? 5.930 27.338 -12.841 1.00 32.78 677 GLU A CA 1
ATOM 5373 C C . GLU A 1 677 ? 5.060 26.097 -12.582 1.00 32.78 677 GLU A C 1
ATOM 5375 O O . GLU A 1 677 ? 4.434 25.978 -11.524 1.00 32.78 677 GLU A O 1
ATOM 5380 N N . ARG A 1 678 ? 4.970 25.193 -13.570 1.00 32.16 678 ARG A N 1
ATOM 5381 C CA . ARG A 1 678 ? 4.349 23.880 -13.384 1.00 32.16 678 ARG A CA 1
ATOM 5382 C C . ARG A 1 678 ? 5.147 23.181 -12.294 1.00 32.16 678 ARG A C 1
ATOM 5384 O O . ARG A 1 678 ? 6.306 22.837 -12.502 1.00 32.16 678 ARG A O 1
ATOM 5391 N N . GLN A 1 679 ? 4.534 23.018 -11.126 1.00 34.44 679 GLN A N 1
ATOM 5392 C CA . GLN A 1 679 ? 5.048 22.087 -10.135 1.00 34.44 679 GLN A CA 1
ATOM 5393 C C . GLN A 1 679 ? 5.019 20.689 -10.762 1.00 34.44 679 GLN A C 1
ATOM 5395 O O . GLN A 1 679 ? 4.048 20.377 -11.454 1.00 34.44 679 GLN A O 1
ATOM 5400 N N . PRO A 1 680 ? 6.069 19.881 -10.576 1.00 38.78 680 PRO A N 1
ATOM 5401 C CA . PRO A 1 680 ? 6.119 18.557 -11.171 1.00 38.78 680 PRO A CA 1
ATOM 5402 C C . PRO A 1 680 ? 4.995 17.683 -10.616 1.00 38.78 680 PRO A C 1
ATOM 5404 O O . PRO A 1 680 ? 4.702 17.748 -9.418 1.00 38.78 680 PRO A O 1
ATOM 5407 N N . ASP A 1 681 ? 4.364 16.879 -11.474 1.00 43.03 681 ASP A N 1
ATOM 5408 C CA . ASP A 1 681 ? 3.347 15.929 -11.033 1.00 43.03 681 ASP A CA 1
ATOM 5409 C C . ASP A 1 681 ? 4.059 14.816 -10.261 1.00 43.03 681 ASP A C 1
ATOM 5411 O O . ASP A 1 681 ? 4.884 14.063 -10.780 1.00 43.03 681 ASP A O 1
ATOM 5415 N N . ILE A 1 682 ? 3.793 14.755 -8.962 1.00 51.09 682 ILE A N 1
ATOM 5416 C CA . ILE A 1 682 ? 4.431 13.808 -8.058 1.00 51.09 682 ILE A CA 1
ATOM 5417 C C . ILE A 1 682 ? 3.533 12.577 -7.952 1.00 51.09 682 ILE A C 1
ATOM 5419 O O . ILE A 1 682 ? 2.430 12.663 -7.420 1.00 51.09 682 ILE A O 1
ATOM 5423 N N . ILE A 1 683 ? 4.025 11.423 -8.408 1.00 51.47 683 ILE A N 1
ATOM 5424 C CA . ILE A 1 683 ? 3.291 10.151 -8.330 1.00 51.47 683 ILE A CA 1
ATOM 5425 C C . ILE A 1 683 ? 3.898 9.267 -7.243 1.00 51.47 683 ILE A C 1
ATOM 5427 O O . ILE A 1 683 ? 5.120 9.065 -7.202 1.00 51.47 683 ILE A O 1
ATOM 5431 N N . VAL A 1 684 ? 3.037 8.710 -6.388 1.00 53.66 684 VAL A N 1
ATOM 5432 C CA . VAL A 1 684 ? 3.401 7.805 -5.289 1.00 53.66 684 VAL A CA 1
ATOM 5433 C C . VAL A 1 684 ? 2.863 6.412 -5.552 1.00 53.66 684 VAL A C 1
ATOM 5435 O O . VAL A 1 684 ? 1.657 6.193 -5.472 1.00 53.66 684 VAL A O 1
ATOM 5438 N N . ASP A 1 685 ? 3.759 5.457 -5.788 1.00 59.72 685 ASP A N 1
ATOM 5439 C CA . ASP A 1 685 ? 3.349 4.063 -5.959 1.00 59.72 685 ASP A CA 1
ATOM 5440 C C . ASP A 1 685 ? 2.973 3.377 -4.642 1.00 59.72 685 ASP A C 1
ATOM 5442 O O . ASP A 1 685 ? 3.102 3.930 -3.539 1.00 59.72 685 ASP A O 1
ATOM 5446 N N . ASP A 1 686 ? 2.500 2.138 -4.772 1.00 55.53 686 ASP A N 1
ATOM 5447 C CA . ASP A 1 686 ? 2.060 1.270 -3.683 1.00 55.53 686 ASP A CA 1
ATOM 5448 C C . ASP A 1 686 ? 3.108 1.001 -2.606 1.00 55.53 686 ASP A C 1
ATOM 5450 O O . ASP A 1 686 ? 2.747 0.900 -1.430 1.00 55.53 686 ASP A O 1
ATOM 5454 N N . ASP A 1 687 ? 4.387 1.049 -2.963 1.00 54.94 687 ASP A N 1
ATOM 5455 C CA . ASP A 1 687 ? 5.510 0.932 -2.034 1.00 54.94 687 ASP A CA 1
ATOM 5456 C C . ASP A 1 687 ? 5.888 2.257 -1.356 1.00 54.94 687 ASP A C 1
ATOM 5458 O O . ASP A 1 687 ? 6.702 2.286 -0.429 1.00 54.94 687 ASP A O 1
ATOM 5462 N N . GLY A 1 688 ? 5.267 3.363 -1.768 1.00 51.56 688 GLY A N 1
ATOM 5463 C CA . GLY A 1 688 ? 5.540 4.698 -1.251 1.00 51.56 688 GLY A CA 1
ATOM 5464 C C . GLY A 1 688 ? 6.722 5.382 -1.937 1.00 51.56 688 GLY A C 1
ATOM 5465 O O . GLY A 1 688 ? 7.233 6.373 -1.405 1.00 51.56 688 GLY A O 1
ATOM 5466 N N . VAL A 1 689 ? 7.166 4.889 -3.093 1.00 52.94 689 VAL A N 1
ATOM 5467 C CA . VAL A 1 689 ? 8.214 5.523 -3.891 1.00 52.94 689 VAL A CA 1
ATOM 5468 C C . VAL A 1 689 ? 7.612 6.712 -4.634 1.00 52.94 689 VAL A C 1
ATOM 5470 O O . VAL A 1 689 ? 6.673 6.606 -5.427 1.00 52.94 689 VAL A O 1
ATOM 5473 N N . LEU A 1 690 ? 8.165 7.879 -4.320 1.00 45.34 690 LEU A N 1
ATOM 5474 C CA . LEU A 1 690 ? 7.827 9.162 -4.912 1.00 45.34 690 LEU A CA 1
ATOM 5475 C C . LEU A 1 690 ? 8.734 9.405 -6.110 1.00 45.34 690 LEU A C 1
ATOM 5477 O O . LEU A 1 690 ? 9.952 9.441 -5.949 1.00 45.34 690 LEU A O 1
ATOM 5481 N N . THR A 1 691 ? 8.141 9.648 -7.270 1.00 48.47 691 THR A N 1
ATOM 5482 C CA . THR A 1 691 ? 8.876 10.097 -8.455 1.00 48.47 691 THR A CA 1
ATOM 5483 C C . THR A 1 691 ? 8.250 11.406 -8.904 1.00 48.47 691 THR A C 1
ATOM 5485 O O . THR A 1 691 ? 7.040 11.459 -9.130 1.00 48.47 691 THR A O 1
ATOM 5488 N N . ALA A 1 692 ? 9.061 12.465 -8.952 1.00 47.84 692 ALA A N 1
ATOM 5489 C CA . ALA A 1 692 ? 8.690 13.681 -9.660 1.00 47.84 692 ALA A CA 1
ATOM 5490 C C . ALA A 1 692 ? 8.702 13.329 -11.145 1.00 47.84 692 ALA A C 1
ATOM 5492 O O . ALA A 1 692 ? 9.712 12.835 -11.643 1.00 47.84 692 ALA A O 1
ATOM 5493 N N . VAL A 1 693 ? 7.552 13.460 -11.790 1.00 53.12 693 VAL A N 1
ATOM 5494 C CA . VAL A 1 693 ? 7.410 13.240 -13.219 1.00 53.12 693 VAL A CA 1
ATOM 5495 C C . VAL A 1 693 ? 7.360 14.621 -13.852 1.00 53.12 693 VAL A C 1
ATOM 5497 O O . VAL A 1 693 ? 6.345 15.317 -13.784 1.00 53.12 693 VAL A O 1
ATOM 5500 N N . ASP A 1 694 ? 8.478 15.029 -14.439 1.00 51.81 694 ASP A N 1
ATOM 5501 C CA . ASP A 1 694 ? 8.621 16.339 -15.070 1.00 51.81 694 ASP A CA 1
ATOM 5502 C C . ASP A 1 694 ? 8.128 16.287 -16.529 1.00 51.81 694 ASP A C 1
ATOM 5504 O O . ASP A 1 694 ? 7.786 17.314 -17.124 1.00 51.81 694 ASP A O 1
ATOM 5508 N N . THR A 1 695 ? 8.049 15.082 -17.119 1.00 63.78 695 THR A N 1
ATOM 5509 C CA . THR A 1 695 ? 7.640 14.863 -18.517 1.00 63.78 695 THR A CA 1
ATOM 5510 C C . THR A 1 695 ? 6.745 13.632 -18.719 1.00 63.78 695 THR A C 1
ATOM 5512 O O . THR A 1 695 ? 6.819 12.643 -17.994 1.00 63.78 695 THR A O 1
ATOM 5515 N N . ALA A 1 696 ? 5.915 13.651 -19.769 1.00 67.38 696 ALA A N 1
ATOM 5516 C CA . ALA A 1 696 ? 5.078 12.505 -20.151 1.00 67.38 696 ALA A CA 1
ATOM 5517 C C . ALA A 1 696 ? 5.898 11.238 -20.482 1.00 67.38 696 ALA A C 1
ATOM 5519 O O . ALA A 1 696 ? 5.410 10.122 -20.304 1.00 67.38 696 ALA A O 1
ATOM 5520 N N . ASP A 1 697 ? 7.146 11.406 -20.927 1.00 71.25 697 ASP A N 1
ATOM 5521 C CA . ASP A 1 697 ? 8.051 10.298 -21.241 1.00 71.25 697 ASP A CA 1
ATOM 5522 C C . ASP A 1 697 ? 8.531 9.567 -19.972 1.00 71.25 697 ASP A C 1
ATOM 5524 O O . ASP A 1 697 ? 8.641 8.340 -19.970 1.00 71.25 697 ASP A O 1
ATOM 5528 N N . GLU A 1 698 ? 8.742 10.285 -18.863 1.00 69.94 698 GLU A N 1
ATOM 5529 C CA . GLU A 1 698 ? 9.073 9.687 -17.560 1.00 69.94 698 GLU A CA 1
ATOM 5530 C C . GLU A 1 698 ? 7.896 8.903 -16.974 1.00 69.94 698 GLU A C 1
ATOM 5532 O O . GLU A 1 698 ? 8.088 7.795 -16.464 1.00 69.94 698 GLU A O 1
ATOM 5537 N N . LEU A 1 699 ? 6.669 9.432 -17.101 1.00 71.81 699 LEU A N 1
ATOM 5538 C CA . LEU A 1 699 ? 5.454 8.709 -16.713 1.00 71.81 699 LEU A CA 1
ATOM 5539 C C . LEU A 1 699 ? 5.366 7.384 -17.461 1.00 71.81 699 LEU A C 1
ATOM 5541 O O . LEU A 1 699 ? 5.150 6.332 -16.862 1.00 71.81 699 LEU A O 1
ATOM 5545 N N . LYS A 1 700 ? 5.563 7.448 -18.778 1.00 79.94 700 LYS A N 1
ATOM 5546 C CA . LYS A 1 700 ? 5.497 6.287 -19.651 1.00 79.94 700 LYS A CA 1
ATOM 5547 C C . LYS A 1 700 ? 6.549 5.244 -19.278 1.00 79.94 700 LYS A C 1
ATOM 5549 O O . LYS A 1 700 ? 6.194 4.085 -19.100 1.00 79.94 700 LYS A O 1
ATOM 5554 N N . SER A 1 701 ? 7.802 5.654 -19.082 1.00 79.62 701 SER A N 1
ATOM 5555 C CA . SER A 1 701 ? 8.890 4.762 -18.653 1.00 79.62 701 SER A CA 1
ATOM 5556 C C . SER A 1 701 ? 8.578 4.074 -17.316 1.00 79.62 701 SER A C 1
ATOM 5558 O O . SER A 1 701 ? 8.786 2.869 -17.155 1.00 79.62 701 SER A O 1
ATOM 5560 N N . ARG A 1 702 ? 7.984 4.804 -16.362 1.00 75.62 702 ARG A N 1
ATOM 5561 C CA . ARG A 1 702 ? 7.563 4.232 -15.075 1.00 75.62 702 ARG A CA 1
ATOM 5562 C C . ARG A 1 702 ? 6.430 3.221 -15.230 1.00 75.62 702 ARG A C 1
ATOM 5564 O O . ARG A 1 702 ? 6.500 2.143 -14.642 1.00 75.62 702 ARG A O 1
ATOM 5571 N N . LEU A 1 703 ? 5.397 3.555 -16.002 1.00 85.19 703 LEU A N 1
ATOM 5572 C CA . LEU A 1 703 ? 4.294 2.635 -16.289 1.00 85.19 703 LEU A CA 1
ATOM 5573 C C . LEU A 1 703 ? 4.798 1.386 -17.024 1.00 85.19 703 LEU A C 1
ATOM 5575 O O . LEU A 1 703 ? 4.352 0.280 -16.728 1.00 85.19 703 LEU A O 1
ATOM 5579 N N . GLU A 1 704 ? 5.772 1.525 -17.924 1.00 89.06 704 GLU A N 1
ATOM 5580 C CA . GLU A 1 704 ? 6.431 0.402 -18.597 1.00 89.06 704 GLU A CA 1
ATOM 5581 C C . GLU A 1 704 ? 7.204 -0.488 -17.611 1.00 89.06 704 GLU A C 1
ATOM 5583 O O . GLU A 1 704 ? 7.067 -1.711 -17.665 1.00 89.06 704 GLU A O 1
ATOM 5588 N N . ALA A 1 705 ? 7.956 0.088 -16.668 1.00 84.00 705 ALA A N 1
ATOM 5589 C CA . ALA A 1 705 ? 8.669 -0.678 -15.644 1.00 84.00 705 ALA A CA 1
ATOM 5590 C C . ALA A 1 705 ? 7.710 -1.431 -14.702 1.00 84.00 705 ALA A C 1
ATOM 5592 O O . ALA A 1 705 ? 7.886 -2.628 -14.465 1.00 84.00 705 ALA A O 1
ATOM 5593 N N . LEU A 1 706 ? 6.666 -0.750 -14.209 1.00 87.62 706 LEU A N 1
ATOM 5594 C CA . LEU A 1 706 ? 5.644 -1.343 -13.340 1.00 87.62 706 LEU A CA 1
ATOM 5595 C C . LEU A 1 706 ? 4.875 -2.454 -14.063 1.00 87.62 706 LEU A C 1
ATOM 5597 O O . LEU A 1 706 ? 4.805 -3.573 -13.560 1.00 87.62 706 LEU A O 1
ATOM 5601 N N . SER A 1 707 ? 4.369 -2.187 -15.269 1.00 94.06 707 SER A N 1
ATOM 5602 C CA . SER A 1 707 ? 3.634 -3.183 -16.062 1.00 94.06 707 SER A CA 1
ATOM 5603 C C . SER A 1 707 ? 4.495 -4.385 -16.458 1.00 94.06 707 SER A C 1
ATOM 5605 O O . SER A 1 707 ? 3.994 -5.508 -16.495 1.00 94.06 707 SER A O 1
ATOM 5607 N N . SER A 1 708 ? 5.798 -4.191 -16.692 1.00 94.38 708 SER A N 1
ATOM 5608 C CA . SER A 1 708 ? 6.733 -5.293 -16.961 1.00 94.38 708 SER A CA 1
ATOM 5609 C C . SER A 1 708 ? 6.908 -6.200 -15.743 1.00 94.38 708 SER A C 1
ATOM 5611 O O . SER A 1 708 ? 6.821 -7.421 -15.877 1.00 94.38 708 SER A O 1
ATOM 5613 N N . PHE A 1 709 ? 7.080 -5.621 -14.551 1.00 93.12 709 PHE A N 1
ATOM 5614 C CA . PHE A 1 709 ? 7.142 -6.381 -13.299 1.00 93.12 709 PHE A CA 1
ATOM 5615 C C . PHE A 1 709 ? 5.824 -7.118 -13.006 1.00 93.12 709 PHE A C 1
ATOM 5617 O O . PHE A 1 709 ? 5.822 -8.298 -12.657 1.00 93.12 709 PHE A O 1
ATOM 5624 N N . GLN A 1 710 ? 4.689 -6.444 -13.198 1.00 96.31 710 GLN A N 1
ATOM 5625 C CA . GLN A 1 710 ? 3.355 -7.024 -13.021 1.00 96.31 710 GLN A CA 1
ATOM 5626 C C . GLN A 1 710 ? 3.125 -8.213 -13.967 1.00 96.31 710 GLN A C 1
ATOM 5628 O O . GLN A 1 710 ? 2.608 -9.252 -13.548 1.00 96.31 710 GLN A O 1
ATOM 5633 N N . LEU A 1 711 ? 3.557 -8.090 -15.227 1.00 97.56 711 LEU A N 1
ATOM 5634 C CA . LEU A 1 711 ? 3.515 -9.178 -16.199 1.00 97.56 711 LEU A CA 1
ATOM 5635 C C . LEU A 1 711 ? 4.411 -10.346 -15.773 1.00 97.56 711 LEU A C 1
ATOM 5637 O O . LEU A 1 711 ? 3.962 -11.489 -15.805 1.00 97.56 711 LEU A O 1
ATOM 5641 N N . GLU A 1 712 ? 5.649 -10.090 -15.342 1.00 97.12 712 GLU A N 1
ATOM 5642 C CA . GLU A 1 712 ? 6.562 -11.138 -14.862 1.00 97.12 712 GLU A CA 1
ATOM 5643 C C . GLU A 1 712 ? 5.945 -11.948 -13.712 1.00 97.12 712 GLU A C 1
ATOM 5645 O O . GLU A 1 712 ? 6.003 -13.181 -13.711 1.00 97.12 712 GLU A O 1
ATOM 5650 N N . LEU A 1 713 ? 5.286 -11.264 -12.777 1.00 96.62 713 LEU A N 1
ATOM 5651 C CA . LEU A 1 713 ? 4.610 -11.867 -11.632 1.00 96.62 713 LEU A CA 1
ATOM 5652 C C . LEU A 1 713 ? 3.436 -12.769 -12.049 1.00 96.62 713 LEU A C 1
ATOM 5654 O O . LEU A 1 713 ? 3.310 -13.890 -11.549 1.00 96.62 713 LEU A O 1
ATOM 5658 N N . LEU A 1 714 ? 2.630 -12.335 -13.023 1.00 97.50 714 LEU A N 1
ATOM 5659 C CA . LEU A 1 714 ? 1.570 -13.150 -13.629 1.00 97.50 714 LEU A CA 1
ATOM 5660 C C . LEU A 1 714 ? 2.120 -14.383 -14.357 1.00 97.50 714 LEU A C 1
ATOM 5662 O O . LEU A 1 714 ? 1.646 -15.501 -14.146 1.00 97.50 714 LEU A O 1
ATOM 5666 N N . LEU A 1 715 ? 3.159 -14.206 -15.176 1.00 97.38 715 LEU A N 1
ATOM 5667 C CA . LEU A 1 715 ? 3.798 -15.311 -15.897 1.00 97.38 715 LEU A CA 1
ATOM 5668 C C . LEU A 1 715 ? 4.449 -16.316 -14.945 1.00 97.38 715 LEU A C 1
ATOM 5670 O O . LEU A 1 715 ? 4.487 -17.512 -15.236 1.00 97.38 715 LEU A O 1
ATOM 5674 N N . HIS A 1 716 ? 4.967 -15.850 -13.809 1.00 97.62 716 HIS A N 1
ATOM 5675 C CA . HIS A 1 716 ? 5.463 -16.717 -12.752 1.00 97.62 716 HIS A CA 1
ATOM 5676 C C . HIS A 1 716 ? 4.320 -17.514 -12.104 1.00 97.62 716 HIS A C 1
ATOM 5678 O O . HIS A 1 716 ? 4.426 -18.734 -11.973 1.00 97.62 716 HIS A O 1
ATOM 5684 N N . ALA A 1 717 ? 3.196 -16.868 -11.785 1.00 97.44 717 ALA A N 1
ATOM 5685 C CA . ALA A 1 717 ? 2.019 -17.527 -11.220 1.00 97.44 717 ALA A CA 1
ATOM 5686 C C . ALA A 1 717 ? 1.440 -18.622 -12.139 1.00 97.44 717 ALA A C 1
ATOM 5688 O O . ALA A 1 717 ? 1.073 -19.697 -11.664 1.00 97.44 717 ALA A O 1
ATOM 5689 N N . PHE A 1 718 ? 1.452 -18.423 -13.464 1.00 96.44 718 PHE A N 1
ATOM 5690 C CA . PHE A 1 718 ? 1.008 -19.442 -14.427 1.00 96.44 718 PHE A CA 1
ATOM 5691 C C . PHE A 1 718 ? 1.809 -20.747 -14.388 1.00 96.44 718 PHE A C 1
ATOM 5693 O O . PHE A 1 718 ? 1.311 -21.766 -14.877 1.00 96.44 718 PHE A O 1
ATOM 5700 N N . LYS A 1 719 ? 3.013 -20.754 -13.802 1.00 94.69 719 LYS A N 1
ATOM 5701 C CA . LYS A 1 719 ? 3.886 -21.936 -13.709 1.00 94.69 719 LYS A CA 1
ATOM 5702 C C . LYS A 1 719 ? 3.508 -22.892 -12.573 1.00 94.69 719 LYS A C 1
ATOM 5704 O O . LYS A 1 719 ? 3.938 -24.043 -12.605 1.00 94.69 719 LYS A O 1
ATOM 5709 N N . PHE A 1 720 ? 2.667 -22.490 -11.618 1.00 95.25 720 PHE A N 1
ATOM 5710 C CA . PHE A 1 720 ? 2.239 -23.371 -10.522 1.00 95.25 720 PHE A CA 1
ATOM 5711 C C . PHE A 1 720 ? 1.418 -24.555 -11.056 1.00 95.25 720 PHE A C 1
ATOM 5713 O O . PHE A 1 720 ? 0.440 -24.349 -11.775 1.00 95.25 720 PHE A O 1
ATOM 5720 N N . PRO A 1 721 ? 1.833 -25.814 -10.821 1.00 92.12 721 PRO A N 1
ATOM 5721 C CA . PRO A 1 721 ? 1.307 -26.969 -11.554 1.00 92.12 721 PRO A CA 1
ATOM 5722 C C . PRO A 1 721 ? -0.161 -27.274 -11.247 1.00 92.12 721 PRO A C 1
ATOM 5724 O O . PRO A 1 721 ? -0.915 -27.577 -12.174 1.00 92.12 721 PRO A O 1
ATOM 5727 N N . ALA A 1 722 ? -0.563 -27.142 -9.981 1.00 93.19 722 ALA A N 1
ATOM 5728 C CA . ALA A 1 722 ? -1.929 -27.379 -9.520 1.00 93.19 722 ALA A CA 1
ATOM 5729 C C . ALA A 1 722 ? -2.847 -26.150 -9.646 1.00 93.19 722 ALA A C 1
ATOM 5731 O O . ALA A 1 722 ? -4.053 -26.285 -9.449 1.00 93.19 722 ALA A O 1
ATOM 5732 N N . ALA A 1 723 ? -2.304 -24.982 -10.015 1.00 95.31 723 ALA A N 1
ATOM 5733 C CA . ALA A 1 723 ? -3.048 -23.733 -10.125 1.00 95.31 723 ALA A CA 1
ATOM 5734 C C . ALA A 1 723 ? -4.162 -23.816 -11.178 1.00 95.31 723 ALA A C 1
ATOM 5736 O O . ALA A 1 723 ? -3.922 -24.195 -12.329 1.00 95.31 723 ALA A O 1
ATOM 5737 N N . ARG A 1 724 ? -5.372 -23.435 -10.757 1.00 94.81 724 ARG A N 1
ATOM 5738 C CA . ARG A 1 724 ? -6.610 -23.393 -11.551 1.00 94.81 724 ARG A CA 1
ATOM 5739 C C . ARG A 1 724 ? -7.259 -22.021 -11.560 1.00 94.81 724 ARG A C 1
ATOM 5741 O O . ARG A 1 724 ? -7.960 -21.712 -12.515 1.00 94.81 724 ARG A O 1
ATOM 5748 N N . LYS A 1 725 ? -7.048 -21.213 -10.518 1.00 96.62 725 LYS A N 1
ATOM 5749 C CA . LYS A 1 725 ? -7.630 -19.874 -10.382 1.00 96.62 725 LYS A CA 1
ATOM 5750 C C . LYS A 1 725 ? -6.555 -18.861 -10.024 1.00 96.62 725 LYS A C 1
ATOM 5752 O O . LYS A 1 725 ? -5.749 -19.103 -9.129 1.00 96.62 725 LYS A O 1
ATOM 5757 N N . ILE A 1 726 ? -6.552 -17.717 -10.695 1.00 98.38 726 ILE A N 1
ATOM 5758 C CA . ILE A 1 726 ? -5.683 -16.594 -10.340 1.00 98.38 726 ILE A CA 1
ATOM 5759 C C . ILE A 1 726 ? -6.507 -15.317 -10.385 1.00 98.38 726 ILE A C 1
ATOM 5761 O O . ILE A 1 726 ? -7.230 -15.096 -11.351 1.00 98.38 726 ILE A O 1
ATOM 5765 N N . THR A 1 727 ? -6.390 -14.456 -9.381 1.00 98.56 727 THR A N 1
ATOM 5766 C CA . THR A 1 727 ? -6.848 -13.069 -9.489 1.00 98.56 727 THR A CA 1
ATOM 5767 C C . THR A 1 727 ? -5.663 -12.134 -9.553 1.00 98.56 727 THR A C 1
ATOM 5769 O O . THR A 1 727 ? -4.694 -12.287 -8.820 1.00 98.56 727 THR A O 1
ATOM 5772 N N . TYR A 1 728 ? -5.743 -11.168 -10.454 1.00 98.56 728 TYR A N 1
ATOM 5773 C CA . TYR A 1 728 ? -4.781 -10.092 -10.613 1.00 98.56 728 TYR A CA 1
ATOM 5774 C C . TYR A 1 728 ? -5.476 -8.776 -10.321 1.00 98.56 728 TYR A C 1
ATOM 5776 O O . TYR A 1 728 ? -6.551 -8.535 -10.870 1.00 98.56 728 TYR A O 1
ATOM 5784 N N . SER A 1 729 ? -4.886 -7.933 -9.483 1.00 98.00 729 SER A N 1
ATOM 5785 C CA . SER A 1 729 ? -5.447 -6.630 -9.159 1.00 98.00 729 SER A CA 1
ATOM 5786 C C . SER A 1 729 ? -4.414 -5.532 -9.072 1.00 98.00 729 SER A C 1
ATOM 5788 O O . SER A 1 729 ? -3.260 -5.766 -8.725 1.00 98.00 729 SER A O 1
ATOM 5790 N N . THR A 1 730 ? -4.871 -4.312 -9.333 1.00 95.62 730 THR A N 1
ATOM 5791 C CA . THR A 1 730 ? -4.096 -3.104 -9.083 1.00 95.62 730 THR A CA 1
ATOM 5792 C C . THR A 1 730 ? -4.992 -2.008 -8.515 1.00 95.62 730 THR A C 1
ATOM 5794 O O . THR A 1 730 ? -6.205 -1.948 -8.715 1.00 95.62 730 THR A O 1
ATOM 5797 N N . CYS A 1 731 ? -4.345 -1.085 -7.834 1.00 89.44 731 CYS A N 1
ATOM 5798 C CA . CYS A 1 731 ? -4.853 0.202 -7.405 1.00 89.44 731 CYS A CA 1
ATOM 5799 C C . CYS A 1 731 ? -4.759 1.302 -8.486 1.00 89.44 731 CYS A C 1
ATOM 5801 O O . CYS A 1 731 ? -4.793 2.486 -8.147 1.00 89.44 731 CYS A O 1
ATOM 5803 N N . SER A 1 732 ? -4.522 0.942 -9.752 1.00 86.62 732 SER A N 1
ATOM 5804 C CA . SER A 1 732 ? -4.196 1.882 -10.828 1.00 86.62 732 SER A CA 1
ATOM 5805 C C . SER A 1 732 ? -5.400 2.193 -11.709 1.00 86.62 732 SER A C 1
ATOM 5807 O O . SER A 1 732 ? -6.237 1.329 -11.980 1.00 86.62 732 SER A O 1
ATOM 5809 N N . ILE A 1 733 ? -5.463 3.427 -12.211 1.00 85.75 733 ILE A N 1
ATOM 5810 C CA . ILE A 1 733 ? -6.425 3.820 -13.250 1.00 85.75 733 ILE A CA 1
ATOM 5811 C C . ILE A 1 733 ? -5.884 3.593 -14.674 1.00 85.75 733 ILE A C 1
ATOM 5813 O O . ILE A 1 733 ? -6.672 3.584 -15.625 1.00 85.75 733 ILE A O 1
ATOM 5817 N N . TYR A 1 734 ? -4.572 3.386 -14.833 1.00 89.62 734 TYR A N 1
ATOM 5818 C CA . TYR A 1 734 ? -3.893 3.285 -16.128 1.00 89.62 734 TYR A CA 1
ATOM 5819 C C . TYR A 1 734 ? -4.129 1.927 -16.794 1.00 89.62 734 TYR A C 1
ATOM 5821 O O . TYR A 1 734 ? -4.043 0.881 -16.158 1.00 89.62 734 TYR A O 1
ATOM 5829 N N . ALA A 1 735 ? -4.439 1.932 -18.090 1.00 93.19 735 ALA A N 1
ATOM 5830 C CA . ALA A 1 735 ? -4.698 0.709 -18.854 1.00 93.19 735 ALA A CA 1
ATOM 5831 C C . ALA A 1 735 ? -3.429 -0.137 -19.061 1.00 93.19 735 ALA A C 1
ATOM 5833 O O . ALA A 1 735 ? -3.498 -1.362 -19.158 1.00 93.19 735 ALA A O 1
ATOM 5834 N N . GLU A 1 736 ? -2.271 0.521 -19.083 1.00 93.25 736 GLU A N 1
ATOM 5835 C CA . GLU A 1 736 ? -0.938 -0.055 -19.238 1.00 93.25 736 GLU A CA 1
ATOM 5836 C C . GLU A 1 736 ? -0.588 -1.025 -18.111 1.00 93.25 736 GLU A C 1
ATOM 5838 O O . GLU A 1 736 ? 0.072 -2.027 -18.367 1.00 93.25 736 GLU A O 1
ATOM 5843 N N . GLU A 1 737 ? -1.059 -0.743 -16.894 1.00 94.88 737 GLU A N 1
ATOM 5844 C CA . GLU A 1 737 ? -0.932 -1.604 -15.712 1.00 94.88 737 GLU A CA 1
ATOM 5845 C C . GLU A 1 737 ? -2.114 -2.574 -15.564 1.00 94.88 737 GLU A C 1
ATOM 5847 O O . GLU A 1 737 ? -2.118 -3.387 -14.660 1.00 94.88 737 GLU A O 1
ATOM 5852 N N . ASN A 1 738 ? -3.146 -2.491 -16.404 1.00 97.00 738 ASN A N 1
ATOM 5853 C CA . ASN A 1 738 ? -4.406 -3.203 -16.195 1.00 97.00 738 ASN A CA 1
ATOM 5854 C C . ASN A 1 738 ? -4.692 -4.158 -17.360 1.00 97.00 738 ASN A C 1
ATOM 5856 O O . ASN A 1 738 ? -4.102 -5.237 -17.453 1.00 97.00 738 ASN A O 1
ATOM 5860 N N . GLU A 1 739 ? -5.579 -3.774 -18.278 1.00 97.38 739 GLU A N 1
ATOM 5861 C CA . GLU A 1 739 ? -5.991 -4.599 -19.415 1.00 97.38 739 GLU A CA 1
ATOM 5862 C C . GLU A 1 739 ? -4.806 -4.999 -20.299 1.00 97.38 739 GLU A C 1
ATOM 5864 O O . GLU A 1 739 ? -4.748 -6.139 -20.763 1.00 97.38 739 GLU A O 1
ATOM 5869 N N . ALA A 1 740 ? -3.829 -4.105 -20.484 1.00 96.19 740 ALA A N 1
ATOM 5870 C CA . ALA A 1 740 ? -2.651 -4.391 -21.296 1.00 96.19 740 ALA A CA 1
ATOM 5871 C C . ALA A 1 740 ? -1.792 -5.515 -20.692 1.00 96.19 740 ALA A C 1
ATOM 5873 O O . ALA A 1 740 ? -1.275 -6.357 -21.430 1.00 96.19 740 ALA A O 1
ATOM 5874 N N . VAL A 1 741 ? -1.655 -5.565 -19.361 1.00 97.62 741 VAL A N 1
ATOM 5875 C CA . VAL A 1 741 ? -0.942 -6.649 -18.666 1.00 97.62 741 VAL A CA 1
ATOM 5876 C C . VAL A 1 741 ? -1.715 -7.958 -18.797 1.00 97.62 741 VAL A C 1
ATOM 5878 O O . VAL A 1 741 ? -1.124 -8.975 -19.162 1.00 97.62 741 VAL A O 1
ATOM 5881 N N . VAL A 1 742 ? -3.033 -7.934 -18.566 1.00 97.75 742 VAL A N 1
ATOM 5882 C CA . VAL A 1 742 ? -3.904 -9.118 -18.691 1.00 97.75 742 VAL A CA 1
ATOM 5883 C C . VAL A 1 742 ? -3.803 -9.720 -20.089 1.00 97.75 742 VAL A C 1
ATOM 5885 O O . VAL A 1 742 ? -3.582 -10.923 -20.234 1.00 97.75 742 VAL A O 1
ATOM 5888 N N . LYS A 1 743 ? -3.898 -8.880 -21.121 1.00 96.00 743 LYS A N 1
ATOM 5889 C CA . LYS A 1 743 ? -3.796 -9.313 -22.512 1.00 96.00 743 LYS A CA 1
ATOM 5890 C C . LYS A 1 743 ? -2.426 -9.921 -22.823 1.00 96.00 743 LYS A C 1
ATOM 5892 O O . LYS A 1 743 ? -2.358 -11.053 -23.298 1.00 96.00 743 LYS A O 1
ATOM 5897 N N . LYS A 1 744 ? -1.334 -9.223 -22.488 1.00 96.50 744 LYS A N 1
ATOM 5898 C CA . LYS A 1 744 ? 0.037 -9.733 -22.687 1.00 96.50 744 LYS A CA 1
ATOM 5899 C C . LYS A 1 744 ? 0.268 -11.062 -21.962 1.00 96.50 744 LYS A C 1
ATOM 5901 O O . LYS A 1 744 ? 0.949 -11.940 -22.491 1.00 96.50 744 LYS A O 1
ATOM 5906 N N . ALA A 1 745 ? -0.305 -11.230 -20.770 1.00 97.19 745 ALA A N 1
ATOM 5907 C CA . ALA A 1 745 ? -0.221 -12.476 -20.021 1.00 97.19 745 ALA A CA 1
ATOM 5908 C C . ALA A 1 745 ? -0.931 -13.625 -20.759 1.00 97.19 745 ALA A C 1
ATOM 5910 O O . ALA A 1 745 ? -0.335 -14.690 -20.916 1.00 97.19 745 ALA A O 1
ATOM 5911 N N . LEU A 1 746 ? -2.148 -13.410 -21.274 1.00 94.94 746 LEU A N 1
ATOM 5912 C CA . LEU A 1 746 ? -2.902 -14.409 -22.052 1.00 94.94 746 LEU A CA 1
ATOM 5913 C C . LEU A 1 746 ? -2.227 -14.776 -23.383 1.00 94.94 746 LEU A C 1
ATOM 5915 O O . LEU A 1 746 ? -2.302 -15.917 -23.832 1.00 94.94 746 LEU A O 1
ATOM 5919 N N . GLU A 1 747 ? -1.543 -13.825 -24.018 1.00 94.88 747 GLU A N 1
ATOM 5920 C CA . GLU A 1 747 ? -0.832 -14.057 -25.281 1.00 94.88 747 GLU A CA 1
ATOM 5921 C C . GLU A 1 747 ? 0.475 -14.843 -25.114 1.00 94.88 747 GLU A C 1
ATOM 5923 O O . GLU A 1 747 ? 1.004 -15.375 -26.102 1.00 94.88 747 GLU A O 1
ATOM 5928 N N . SER A 1 748 ? 0.981 -14.935 -23.881 1.00 94.94 748 SER A N 1
ATOM 5929 C CA . SER A 1 748 ? 2.230 -15.615 -23.554 1.00 94.94 748 SER A CA 1
ATOM 5930 C C . SER A 1 748 ? 2.188 -17.117 -23.845 1.00 94.94 748 SER A C 1
ATOM 5932 O O . SER A 1 748 ? 1.142 -17.770 -23.803 1.00 94.94 748 SER A O 1
ATOM 5934 N N . THR A 1 749 ? 3.363 -17.696 -24.093 1.00 90.00 749 THR A N 1
ATOM 5935 C CA . THR A 1 749 ? 3.511 -19.149 -24.263 1.00 90.00 749 THR A CA 1
ATOM 5936 C C . THR A 1 749 ? 3.099 -19.904 -23.002 1.00 90.00 749 THR A C 1
ATOM 5938 O O . THR A 1 749 ? 2.397 -20.903 -23.099 1.00 90.00 749 THR A O 1
ATOM 5941 N N . ALA A 1 750 ? 3.438 -19.378 -21.820 1.00 87.50 750 ALA A N 1
ATOM 5942 C CA . ALA A 1 750 ? 3.082 -19.978 -20.535 1.00 87.50 750 ALA A CA 1
ATOM 5943 C C . ALA A 1 750 ? 1.562 -20.106 -20.341 1.00 87.50 750 ALA A C 1
ATOM 5945 O O . ALA A 1 750 ? 1.101 -21.113 -19.802 1.00 87.50 750 ALA A O 1
ATOM 5946 N N . ALA A 1 751 ? 0.789 -19.111 -20.789 1.00 91.38 751 ALA A N 1
ATOM 5947 C CA . ALA A 1 751 ? -0.666 -19.173 -20.752 1.00 91.38 751 ALA A CA 1
ATOM 5948 C C . ALA A 1 751 ? -1.210 -20.219 -21.733 1.00 91.38 751 ALA A C 1
ATOM 5950 O O . ALA A 1 751 ? -1.960 -21.106 -21.327 1.00 91.38 751 ALA A O 1
ATOM 5951 N N . LYS A 1 752 ? -0.777 -20.159 -22.998 1.00 90.69 752 LYS A N 1
ATOM 5952 C CA . LYS A 1 752 ? -1.253 -21.043 -24.076 1.00 90.69 752 LYS A CA 1
ATOM 5953 C C . LYS A 1 752 ? -0.935 -22.515 -23.824 1.00 90.69 752 LYS A C 1
ATOM 5955 O O . LYS A 1 752 ? -1.830 -23.350 -23.885 1.00 90.69 752 LYS A O 1
ATOM 5960 N N . GLU A 1 753 ? 0.310 -22.834 -23.477 1.00 86.62 753 GLU A N 1
ATOM 5961 C CA . GLU A 1 753 ? 0.759 -24.216 -23.243 1.00 86.62 753 GLU A CA 1
ATOM 5962 C C . GLU A 1 753 ? 0.050 -24.872 -22.056 1.00 86.62 753 GLU A C 1
ATOM 5964 O O . GLU A 1 753 ? -0.144 -26.086 -22.034 1.00 86.62 753 GLU A O 1
ATOM 5969 N N . ARG A 1 754 ? -0.342 -24.074 -21.058 1.00 87.31 754 ARG A N 1
ATOM 5970 C CA . ARG A 1 754 ? -1.017 -24.568 -19.856 1.00 87.31 754 ARG A CA 1
ATOM 5971 C C . ARG A 1 754 ? -2.532 -24.390 -19.892 1.00 87.31 754 ARG A C 1
ATOM 5973 O O . ARG A 1 754 ? -3.178 -24.808 -18.938 1.00 87.31 754 ARG A O 1
ATOM 5980 N N . GLY A 1 755 ? -3.100 -23.826 -20.956 1.00 91.19 755 GLY A N 1
ATOM 5981 C CA . GLY A 1 755 ? -4.547 -23.649 -21.095 1.00 91.19 755 GLY A CA 1
ATOM 5982 C C . GLY A 1 755 ? -5.141 -22.609 -20.139 1.00 91.19 755 GLY A C 1
ATOM 5983 O O . GLY A 1 755 ? -6.259 -22.782 -19.658 1.00 91.19 755 GLY A O 1
ATOM 5984 N N . TRP A 1 756 ? -4.398 -21.546 -19.822 1.00 95.69 756 TRP A N 1
ATOM 5985 C CA . TRP A 1 756 ? -4.941 -20.414 -19.070 1.00 95.69 756 TRP A CA 1
ATOM 5986 C C . TRP A 1 756 ? -5.845 -19.558 -19.957 1.00 95.69 756 TRP A C 1
ATOM 5988 O O . TRP A 1 756 ? -5.492 -19.198 -21.078 1.00 95.69 756 TRP A O 1
ATOM 5998 N N . SER A 1 757 ? -6.996 -19.185 -19.415 1.00 95.62 757 SER A N 1
ATOM 5999 C CA . SER A 1 757 ? -7.957 -18.265 -20.021 1.00 95.62 757 SER A CA 1
ATOM 6000 C C . SER A 1 757 ? -8.442 -17.263 -18.973 1.00 95.62 757 SER A C 1
ATOM 6002 O O . SER A 1 757 ? -8.179 -17.424 -17.782 1.00 95.62 757 SER A O 1
ATOM 6004 N N . PHE A 1 758 ? -9.120 -16.198 -19.389 1.00 95.31 758 PHE A N 1
ATOM 6005 C CA . PHE A 1 758 ? -9.723 -15.252 -18.451 1.00 95.31 758 PHE A CA 1
ATOM 6006 C C . PHE A 1 758 ? -11.055 -15.787 -17.896 1.00 95.31 758 PHE A C 1
ATOM 6008 O O . PHE A 1 758 ? -11.785 -16.514 -18.570 1.00 95.31 758 PHE A O 1
ATOM 6015 N N . LEU A 1 759 ? -11.393 -15.397 -16.667 1.00 96.50 759 LEU A N 1
ATOM 6016 C CA . LEU A 1 759 ? -12.657 -15.724 -16.011 1.00 96.50 759 LEU A CA 1
ATOM 6017 C C . LEU A 1 759 ? -13.780 -14.858 -16.588 1.00 96.50 759 LEU A C 1
ATOM 6019 O O . LEU A 1 759 ? -13.887 -13.667 -16.280 1.00 96.50 759 LEU A O 1
ATOM 6023 N N . LYS A 1 760 ? -14.633 -15.465 -17.414 1.00 96.62 760 LYS A N 1
ATOM 6024 C CA . LYS A 1 760 ? -15.733 -14.771 -18.091 1.00 96.62 760 LYS A CA 1
ATOM 6025 C C . LYS A 1 760 ? -16.753 -14.223 -17.098 1.00 96.62 760 LYS A C 1
ATOM 6027 O O . LYS A 1 760 ? -16.989 -14.808 -16.044 1.00 96.62 760 LYS A O 1
ATOM 6032 N N . ARG A 1 761 ? -17.414 -13.120 -17.466 1.00 96.75 761 ARG A N 1
ATOM 6033 C CA . ARG A 1 761 ? -18.381 -12.411 -16.610 1.00 96.75 761 ARG A CA 1
ATOM 6034 C C . ARG A 1 761 ? -19.489 -13.309 -16.050 1.00 96.75 761 ARG A C 1
ATOM 6036 O O . ARG A 1 761 ? -19.871 -13.163 -14.894 1.00 96.75 761 ARG A O 1
ATOM 6043 N N . ASP A 1 762 ? -20.021 -14.224 -16.850 1.00 94.62 762 ASP A N 1
ATOM 6044 C CA . ASP A 1 762 ? -21.090 -15.151 -16.464 1.00 94.62 762 ASP A CA 1
ATOM 6045 C C . ASP A 1 762 ? -20.649 -16.183 -15.413 1.00 94.62 762 ASP A C 1
ATOM 6047 O O . ASP A 1 762 ? -21.466 -16.589 -14.579 1.00 94.62 762 ASP A O 1
ATOM 6051 N N . GLN A 1 763 ? -19.359 -16.528 -15.412 1.00 93.69 763 GLN A N 1
ATOM 6052 C CA . GLN A 1 763 ? -18.707 -17.438 -14.467 1.00 93.69 763 GLN A CA 1
ATOM 6053 C C . GLN A 1 763 ? -18.262 -16.749 -13.167 1.00 93.69 763 GLN A C 1
ATOM 6055 O O . GLN A 1 763 ? -17.933 -17.427 -12.196 1.00 93.69 763 GLN A O 1
ATOM 6060 N N . GLN A 1 764 ? -18.241 -15.414 -13.124 1.00 95.81 764 GLN A N 1
ATOM 6061 C CA . GLN A 1 764 ? -17.866 -14.667 -11.923 1.00 95.81 764 GLN A CA 1
ATOM 6062 C C . GLN A 1 764 ? -18.891 -14.859 -10.802 1.00 95.81 764 GLN A C 1
ATOM 6064 O O . GLN A 1 764 ? -20.101 -14.964 -11.037 1.00 95.81 764 GLN A O 1
ATOM 6069 N N . ILE A 1 765 ? -18.409 -14.810 -9.557 1.00 92.75 765 ILE A N 1
ATOM 6070 C CA . ILE A 1 765 ? -19.275 -14.799 -8.379 1.00 92.75 765 ILE A CA 1
ATOM 6071 C C . ILE A 1 765 ? -20.282 -13.644 -8.460 1.00 92.75 765 ILE A C 1
ATOM 6073 O O . ILE A 1 765 ? -19.966 -12.549 -8.936 1.00 92.75 765 ILE A O 1
ATOM 6077 N N . ARG A 1 766 ? -21.510 -13.883 -7.980 1.00 91.56 766 ARG A N 1
ATOM 6078 C CA . ARG A 1 766 ? -22.673 -12.998 -8.168 1.00 91.56 766 ARG A CA 1
ATOM 6079 C C . ARG A 1 766 ? -22.357 -11.516 -7.955 1.00 91.56 766 ARG A C 1
ATOM 6081 O O . ARG A 1 766 ? -22.651 -10.707 -8.826 1.00 91.56 766 ARG A O 1
ATOM 6088 N N . GLY A 1 767 ? -21.746 -11.152 -6.828 1.00 90.44 767 GLY A N 1
ATOM 6089 C CA . GLY A 1 767 ? -21.491 -9.745 -6.518 1.00 90.44 767 GLY A CA 1
ATOM 6090 C C . GLY A 1 767 ? -20.534 -9.047 -7.489 1.00 90.44 767 GLY A C 1
ATOM 6091 O O . GLY A 1 767 ? -20.700 -7.850 -7.733 1.00 90.44 767 GLY A O 1
ATOM 6092 N N . MET A 1 768 ? -19.589 -9.791 -8.074 1.00 96.62 768 MET A N 1
ATOM 6093 C CA . MET A 1 768 ? -18.642 -9.316 -9.090 1.00 96.62 768 MET A CA 1
ATOM 6094 C C . MET A 1 768 ? -19.263 -9.303 -10.486 1.00 96.62 768 MET A C 1
ATOM 6096 O O . MET A 1 768 ? -19.144 -8.305 -11.201 1.00 96.62 768 MET A O 1
ATOM 6100 N N . ARG A 1 769 ? -20.044 -10.331 -10.832 1.00 96.62 769 ARG A N 1
ATOM 6101 C CA . ARG A 1 769 ? -20.833 -10.379 -12.072 1.00 96.62 769 ARG A CA 1
ATOM 6102 C C . ARG A 1 769 ? -21.827 -9.219 -12.189 1.00 96.62 769 ARG A C 1
ATOM 6104 O O . ARG A 1 769 ? -22.002 -8.661 -13.278 1.00 96.62 769 ARG A O 1
ATOM 6111 N N . ASP A 1 770 ? -22.449 -8.856 -11.071 1.00 95.62 770 ASP A N 1
ATOM 6112 C CA . ASP A 1 770 ? -23.469 -7.807 -10.979 1.00 95.62 770 ASP A CA 1
ATOM 6113 C C . ASP A 1 770 ? -22.858 -6.399 -10.819 1.00 95.62 770 ASP A C 1
ATOM 6115 O O . ASP A 1 770 ? -23.573 -5.397 -10.899 1.00 95.62 770 ASP A O 1
ATOM 6119 N N . TRP A 1 771 ? -21.546 -6.291 -10.580 1.00 96.31 771 TRP A N 1
ATOM 6120 C CA . TRP A 1 771 ? -20.861 -4.998 -10.570 1.00 96.31 771 TRP A CA 1
ATOM 6121 C C . TRP A 1 771 ? -20.937 -4.354 -11.969 1.00 96.31 771 TRP A C 1
ATOM 6123 O O . TRP A 1 771 ? -20.779 -5.058 -12.962 1.00 96.31 771 TRP A O 1
ATOM 6133 N N . PRO A 1 772 ? -21.231 -3.051 -12.103 1.00 95.12 772 PRO A N 1
ATOM 6134 C CA . PRO A 1 772 ? -21.510 -2.473 -13.419 1.00 95.12 772 PRO A CA 1
ATOM 6135 C C . PRO A 1 772 ? -20.265 -1.979 -14.163 1.00 95.12 772 PRO A C 1
ATOM 6137 O O . PRO A 1 772 ? -20.292 -1.908 -15.386 1.00 95.12 772 PRO A O 1
ATOM 6140 N N . VAL A 1 773 ? -19.194 -1.616 -13.453 1.00 95.81 773 VAL A N 1
ATOM 6141 C CA . VAL A 1 773 ? -18.017 -0.985 -14.064 1.00 95.81 773 VAL A CA 1
ATOM 6142 C C . VAL A 1 773 ? -17.038 -2.063 -14.550 1.00 95.81 773 VAL A C 1
ATOM 6144 O O . VAL A 1 773 ? -16.680 -2.987 -13.810 1.00 95.81 773 VAL A O 1
ATOM 6147 N N . ARG A 1 774 ? -16.645 -1.974 -15.823 1.00 96.38 774 ARG A N 1
ATOM 6148 C CA . ARG A 1 774 ? -15.883 -2.993 -16.563 1.00 96.38 774 ARG A CA 1
ATOM 6149 C C . ARG A 1 774 ? -14.606 -2.436 -17.177 1.00 96.38 774 ARG A C 1
ATOM 6151 O O . ARG A 1 774 ? -14.353 -1.234 -17.083 1.00 96.38 774 ARG A O 1
ATOM 6158 N N . GLY A 1 775 ? -13.786 -3.325 -17.732 1.00 94.25 775 GLY A N 1
ATOM 6159 C CA . GLY A 1 775 ? -12.574 -2.959 -18.454 1.00 94.25 775 GLY A CA 1
ATOM 6160 C C . GLY A 1 775 ? -12.861 -2.121 -19.699 1.00 94.25 775 GLY A C 1
ATOM 6161 O O . GLY A 1 775 ? -13.985 -2.060 -20.200 1.00 94.25 775 GLY A O 1
ATOM 6162 N N . SER A 1 776 ? -11.827 -1.452 -20.200 1.00 92.50 776 SER A N 1
ATOM 6163 C CA . SER A 1 776 ? -11.919 -0.663 -21.428 1.00 92.50 776 SER A CA 1
ATOM 6164 C C . SER A 1 776 ? -11.823 -1.556 -22.665 1.00 92.50 776 SER A C 1
ATOM 6166 O O . SER A 1 776 ? -10.808 -2.211 -22.884 1.00 92.50 776 SER A O 1
ATOM 6168 N N . ILE A 1 777 ? -12.847 -1.513 -23.522 1.00 93.12 777 ILE A N 1
ATOM 6169 C CA . ILE A 1 777 ? -12.852 -2.203 -24.824 1.00 93.12 777 ILE A CA 1
ATOM 6170 C C . ILE A 1 777 ? -11.684 -1.727 -25.697 1.00 93.12 777 ILE A C 1
ATOM 6172 O O . ILE A 1 777 ? -11.049 -2.530 -26.375 1.00 93.12 777 ILE A O 1
ATOM 6176 N N . GLU A 1 778 ? -11.369 -0.430 -25.661 1.00 92.38 778 GLU A N 1
ATOM 6177 C CA . GLU A 1 778 ? -10.241 0.138 -26.404 1.00 92.38 778 GLU A CA 1
ATOM 6178 C C . GLU A 1 778 ? -8.904 -0.419 -25.899 1.00 92.38 778 GLU A C 1
ATOM 6180 O O . GLU A 1 778 ? -8.066 -0.827 -26.700 1.00 92.38 778 GLU A O 1
ATOM 6185 N N . ALA A 1 779 ? -8.731 -0.519 -24.577 1.00 90.81 779 ALA A N 1
ATOM 6186 C CA . ALA A 1 779 ? -7.528 -1.102 -23.983 1.00 90.81 779 ALA A CA 1
ATOM 6187 C C . ALA A 1 779 ? -7.410 -2.615 -24.241 1.00 90.81 779 ALA A C 1
ATOM 6189 O O . ALA A 1 779 ? -6.306 -3.151 -24.297 1.00 90.81 779 ALA A O 1
ATOM 6190 N N . CYS A 1 780 ? -8.542 -3.292 -24.437 1.00 92.12 780 CYS A N 1
ATOM 6191 C CA . CYS A 1 780 ? -8.621 -4.680 -24.883 1.00 92.12 780 CYS A CA 1
ATOM 6192 C C . CYS A 1 780 ? -8.524 -4.832 -26.416 1.00 92.12 780 CYS A C 1
ATOM 6194 O O . CYS A 1 780 ? -8.753 -5.924 -26.928 1.00 92.12 780 CYS A O 1
ATOM 6196 N N . GLU A 1 781 ? -8.184 -3.770 -27.160 1.00 91.38 781 GLU A N 1
ATOM 6197 C CA . GLU A 1 781 ? -8.075 -3.753 -28.630 1.00 91.38 781 GLU A CA 1
ATOM 6198 C C . GLU A 1 781 ? -9.325 -4.289 -29.356 1.00 91.38 781 GLU A C 1
ATOM 6200 O O . GLU A 1 781 ? -9.239 -4.937 -30.399 1.00 91.38 781 GLU A O 1
ATOM 6205 N N . GLY A 1 782 ? -10.506 -4.001 -28.807 1.00 91.12 782 GLY A N 1
ATOM 6206 C CA . GLY A 1 782 ? -11.789 -4.390 -29.389 1.00 91.12 782 GLY A CA 1
ATOM 6207 C C . GLY A 1 782 ? -12.341 -5.738 -28.921 1.00 91.12 782 GLY A C 1
ATOM 6208 O O . GLY A 1 782 ? -13.428 -6.097 -29.365 1.00 91.12 782 GLY A O 1
ATOM 6209 N N . ASP A 1 783 ? -11.652 -6.462 -28.031 1.00 94.12 783 ASP A N 1
ATOM 6210 C CA . ASP A 1 783 ? -12.191 -7.669 -27.388 1.00 94.12 783 ASP A CA 1
ATOM 6211 C C . ASP A 1 783 ? -13.189 -7.282 -26.282 1.00 94.12 783 ASP A C 1
ATOM 6213 O O . ASP A 1 783 ? -12.819 -6.929 -25.156 1.00 94.12 783 ASP A O 1
ATOM 6217 N N . ASP A 1 784 ? -14.476 -7.305 -26.628 1.00 95.56 784 ASP A N 1
ATOM 6218 C CA . ASP A 1 784 ? -15.585 -6.972 -25.737 1.00 95.56 784 ASP A CA 1
ATOM 6219 C C . ASP A 1 784 ? -15.763 -8.008 -24.623 1.00 95.56 784 ASP A C 1
ATOM 6221 O O . ASP A 1 784 ? -16.063 -7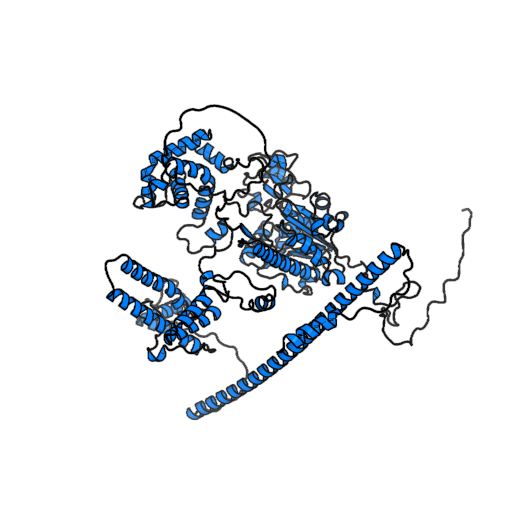.648 -23.485 1.00 95.56 784 ASP A O 1
ATOM 6225 N N . VAL A 1 785 ? -15.521 -9.285 -24.916 1.00 95.88 785 VAL A N 1
ATOM 6226 C CA . VAL A 1 785 ? -15.649 -10.374 -23.943 1.00 95.88 785 VAL A CA 1
ATOM 6227 C C . VAL A 1 785 ? -14.581 -10.255 -22.855 1.00 95.88 785 VAL A C 1
ATOM 6229 O O . VAL A 1 785 ? -14.890 -10.420 -21.671 1.00 95.88 785 VAL A O 1
ATOM 6232 N N . LEU A 1 786 ? -13.340 -9.933 -23.230 1.00 96.06 786 LEU A N 1
ATOM 6233 C CA . LEU A 1 786 ? -12.259 -9.674 -22.280 1.00 96.06 786 LEU A CA 1
ATOM 6234 C C . LEU A 1 786 ? -12.522 -8.404 -21.463 1.00 96.06 786 LEU A C 1
ATOM 6236 O O . LEU A 1 786 ? -12.362 -8.416 -20.241 1.00 96.06 786 LEU A O 1
ATOM 6240 N N . ALA A 1 787 ? -12.966 -7.323 -22.108 1.00 96.75 787 ALA A N 1
ATOM 6241 C CA . ALA A 1 787 ? -13.303 -6.081 -21.415 1.00 96.75 787 ALA A CA 1
ATOM 6242 C C . ALA A 1 787 ? -14.416 -6.291 -20.370 1.00 96.75 787 ALA A C 1
ATOM 6244 O O . ALA A 1 787 ? -14.313 -5.793 -19.248 1.00 96.75 787 ALA A O 1
ATOM 6245 N N . GLU A 1 788 ? -15.434 -7.091 -20.699 1.00 97.56 788 GLU A N 1
ATOM 6246 C CA . GLU A 1 788 ? -16.528 -7.471 -19.796 1.00 97.56 788 GLU A CA 1
ATOM 6247 C C . GLU A 1 788 ? -16.103 -8.426 -18.670 1.00 97.56 788 GLU A C 1
ATOM 6249 O O . GLU A 1 788 ? -16.740 -8.462 -17.611 1.00 97.56 788 GLU A O 1
ATOM 6254 N N . ALA A 1 789 ? -15.039 -9.204 -18.876 1.00 97.31 789 ALA A N 1
ATOM 6255 C CA . ALA A 1 789 ? -14.433 -10.036 -17.841 1.00 97.31 789 ALA A CA 1
ATOM 6256 C C . ALA A 1 789 ? -13.582 -9.211 -16.858 1.00 97.31 789 ALA A C 1
ATOM 6258 O O . ALA A 1 789 ? -13.548 -9.512 -15.663 1.00 97.31 789 ALA A O 1
ATOM 6259 N N . CYS A 1 790 ? -12.930 -8.152 -17.333 1.00 97.88 790 CYS A N 1
ATOM 6260 C CA . CYS A 1 790 ? -12.194 -7.208 -16.501 1.00 97.88 790 CYS A CA 1
ATOM 6261 C C . CYS A 1 790 ? -13.143 -6.337 -15.658 1.00 97.88 790 CYS A C 1
ATOM 6263 O O . CYS A 1 790 ? -14.157 -5.825 -16.135 1.00 97.88 790 CYS A O 1
ATOM 6265 N N . ILE A 1 791 ? -12.800 -6.118 -14.389 1.00 98.38 791 ILE A N 1
ATOM 6266 C CA . ILE A 1 791 ? -13.596 -5.322 -13.449 1.00 98.38 791 ILE A CA 1
ATOM 6267 C C . ILE A 1 791 ? -12.802 -4.071 -13.078 1.00 98.38 791 ILE A C 1
ATOM 6269 O O . ILE A 1 791 ? -11.684 -4.166 -12.575 1.00 98.38 791 ILE A O 1
ATOM 6273 N N . ARG A 1 792 ? -13.400 -2.894 -13.275 1.00 96.75 792 ARG A N 1
ATOM 6274 C CA . ARG A 1 792 ? -12.850 -1.607 -12.821 1.00 96.75 792 ARG A CA 1
ATOM 6275 C C . ARG A 1 792 ? -13.694 -1.025 -11.695 1.00 96.75 792 ARG A C 1
ATOM 6277 O O . ARG A 1 792 ? -14.878 -1.323 -11.580 1.00 96.75 792 ARG A O 1
ATOM 6284 N N . ALA A 1 793 ? -13.101 -0.163 -10.888 1.00 93.75 793 ALA A N 1
ATOM 6285 C CA . ALA A 1 793 ? -13.784 0.746 -9.980 1.00 93.75 793 ALA A CA 1
ATOM 6286 C C . ALA A 1 793 ? -13.228 2.151 -10.213 1.00 93.75 793 ALA A C 1
ATOM 6288 O O . ALA A 1 793 ? -12.025 2.302 -10.433 1.00 93.75 793 ALA A O 1
ATOM 6289 N N . ASN A 1 794 ? -14.094 3.164 -10.194 1.00 86.25 794 ASN A N 1
ATOM 6290 C CA . ASN A 1 794 ? -13.698 4.540 -10.465 1.00 86.25 794 ASN A CA 1
ATOM 6291 C C . ASN A 1 794 ? -13.723 5.362 -9.179 1.00 86.25 794 ASN A C 1
ATOM 6293 O O . ASN A 1 794 ? -14.592 5.194 -8.323 1.00 86.25 794 ASN A O 1
ATOM 6297 N N . GLN A 1 795 ? -12.780 6.293 -9.070 1.00 81.56 795 GLN A N 1
ATOM 6298 C CA . GLN A 1 795 ? -12.805 7.302 -8.022 1.00 81.56 795 GLN A CA 1
ATOM 6299 C C . GLN A 1 795 ? -13.933 8.309 -8.279 1.00 81.56 795 GLN A C 1
ATOM 6301 O O . GLN A 1 795 ? -14.187 8.701 -9.415 1.00 81.56 795 GLN A O 1
ATOM 6306 N N . GLY A 1 796 ? -14.593 8.751 -7.206 1.00 72.25 796 GLY A N 1
ATOM 6307 C CA . GLY A 1 796 ? -15.564 9.851 -7.252 1.00 72.25 796 GLY A CA 1
ATOM 6308 C C . GLY A 1 796 ? -16.945 9.474 -7.794 1.00 72.25 796 GLY A C 1
ATOM 6309 O O . GLY A 1 796 ? -17.871 10.279 -7.695 1.00 72.25 796 GLY A O 1
ATOM 6310 N N . ASP A 1 797 ? -17.120 8.247 -8.287 1.00 81.69 797 ASP A N 1
ATOM 6311 C CA . ASP A 1 797 ? -18.395 7.770 -8.810 1.00 81.69 797 ASP A CA 1
ATOM 6312 C C . ASP A 1 797 ? -19.466 7.579 -7.717 1.00 81.69 797 ASP A C 1
ATOM 6314 O O . ASP A 1 797 ? -19.248 7.760 -6.513 1.00 81.69 797 ASP A O 1
ATOM 6318 N N . ASP A 1 798 ? -20.672 7.209 -8.143 1.00 84.56 798 ASP A N 1
ATOM 6319 C CA . ASP A 1 798 ? -21.814 6.987 -7.256 1.00 84.56 798 ASP A CA 1
ATOM 6320 C C . ASP A 1 798 ? -21.667 5.753 -6.349 1.00 84.56 798 ASP A C 1
ATOM 6322 O O . ASP A 1 798 ? -22.421 5.612 -5.381 1.00 84.56 798 ASP A O 1
ATOM 6326 N N . HIS A 1 799 ? -20.702 4.875 -6.629 1.00 88.12 799 HIS A N 1
ATOM 6327 C CA . HIS A 1 799 ? -20.436 3.674 -5.849 1.00 88.12 799 HIS A CA 1
ATOM 6328 C C . HIS A 1 799 ? -19.519 3.933 -4.654 1.00 88.12 799 HIS A C 1
ATOM 6330 O O . HIS A 1 799 ? -19.486 3.108 -3.739 1.00 88.12 799 HIS A O 1
ATOM 6336 N N . GLY A 1 800 ? -18.840 5.084 -4.622 1.00 87.56 800 GLY A N 1
ATOM 6337 C CA . GLY A 1 800 ? -18.034 5.513 -3.483 1.00 87.56 800 GLY A CA 1
ATOM 6338 C C . GLY A 1 800 ? -16.832 4.606 -3.244 1.00 87.56 800 GLY A C 1
ATOM 6339 O O . GLY A 1 800 ? -16.531 4.323 -2.091 1.00 87.56 800 GLY A O 1
ATOM 6340 N N . THR A 1 801 ? -16.191 4.135 -4.315 1.00 90.69 801 THR A N 1
ATOM 6341 C CA . THR A 1 801 ? -14.976 3.304 -4.306 1.00 90.69 801 THR A CA 1
ATOM 6342 C C . THR A 1 801 ? -13.721 4.106 -4.654 1.00 90.69 801 THR A C 1
ATOM 6344 O O . THR A 1 801 ? -13.808 5.200 -5.214 1.00 90.69 801 THR A O 1
ATOM 6347 N N . MET A 1 802 ? -12.547 3.555 -4.345 1.00 87.81 802 MET A N 1
ATOM 6348 C CA . MET A 1 802 ? -11.280 4.015 -4.911 1.00 87.81 802 MET A CA 1
ATOM 6349 C C . MET A 1 802 ? -11.153 3.581 -6.379 1.00 87.81 802 MET A C 1
ATOM 6351 O O . MET A 1 802 ? -11.876 2.690 -6.831 1.00 87.81 802 MET A O 1
ATOM 6355 N N . GLY A 1 803 ? -10.213 4.185 -7.109 1.00 87.94 803 GLY A N 1
ATOM 6356 C CA . GLY A 1 803 ? -9.779 3.664 -8.401 1.00 87.94 803 GLY A CA 1
ATOM 6357 C C . GLY A 1 803 ? -9.132 2.289 -8.221 1.00 87.94 803 GLY A C 1
ATOM 6358 O O . GLY A 1 803 ? -8.238 2.134 -7.385 1.00 87.94 803 GLY A O 1
ATOM 6359 N N . PHE A 1 804 ? -9.613 1.281 -8.945 1.00 95.50 804 PHE A N 1
ATOM 6360 C CA . PHE A 1 804 ? -9.146 -0.097 -8.786 1.00 95.50 804 PHE A CA 1
ATOM 6361 C C . PHE A 1 804 ? -9.408 -0.935 -10.037 1.00 95.50 804 PHE A C 1
ATOM 6363 O O . PHE A 1 804 ? -10.342 -0.661 -10.795 1.00 95.50 804 PHE A O 1
ATOM 6370 N N . PHE A 1 805 ? -8.637 -2.001 -10.204 1.00 98.19 805 PHE A N 1
ATOM 6371 C CA . PHE A 1 805 ? -8.784 -2.973 -11.277 1.00 98.19 805 PHE A CA 1
ATOM 6372 C C . PHE A 1 805 ? -8.626 -4.394 -10.742 1.00 98.19 805 PHE A C 1
ATOM 6374 O O . PHE A 1 805 ? -7.787 -4.648 -9.878 1.00 98.19 805 PHE A O 1
ATOM 6381 N N . VAL A 1 806 ? -9.419 -5.330 -11.265 1.00 98.44 806 VAL A N 1
ATOM 6382 C CA . VAL A 1 806 ? -9.224 -6.762 -11.035 1.00 98.44 806 VAL A CA 1
ATOM 6383 C C . VAL A 1 806 ? -9.621 -7.586 -12.263 1.00 98.44 806 VAL A C 1
ATOM 6385 O O . VAL A 1 806 ? -10.634 -7.321 -12.910 1.00 98.44 806 VAL A O 1
ATOM 6388 N N . ALA A 1 807 ? -8.838 -8.620 -12.553 1.00 98.50 807 ALA A N 1
ATOM 6389 C CA . ALA A 1 807 ? -9.124 -9.636 -13.558 1.00 98.50 807 ALA A CA 1
ATOM 6390 C C . ALA A 1 807 ? -8.933 -11.038 -12.964 1.00 98.50 807 ALA A C 1
ATOM 6392 O O . ALA A 1 807 ? -8.028 -11.268 -12.160 1.00 98.50 807 ALA A O 1
ATOM 6393 N N . GLY A 1 808 ? -9.796 -11.976 -13.351 1.00 98.06 808 GLY A N 1
ATOM 6394 C CA . GLY A 1 808 ? -9.671 -13.387 -12.991 1.00 98.06 808 GLY A CA 1
ATOM 6395 C C . GLY A 1 808 ? -9.124 -14.204 -14.157 1.00 98.06 808 GLY A C 1
ATOM 6396 O O . GLY A 1 808 ? -9.453 -13.934 -15.309 1.00 98.06 808 GLY A O 1
ATOM 6397 N N . PHE A 1 809 ? -8.342 -15.231 -13.855 1.00 98.12 809 PHE A N 1
ATOM 6398 C CA . PHE A 1 809 ? -7.866 -16.240 -14.791 1.00 98.12 809 PHE A CA 1
ATOM 6399 C C . PHE A 1 809 ? -8.266 -17.617 -14.291 1.00 98.12 809 PHE A C 1
ATOM 6401 O O . PHE A 1 809 ? -8.213 -17.895 -13.090 1.00 98.12 809 PHE A O 1
ATOM 6408 N N . VAL A 1 810 ? -8.633 -18.482 -15.226 1.00 96.06 810 VAL A N 1
ATOM 6409 C CA . VAL A 1 810 ? -8.998 -19.867 -14.966 1.00 96.06 810 VAL A CA 1
ATOM 6410 C C . VAL A 1 810 ? -8.279 -20.808 -15.913 1.00 96.06 810 VAL A C 1
ATOM 6412 O O . VAL A 1 810 ? -8.025 -20.489 -17.077 1.00 96.06 810 VAL A O 1
ATOM 6415 N N . ARG A 1 811 ? -7.971 -21.989 -15.396 1.00 91.25 811 ARG A N 1
ATOM 6416 C CA . ARG A 1 811 ? -7.405 -23.102 -16.143 1.00 91.25 811 ARG A CA 1
ATOM 6417 C C . ARG A 1 811 ? -8.225 -24.345 -15.852 1.00 91.25 811 ARG A C 1
ATOM 6419 O O . ARG A 1 811 ? -8.352 -24.748 -14.695 1.00 91.25 811 ARG A O 1
ATOM 6426 N N . ASP A 1 812 ? -8.741 -24.952 -16.910 1.00 74.38 812 ASP A N 1
ATOM 6427 C CA . ASP A 1 812 ? -9.382 -26.255 -16.830 1.00 74.38 812 ASP A CA 1
ATOM 6428 C C . ASP A 1 812 ? -8.329 -27.342 -17.111 1.00 74.38 812 ASP A C 1
ATOM 6430 O O . ASP A 1 812 ? -7.764 -27.371 -18.206 1.00 74.38 812 ASP A O 1
ATOM 6434 N N . PRO A 1 813 ? -8.003 -28.211 -16.139 1.00 58.22 813 PRO A N 1
ATOM 6435 C CA . PRO A 1 813 ? -7.065 -29.306 -16.358 1.00 58.22 813 PRO A CA 1
ATOM 6436 C C . PRO A 1 813 ? -7.601 -30.388 -17.313 1.00 58.22 813 PRO A C 1
ATOM 6438 O O . PRO A 1 813 ? -6.800 -31.192 -17.787 1.00 58.22 813 PRO A O 1
ATOM 6441 N N . GLU A 1 814 ? -8.914 -30.428 -17.578 1.00 47.44 814 GLU A N 1
ATOM 6442 C CA . GLU A 1 814 ? -9.570 -31.398 -18.469 1.00 47.44 814 GLU A CA 1
ATOM 6443 C C . GLU A 1 814 ? -9.910 -30.827 -19.853 1.00 47.44 814 GLU A C 1
ATOM 6445 O O . GLU A 1 814 ? -10.260 -31.589 -20.758 1.00 47.44 814 GLU A O 1
ATOM 6450 N N . ALA A 1 815 ? -9.777 -29.512 -20.058 1.00 45.03 815 ALA A N 1
ATOM 6451 C CA . ALA A 1 815 ? -9.925 -28.937 -21.387 1.00 45.03 815 ALA A CA 1
ATOM 6452 C C . ALA A 1 815 ? -8.807 -29.489 -22.289 1.00 45.03 815 ALA A C 1
ATOM 6454 O O . ALA A 1 815 ? -7.627 -29.366 -21.937 1.00 45.03 815 ALA A O 1
ATOM 6455 N N . PRO A 1 816 ? -9.135 -30.099 -23.445 1.00 38.72 816 PRO A N 1
ATOM 6456 C CA . PRO A 1 816 ? -8.113 -30.513 -24.382 1.00 38.72 816 PRO A CA 1
ATOM 6457 C C . PRO A 1 816 ? -7.321 -29.268 -24.760 1.00 38.72 816 PRO A C 1
ATOM 6459 O O . PRO A 1 816 ? -7.869 -28.320 -25.319 1.00 38.72 816 PRO A O 1
ATOM 6462 N N . SER A 1 817 ? -6.027 -29.255 -24.447 1.00 44.47 817 SER A N 1
ATOM 6463 C CA . SER A 1 817 ? -5.106 -28.318 -25.072 1.00 44.47 817 SER A CA 1
ATOM 6464 C C . SER A 1 817 ? -5.182 -28.598 -26.571 1.00 44.47 817 SER A C 1
ATOM 6466 O O . SER A 1 817 ? -4.625 -29.598 -27.038 1.00 44.47 817 SER A O 1
ATOM 6468 N N . GLU A 1 818 ? -5.918 -27.766 -27.306 1.00 49.47 818 GLU A N 1
ATOM 6469 C CA . GLU A 1 818 ? -6.209 -27.972 -28.729 1.00 49.47 818 GLU A CA 1
ATOM 6470 C C . GLU A 1 818 ? -4.920 -28.147 -29.568 1.00 49.47 818 GLU A C 1
ATOM 6472 O O . GLU A 1 818 ? -4.961 -28.742 -30.643 1.00 49.47 818 GLU A O 1
ATOM 6477 N N . ASP A 1 819 ? -3.757 -27.749 -29.032 1.00 55.62 819 ASP A N 1
ATOM 6478 C CA . ASP A 1 819 ? -2.444 -27.812 -29.685 1.00 55.62 819 ASP A CA 1
ATOM 6479 C C . ASP A 1 819 ? -1.534 -29.016 -29.325 1.00 55.62 819 ASP A C 1
ATOM 6481 O O . ASP A 1 819 ? -0.568 -29.288 -30.046 1.00 55.62 819 ASP A O 1
ATOM 6485 N N . LEU A 1 820 ? -1.799 -29.789 -28.258 1.00 49.06 820 LEU A N 1
ATOM 6486 C CA . LEU A 1 820 ? -1.012 -31.015 -27.971 1.00 49.06 820 LEU A CA 1
ATOM 6487 C C . LEU A 1 820 ? -1.591 -32.241 -28.684 1.00 49.06 820 LEU A C 1
ATOM 6489 O O . LEU A 1 820 ? -0.840 -33.067 -29.204 1.00 49.06 820 LEU A O 1
ATOM 6493 N N . ASP A 1 821 ? -2.917 -32.321 -28.791 1.00 50.50 821 ASP A N 1
ATOM 6494 C CA . ASP A 1 821 ? -3.619 -33.401 -29.494 1.00 50.50 821 ASP A CA 1
ATOM 6495 C C . ASP A 1 821 ? -3.343 -33.399 -31.009 1.00 50.50 821 ASP A C 1
ATOM 6497 O O . ASP A 1 821 ? -3.420 -34.441 -31.666 1.00 50.50 821 ASP A O 1
ATOM 6501 N N . ALA A 1 822 ? -2.972 -32.245 -31.577 1.00 59.53 822 ALA A N 1
ATOM 6502 C CA . ALA A 1 822 ? -2.612 -32.099 -32.987 1.00 59.53 822 ALA A CA 1
ATOM 6503 C C . ALA A 1 822 ? -1.292 -32.805 -33.363 1.00 59.53 822 ALA A C 1
ATOM 6505 O O . ALA A 1 822 ? -1.077 -33.110 -34.547 1.00 59.53 822 ALA A O 1
ATOM 6506 N N . GLN A 1 823 ? -0.437 -33.088 -32.370 1.00 63.75 823 GLN A N 1
ATOM 6507 C CA . GLN A 1 823 ? 0.885 -33.705 -32.532 1.00 63.75 823 GLN A CA 1
ATOM 6508 C C . GLN A 1 823 ? 0.824 -35.233 -32.673 1.00 63.75 823 GLN A C 1
ATOM 6510 O O . GLN A 1 823 ? 1.831 -35.853 -33.021 1.00 63.75 823 GLN A O 1
ATOM 6515 N N . PHE A 1 824 ? -0.343 -35.846 -32.449 1.00 75.06 824 PHE A N 1
ATOM 6516 C CA . PHE A 1 824 ? -0.549 -37.293 -32.499 1.00 75.06 824 PHE A CA 1
ATOM 6517 C C . PHE A 1 824 ? -1.395 -37.722 -33.711 1.00 75.06 824 PHE A C 1
ATOM 6519 O O . PHE A 1 824 ? -2.195 -36.956 -34.255 1.00 75.06 824 PHE A O 1
ATOM 6526 N N . LEU A 1 825 ? -1.164 -38.943 -34.194 1.00 77.69 825 LEU A N 1
ATOM 6527 C CA . LEU A 1 825 ? -1.868 -39.547 -35.322 1.00 77.69 825 LEU A CA 1
ATOM 6528 C C . LEU A 1 825 ? -3.287 -39.958 -34.908 1.00 77.69 825 LEU A C 1
ATOM 6530 O O . LEU A 1 825 ? -3.495 -40.478 -33.811 1.00 77.69 825 LEU A O 1
ATOM 6534 N N . ARG A 1 826 ? -4.253 -39.759 -35.809 1.00 76.81 826 ARG A N 1
ATOM 6535 C CA . ARG A 1 826 ? -5.641 -40.211 -35.657 1.00 76.81 826 ARG A CA 1
ATOM 6536 C C . ARG A 1 826 ? -6.024 -41.132 -36.811 1.00 76.81 826 ARG A C 1
ATOM 6538 O O . ARG A 1 826 ? -5.475 -40.982 -37.902 1.00 76.81 826 ARG A O 1
ATOM 6545 N N . ASP A 1 827 ? -6.923 -42.073 -36.550 1.00 77.81 827 ASP A N 1
ATOM 6546 C CA . ASP A 1 827 ? -7.541 -42.905 -37.583 1.00 77.81 827 ASP A CA 1
ATOM 6547 C C . ASP A 1 827 ? -8.689 -42.166 -38.298 1.00 77.81 827 ASP A C 1
ATOM 6549 O O . ASP A 1 827 ? -9.061 -41.048 -37.928 1.00 77.81 827 ASP A O 1
ATOM 6553 N N . ASP A 1 828 ? -9.268 -42.797 -39.321 1.00 62.03 828 ASP A N 1
ATOM 6554 C CA . ASP A 1 828 ? -10.376 -42.239 -40.113 1.00 62.03 828 ASP A CA 1
ATOM 6555 C C . ASP A 1 828 ? -11.659 -41.999 -39.285 1.00 62.03 828 ASP A C 1
ATOM 6557 O O . ASP A 1 828 ? -12.572 -41.303 -39.733 1.00 62.03 828 ASP A O 1
ATOM 6561 N N . GLY A 1 829 ? -11.733 -42.547 -38.064 1.00 56.62 829 GLY A N 1
ATOM 6562 C CA . GLY A 1 829 ? -12.804 -42.326 -37.091 1.00 56.62 829 GLY A CA 1
ATOM 6563 C C . GLY A 1 829 ? -12.521 -41.199 -36.091 1.00 56.62 829 GLY A C 1
ATOM 6564 O O . GLY A 1 829 ? -13.356 -40.935 -35.225 1.00 56.62 829 GLY A O 1
ATOM 6565 N N . GLY A 1 830 ? -11.367 -40.529 -36.187 1.00 58.81 830 GLY A N 1
ATOM 6566 C CA . GLY A 1 830 ? -10.963 -39.440 -35.296 1.00 58.81 830 GLY A CA 1
ATOM 6567 C C . GLY A 1 830 ? -10.380 -39.894 -33.953 1.00 58.81 830 GLY A C 1
ATOM 6568 O O . GLY A 1 830 ? -10.124 -39.048 -33.089 1.00 58.81 830 GLY A O 1
ATOM 6569 N N . MET A 1 831 ? -10.130 -41.192 -33.762 1.00 64.50 831 MET A N 1
ATOM 6570 C CA . MET A 1 831 ? -9.549 -41.747 -32.536 1.00 64.50 831 MET A CA 1
ATOM 6571 C C . MET A 1 831 ? -8.018 -41.712 -32.593 1.00 64.50 831 MET A C 1
ATOM 6573 O O . MET A 1 831 ? -7.422 -41.881 -33.653 1.00 64.50 831 MET A O 1
ATOM 6577 N N . LEU A 1 832 ? -7.360 -41.482 -31.449 1.00 69.81 832 LEU A N 1
ATOM 6578 C CA . LEU A 1 832 ? -5.894 -41.472 -31.357 1.00 69.81 832 LEU A CA 1
ATOM 6579 C C . LEU A 1 832 ? -5.317 -42.861 -31.657 1.00 69.81 832 LEU A C 1
ATOM 6581 O O . LEU A 1 832 ? -5.638 -43.831 -30.967 1.00 69.81 832 LEU A O 1
ATOM 6585 N N . VAL A 1 833 ? -4.412 -42.931 -32.633 1.00 76.38 833 VAL A N 1
ATOM 6586 C CA . VAL A 1 833 ? -3.644 -44.141 -32.941 1.00 76.38 833 VAL A CA 1
ATOM 6587 C C . VAL A 1 833 ? -2.654 -44.378 -31.806 1.00 76.38 833 VAL A C 1
ATOM 6589 O O . VAL A 1 833 ? -1.877 -43.487 -31.458 1.00 76.38 833 VAL A O 1
ATOM 6592 N N . ARG A 1 834 ? -2.682 -45.576 -31.219 1.00 72.56 834 ARG A N 1
ATOM 6593 C CA . ARG A 1 834 ? -1.807 -45.982 -30.112 1.00 72.56 834 ARG A CA 1
ATOM 6594 C C . ARG A 1 834 ? -0.845 -47.080 -30.558 1.00 72.56 834 ARG A C 1
ATOM 6596 O O . ARG A 1 834 ? -1.197 -47.897 -31.403 1.00 72.56 834 ARG A O 1
ATOM 6603 N N . ASP A 1 835 ? 0.357 -47.088 -29.996 1.00 77.12 835 ASP A N 1
ATOM 6604 C CA . ASP A 1 835 ? 1.351 -48.136 -30.210 1.00 77.12 835 ASP A CA 1
ATOM 6605 C C . ASP A 1 835 ? 1.003 -49.434 -29.452 1.00 77.12 835 ASP A C 1
ATOM 6607 O O . ASP A 1 835 ? 0.010 -49.517 -28.725 1.00 77.12 835 ASP A O 1
ATOM 6611 N N . LEU A 1 836 ? 1.849 -50.459 -29.608 1.00 55.31 836 LEU A N 1
ATOM 6612 C CA . LEU A 1 836 ? 1.680 -51.782 -28.988 1.00 55.31 836 LEU A CA 1
ATOM 6613 C C . LEU A 1 836 ? 1.665 -51.761 -27.446 1.00 55.31 836 LEU A C 1
ATOM 6615 O O . LEU A 1 836 ? 1.310 -52.765 -26.833 1.00 55.31 836 LEU A O 1
ATOM 6619 N N . ILE A 1 837 ? 2.056 -50.649 -26.820 1.00 57.47 837 ILE A N 1
ATOM 6620 C CA . ILE A 1 837 ? 2.124 -50.468 -25.363 1.00 57.47 837 ILE A CA 1
ATOM 6621 C C . ILE A 1 837 ? 1.008 -49.506 -24.890 1.00 57.47 837 ILE A C 1
ATOM 6623 O O . ILE A 1 837 ? 0.816 -49.299 -23.694 1.00 57.47 837 ILE A O 1
ATOM 6627 N N . GLY A 1 838 ? 0.200 -48.970 -25.812 1.00 57.62 838 GLY A N 1
ATOM 6628 C CA . GLY A 1 838 ? -0.955 -48.123 -25.522 1.00 57.62 838 GLY A CA 1
ATOM 6629 C C . GLY A 1 838 ? -0.665 -46.618 -25.510 1.00 57.62 838 GLY A C 1
ATOM 6630 O O . GLY A 1 838 ? -1.551 -45.850 -25.109 1.00 57.62 838 GLY A O 1
ATOM 6631 N N . PHE A 1 839 ? 0.517 -46.186 -25.965 1.00 56.88 839 PHE A N 1
ATOM 6632 C CA . PHE A 1 839 ? 0.906 -44.775 -26.062 1.00 56.88 839 PHE A CA 1
ATOM 6633 C C . PHE A 1 839 ? 0.500 -44.147 -27.408 1.00 56.88 839 PHE A C 1
ATOM 6635 O O . PHE A 1 839 ? 0.671 -44.784 -28.445 1.00 56.88 839 PHE A O 1
ATOM 6642 N N . PRO A 1 840 ? -0.016 -42.901 -27.440 1.00 68.62 840 PRO A N 1
ATOM 6643 C CA . PRO A 1 840 ? -0.369 -42.215 -28.686 1.00 68.62 840 PRO A CA 1
ATOM 6644 C C . PRO A 1 840 ? 0.838 -41.991 -29.615 1.00 68.62 840 PRO A C 1
ATOM 6646 O O . PRO A 1 840 ? 1.876 -41.478 -29.194 1.00 68.62 840 PRO A O 1
ATOM 6649 N N . VAL A 1 841 ? 0.688 -42.333 -30.897 1.00 73.00 841 VAL A N 1
ATOM 6650 C CA . VAL A 1 841 ? 1.743 -42.226 -31.921 1.00 73.00 841 VAL A CA 1
ATOM 6651 C C . VAL A 1 841 ? 1.855 -40.781 -32.411 1.00 73.00 841 VAL A C 1
ATOM 6653 O O . VAL A 1 841 ? 0.849 -40.178 -32.768 1.00 73.00 841 VAL A O 1
ATOM 6656 N N . ARG A 1 842 ? 3.061 -40.199 -32.453 1.00 70.94 842 ARG A N 1
ATOM 6657 C CA . ARG A 1 842 ? 3.283 -38.815 -32.924 1.00 70.94 842 ARG A CA 1
ATOM 6658 C C . ARG A 1 842 ? 3.304 -38.715 -34.455 1.00 70.94 842 ARG A C 1
ATOM 6660 O O . ARG A 1 842 ? 3.787 -39.613 -35.137 1.00 70.94 842 ARG A O 1
ATOM 6667 N N . LYS A 1 843 ? 2.837 -37.596 -35.020 1.00 67.25 843 LYS A N 1
ATOM 6668 C CA . LYS A 1 843 ? 2.980 -37.303 -36.458 1.00 67.25 843 LYS A CA 1
ATOM 6669 C C . LYS A 1 843 ? 4.462 -37.130 -36.810 1.00 67.25 843 LYS A C 1
ATOM 6671 O O . LYS A 1 843 ? 5.135 -36.280 -36.239 1.00 67.25 843 LYS A O 1
ATOM 6676 N N . GLY A 1 844 ? 4.956 -37.914 -37.771 1.00 64.38 844 GLY A N 1
ATOM 6677 C CA . GLY A 1 844 ? 6.316 -37.787 -38.315 1.00 64.38 844 GLY A CA 1
ATOM 6678 C C . GLY A 1 844 ? 7.344 -38.818 -37.832 1.00 64.38 844 GLY A C 1
ATOM 6679 O O . GLY A 1 844 ? 8.487 -38.759 -38.278 1.00 64.38 844 GLY A O 1
ATOM 6680 N N . THR A 1 845 ? 6.981 -39.783 -36.981 1.00 54.84 845 THR A N 1
ATOM 6681 C CA . THR A 1 845 ? 7.871 -40.917 -36.671 1.00 54.84 845 THR A CA 1
ATOM 6682 C C . THR A 1 845 ? 7.913 -41.894 -37.848 1.00 54.84 845 THR A C 1
ATOM 6684 O O . THR A 1 845 ? 6.925 -42.561 -38.148 1.00 54.84 845 THR A O 1
ATOM 6687 N N . GLN A 1 846 ? 9.056 -41.951 -38.537 1.00 47.34 846 GLN A N 1
ATOM 6688 C CA . GLN A 1 846 ? 9.351 -42.950 -39.562 1.00 47.34 846 GLN A CA 1
ATOM 6689 C C . GLN A 1 846 ? 9.642 -44.298 -38.897 1.00 47.34 846 GLN A C 1
ATOM 6691 O O . GLN A 1 846 ? 10.725 -44.480 -38.360 1.00 47.34 846 GLN A O 1
ATOM 6696 N N . GLU A 1 847 ? 8.692 -45.228 -38.959 1.00 40.34 847 GLU A N 1
ATOM 6697 C CA . GLU A 1 847 ? 8.967 -46.651 -39.197 1.00 40.34 847 GLU A CA 1
ATOM 6698 C C . GLU A 1 847 ? 7.653 -47.359 -39.591 1.00 40.34 847 GLU A C 1
ATOM 6700 O O . GLU A 1 847 ? 6.750 -47.507 -38.764 1.00 40.34 847 GLU A O 1
ATOM 6705 N N . PRO A 1 848 ? 7.489 -47.751 -40.867 1.00 40.56 848 PRO A N 1
ATOM 6706 C CA . PRO A 1 848 ? 6.315 -48.457 -41.346 1.00 40.56 848 PRO A CA 1
ATOM 6707 C C . PRO A 1 848 ? 6.578 -49.959 -41.259 1.00 40.56 848 PRO A C 1
ATOM 6709 O O . PRO A 1 848 ? 6.993 -50.531 -42.249 1.00 40.56 848 PRO A O 1
ATOM 6712 N N . ASP A 1 849 ? 6.412 -50.577 -40.088 1.00 40.56 849 ASP A N 1
ATOM 6713 C CA . ASP A 1 849 ? 6.247 -52.036 -39.959 1.00 40.56 849 ASP A CA 1
ATOM 6714 C C . ASP A 1 849 ? 6.017 -52.419 -38.492 1.00 40.56 849 ASP A C 1
ATOM 6716 O O . ASP A 1 849 ? 6.954 -52.737 -37.764 1.00 40.56 849 ASP A O 1
ATOM 6720 N N . ARG A 1 850 ? 4.753 -52.357 -38.049 1.00 41.38 850 ARG A N 1
ATOM 6721 C CA . ARG A 1 850 ? 4.136 -53.164 -36.967 1.00 41.38 850 ARG A CA 1
ATOM 6722 C C . ARG A 1 850 ? 2.762 -52.584 -36.626 1.00 41.38 850 ARG A C 1
ATOM 6724 O O . ARG A 1 850 ? 2.552 -51.992 -35.574 1.00 41.38 850 ARG A O 1
ATOM 6731 N N . ILE A 1 851 ? 1.809 -52.775 -37.533 1.00 39.31 851 ILE A N 1
ATOM 6732 C CA . ILE A 1 851 ? 0.381 -52.607 -37.247 1.00 39.31 851 ILE A CA 1
ATOM 6733 C C . ILE A 1 851 ? -0.240 -53.988 -37.442 1.00 39.31 851 ILE A C 1
ATOM 6735 O O . ILE A 1 851 ? -0.337 -54.469 -38.568 1.00 39.31 851 ILE A O 1
ATOM 6739 N N . ILE A 1 852 ? -0.589 -54.663 -36.343 1.00 37.72 852 ILE A N 1
ATOM 6740 C CA . ILE A 1 852 ? -1.377 -55.900 -36.385 1.00 37.72 852 ILE A CA 1
ATOM 6741 C C . ILE A 1 852 ? -2.792 -55.580 -35.908 1.00 37.72 852 ILE A C 1
ATOM 6743 O O . ILE A 1 852 ? -2.999 -55.075 -34.809 1.00 37.72 852 ILE A O 1
ATOM 6747 N N . ASN A 1 853 ? -3.734 -55.914 -36.788 1.00 39.06 853 ASN A N 1
ATOM 6748 C CA . ASN A 1 853 ? -5.179 -55.938 -36.619 1.00 39.06 853 ASN A CA 1
ATOM 6749 C C . ASN A 1 853 ? -5.632 -56.667 -35.350 1.00 39.06 853 ASN A C 1
ATOM 6751 O O . ASN A 1 853 ? -5.371 -57.859 -35.218 1.00 39.06 853 ASN A O 1
ATOM 6755 N N . THR A 1 854 ? -6.462 -56.014 -34.536 1.00 31.72 854 THR A N 1
ATOM 6756 C CA . THR A 1 854 ? -7.480 -56.687 -33.712 1.00 31.72 854 THR A CA 1
ATOM 6757 C C . THR A 1 854 ? -8.613 -55.716 -33.377 1.00 31.72 854 THR A C 1
ATOM 6759 O O . THR A 1 854 ? -8.545 -55.106 -32.322 1.00 31.72 854 THR A O 1
ATOM 6762 N N . VAL A 1 855 ? -9.629 -55.573 -34.241 1.00 33.66 855 VAL A N 1
ATOM 6763 C CA . VAL A 1 855 ? -11.067 -55.541 -33.866 1.00 33.66 855 VAL A CA 1
ATOM 6764 C C . VAL A 1 855 ? -11.910 -55.853 -35.120 1.00 33.66 855 VAL A C 1
ATOM 6766 O O . VAL A 1 855 ? -12.620 -55.014 -35.658 1.00 33.66 855 VAL A O 1
ATOM 6769 N N . GLU A 1 856 ? -11.852 -57.092 -35.592 1.00 36.56 856 GLU A N 1
ATOM 6770 C CA . GLU A 1 856 ? -13.031 -57.748 -36.165 1.00 36.56 856 GLU A CA 1
ATOM 6771 C C . GLU A 1 856 ? -13.240 -59.021 -35.344 1.00 36.56 856 GLU A C 1
ATOM 6773 O O . GLU A 1 856 ? -12.273 -59.615 -34.874 1.00 36.56 856 GLU A O 1
ATOM 6778 N N . VAL A 1 857 ? -14.501 -59.422 -35.183 1.00 36.09 857 VAL A N 1
ATOM 6779 C CA . VAL A 1 857 ? -15.039 -60.491 -34.319 1.00 36.09 857 VAL A CA 1
ATOM 6780 C C . VAL A 1 857 ? -15.646 -59.973 -33.004 1.00 36.09 857 VAL A C 1
ATOM 6782 O O . VAL A 1 857 ? -14.994 -59.406 -32.136 1.00 36.09 857 VAL A O 1
ATOM 6785 N N . HIS A 1 858 ? -16.949 -60.249 -32.889 1.00 32.78 858 HIS A N 1
ATOM 6786 C CA . HIS A 1 858 ? -17.901 -59.938 -31.819 1.00 32.78 858 HIS A CA 1
ATOM 6787 C C . HIS A 1 858 ? -18.530 -58.541 -31.799 1.00 32.78 858 HIS A C 1
ATOM 6789 O O . HIS A 1 858 ? -18.366 -57.782 -30.851 1.00 32.78 858 HIS A O 1
ATOM 6795 N N . ARG A 1 859 ? -19.423 -58.296 -32.771 1.00 30.78 859 ARG A N 1
ATOM 6796 C CA . ARG A 1 859 ? -20.792 -57.799 -32.499 1.00 30.78 859 ARG A CA 1
ATOM 6797 C C . ARG A 1 859 ? -21.708 -57.994 -33.717 1.00 30.78 859 ARG A C 1
ATOM 6799 O O . ARG A 1 859 ? -22.090 -57.057 -34.403 1.00 30.78 859 ARG A O 1
ATOM 6806 N N . SER A 1 860 ? -22.102 -59.243 -33.953 1.00 30.77 860 SER A N 1
ATOM 6807 C CA . SER A 1 860 ? -23.283 -59.591 -34.749 1.00 30.77 860 SER A CA 1
ATOM 6808 C C . SER A 1 860 ? -24.111 -60.629 -33.985 1.00 30.77 860 SER A C 1
ATOM 6810 O O . SER A 1 860 ? -23.813 -61.815 -34.023 1.00 30.77 860 SER A O 1
ATOM 6812 N N . ALA A 1 861 ? -25.106 -60.156 -33.225 1.00 31.28 861 ALA A N 1
ATOM 6813 C CA . ALA A 1 861 ? -26.365 -60.851 -32.905 1.00 31.28 861 ALA A CA 1
ATOM 6814 C C . ALA A 1 861 ? -27.150 -60.067 -31.832 1.00 31.28 861 ALA A C 1
ATOM 6816 O O . ALA A 1 861 ? -26.901 -60.236 -30.642 1.00 31.28 861 ALA A O 1
ATOM 6817 N N . ASN A 1 862 ? -28.079 -59.189 -32.230 1.00 31.19 862 ASN A N 1
ATOM 6818 C CA . ASN A 1 862 ? -29.527 -59.449 -32.109 1.00 31.19 862 ASN A CA 1
ATOM 6819 C C . ASN A 1 862 ? -30.373 -58.220 -32.527 1.00 31.19 862 ASN A C 1
ATOM 6821 O O . ASN A 1 862 ? -30.056 -57.106 -32.108 1.00 31.19 862 ASN A O 1
ATOM 6825 N N . PRO A 1 863 ? -31.461 -58.398 -33.304 1.00 39.69 863 PRO A N 1
ATOM 6826 C CA . PRO A 1 863 ? -32.349 -57.321 -33.737 1.00 39.69 863 PRO A CA 1
ATOM 6827 C C . PRO A 1 863 ? -33.654 -57.208 -32.912 1.00 39.69 863 PRO A C 1
ATOM 6829 O O . PRO A 1 863 ? -34.196 -58.196 -32.434 1.00 39.69 863 PRO A O 1
ATOM 6832 N N . ALA A 1 864 ? -34.144 -55.967 -32.821 1.00 34.56 864 ALA A N 1
ATOM 6833 C CA . ALA A 1 864 ? -35.536 -55.482 -32.846 1.00 34.56 864 ALA A CA 1
ATOM 6834 C C . ALA A 1 864 ? -36.690 -56.166 -32.052 1.00 34.56 864 ALA A C 1
ATOM 6836 O O . ALA A 1 864 ? -37.098 -57.289 -32.317 1.00 34.56 864 ALA A O 1
ATOM 6837 N N . LEU A 1 865 ? -37.321 -55.348 -31.189 1.00 35.62 865 LEU A N 1
ATOM 6838 C CA . LEU A 1 865 ? -38.772 -55.066 -31.049 1.00 35.62 865 LEU A CA 1
ATOM 6839 C C . LEU A 1 865 ? -39.799 -56.107 -31.561 1.00 35.62 865 LEU A C 1
ATOM 6841 O O . LEU A 1 865 ? -39.970 -56.215 -32.768 1.00 35.62 865 LEU A O 1
ATOM 6845 N N . HIS A 1 866 ? -40.650 -56.660 -30.672 1.00 33.06 866 HIS A N 1
ATOM 6846 C CA . HIS A 1 866 ? -42.107 -56.373 -30.615 1.00 33.06 866 HIS A CA 1
ATOM 6847 C C . HIS A 1 866 ? -42.877 -57.162 -29.520 1.00 33.06 866 HIS A C 1
ATOM 6849 O O . HIS A 1 866 ? -42.834 -58.381 -29.467 1.00 33.06 866 HIS A O 1
ATOM 6855 N N . ASN A 1 867 ? -43.689 -56.413 -28.761 1.00 34.91 867 ASN A N 1
ATOM 6856 C CA . ASN A 1 867 ? -45.085 -56.668 -28.363 1.00 34.91 867 ASN A CA 1
ATOM 6857 C C . ASN A 1 867 ? -45.534 -57.849 -27.455 1.00 34.91 867 ASN A C 1
ATOM 6859 O O . ASN A 1 867 ? -45.293 -59.018 -27.713 1.00 34.91 867 ASN A O 1
ATOM 6863 N N . SER A 1 868 ? -46.460 -57.472 -26.552 1.00 34.41 868 SER A N 1
ATOM 6864 C CA . SER A 1 868 ? -47.661 -58.211 -26.104 1.00 34.41 868 SER A CA 1
ATOM 6865 C C . SER A 1 868 ? -47.636 -59.092 -24.833 1.00 34.41 868 SER A C 1
ATOM 6867 O O . SER A 1 868 ? -47.333 -60.275 -24.880 1.00 34.41 868 SER A O 1
ATOM 6869 N N . LYS A 1 869 ? -48.289 -58.524 -23.798 1.00 36.62 869 LYS A N 1
ATOM 6870 C CA . LYS A 1 869 ? -49.328 -59.103 -22.906 1.00 36.62 869 LYS A CA 1
ATOM 6871 C C . LYS A 1 869 ? -48.960 -60.174 -21.865 1.00 36.62 869 LYS A C 1
ATOM 6873 O O . LYS A 1 869 ? -48.578 -61.275 -22.219 1.00 36.62 869 LYS A O 1
ATOM 6878 N N . LYS A 1 870 ? -49.434 -59.876 -20.637 1.00 43.78 870 LYS A N 1
ATOM 6879 C CA . LYS A 1 870 ? -50.015 -60.769 -19.602 1.00 43.78 870 LYS A CA 1
ATOM 6880 C C . LYS A 1 870 ? -49.083 -61.904 -19.140 1.00 43.78 870 LYS A C 1
ATOM 6882 O O . LYS A 1 870 ? -48.815 -62.824 -19.892 1.00 43.78 870 LYS A O 1
ATOM 6887 N N . LYS A 1 871 ? -48.671 -61.962 -17.879 1.00 39.28 871 LYS A N 1
ATOM 6888 C CA . LYS A 1 871 ? -49.491 -61.972 -16.663 1.00 39.28 871 LYS A CA 1
ATOM 6889 C C . LYS A 1 871 ? -48.573 -61.797 -15.459 1.00 39.28 871 LYS A C 1
ATOM 6891 O O . LYS A 1 871 ? -47.413 -62.244 -15.584 1.00 39.28 871 LYS A O 1
#

Sequence (871 aa):
MDFASLMSKEISKAKSNSAPTEPSAKYKKRAEIEAERQAQYLTEQRRIEAERQEKLSQKRKREEDEAEAARVREEKRRRLAEESRRRREEQEAEEERTRRKRLGLPDLAKEESQEVAEEDDIKDDELFEKLRAMGEPTKLFGESHKQRLRRFRKLGIVMTNGPIPTSLELVEEKDMKVDKMPEDVEGRKYLFRQLASYFTMVLAEWEAALEKEKRDTFASKAAYNAMVQSKENMTPLFRKFESGDIDDGVLEPVVEIVKAAQERRYVDANDGYLRLSIGKAAWPIGVTMVGIHERSAREKLHESDKGHVMGDEPHNAGGSLKSRVFSKKDLKSQPAQIYALVIETCKWSLILKEVIENADILRLERKLSPTLSLLLVHDFLLAKRGIALPASHGLRTSIERHKARLHAEFTKARIRRKQSSLEALKVWVEEGRENASDASEAPYPRWIRVNTLQSSLEDQLDTTFSGFERAASVKDVRVRGSKLIYIDKNIPNLVAISPNIDLTKTEPYKTGKIIFQDKASCFPAYLLDPLPQDGDIIDSCSAPGNKTTHIAAVLTGHSAEPDECDRIIHAFEKNKGRAETLAKMVHLAGSEKWTVLHQGEDFLKARPDDAKYRNVGALLLDPSCSGSGIIGRDNMPPLHLPVPKNGAISTAKGSKGNTRRNNSDQGNHKSAGEDLERQPDIIVDDDGVLTAVDTADELKSRLEALSSFQLELLLHAFKFPAARKITYSTCSIYAEENEAVVKKALESTAAKERGWSFLKRDQQIRGMRDWPVRGSIEACEGDDVLAEACIRANQGDDHGTMGFFVAGFVRDPEAPSEDLDAQFLRDDGGMLVRDLIGFPVRKGTQEPDRIINTVEVHRSANPALHNSKKK